Protein AF-A0A521VIB1-F1 (afdb_monomer_lite)

Secondary structure (DSSP, 8-state):
--PPPP---TT-------S--HHHHHHHHHHHTTS-TT--S---S----TT-STT-EEEEESSTHHHHHHHHTS-TTHHHHHHHHHHH-TTSEEEEEEEETTTTEEEEEEEE-TT-EEETTEEE--TTT--B-TTT---HHHHHHHHIIIIIS---TTS-EEES-SSSHHHHHHHTT-TTEEE-B---TTSPTT-B-TTSPBB-BTTB--SPTT-EEEEEEES-GGG-TTHHHHHHHHHHHEEEEEEEEEE--B-TT-SS-EE-EEE-TTS-EEESS---EE--SSSTTT-EE--EEB-THHHHHHHHHTEEEEEEEEEEETTTTEEEEEEEEEEEEE-----S-------HHHHHH-HHHHHHHHHTT---TTHHHHHHHHHHHHHHHHHHTT---TT-EEEEES-TT--HHHHHHHHH--EEEEEES-HHHHHHHHHHHHHTT----PEEEE--TTS-SBPTT-EEEEEEES-GGG-S-HHHHHHHHHHHEEEEEEEEEEEEEE--SS----S----GGG--HHHHHHHHTT-HHHHS-SSTTHHHHHTTT----TTS-HHHHHHHHHHHEEEEEEEEE-TTT--HHHHHHHT----HHHHHHHHHHHHHHHHHHHHTT--HHHHHTT--PPPHHHHHHHHHHHHHHHHT--SSSHHHHHHHHHHH-EEEEEEEEESS-TT-------SBSS-EEEETTEEEES-GGG-HHHHHT---S--SSS-S-GGGTTTTS-TTTEEEEE-TTS-EEEEESSSEEEEE-B-SS-EEEEEEEEE---SS--EEEEEEETTEEEEEEEE-SSEEEEEEEEEPTT--EEEEEEEETTS-B---TTSEEEEEEEEEEPTT---PPPBP-

Radius of gyration: 29.84 Å; chains: 1; bounding box: 62×89×74 Å

Foldseek 3Di:
DDDDDADADPVGDGDDDDDDDPVPLVVLLVVLLQQAQDDPDDQDDPLQDQDDDVQKGKDWFQFLVVVVVVVVPDPPVQVVVQVVVQVVCVVFWDWAWFAQPLVRGIATFIWGQVVWDDDPNGTGTQLCQGSQGPPLRDGQVLSVLVCCCCRRRPDGQNFLEEEAACVDSSNSSVSSNHVNYDYAYQLDPPDDQQDADPVRHHHHDLLDHPAAFQQGQEYEYEACLQLRQPSLSNLLSRLRNHHAFGKYKYYHQEDSVDQAKAFQWHADPVRDIDGPHPWDFDADPNCRPPGGTGGIHGYRCVQVSNVVSAFPGKIKMWMAGSNNSNDDHTDIMMMTTHHNPPPPDPDPQCDPVSLQLPLLQLQQVCLLFDDDPCQVVVLVVQLVLVVVVCVVLVPQLAQFEEEEEQCRLHPNQLVSCQPRVYQYEYEHLHQNSPVNSVVVCVVVVRPGFHAFANDDLLAGQFAFQQGLEYEYEQPLQQDPCSLSNLVSSLRNHHAQGKYWYFQQKAAALQAPQQEAAAAPVFGDPLCVLCVVLVNCLRWHPNDHHQRQSVLSSGGRPSPHHPVNVVVSLVVQAAWPDKDFACPSQQDPLNVVLLVDDDADPVNLVVQLVSNCVSQVVSQVVCDPLCVLVVGDTDDSVRSSVSSNVSRVLSRPADPDDPSNVSSSCHHRMGGIITMGTGHDDPPPPDDRPPRGPADWDADPSHIYGPALSPDPSNLSVDWQAAFQFDGPDPVSQCLFWPPVQWDWDADPVGTIWIKGQFQKGKTFWQAQAKFKKKWKKFADDDDQFKKKKWKDFVNHTFDIDIDSGGGIHMDMGIHGHRGGMIMIGIATPVGHGDGDIRSMITRDITTGGRHPDPDDRTDRD

pLDDT: mean 81.93, std 16.77, range [23.94, 98.44]

Structure (mmCIF, N/CA/C/O backbone):
data_AF-A0A521VIB1-F1
#
_entry.id   AF-A0A521VIB1-F1
#
loop_
_atom_site.group_PDB
_atom_site.id
_atom_site.type_symbol
_atom_site.label_atom_id
_atom_site.label_alt_id
_atom_site.label_comp_id
_atom_site.label_asym_id
_atom_site.label_entity_id
_atom_site.label_seq_id
_atom_site.pdbx_PDB_ins_code
_atom_site.Cartn_x
_atom_site.Cartn_y
_atom_site.Cartn_z
_atom_site.occupancy
_atom_site.B_iso_or_equiv
_atom_site.auth_seq_id
_atom_site.auth_comp_id
_atom_site.auth_asym_id
_atom_site.auth_atom_id
_atom_site.pdbx_PDB_model_num
ATOM 1 N N . MET A 1 1 ? 32.942 0.154 -39.927 1.00 40.50 1 MET A N 1
ATOM 2 C CA . MET A 1 1 ? 32.548 1.350 -40.698 1.00 40.50 1 MET A CA 1
ATOM 3 C C . MET A 1 1 ? 31.128 1.144 -41.181 1.00 40.50 1 MET A C 1
ATOM 5 O O . MET A 1 1 ? 30.926 0.397 -42.124 1.00 40.50 1 MET A O 1
ATOM 9 N N . THR A 1 2 ? 30.172 1.763 -40.500 1.00 27.11 2 THR A N 1
ATOM 10 C CA . THR A 1 2 ? 28.762 1.879 -40.895 1.00 27.11 2 THR A CA 1
ATOM 11 C C . THR A 1 2 ? 28.267 3.203 -40.299 1.00 27.11 2 THR A C 1
ATOM 13 O O . THR A 1 2 ? 28.617 3.526 -39.164 1.00 27.11 2 THR A O 1
ATOM 16 N N . ALA A 1 3 ? 27.611 4.014 -41.129 1.00 27.70 3 ALA A N 1
ATOM 17 C CA . ALA A 1 3 ? 27.395 5.458 -40.980 1.00 27.70 3 ALA A CA 1
ATOM 18 C C . ALA A 1 3 ? 26.387 5.854 -39.873 1.00 27.70 3 ALA A C 1
ATOM 20 O O . ALA A 1 3 ? 25.567 5.023 -39.488 1.00 27.70 3 ALA A O 1
ATOM 21 N N . PRO A 1 4 ? 26.417 7.108 -39.372 1.00 29.98 4 PRO A N 1
ATOM 22 C CA . PRO A 1 4 ? 25.392 7.630 -38.470 1.00 29.98 4 PRO A CA 1
ATOM 23 C C . PRO A 1 4 ? 24.146 8.089 -39.251 1.00 29.98 4 PRO A C 1
ATOM 25 O O . PRO A 1 4 ? 24.272 8.751 -40.279 1.00 29.98 4 PRO A O 1
ATOM 28 N N . GLU A 1 5 ? 22.951 7.755 -38.758 1.00 34.81 5 GLU A N 1
ATOM 29 C CA . GLU A 1 5 ? 21.678 8.280 -39.271 1.00 34.81 5 GLU A CA 1
ATOM 30 C C . GLU A 1 5 ? 21.417 9.702 -38.743 1.00 34.81 5 GLU A C 1
ATOM 32 O O . GLU A 1 5 ? 21.526 9.971 -37.544 1.00 34.81 5 GLU A O 1
ATOM 37 N N . THR A 1 6 ? 21.072 10.611 -39.656 1.00 34.47 6 THR A N 1
ATOM 38 C CA . THR A 1 6 ? 20.777 12.032 -39.420 1.00 34.47 6 THR A CA 1
ATOM 39 C C . THR A 1 6 ? 19.260 12.249 -39.365 1.00 34.47 6 THR A C 1
ATOM 41 O O . THR A 1 6 ? 18.540 11.726 -40.213 1.00 34.47 6 THR A O 1
ATOM 44 N N . LEU A 1 7 ? 18.759 13.055 -38.423 1.00 34.16 7 LEU A N 1
ATOM 45 C CA . LEU A 1 7 ? 17.371 13.544 -38.419 1.00 34.16 7 LEU A CA 1
ATOM 46 C C . LEU A 1 7 ? 17.370 15.078 -38.471 1.00 34.16 7 LEU A C 1
ATOM 48 O O . LEU A 1 7 ? 17.990 15.722 -37.625 1.00 34.16 7 LEU A O 1
ATOM 52 N N . CYS A 1 8 ? 16.669 15.643 -39.457 1.00 30.86 8 CYS A N 1
ATOM 53 C CA . CYS A 1 8 ? 16.421 17.080 -39.605 1.00 30.86 8 CYS A CA 1
ATOM 54 C C . CYS A 1 8 ? 15.046 17.458 -39.038 1.00 30.86 8 CYS A C 1
ATOM 56 O O . CYS A 1 8 ? 14.096 16.678 -39.130 1.00 30.86 8 CYS A O 1
ATOM 58 N N . ASP A 1 9 ? 14.936 18.670 -38.492 1.00 38.78 9 ASP A N 1
ATOM 59 C CA . ASP A 1 9 ? 13.655 19.282 -38.126 1.00 38.78 9 ASP A CA 1
ATOM 60 C C . ASP A 1 9 ? 12.959 19.926 -39.355 1.00 38.78 9 ASP A C 1
ATOM 62 O O . ASP A 1 9 ? 13.576 20.043 -40.421 1.00 38.78 9 ASP A O 1
ATOM 66 N N . PRO A 1 10 ? 11.687 20.365 -39.239 1.00 31.69 10 PRO A N 1
ATOM 67 C CA . PRO A 1 10 ? 10.907 20.911 -40.358 1.00 31.69 10 PRO A CA 1
ATOM 68 C C . PRO A 1 10 ? 11.427 22.227 -40.969 1.00 31.69 10 PRO A C 1
ATOM 70 O O . PRO A 1 10 ? 10.896 22.651 -41.991 1.00 31.69 10 PRO A O 1
ATOM 73 N N . ASN A 1 11 ? 12.432 22.872 -40.371 1.00 38.12 11 ASN A N 1
ATOM 74 C CA . ASN A 1 11 ? 13.031 24.129 -40.824 1.00 38.12 11 ASN A CA 1
ATOM 75 C C . ASN A 1 11 ? 14.515 23.985 -41.224 1.00 38.12 11 ASN A C 1
ATOM 77 O O . ASN A 1 11 ? 15.169 24.988 -41.508 1.00 38.12 11 ASN A O 1
ATOM 81 N N . GLY A 1 12 ? 15.058 22.763 -41.293 1.00 36.31 12 GLY A N 1
ATOM 82 C CA . GLY A 1 12 ? 16.345 22.494 -41.945 1.00 36.31 12 GLY A CA 1
ATOM 83 C C . GLY A 1 12 ? 17.598 22.930 -41.177 1.00 36.31 12 GLY A C 1
ATOM 84 O O . GLY A 1 12 ? 18.648 23.102 -41.795 1.00 36.31 12 GLY A O 1
ATOM 85 N N . MET A 1 13 ? 17.535 23.085 -39.851 1.00 31.33 13 MET A N 1
ATOM 86 C CA . MET A 1 13 ? 18.731 23.342 -39.036 1.00 31.33 13 MET A CA 1
ATOM 87 C C . MET A 1 13 ? 19.308 22.034 -38.469 1.00 31.33 13 MET A C 1
ATOM 89 O O . MET A 1 13 ? 18.623 21.295 -37.760 1.00 31.33 13 MET A O 1
ATOM 93 N N . GLU A 1 14 ? 20.578 21.739 -38.762 1.00 31.97 14 GLU A N 1
ATOM 94 C CA . GLU A 1 14 ? 21.290 20.589 -38.188 1.00 31.97 14 GLU A CA 1
ATOM 95 C C . GLU A 1 14 ? 21.670 20.849 -36.722 1.00 31.97 14 GLU A C 1
ATOM 97 O O . GLU A 1 14 ? 22.475 21.730 -36.418 1.00 31.97 14 GLU A O 1
ATOM 102 N N . VAL A 1 15 ? 21.141 20.037 -35.801 1.00 33.12 15 VAL A N 1
ATOM 103 C CA . VAL A 1 15 ? 21.482 20.091 -34.372 1.00 33.12 15 VAL A CA 1
ATOM 104 C C . VAL A 1 15 ? 22.229 18.818 -33.968 1.00 33.12 15 VAL A C 1
ATOM 106 O O . VAL A 1 15 ? 21.684 17.718 -34.016 1.00 33.12 15 VAL A O 1
ATOM 109 N N . ARG A 1 16 ? 23.480 18.959 -33.507 1.00 30.77 16 ARG A N 1
ATOM 110 C CA . ARG A 1 16 ? 24.225 17.880 -32.832 1.00 30.77 16 ARG A CA 1
ATOM 111 C C . ARG A 1 16 ? 23.925 17.900 -31.333 1.00 30.77 16 ARG A C 1
ATOM 113 O O . ARG A 1 16 ? 24.264 18.864 -30.653 1.00 30.77 16 ARG A O 1
ATOM 120 N N . ILE A 1 17 ? 23.349 16.817 -30.810 1.00 35.53 17 ILE A N 1
ATOM 121 C CA . ILE A 1 17 ? 23.058 16.642 -29.377 1.00 35.53 17 ILE A CA 1
ATOM 122 C C . ILE A 1 17 ? 24.025 15.597 -28.782 1.00 35.53 17 ILE A C 1
ATOM 124 O O . ILE A 1 17 ? 24.115 14.495 -29.328 1.00 35.53 17 ILE A O 1
ATOM 128 N N . PRO A 1 18 ? 24.729 15.872 -27.662 1.00 32.12 18 PRO A N 1
ATOM 129 C CA . PRO A 1 18 ? 25.487 14.853 -26.939 1.00 32.12 18 PRO A CA 1
ATOM 130 C C . PRO A 1 18 ? 24.530 13.859 -26.268 1.00 32.12 18 PRO A C 1
ATOM 132 O O . PRO A 1 18 ? 23.596 14.244 -25.566 1.00 32.12 18 PRO A O 1
ATOM 135 N N . GLY A 1 19 ? 24.754 12.566 -26.500 1.00 40.91 19 GLY A N 1
ATOM 136 C CA . GLY A 1 19 ? 23.867 11.498 -26.054 1.00 40.91 19 GLY A CA 1
ATOM 137 C C . GLY A 1 19 ? 23.754 11.374 -24.532 1.00 40.91 19 GLY A C 1
ATOM 138 O O . GLY A 1 19 ? 24.753 11.249 -23.833 1.00 40.91 19 GLY A O 1
ATOM 139 N N . THR A 1 20 ? 22.515 11.365 -24.036 1.00 41.84 20 THR A N 1
ATOM 140 C CA . THR A 1 20 ? 21.903 10.388 -23.104 1.00 41.84 20 THR A CA 1
ATOM 141 C C . THR A 1 20 ? 20.703 11.043 -22.407 1.00 41.84 20 THR A C 1
ATOM 143 O O . THR A 1 20 ? 20.850 12.046 -21.721 1.00 41.84 20 THR A O 1
ATOM 146 N N . GLY A 1 21 ? 19.494 10.476 -22.534 1.00 39.84 21 GLY A N 1
ATOM 147 C CA . GLY A 1 21 ? 18.391 10.901 -21.655 1.00 39.84 21 GLY A CA 1
ATOM 148 C C . GLY A 1 21 ? 16.959 10.527 -22.032 1.00 39.84 21 GLY A C 1
ATOM 149 O O . GLY A 1 21 ? 16.119 10.445 -21.141 1.00 39.84 21 GLY A O 1
ATOM 150 N N . PHE A 1 22 ? 16.652 10.226 -23.295 1.00 32.44 22 PHE A N 1
ATOM 151 C CA . PHE A 1 22 ? 15.249 10.059 -23.716 1.00 32.44 22 PHE A CA 1
ATOM 152 C C . PHE A 1 22 ? 14.575 8.746 -23.251 1.00 32.44 22 PHE A C 1
ATOM 154 O O . PHE A 1 22 ? 13.352 8.671 -23.162 1.00 32.44 22 PHE A O 1
ATOM 161 N N . HIS A 1 23 ? 15.342 7.730 -22.835 1.00 34.62 23 HIS A N 1
ATOM 162 C CA . HIS A 1 23 ? 14.794 6.461 -22.322 1.00 34.62 23 HIS A CA 1
ATOM 163 C C . HIS A 1 23 ? 14.518 6.430 -20.805 1.00 34.62 23 HIS A C 1
ATOM 165 O O . HIS A 1 23 ? 13.894 5.481 -20.322 1.00 34.62 23 HIS A O 1
ATOM 171 N N . ARG A 1 24 ? 14.937 7.450 -20.036 1.00 37.53 24 ARG A N 1
ATOM 172 C CA . ARG A 1 24 ? 14.708 7.504 -18.575 1.00 37.53 24 ARG A CA 1
ATOM 173 C C . ARG A 1 24 ? 13.334 8.058 -18.191 1.00 37.53 24 ARG A C 1
ATOM 175 O O . ARG A 1 24 ? 12.772 7.604 -17.199 1.00 37.53 24 ARG A O 1
ATOM 182 N N . VAL A 1 25 ? 12.755 8.951 -18.994 1.00 35.50 25 VAL A N 1
ATOM 183 C CA . VAL A 1 25 ? 11.470 9.605 -18.678 1.00 35.50 25 VAL A CA 1
ATOM 184 C C . VAL A 1 25 ? 10.286 8.632 -18.804 1.00 35.50 25 VAL A C 1
ATOM 186 O O . VAL A 1 25 ? 9.410 8.614 -17.945 1.00 35.50 25 VAL A O 1
ATOM 189 N N . ARG A 1 26 ? 10.313 7.705 -19.775 1.00 28.45 26 ARG A N 1
ATOM 190 C CA . ARG A 1 26 ? 9.267 6.672 -19.937 1.00 28.45 26 ARG A CA 1
ATOM 191 C C . ARG A 1 26 ? 9.269 5.580 -18.853 1.00 28.45 26 ARG A C 1
ATOM 193 O O . ARG A 1 26 ? 8.210 5.052 -18.539 1.00 28.45 26 ARG A O 1
ATOM 200 N N . ARG A 1 27 ? 10.419 5.250 -18.243 1.00 35.75 27 ARG A N 1
ATOM 201 C CA . ARG A 1 27 ? 10.487 4.258 -17.139 1.00 35.75 27 ARG A CA 1
ATOM 202 C C . ARG A 1 27 ? 10.136 4.844 -15.772 1.00 35.75 27 ARG A C 1
ATOM 204 O O . ARG A 1 27 ? 9.721 4.099 -14.892 1.00 35.75 27 ARG A O 1
ATOM 211 N N . LEU A 1 28 ? 10.293 6.156 -15.599 1.00 34.56 28 LEU A N 1
ATOM 212 C CA . LEU A 1 28 ? 9.845 6.866 -14.400 1.00 34.56 28 LEU A CA 1
ATOM 213 C C . LEU A 1 28 ? 8.324 7.083 -14.418 1.00 34.56 28 LEU A C 1
ATOM 215 O O . LEU A 1 28 ? 7.685 6.796 -13.411 1.00 34.56 28 LEU A O 1
ATOM 219 N N . ALA A 1 29 ? 7.742 7.418 -15.577 1.00 28.50 29 ALA A N 1
ATOM 220 C CA . ALA A 1 29 ? 6.288 7.498 -15.750 1.00 28.50 29 ALA A CA 1
ATOM 221 C C . ALA A 1 29 ? 5.583 6.140 -15.534 1.00 28.50 29 ALA A C 1
ATOM 223 O O . ALA A 1 29 ? 4.543 6.087 -14.890 1.00 28.50 29 ALA A O 1
ATOM 224 N N . ALA A 1 30 ? 6.183 5.021 -15.966 1.00 28.83 30 ALA A N 1
ATOM 225 C CA . ALA A 1 30 ? 5.633 3.678 -15.732 1.00 28.83 30 ALA A CA 1
ATOM 226 C C . ALA A 1 30 ? 5.711 3.213 -14.260 1.00 28.83 30 ALA A C 1
ATOM 228 O O . ALA A 1 30 ? 4.883 2.425 -13.820 1.00 28.83 30 ALA A O 1
ATOM 229 N N . ARG A 1 31 ? 6.676 3.714 -13.473 1.00 36.19 31 ARG A N 1
ATOM 230 C CA . ARG A 1 31 ? 6.811 3.383 -12.039 1.00 36.19 31 ARG A CA 1
ATOM 231 C C . ARG A 1 31 ? 5.950 4.254 -11.137 1.00 36.19 31 ARG A C 1
ATOM 233 O O . ARG A 1 31 ? 5.505 3.793 -10.088 1.00 36.19 31 ARG A O 1
ATOM 240 N N . ALA A 1 32 ? 5.694 5.489 -11.547 1.00 29.30 32 ALA A N 1
ATOM 241 C CA . ALA A 1 32 ? 4.710 6.321 -10.884 1.00 29.30 32 ALA A CA 1
ATOM 242 C C . ALA A 1 32 ? 3.283 5.835 -11.213 1.00 29.30 32 ALA A C 1
ATOM 244 O O . ALA A 1 32 ? 2.446 5.755 -10.323 1.00 29.30 32 ALA A O 1
ATOM 245 N N . ALA A 1 33 ? 3.064 5.299 -12.420 1.00 26.42 33 ALA A N 1
ATOM 246 C CA . ALA A 1 33 ? 1.819 4.651 -12.821 1.00 26.42 33 ALA A CA 1
ATOM 247 C C . ALA A 1 33 ? 1.382 3.408 -12.030 1.00 26.42 33 ALA A C 1
ATOM 249 O O . ALA A 1 33 ? 0.228 3.002 -12.133 1.00 26.42 33 ALA A O 1
ATOM 250 N N . ASP A 1 34 ? 2.267 2.770 -11.263 1.00 30.72 34 ASP A N 1
ATOM 251 C CA . ASP A 1 34 ? 1.944 1.563 -10.482 1.00 30.72 34 ASP A CA 1
ATOM 252 C C . ASP A 1 34 ? 1.662 1.857 -9.016 1.00 30.72 34 ASP A C 1
ATOM 254 O O . ASP A 1 34 ? 0.799 1.224 -8.415 1.00 30.72 34 ASP A O 1
ATOM 258 N N . LEU A 1 35 ? 2.329 2.856 -8.438 1.00 31.11 35 LEU A N 1
ATOM 259 C CA . LEU A 1 35 ? 2.041 3.350 -7.083 1.00 31.11 35 LEU A CA 1
ATOM 260 C C . LEU A 1 35 ? 0.692 4.115 -7.035 1.00 31.11 35 LEU A C 1
ATOM 262 O O . LEU A 1 35 ? 0.220 4.556 -5.986 1.00 31.11 35 LEU A O 1
ATOM 266 N N . ALA A 1 36 ? 0.069 4.196 -8.207 1.00 27.00 36 ALA A N 1
ATOM 267 C CA . ALA A 1 36 ? -1.222 4.727 -8.527 1.00 27.00 36 ALA A CA 1
ATOM 268 C C . ALA A 1 36 ? -2.367 3.965 -7.919 1.00 27.00 36 ALA A C 1
ATOM 270 O O . ALA A 1 36 ? -2.986 4.500 -6.998 1.00 27.00 36 ALA A O 1
ATOM 271 N N . ARG A 1 37 ? -2.473 2.686 -8.279 1.00 26.03 37 ARG A N 1
ATOM 272 C CA . ARG A 1 37 ? -3.666 1.825 -8.383 1.00 26.03 37 ARG A CA 1
ATOM 273 C C . ARG A 1 37 ? -4.687 1.709 -7.253 1.00 26.03 37 ARG A C 1
ATOM 275 O O . ARG A 1 37 ? -5.681 1.019 -7.419 1.00 26.03 37 ARG A O 1
ATOM 282 N N . GLY A 1 38 ? -4.538 2.448 -6.151 1.00 29.27 38 GLY A N 1
ATOM 283 C CA . GLY A 1 38 ? -5.258 2.163 -4.907 1.00 29.27 38 GLY A CA 1
ATOM 284 C C . GLY A 1 38 ? -6.185 3.204 -4.269 1.00 29.27 38 GLY A C 1
ATOM 285 O O . GLY A 1 38 ? -6.907 2.802 -3.367 1.00 29.27 38 GLY A O 1
ATOM 286 N N . TRP A 1 39 ? -6.208 4.496 -4.623 1.00 28.25 39 TRP A N 1
ATOM 287 C CA . TRP A 1 39 ? -6.888 5.500 -3.752 1.00 28.25 39 TRP A CA 1
ATOM 288 C C . TRP A 1 39 ? -8.168 6.217 -4.269 1.00 28.25 39 TRP A C 1
ATOM 290 O O . TRP A 1 39 ? -8.581 7.244 -3.737 1.00 28.25 39 TRP A O 1
ATOM 300 N N . HIS A 1 40 ? -8.902 5.591 -5.190 1.00 24.83 40 HIS A N 1
ATOM 301 C CA . HIS A 1 40 ? -10.233 6.031 -5.660 1.00 24.83 40 HIS A CA 1
ATOM 302 C C . HIS A 1 40 ? -11.420 5.787 -4.692 1.00 24.83 40 HIS A C 1
ATOM 304 O O . HIS A 1 40 ? -12.576 5.729 -5.112 1.00 24.83 40 HIS A O 1
ATOM 310 N N . SER A 1 41 ? -11.208 5.605 -3.386 1.00 23.94 41 SER A N 1
ATOM 311 C CA . SER A 1 41 ? -12.331 5.325 -2.478 1.00 23.94 41 SER A CA 1
ATOM 312 C C . SER A 1 41 ? -12.174 5.993 -1.120 1.00 23.94 41 SER A C 1
ATOM 314 O O . SER A 1 41 ? -11.196 5.730 -0.420 1.00 23.94 41 SER A O 1
ATOM 316 N N . ARG A 1 42 ? -13.221 6.727 -0.721 1.00 30.03 42 ARG A N 1
ATOM 317 C CA . ARG A 1 42 ? -13.437 7.387 0.580 1.00 30.03 42 ARG A CA 1
ATOM 318 C C . ARG A 1 42 ? -12.772 8.753 0.697 1.00 30.03 42 ARG A C 1
ATOM 320 O O . ARG A 1 42 ? -11.789 8.944 1.407 1.00 30.03 42 ARG A O 1
ATOM 327 N N . ILE A 1 43 ? -13.380 9.724 0.035 1.00 31.11 43 ILE A N 1
ATOM 328 C CA . ILE A 1 43 ? -13.193 11.121 0.383 1.00 31.11 43 ILE A CA 1
ATOM 329 C C . ILE A 1 43 ? -14.466 11.548 1.127 1.00 31.11 43 ILE A C 1
ATOM 331 O O . ILE A 1 43 ? -15.525 11.717 0.533 1.00 31.11 43 ILE A O 1
ATOM 335 N N . SER A 1 44 ? -14.374 11.607 2.455 1.00 28.25 44 SER A N 1
ATOM 336 C CA . SER A 1 44 ? -15.373 12.221 3.333 1.00 28.25 44 SER A CA 1
ATOM 337 C C . SER A 1 44 ? -14.672 12.829 4.546 1.00 28.25 44 SER A C 1
ATOM 339 O O . SER A 1 44 ? -14.001 12.104 5.280 1.00 28.25 44 SER A O 1
ATOM 341 N N . MET A 1 45 ? -14.854 14.139 4.728 1.00 32.50 45 MET A N 1
ATOM 342 C CA . MET A 1 45 ? -14.891 14.934 5.975 1.00 32.50 45 MET A CA 1
ATOM 343 C C . MET A 1 45 ? -13.759 14.860 7.025 1.00 32.50 45 MET A C 1
ATOM 345 O O . MET A 1 45 ? -13.740 15.712 7.901 1.00 32.50 45 MET A O 1
ATOM 349 N N . ALA A 1 46 ? -12.792 13.939 6.952 1.00 30.41 46 ALA A N 1
ATOM 350 C CA . ALA A 1 46 ? -11.719 13.791 7.954 1.00 30.41 46 ALA A CA 1
ATOM 351 C C . ALA A 1 46 ? -10.295 13.759 7.356 1.00 30.41 46 ALA A C 1
ATOM 353 O O . ALA A 1 46 ? -9.348 13.338 8.010 1.00 30.41 46 ALA A O 1
ATOM 354 N N . ARG A 1 47 ? -10.123 14.187 6.098 1.00 41.19 47 ARG A N 1
ATOM 355 C CA . ARG A 1 47 ? -8.834 14.168 5.374 1.00 41.19 47 ARG A CA 1
ATOM 356 C C . ARG A 1 47 ? -8.018 15.458 5.512 1.00 41.19 47 ARG A C 1
ATOM 358 O O . ARG A 1 47 ? -7.222 15.773 4.635 1.00 41.19 47 ARG A O 1
ATOM 365 N N . TRP A 1 48 ? -8.197 16.211 6.595 1.00 37.72 48 TRP A N 1
ATOM 366 C CA . TRP A 1 48 ? -7.285 17.311 6.882 1.00 37.72 48 TRP A CA 1
ATOM 367 C C . TRP A 1 48 ? -6.071 16.788 7.657 1.00 37.72 48 TRP A C 1
ATOM 369 O O . TRP A 1 48 ? -6.146 16.543 8.856 1.00 37.72 48 TRP A O 1
ATOM 379 N N . VAL A 1 49 ? -4.959 16.575 6.951 1.00 42.72 49 VAL A N 1
ATOM 380 C CA . VAL A 1 49 ? -3.691 16.126 7.542 1.00 42.72 49 VAL A CA 1
ATOM 381 C C . VAL A 1 49 ? -2.854 17.352 7.913 1.00 42.72 49 VAL A C 1
ATOM 383 O O . VAL A 1 49 ? -1.890 17.701 7.228 1.00 42.72 49 VAL A O 1
ATOM 386 N N . ALA A 1 50 ? -3.219 18.043 8.993 1.00 30.17 50 ALA A N 1
ATOM 387 C CA . ALA A 1 50 ? -2.248 18.907 9.658 1.00 30.17 50 ALA A CA 1
ATOM 388 C C . ALA A 1 50 ? -1.164 18.051 10.316 1.00 30.17 50 ALA A C 1
ATOM 390 O O . ALA A 1 50 ? -1.468 17.166 11.109 1.00 30.17 50 ALA A O 1
ATOM 391 N N . GLY A 1 51 ? 0.102 18.348 10.015 1.00 36.88 51 GLY A N 1
ATOM 392 C CA . GLY A 1 51 ? 1.244 17.893 10.817 1.00 36.88 51 GLY A CA 1
ATOM 393 C C . GLY A 1 51 ? 2.136 16.787 10.238 1.00 36.88 51 GLY A C 1
ATOM 394 O O . GLY A 1 51 ? 3.109 16.422 10.888 1.00 36.88 51 GLY A O 1
ATOM 395 N N . ALA A 1 52 ? 1.893 16.271 9.028 1.00 43.94 52 ALA A N 1
ATOM 396 C CA . ALA A 1 52 ? 2.601 15.073 8.536 1.00 43.94 52 ALA A CA 1
ATOM 397 C C . ALA A 1 52 ? 3.923 15.304 7.766 1.00 43.94 52 ALA A C 1
ATOM 399 O O . ALA A 1 52 ? 4.572 14.335 7.373 1.00 43.94 52 ALA A O 1
ATOM 400 N N . SER A 1 53 ? 4.371 16.545 7.546 1.00 44.69 53 SER A N 1
ATOM 401 C CA . SER A 1 53 ? 5.708 16.806 6.986 1.00 44.69 53 SER A CA 1
ATOM 402 C C . SER A 1 53 ? 6.536 17.587 8.005 1.00 44.69 53 SER A C 1
ATOM 404 O O . SER A 1 53 ? 6.192 18.737 8.278 1.00 44.69 53 SER A O 1
ATOM 406 N N . PRO A 1 54 ? 7.631 17.022 8.555 1.00 48.56 54 PRO A N 1
ATOM 407 C CA . PRO A 1 54 ? 8.512 17.742 9.468 1.00 48.56 54 PRO A CA 1
ATOM 408 C C . PRO A 1 54 ? 8.903 19.108 8.887 1.00 48.56 54 PRO A C 1
ATOM 410 O O . PRO A 1 54 ? 9.499 19.187 7.811 1.00 48.56 54 PRO A O 1
ATOM 413 N N . GLY A 1 55 ? 8.523 20.182 9.582 1.00 65.12 55 GLY A N 1
ATOM 414 C CA . GLY A 1 55 ? 8.795 21.563 9.178 1.00 65.12 55 GLY A CA 1
ATOM 415 C C . GLY A 1 55 ? 7.825 22.186 8.164 1.00 65.12 55 GLY A C 1
ATOM 416 O O . GLY A 1 55 ? 8.138 23.270 7.676 1.00 65.12 55 GLY A O 1
ATOM 417 N N . LEU A 1 56 ? 6.699 21.548 7.815 1.00 76.94 56 LEU A N 1
ATOM 418 C CA . LEU A 1 56 ? 5.601 22.164 7.056 1.00 76.94 56 LEU A CA 1
ATOM 419 C C . LEU A 1 56 ? 4.514 22.664 8.011 1.00 76.94 56 LEU A C 1
ATOM 421 O O . LEU A 1 56 ? 3.827 21.854 8.632 1.00 76.94 56 LEU A O 1
ATOM 425 N N . ASP A 1 57 ? 4.310 23.976 8.049 1.00 80.31 57 ASP A N 1
ATOM 426 C CA . ASP A 1 57 ? 3.152 24.565 8.711 1.00 80.31 57 ASP A CA 1
ATOM 427 C C . ASP A 1 57 ? 2.001 24.582 7.696 1.00 80.31 57 ASP A C 1
ATOM 429 O O . ASP A 1 57 ? 2.107 25.191 6.626 1.00 80.31 57 ASP A O 1
ATOM 433 N N . LEU A 1 58 ? 0.914 23.881 8.010 1.00 82.25 58 LEU A N 1
ATOM 434 C CA . LEU A 1 58 ? -0.260 23.733 7.154 1.00 82.25 58 LEU A CA 1
ATOM 435 C C . LEU A 1 58 ? -1.511 23.950 8.006 1.00 82.25 58 LEU A C 1
ATOM 437 O O . LEU A 1 58 ? -1.726 23.230 8.977 1.00 82.25 58 LEU A O 1
ATOM 441 N N . HIS A 1 59 ? -2.331 24.927 7.631 1.00 83.06 59 HIS A N 1
ATOM 442 C CA . HIS A 1 59 ? -3.513 25.375 8.363 1.00 83.06 59 HIS A CA 1
ATOM 443 C C . HIS A 1 59 ? -4.738 25.341 7.453 1.00 83.06 59 HIS A C 1
ATOM 445 O O . HIS A 1 59 ? -4.678 25.745 6.293 1.00 83.06 59 HIS A O 1
ATOM 451 N N . ARG A 1 60 ? -5.852 24.851 7.986 1.00 85.38 60 ARG A N 1
ATOM 452 C CA . ARG A 1 60 ? -7.170 24.939 7.371 1.00 85.38 60 ARG A CA 1
ATOM 453 C C . ARG A 1 60 ? -7.893 26.121 7.981 1.00 85.38 60 ARG A C 1
ATOM 455 O O . ARG A 1 60 ? -7.852 26.292 9.194 1.00 85.38 60 ARG A O 1
ATOM 462 N N . LEU A 1 61 ? -8.511 26.912 7.120 1.00 83.94 61 LEU A N 1
ATOM 463 C CA . LEU A 1 61 ? -9.294 28.084 7.466 1.00 83.94 61 LEU A CA 1
ATOM 464 C C . LEU A 1 61 ? -10.681 27.878 6.860 1.00 83.94 61 LEU A C 1
ATOM 466 O O . LEU A 1 61 ? -10.823 27.761 5.638 1.00 83.94 61 LEU A O 1
ATOM 470 N N . ASP A 1 62 ? -11.684 27.770 7.716 1.00 78.75 62 ASP A N 1
ATOM 471 C CA . ASP A 1 62 ? -13.069 27.514 7.327 1.00 78.75 62 ASP A CA 1
ATOM 472 C C . ASP A 1 62 ? -13.822 28.822 7.038 1.00 78.75 62 ASP A C 1
ATOM 474 O O . ASP A 1 62 ? -14.815 28.816 6.293 1.00 78.75 62 ASP A O 1
ATOM 478 N N . CYS A 1 63 ? -13.319 29.938 7.578 1.00 80.00 63 CYS A N 1
ATOM 479 C CA . CYS A 1 63 ? -13.803 31.295 7.346 1.00 80.00 63 CYS A CA 1
ATOM 480 C C . CYS A 1 63 ? -12.687 32.352 7.480 1.00 80.00 63 CYS A C 1
ATOM 482 O O . CYS A 1 63 ? -11.528 32.048 7.771 1.00 80.00 63 CYS A O 1
ATOM 484 N N . ARG A 1 64 ? -13.035 33.624 7.245 1.00 83.88 64 ARG A N 1
ATOM 485 C CA . ARG A 1 64 ? -12.094 34.753 7.325 1.00 83.88 64 ARG A CA 1
ATOM 486 C C . ARG A 1 64 ? -11.582 34.989 8.739 1.00 83.88 64 ARG A C 1
ATOM 488 O O . ARG A 1 64 ? -10.435 35.398 8.915 1.00 83.88 64 ARG A O 1
ATOM 495 N N . GLU A 1 65 ? -12.426 34.770 9.740 1.00 82.12 65 GLU A N 1
ATOM 496 C CA . GLU A 1 65 ? -12.115 35.025 11.146 1.00 82.12 65 GLU A CA 1
ATOM 497 C C . GLU A 1 65 ? -10.904 34.204 11.616 1.00 82.12 65 GLU A C 1
ATOM 499 O O . GLU A 1 65 ? -10.109 34.686 12.426 1.00 82.12 65 GLU A O 1
ATOM 504 N N . ASP A 1 66 ? -10.693 33.024 11.025 1.00 79.75 66 ASP A N 1
ATOM 505 C CA . ASP A 1 66 ? -9.537 32.163 11.289 1.00 79.75 66 ASP A CA 1
ATOM 506 C C . ASP A 1 66 ? -8.209 32.814 10.858 1.00 79.75 66 ASP A C 1
ATOM 508 O O . ASP A 1 66 ? -7.140 32.536 11.412 1.00 79.75 66 ASP A O 1
ATOM 512 N N . PHE A 1 67 ? -8.250 33.710 9.866 1.00 81.69 67 PHE A N 1
ATOM 513 C CA . PHE A 1 67 ? -7.054 34.247 9.227 1.00 81.69 67 PHE A CA 1
ATOM 514 C C . PHE A 1 67 ? -6.288 35.234 10.115 1.00 81.69 67 PHE A C 1
ATOM 516 O O . PHE A 1 67 ? -5.058 35.206 10.148 1.00 81.69 67 PHE A O 1
ATOM 523 N N . ALA A 1 68 ? -6.976 36.076 10.892 1.00 78.31 68 ALA A N 1
ATOM 524 C CA . ALA A 1 68 ? -6.304 37.018 11.792 1.00 78.31 68 ALA A CA 1
ATOM 525 C C . ALA A 1 68 ? -5.538 36.295 12.917 1.00 78.31 68 ALA A C 1
ATOM 527 O O . ALA A 1 68 ? -4.429 36.701 13.272 1.00 78.31 68 ALA A O 1
ATOM 528 N N . ALA A 1 69 ? -6.091 35.192 13.433 1.00 74.44 69 ALA A N 1
ATOM 529 C CA . ALA A 1 69 ? -5.413 34.341 14.409 1.00 74.44 69 ALA A CA 1
ATOM 530 C C . ALA A 1 69 ? -4.150 33.697 13.812 1.00 74.44 69 ALA A C 1
ATOM 532 O O . ALA A 1 69 ? -3.101 33.676 14.459 1.00 74.44 69 ALA A O 1
ATOM 533 N N . LEU A 1 70 ? -4.220 33.252 12.553 1.00 77.75 70 LEU A N 1
ATOM 534 C CA . LEU A 1 70 ? -3.073 32.716 11.819 1.00 77.75 70 LEU A CA 1
ATOM 535 C C . LEU A 1 70 ? -1.967 33.767 11.602 1.00 77.75 70 LEU A C 1
ATOM 537 O O . LEU A 1 70 ? -0.780 33.458 11.732 1.00 77.75 70 LEU A O 1
ATOM 541 N N . LEU A 1 71 ? -2.340 35.017 11.308 1.00 73.25 71 LEU A N 1
ATOM 542 C CA . LEU A 1 71 ? -1.392 36.131 11.185 1.00 73.25 71 LEU A CA 1
ATOM 543 C C . LEU A 1 71 ? -0.739 36.488 12.530 1.00 73.25 71 LEU A C 1
ATOM 545 O O . LEU A 1 71 ? 0.458 36.766 12.565 1.00 73.25 71 LEU A O 1
ATOM 549 N N . GLY A 1 72 ? -1.494 36.447 13.634 1.00 59.97 72 GLY A N 1
ATOM 550 C CA . GLY A 1 72 ? -0.987 36.725 14.984 1.00 59.97 72 GLY A CA 1
ATOM 551 C C . GLY A 1 72 ? -0.101 35.619 15.575 1.00 59.97 72 GLY A C 1
ATOM 552 O O . GLY A 1 72 ? 0.748 35.905 16.417 1.00 59.97 72 GLY A O 1
ATOM 553 N N . ALA A 1 73 ? -0.271 34.370 15.130 1.00 53.94 73 ALA A N 1
ATOM 554 C CA . ALA A 1 73 ? 0.498 33.208 15.585 1.00 53.94 73 ALA A CA 1
ATOM 555 C C . ALA A 1 73 ? 1.839 33.010 14.848 1.00 53.94 73 ALA A C 1
ATOM 557 O O . ALA A 1 73 ? 2.647 32.173 15.256 1.00 53.94 73 ALA A O 1
ATOM 558 N N . ALA A 1 74 ? 2.102 33.759 13.773 1.00 52.69 74 ALA A N 1
ATOM 559 C CA . ALA A 1 74 ? 3.355 33.661 13.033 1.00 52.69 74 ALA A CA 1
ATOM 560 C C . ALA A 1 74 ? 4.517 34.253 13.865 1.00 52.69 74 ALA A C 1
ATOM 562 O O . ALA A 1 74 ? 4.480 35.437 14.209 1.00 52.69 74 ALA A O 1
ATOM 563 N N . PRO A 1 75 ? 5.576 33.490 14.200 1.00 46.50 75 PRO A N 1
ATOM 564 C CA . PRO A 1 75 ? 6.711 34.042 14.930 1.00 46.50 75 PRO A CA 1
ATOM 565 C C . PRO A 1 75 ? 7.377 35.145 14.093 1.00 46.50 75 PRO A C 1
ATOM 567 O O . PRO A 1 75 ? 7.786 34.920 12.955 1.00 46.50 75 PRO A O 1
ATOM 570 N N . GLY A 1 76 ? 7.543 36.343 14.667 1.00 48.00 76 GLY A N 1
ATOM 571 C CA . GLY A 1 76 ? 8.109 37.526 13.990 1.00 48.00 76 GLY A CA 1
ATOM 572 C C . GLY A 1 76 ? 9.547 37.384 13.448 1.00 48.00 76 GLY A C 1
ATOM 573 O O . GLY A 1 76 ? 10.095 38.338 12.897 1.00 48.00 76 GLY A O 1
ATOM 574 N N . ASN A 1 77 ? 10.159 36.205 13.584 1.00 51.16 77 ASN A N 1
ATOM 575 C CA . ASN A 1 77 ? 11.522 35.876 13.170 1.00 51.16 77 ASN A CA 1
ATOM 576 C C . ASN A 1 77 ? 11.644 35.555 11.664 1.00 51.16 77 ASN A C 1
ATOM 578 O O . ASN A 1 77 ? 12.702 35.736 11.069 1.00 51.16 77 ASN A O 1
ATOM 582 N N . ASP A 1 78 ? 10.563 35.125 11.013 1.00 58.12 78 ASP A N 1
ATOM 583 C CA . ASP A 1 78 ? 10.624 34.634 9.624 1.00 58.12 78 ASP A CA 1
ATOM 584 C C . ASP A 1 78 ? 10.466 35.751 8.589 1.00 58.12 78 ASP A C 1
ATOM 586 O O . ASP A 1 78 ? 11.120 35.777 7.547 1.00 58.12 78 ASP A O 1
ATOM 590 N N . ASP A 1 79 ? 9.685 36.760 8.944 1.00 67.44 79 ASP A N 1
ATOM 591 C CA . ASP A 1 79 ? 9.622 38.026 8.230 1.00 67.44 79 ASP A CA 1
ATOM 592 C C . ASP A 1 79 ? 11.003 38.724 8.267 1.00 67.44 79 ASP A C 1
ATOM 594 O O . ASP A 1 79 ? 11.409 39.420 7.333 1.00 67.44 79 ASP A O 1
ATOM 598 N N . ALA A 1 80 ? 11.782 38.479 9.332 1.00 74.19 80 ALA A N 1
ATOM 599 C CA . ALA A 1 80 ? 13.175 38.901 9.439 1.00 74.19 80 ALA A CA 1
ATOM 600 C C . ALA A 1 80 ? 14.130 38.045 8.583 1.00 74.19 80 ALA A C 1
ATOM 602 O O . ALA A 1 80 ? 15.110 38.590 8.075 1.00 74.19 80 ALA A O 1
ATOM 603 N N . LEU A 1 81 ? 13.840 36.757 8.350 1.00 82.81 81 LEU A N 1
ATOM 604 C CA . LEU A 1 81 ? 14.597 35.915 7.414 1.00 82.81 81 LEU A CA 1
ATOM 605 C C . LEU A 1 81 ? 14.468 36.440 5.980 1.00 82.81 81 LEU A C 1
ATOM 607 O O . LEU A 1 81 ? 15.482 36.684 5.327 1.00 82.81 81 LEU A O 1
ATOM 611 N N . GLU A 1 82 ? 13.242 36.654 5.500 1.00 86.56 82 GLU A N 1
ATOM 612 C CA . GLU A 1 82 ? 12.983 37.161 4.145 1.00 86.56 82 GLU A CA 1
ATOM 613 C C . GLU A 1 82 ? 13.553 38.573 3.946 1.00 86.56 82 GLU A C 1
ATOM 615 O O . GLU A 1 82 ? 14.197 38.857 2.928 1.00 86.56 82 GLU A O 1
ATOM 620 N N . ARG A 1 83 ? 13.381 39.455 4.944 1.00 82.81 83 ARG A N 1
ATOM 621 C CA . ARG A 1 83 ? 14.022 40.779 4.953 1.00 82.81 83 ARG A CA 1
ATOM 622 C C . ARG A 1 83 ? 15.539 40.666 4.908 1.00 82.81 83 ARG A C 1
ATOM 624 O O . ARG A 1 83 ? 16.154 41.262 4.032 1.00 82.81 83 ARG A O 1
ATOM 631 N N . GLY A 1 84 ? 16.131 39.866 5.790 1.00 85.19 84 GLY A N 1
ATOM 632 C CA . GLY A 1 84 ? 17.577 39.704 5.875 1.00 85.19 84 GLY A CA 1
ATOM 633 C C . GLY A 1 84 ? 18.180 39.103 4.605 1.00 85.19 84 GLY A C 1
ATOM 634 O O . GLY A 1 84 ? 19.264 39.507 4.199 1.00 85.19 84 GLY A O 1
ATOM 635 N N . LEU A 1 85 ? 17.485 38.171 3.946 1.00 87.56 85 LEU A N 1
ATOM 636 C CA . LEU A 1 85 ? 17.901 37.645 2.643 1.00 87.56 85 LEU A CA 1
ATOM 637 C C . LEU A 1 85 ? 17.858 38.733 1.565 1.00 87.56 85 LEU A C 1
ATOM 639 O O . LEU A 1 85 ? 18.809 38.867 0.806 1.00 87.56 85 LEU A O 1
ATOM 643 N N . SER A 1 86 ? 16.800 39.543 1.534 1.00 86.69 86 SER A N 1
ATOM 644 C CA . SER A 1 86 ? 16.673 40.638 0.562 1.00 86.69 86 SER A CA 1
ATOM 645 C C . SER A 1 86 ? 17.727 41.736 0.774 1.00 86.69 86 SER A C 1
ATOM 647 O O . SER A 1 86 ? 18.236 42.301 -0.189 1.00 86.69 86 SER A O 1
ATOM 649 N N . GLU A 1 87 ? 18.064 42.044 2.029 1.00 85.31 87 GLU A N 1
ATOM 650 C CA . GLU A 1 87 ? 19.049 43.073 2.396 1.00 85.31 87 GLU A CA 1
ATOM 651 C C . GLU A 1 87 ? 20.494 42.631 2.141 1.00 85.31 87 GLU A C 1
ATOM 653 O O . GLU A 1 87 ? 21.321 43.451 1.751 1.00 85.31 87 GLU A O 1
ATOM 658 N N . ARG A 1 88 ? 20.805 41.340 2.326 1.00 88.19 88 ARG A N 1
ATOM 659 C CA . ARG A 1 88 ? 22.138 40.784 2.033 1.00 88.19 88 ARG A CA 1
ATOM 660 C C . ARG A 1 88 ? 22.421 40.625 0.542 1.00 88.19 88 ARG A C 1
ATOM 662 O O . ARG A 1 88 ? 23.587 40.483 0.187 1.00 88.19 88 ARG A O 1
ATOM 669 N N . HIS A 1 89 ? 21.381 40.641 -0.292 1.00 87.31 89 HIS A N 1
ATOM 670 C CA . HIS A 1 89 ? 21.476 40.368 -1.725 1.00 87.31 89 HIS A CA 1
ATOM 671 C C . HIS A 1 89 ? 20.904 41.503 -2.604 1.00 87.31 89 HIS A C 1
ATOM 673 O O . HIS A 1 89 ? 20.024 41.255 -3.439 1.00 87.31 89 HIS A O 1
ATOM 679 N N . PRO A 1 90 ? 21.374 42.762 -2.454 1.00 79.69 90 PRO A N 1
ATOM 680 C CA . PRO A 1 90 ? 20.891 43.891 -3.257 1.00 79.69 90 PRO A CA 1
ATOM 681 C C . PRO A 1 90 ? 21.172 43.747 -4.765 1.00 79.69 90 PRO A C 1
ATOM 683 O O . PRO A 1 90 ? 20.508 44.393 -5.573 1.00 79.69 90 PRO A O 1
ATOM 686 N N . GLU A 1 91 ? 22.120 42.891 -5.158 1.00 78.00 91 GLU A N 1
ATOM 687 C CA . GLU A 1 91 ? 22.453 42.529 -6.544 1.00 78.00 91 GLU A CA 1
ATOM 688 C C . GLU A 1 91 ? 21.322 41.800 -7.284 1.00 78.00 91 GLU A C 1
ATOM 690 O O . GLU A 1 91 ? 21.346 41.669 -8.509 1.00 78.00 91 GLU A O 1
ATOM 695 N N . GLY A 1 92 ? 20.312 41.325 -6.553 1.00 81.06 92 GLY A N 1
ATOM 696 C CA . GLY A 1 92 ? 19.068 40.845 -7.133 1.00 81.06 92 GLY A CA 1
ATOM 697 C C . GLY A 1 92 ? 19.072 39.388 -7.607 1.00 81.06 92 GLY A C 1
ATOM 698 O O . GLY A 1 92 ? 18.111 38.975 -8.263 1.00 81.06 92 GLY A O 1
ATOM 699 N N . ARG A 1 93 ? 20.124 38.606 -7.311 1.00 90.12 93 ARG A N 1
ATOM 700 C CA . ARG A 1 93 ? 20.222 37.163 -7.608 1.00 90.12 93 ARG A CA 1
ATOM 701 C C . ARG A 1 93 ? 21.018 36.428 -6.538 1.00 90.12 93 ARG A C 1
ATOM 703 O O . ARG A 1 93 ? 22.176 36.750 -6.311 1.00 90.12 93 ARG A O 1
ATOM 710 N N . PHE A 1 94 ? 20.438 35.386 -5.956 1.00 93.94 94 PHE A N 1
ATOM 711 C CA . PHE A 1 94 ? 21.103 34.566 -4.945 1.00 93.94 94 PHE A CA 1
ATOM 712 C C . PHE A 1 94 ? 20.523 33.151 -4.910 1.00 93.94 94 PHE A C 1
ATOM 714 O O . PHE A 1 94 ? 19.629 32.796 -5.686 1.00 93.94 94 PHE A O 1
ATOM 721 N N . ARG A 1 95 ? 21.067 32.314 -4.025 1.00 93.81 95 ARG A N 1
ATOM 722 C CA . ARG A 1 95 ? 20.580 30.955 -3.803 1.00 93.81 95 ARG A CA 1
ATOM 723 C C . ARG A 1 95 ? 20.092 30.780 -2.373 1.00 93.81 95 ARG A C 1
ATOM 725 O O . ARG A 1 95 ? 20.681 31.331 -1.449 1.00 93.81 95 ARG A O 1
ATOM 732 N N . PHE A 1 96 ? 19.028 30.005 -2.210 1.00 92.56 96 PHE A N 1
ATOM 733 C CA . PHE A 1 96 ? 18.467 29.654 -0.911 1.00 92.56 96 PHE A CA 1
ATOM 734 C C . PHE A 1 96 ? 18.477 28.136 -0.749 1.00 92.56 96 PHE A C 1
ATOM 736 O O . PHE A 1 96 ? 17.815 27.426 -1.505 1.00 92.56 96 PHE A O 1
ATOM 743 N N . ASP A 1 97 ? 19.231 27.629 0.219 1.00 90.50 97 ASP A N 1
ATOM 744 C CA . ASP A 1 97 ? 19.304 26.192 0.459 1.00 90.50 97 ASP A CA 1
ATOM 745 C C . ASP A 1 97 ? 18.068 25.706 1.214 1.00 90.50 97 ASP A C 1
ATOM 747 O O . ASP A 1 97 ? 17.728 26.204 2.284 1.00 90.50 97 ASP A O 1
ATOM 751 N N . GLY A 1 98 ? 17.418 24.680 0.675 1.00 84.94 98 GLY A N 1
ATOM 752 C CA . GLY A 1 98 ? 16.281 24.038 1.320 1.00 84.94 98 GLY A CA 1
ATOM 753 C C . GLY A 1 98 ? 16.000 22.664 0.731 1.00 84.94 98 GLY A C 1
ATOM 754 O O . GLY A 1 98 ? 16.782 22.126 -0.057 1.00 84.94 98 GLY A O 1
ATOM 755 N N . TYR A 1 99 ? 14.888 22.061 1.133 1.00 82.69 99 TYR A N 1
ATOM 756 C CA . TYR A 1 99 ? 14.489 20.746 0.647 1.00 82.69 99 TYR A CA 1
ATOM 757 C C . TYR A 1 99 ? 13.354 20.855 -0.375 1.00 82.69 99 TYR A C 1
ATOM 759 O O . TYR A 1 99 ? 12.262 21.331 -0.074 1.00 82.69 99 TYR A O 1
ATOM 767 N N . CYS A 1 100 ? 13.596 20.399 -1.605 1.00 82.94 100 CYS A N 1
ATOM 768 C CA . CYS A 1 100 ? 12.549 20.293 -2.610 1.00 82.94 100 CYS A CA 1
ATOM 769 C C . CYS A 1 100 ? 11.763 19.005 -2.377 1.00 82.94 100 CYS A C 1
ATOM 771 O O . CYS A 1 100 ? 12.230 17.920 -2.723 1.00 82.94 100 CYS A O 1
ATOM 773 N N . TRP A 1 101 ? 10.552 19.135 -1.834 1.00 84.38 101 TRP A N 1
ATOM 774 C CA . TRP A 1 101 ? 9.666 17.990 -1.632 1.00 84.38 101 TRP A CA 1
ATOM 775 C C . TRP A 1 101 ? 9.310 17.282 -2.948 1.00 84.38 101 TRP A C 1
ATOM 777 O O . TRP A 1 101 ? 9.239 16.062 -2.996 1.00 84.38 101 TRP A O 1
ATOM 787 N N . VAL A 1 102 ? 9.155 18.018 -4.048 1.00 82.38 102 VAL A N 1
ATOM 788 C CA . VAL A 1 102 ? 8.809 17.416 -5.345 1.00 82.38 102 VAL A CA 1
ATOM 789 C C . VAL A 1 102 ? 9.924 16.498 -5.870 1.00 82.38 102 VAL A C 1
ATOM 791 O O . VAL A 1 102 ? 9.643 15.391 -6.318 1.00 82.38 102 VAL A O 1
ATOM 794 N N . ASP A 1 103 ? 11.187 16.922 -5.757 1.00 79.50 103 ASP A N 1
ATOM 795 C CA . ASP A 1 103 ? 12.359 16.143 -6.193 1.00 79.50 103 ASP A CA 1
ATOM 796 C C . ASP A 1 103 ? 12.917 15.204 -5.111 1.00 79.50 103 ASP A C 1
ATOM 798 O O . ASP A 1 103 ? 13.876 14.474 -5.369 1.00 79.50 103 ASP A O 1
ATOM 802 N N . GLN A 1 104 ? 12.364 15.254 -3.894 1.00 76.44 104 GLN A N 1
ATOM 803 C CA . GLN A 1 104 ? 12.836 14.521 -2.715 1.00 76.44 104 GLN A CA 1
ATOM 804 C C . GLN A 1 104 ? 14.340 14.721 -2.433 1.00 76.44 104 GLN A C 1
ATOM 806 O O . GLN A 1 104 ? 15.059 13.791 -2.062 1.00 76.44 104 GLN A O 1
ATOM 811 N N . ALA A 1 105 ? 14.838 15.948 -2.608 1.00 74.81 105 ALA A N 1
ATOM 812 C CA . ALA A 1 105 ? 16.258 16.265 -2.473 1.00 74.81 105 ALA A CA 1
ATOM 813 C C . ALA A 1 105 ? 16.498 17.655 -1.873 1.00 74.81 105 ALA A C 1
ATOM 815 O O . ALA A 1 105 ? 15.744 18.595 -2.135 1.00 74.81 105 ALA A O 1
ATOM 816 N N . ARG A 1 106 ? 17.612 17.814 -1.141 1.00 85.19 106 ARG A N 1
ATOM 817 C CA . ARG A 1 106 ? 18.144 19.148 -0.833 1.00 85.19 106 ARG A CA 1
ATOM 818 C C . ARG A 1 106 ? 18.600 19.813 -2.126 1.00 85.19 106 ARG A C 1
ATOM 820 O O . ARG A 1 106 ? 19.266 19.189 -2.954 1.00 85.19 106 ARG A O 1
ATOM 827 N N . VAL A 1 107 ? 18.213 21.067 -2.303 1.00 87.56 107 VAL A N 1
ATOM 828 C CA . VAL A 1 107 ? 18.554 21.875 -3.469 1.00 87.56 107 VAL A CA 1
ATOM 829 C C . VAL A 1 107 ? 18.889 23.293 -3.035 1.00 87.56 107 VAL A C 1
ATOM 831 O O . VAL A 1 107 ? 18.426 23.773 -2.003 1.00 87.56 107 VAL A O 1
ATOM 834 N N . SER A 1 108 ? 19.670 23.966 -3.869 1.00 94.50 108 SER A N 1
ATOM 835 C CA . SER A 1 108 ? 19.938 25.392 -3.745 1.00 94.50 108 SER A CA 1
ATOM 836 C C . SER A 1 108 ? 18.969 26.123 -4.676 1.00 94.50 108 SER A C 1
ATOM 838 O O . SER A 1 108 ? 19.180 26.164 -5.891 1.00 94.50 108 SER A O 1
ATOM 840 N N . PHE A 1 109 ? 17.840 26.584 -4.137 1.00 96.19 109 PHE A N 1
ATOM 841 C CA . PHE A 1 109 ? 16.780 27.240 -4.902 1.00 96.19 109 PHE A CA 1
ATOM 842 C C . PHE A 1 109 ? 17.294 28.538 -5.515 1.00 96.19 109 PHE A C 1
ATOM 844 O O . PHE A 1 109 ? 17.896 29.361 -4.826 1.00 96.19 109 PHE A O 1
ATOM 851 N N . ALA A 1 110 ? 17.032 28.739 -6.804 1.00 95.75 110 ALA A N 1
ATOM 852 C CA . ALA A 1 110 ? 17.381 29.973 -7.484 1.00 95.75 110 ALA A CA 1
ATOM 853 C C . ALA A 1 110 ? 16.375 31.071 -7.121 1.00 95.75 110 ALA A C 1
ATOM 855 O O . ALA A 1 110 ? 15.160 30.896 -7.270 1.00 95.75 110 ALA A O 1
ATOM 856 N N . VAL A 1 111 ? 16.889 32.207 -6.653 1.00 94.25 111 VAL A N 1
ATOM 857 C CA . VAL A 1 111 ? 16.095 33.396 -6.353 1.00 94.25 111 VAL A CA 1
ATOM 858 C C . VAL A 1 111 ? 16.624 34.561 -7.172 1.00 94.25 111 VAL A C 1
ATOM 860 O O . VAL A 1 111 ? 17.827 34.815 -7.222 1.00 94.25 111 VAL A O 1
ATOM 863 N N . ASP A 1 112 ? 15.708 35.272 -7.817 1.00 91.88 112 ASP A N 1
ATOM 864 C CA . ASP A 1 112 ? 15.983 36.507 -8.534 1.00 91.88 112 ASP A CA 1
ATOM 865 C C . ASP A 1 112 ? 14.873 37.535 -8.261 1.00 91.88 112 ASP A C 1
ATOM 867 O O . ASP A 1 112 ? 13.861 37.235 -7.621 1.00 91.88 112 ASP A O 1
ATOM 871 N N . TYR A 1 113 ? 15.086 38.769 -8.714 1.00 90.69 113 TYR A N 1
ATOM 872 C CA . TYR A 1 113 ? 14.185 39.897 -8.468 1.00 90.69 113 TYR A CA 1
ATOM 873 C C . TYR A 1 113 ? 13.202 40.146 -9.622 1.00 90.69 113 TYR A C 1
ATOM 875 O O . TYR A 1 113 ? 12.643 41.242 -9.736 1.00 90.69 113 TYR A O 1
ATOM 883 N N . ALA A 1 114 ? 12.971 39.174 -10.504 1.00 83.88 114 ALA A N 1
ATOM 884 C CA . ALA A 1 114 ? 11.924 39.335 -11.500 1.00 83.88 114 ALA A CA 1
ATOM 885 C C . ALA A 1 114 ? 10.534 39.206 -10.838 1.00 83.88 114 ALA A C 1
ATOM 887 O O . ALA A 1 114 ? 10.317 38.413 -9.917 1.00 83.88 114 ALA A O 1
ATOM 888 N N . TYR A 1 115 ? 9.592 40.045 -11.276 1.00 82.06 115 TYR A N 1
ATOM 889 C CA . TYR A 1 115 ? 8.302 40.297 -10.606 1.00 82.06 115 TYR A CA 1
ATOM 890 C C . TYR A 1 115 ? 8.412 40.794 -9.151 1.00 82.06 115 TYR A C 1
ATOM 892 O O . TYR A 1 115 ? 7.444 40.675 -8.406 1.00 82.06 115 TYR A O 1
ATOM 900 N N . ALA A 1 116 ? 9.575 41.313 -8.734 1.00 84.38 116 ALA A N 1
ATOM 901 C CA . ALA A 1 116 ? 9.801 41.821 -7.382 1.00 84.38 116 ALA A CA 1
ATOM 902 C C . ALA A 1 116 ? 8.779 42.885 -6.964 1.00 84.38 116 ALA A C 1
ATOM 904 O O . ALA A 1 116 ? 8.376 43.728 -7.764 1.00 84.38 116 ALA A O 1
ATOM 905 N N . LEU A 1 117 ? 8.431 42.859 -5.681 1.00 79.69 117 LEU A N 1
ATOM 906 C CA . LEU A 1 117 ? 7.532 43.822 -5.059 1.00 79.69 117 LEU A CA 1
ATOM 907 C C . LEU A 1 117 ? 8.342 44.987 -4.490 1.00 79.69 117 LEU A C 1
ATOM 909 O O . LEU A 1 117 ? 9.420 44.786 -3.922 1.00 79.69 117 LEU A O 1
ATOM 913 N N . GLU A 1 118 ? 7.812 46.199 -4.619 1.00 79.06 118 GLU A N 1
ATOM 914 C CA . GLU A 1 118 ? 8.395 47.407 -4.042 1.00 79.06 118 GLU A CA 1
ATOM 915 C C . GLU A 1 118 ? 7.453 47.975 -2.982 1.00 79.06 118 GLU A C 1
ATOM 917 O O . GLU A 1 118 ? 6.282 48.238 -3.244 1.00 79.06 118 GLU A O 1
ATOM 922 N N . SER A 1 119 ? 7.958 48.127 -1.760 1.00 65.62 119 SER A N 1
ATOM 923 C CA . SER A 1 119 ? 7.213 48.731 -0.656 1.00 65.62 119 SER A CA 1
ATOM 924 C C . SER A 1 119 ? 8.167 49.543 0.213 1.00 65.62 119 SER A C 1
ATOM 926 O O . SER A 1 119 ? 9.242 49.062 0.583 1.00 65.62 119 SER A O 1
ATOM 928 N N . GLY A 1 120 ? 7.814 50.803 0.485 1.00 63.91 120 GLY A N 1
ATOM 929 C CA . GLY A 1 120 ? 8.637 51.719 1.284 1.00 63.91 120 GLY A CA 1
ATOM 930 C C . GLY A 1 120 ? 10.036 51.985 0.705 1.00 63.91 120 GLY A C 1
ATOM 931 O O . GLY A 1 120 ? 10.989 52.112 1.470 1.00 63.91 120 GLY A O 1
ATOM 932 N N . GLY A 1 121 ? 10.185 51.998 -0.627 1.00 68.88 121 GLY A N 1
ATOM 933 C CA . GLY A 1 121 ? 11.468 52.219 -1.316 1.00 68.88 121 GLY A CA 1
ATOM 934 C C . GLY A 1 121 ? 12.441 51.034 -1.268 1.00 68.88 121 GLY A C 1
ATOM 935 O O . GLY A 1 121 ? 13.616 51.186 -1.598 1.00 68.88 121 GLY A O 1
ATOM 936 N N . ARG A 1 122 ? 11.985 49.849 -0.836 1.00 72.25 122 ARG A N 1
ATOM 937 C CA . ARG A 1 122 ? 12.787 48.619 -0.804 1.00 72.25 122 ARG A CA 1
ATOM 938 C C . ARG A 1 122 ? 12.196 47.571 -1.736 1.00 72.25 122 ARG A C 1
ATOM 940 O O . ARG A 1 122 ? 11.021 47.220 -1.629 1.00 72.25 122 ARG A O 1
ATOM 947 N N . LYS A 1 123 ? 13.046 47.033 -2.610 1.00 80.75 123 LYS A N 1
ATOM 948 C CA . LYS A 1 123 ? 12.703 45.961 -3.546 1.00 80.75 123 LYS A CA 1
ATOM 949 C C . LYS A 1 123 ? 12.907 44.600 -2.880 1.00 80.75 123 LYS A C 1
ATOM 951 O O . LYS A 1 123 ? 13.967 44.354 -2.307 1.00 80.75 123 LYS A O 1
ATOM 956 N N . ARG A 1 124 ? 11.910 43.717 -2.952 1.00 85.00 124 ARG A N 1
ATOM 957 C CA . ARG A 1 124 ? 11.969 42.348 -2.412 1.00 85.00 124 ARG A CA 1
ATOM 958 C C . ARG A 1 124 ? 11.681 41.316 -3.503 1.00 85.00 124 ARG A C 1
ATOM 960 O O . ARG A 1 124 ? 10.835 41.589 -4.359 1.00 85.00 124 ARG A O 1
ATOM 967 N N . PRO A 1 125 ? 12.321 40.131 -3.478 1.00 88.94 125 PRO A N 1
ATOM 968 C CA . PRO A 1 125 ? 11.944 39.034 -4.359 1.00 88.94 125 PRO A CA 1
ATOM 969 C C . PRO A 1 125 ? 10.453 38.726 -4.237 1.00 88.94 125 PRO A C 1
ATOM 971 O O . PRO A 1 125 ? 9.891 38.744 -3.142 1.00 88.94 125 PRO A O 1
ATOM 974 N N . ASN A 1 126 ? 9.818 38.378 -5.352 1.00 89.50 126 ASN A N 1
ATOM 975 C CA . ASN A 1 126 ? 8.501 37.761 -5.295 1.00 89.50 126 ASN A CA 1
ATOM 976 C C . ASN A 1 126 ? 8.668 36.303 -4.868 1.00 89.50 126 ASN A C 1
ATOM 978 O O . ASN A 1 126 ? 8.834 35.412 -5.696 1.00 89.50 126 ASN A O 1
ATOM 982 N N . TRP A 1 127 ? 8.674 36.066 -3.561 1.00 89.12 127 TRP A N 1
ATOM 983 C CA . TRP A 1 127 ? 8.919 34.743 -2.993 1.00 89.12 127 TRP A CA 1
ATOM 984 C C . TRP A 1 127 ? 7.952 33.676 -3.508 1.00 89.12 127 TRP A C 1
ATOM 986 O O . TRP A 1 127 ? 8.369 32.530 -3.660 1.00 89.12 127 TRP A O 1
ATOM 996 N N . ARG A 1 128 ? 6.705 34.042 -3.834 1.00 87.00 128 ARG A N 1
ATOM 997 C CA . ARG A 1 128 ? 5.695 33.131 -4.399 1.00 87.00 128 ARG A CA 1
ATOM 998 C C . ARG A 1 128 ? 6.075 32.631 -5.796 1.00 87.00 128 ARG A C 1
ATOM 1000 O O . ARG A 1 128 ? 5.924 31.445 -6.080 1.00 87.00 128 ARG A O 1
ATOM 1007 N N . GLU A 1 129 ? 6.596 33.511 -6.650 1.00 88.50 129 GLU A N 1
ATOM 1008 C CA . GLU A 1 129 ? 6.944 33.185 -8.044 1.00 88.50 129 GLU A CA 1
ATOM 1009 C C . GLU A 1 129 ? 8.418 32.804 -8.250 1.00 88.50 129 GLU A C 1
ATOM 1011 O O . GLU A 1 129 ? 8.820 32.443 -9.359 1.00 88.50 129 GLU A O 1
ATOM 1016 N N . ARG A 1 130 ? 9.236 32.873 -7.193 1.00 92.62 130 ARG A N 1
ATOM 1017 C CA . ARG A 1 130 ? 10.675 32.559 -7.210 1.00 92.62 130 ARG A CA 1
ATOM 1018 C C . ARG A 1 130 ? 10.966 31.281 -6.428 1.00 92.62 130 ARG A C 1
ATOM 1020 O O . ARG A 1 130 ? 10.122 30.392 -6.384 1.00 92.62 130 ARG A O 1
ATOM 1027 N N . LEU A 1 131 ? 12.182 31.133 -5.894 1.00 94.12 131 LEU A N 1
ATOM 1028 C CA . LEU A 1 131 ? 12.676 29.886 -5.289 1.00 94.12 131 LEU A CA 1
ATOM 1029 C C . LEU A 1 131 ? 12.524 28.702 -6.253 1.00 94.12 131 LEU A C 1
ATOM 1031 O O . LEU A 1 131 ? 11.962 27.652 -5.920 1.00 94.12 131 LEU A O 1
ATOM 1035 N N . VAL A 1 132 ? 13.014 28.911 -7.475 1.00 96.00 132 VAL A N 1
ATOM 1036 C CA . VAL A 1 132 ? 12.945 27.925 -8.550 1.00 96.00 132 VAL A CA 1
ATOM 1037 C C . VAL A 1 132 ? 13.876 26.776 -8.209 1.00 96.00 132 VAL A C 1
ATOM 1039 O O . VAL A 1 132 ? 15.068 26.966 -7.950 1.00 96.00 132 VAL A O 1
ATOM 1042 N N . CYS A 1 133 ? 13.335 25.565 -8.191 1.00 94.94 133 CYS A N 1
ATOM 1043 C CA . CYS A 1 133 ? 14.152 24.387 -7.992 1.00 94.94 133 CYS A CA 1
ATOM 1044 C C . CYS A 1 133 ? 15.013 24.133 -9.238 1.00 94.94 133 CYS A C 1
ATOM 1046 O O . CYS A 1 133 ? 14.459 23.972 -10.326 1.00 94.94 133 CYS A O 1
ATOM 1048 N N . PRO A 1 134 ? 16.346 24.010 -9.111 1.00 93.00 134 PRO A N 1
ATOM 1049 C CA . PRO A 1 134 ? 17.211 23.742 -10.259 1.00 93.00 134 PRO A CA 1
ATOM 1050 C C . PRO A 1 134 ? 17.013 22.342 -10.867 1.00 93.00 134 PRO A C 1
ATOM 1052 O O . PRO A 1 134 ? 17.525 22.087 -11.952 1.00 93.00 134 PRO A O 1
ATOM 1055 N N . LYS A 1 135 ? 16.306 21.429 -10.179 1.00 87.50 135 LYS A N 1
ATOM 1056 C CA . LYS A 1 135 ? 16.021 20.069 -10.662 1.00 87.50 135 LYS A CA 1
ATOM 1057 C C . LYS A 1 135 ? 14.718 20.008 -11.461 1.00 87.50 135 LYS A C 1
ATOM 1059 O O . LYS A 1 135 ? 14.765 19.771 -12.663 1.00 87.50 135 LYS A O 1
ATOM 1064 N N . CYS A 1 136 ? 13.570 20.243 -10.820 1.00 86.31 136 CYS A N 1
ATOM 1065 C CA . CYS A 1 136 ? 12.271 20.179 -11.501 1.00 86.31 136 CYS A CA 1
ATOM 1066 C C . CYS A 1 136 ? 11.883 21.456 -12.265 1.00 86.31 136 CYS A C 1
ATOM 1068 O O . CYS A 1 136 ? 10.927 21.431 -13.038 1.00 86.31 136 CYS A O 1
ATOM 1070 N N . GLY A 1 137 ? 12.578 22.578 -12.048 1.00 92.38 137 GLY A N 1
ATOM 1071 C CA . GLY A 1 137 ? 12.251 23.869 -12.662 1.00 92.38 137 GLY A CA 1
ATOM 1072 C C . GLY A 1 137 ? 10.991 24.539 -12.104 1.00 92.38 137 GLY A C 1
ATOM 1073 O O . GLY A 1 137 ? 10.605 25.597 -12.590 1.00 92.38 137 GLY A O 1
ATOM 1074 N N . LEU A 1 138 ? 10.348 23.948 -11.093 1.00 94.69 138 LEU A N 1
ATOM 1075 C CA . LEU A 1 138 ? 9.148 24.497 -10.468 1.00 94.69 138 LEU A CA 1
ATOM 1076 C C . LEU A 1 138 ? 9.501 25.624 -9.500 1.00 94.69 138 LEU A C 1
ATOM 1078 O O . LEU A 1 138 ? 10.458 25.512 -8.721 1.00 94.69 138 LEU A O 1
ATOM 1082 N N . ASN A 1 139 ? 8.694 26.680 -9.517 1.00 93.62 139 ASN A N 1
ATOM 1083 C CA . ASN A 1 139 ? 8.788 27.766 -8.550 1.00 93.62 139 ASN A CA 1
ATOM 1084 C C . ASN A 1 139 ? 8.127 27.398 -7.209 1.00 93.62 139 ASN A C 1
ATOM 1086 O O . ASN A 1 139 ? 7.604 26.295 -7.023 1.00 93.62 139 ASN A O 1
ATOM 1090 N N . ASN A 1 140 ? 8.188 28.316 -6.251 1.00 93.50 140 ASN A N 1
ATOM 1091 C CA . ASN A 1 140 ? 7.689 28.115 -4.899 1.00 93.50 140 ASN A CA 1
ATOM 1092 C C . ASN A 1 140 ? 6.223 27.653 -4.861 1.00 93.50 140 ASN A C 1
ATOM 1094 O O . ASN A 1 140 ? 5.961 26.551 -4.370 1.00 93.50 140 ASN A O 1
ATOM 1098 N N . ARG A 1 141 ? 5.288 28.428 -5.438 1.00 91.94 141 ARG A N 1
ATOM 1099 C CA . ARG A 1 141 ? 3.855 28.078 -5.393 1.00 91.94 141 ARG A CA 1
ATOM 1100 C C . ARG A 1 141 ? 3.563 26.741 -6.059 1.00 91.94 141 ARG A C 1
ATOM 1102 O O . ARG A 1 141 ? 2.773 25.954 -5.556 1.00 91.94 141 ARG A O 1
ATOM 1109 N N . GLN A 1 142 ? 4.229 26.453 -7.173 1.00 94.00 142 GLN A N 1
ATOM 1110 C CA . GLN A 1 142 ? 4.008 25.221 -7.923 1.00 94.00 142 GLN A CA 1
ATOM 1111 C C . GLN A 1 142 ? 4.418 23.999 -7.096 1.00 94.00 142 GLN A C 1
ATOM 1113 O O . GLN A 1 142 ? 3.680 23.016 -7.008 1.00 94.00 142 GLN A O 1
ATOM 1118 N N . ARG A 1 143 ? 5.572 24.076 -6.419 1.00 94.25 143 ARG A N 1
ATOM 1119 C CA . ARG A 1 143 ? 6.019 23.023 -5.497 1.00 94.25 143 ARG A CA 1
ATOM 1120 C C . ARG A 1 143 ? 5.109 22.894 -4.282 1.00 94.25 143 ARG A C 1
ATOM 1122 O O . ARG A 1 143 ? 4.887 21.775 -3.825 1.00 94.25 143 ARG A O 1
ATOM 1129 N N . ALA A 1 144 ? 4.626 24.013 -3.750 1.00 91.88 144 ALA A N 1
ATOM 1130 C CA . ALA A 1 144 ? 3.671 24.050 -2.650 1.00 91.88 144 ALA A CA 1
ATOM 1131 C C . ALA A 1 144 ? 2.358 23.352 -3.031 1.00 91.88 144 ALA A C 1
ATOM 1133 O O . ALA A 1 144 ? 1.917 22.464 -2.310 1.00 91.88 144 ALA A O 1
ATOM 1134 N N . MET A 1 145 ? 1.779 23.665 -4.192 1.00 92.06 145 MET A N 1
ATOM 1135 C CA . MET A 1 145 ? 0.509 23.081 -4.633 1.00 92.06 145 MET A CA 1
ATOM 1136 C C . MET A 1 145 ? 0.606 21.588 -4.913 1.00 92.06 145 MET A C 1
ATOM 1138 O O . MET A 1 145 ? -0.278 20.834 -4.519 1.00 92.06 145 MET A O 1
ATOM 1142 N N . ILE A 1 146 ? 1.710 21.126 -5.504 1.00 91.00 146 ILE A N 1
ATOM 1143 C CA . ILE A 1 146 ? 1.955 19.686 -5.666 1.00 91.00 146 ILE A CA 1
ATOM 1144 C C . ILE A 1 146 ? 2.072 18.995 -4.297 1.00 91.00 146 ILE A C 1
ATOM 1146 O O . ILE A 1 146 ? 1.572 17.881 -4.127 1.00 91.00 146 ILE A O 1
ATOM 1150 N N . HIS A 1 147 ? 2.699 19.647 -3.314 1.00 88.12 147 HIS A N 1
ATOM 1151 C CA . HIS A 1 147 ? 2.814 19.120 -1.954 1.00 88.12 147 HIS A CA 1
ATOM 1152 C C . HIS A 1 147 ? 1.445 19.080 -1.251 1.00 88.12 147 HIS A C 1
ATOM 1154 O O . HIS A 1 147 ? 1.074 18.033 -0.727 1.00 88.12 147 HIS A O 1
ATOM 1160 N N . VAL A 1 148 ? 0.644 20.149 -1.316 1.00 85.94 148 VAL A N 1
ATOM 1161 C CA . VAL A 1 148 ? -0.731 20.171 -0.780 1.00 85.94 148 VAL A CA 1
ATOM 1162 C C . VAL A 1 148 ? -1.593 19.102 -1.440 1.00 85.94 148 VAL A C 1
ATOM 1164 O O . VAL A 1 148 ? -2.251 18.339 -0.742 1.00 85.94 148 VAL A O 1
ATOM 1167 N N . ALA A 1 149 ? -1.546 18.987 -2.766 1.00 84.94 149 ALA A N 1
ATOM 1168 C CA . ALA A 1 149 ? -2.284 17.971 -3.499 1.00 84.94 149 ALA A CA 1
ATOM 1169 C C . ALA A 1 149 ? -1.924 16.558 -3.005 1.00 84.94 149 ALA A C 1
ATOM 1171 O O . ALA A 1 149 ? -2.798 15.779 -2.641 1.00 84.94 149 ALA A O 1
ATOM 1172 N N . CYS A 1 150 ? -0.637 16.223 -2.922 1.00 77.94 150 CYS A N 1
ATOM 1173 C CA . CYS A 1 150 ? -0.223 14.861 -2.585 1.00 77.94 150 CYS A CA 1
ATOM 1174 C C . CYS A 1 150 ? -0.304 14.527 -1.087 1.00 77.94 150 CYS A C 1
ATOM 1176 O O . CYS A 1 150 ? -0.645 13.402 -0.738 1.00 77.94 150 CYS A O 1
ATOM 1178 N N . VAL A 1 151 ? 0.053 15.465 -0.207 1.00 68.31 151 VAL A N 1
ATOM 1179 C CA . VAL A 1 151 ? 0.160 15.232 1.247 1.00 68.31 151 VAL A CA 1
ATOM 1180 C C . VAL A 1 151 ? -1.033 15.812 1.987 1.00 68.31 151 VAL A C 1
ATOM 1182 O O . VAL A 1 151 ? -1.631 15.119 2.798 1.00 68.31 151 VAL A O 1
ATOM 1185 N N . GLY A 1 152 ? -1.410 17.055 1.683 1.00 66.81 152 GLY A N 1
ATOM 1186 C CA . GLY A 1 152 ? -2.519 17.732 2.358 1.00 66.81 152 GLY A CA 1
ATOM 1187 C C . GLY A 1 152 ? -3.887 17.134 2.024 1.00 66.81 152 GLY A C 1
ATOM 1188 O O . GLY A 1 152 ? -4.721 16.995 2.910 1.00 66.81 152 GLY A O 1
ATOM 1189 N N . LEU A 1 153 ? -4.113 16.756 0.762 1.00 69.50 153 LEU A N 1
ATOM 1190 C CA . LEU A 1 153 ? -5.390 16.192 0.293 1.00 69.50 153 LEU A CA 1
ATOM 1191 C C . LEU A 1 153 ? -5.362 14.677 0.109 1.00 69.50 153 LEU A C 1
ATOM 1193 O O . LEU A 1 153 ? -6.399 14.051 -0.134 1.00 69.50 153 LEU A O 1
ATOM 1197 N N . GLY A 1 154 ? -4.174 14.088 0.201 1.00 66.25 154 GLY A N 1
ATOM 1198 C CA . GLY A 1 154 ? -3.985 12.689 -0.100 1.00 66.25 154 GLY A CA 1
ATOM 1199 C C . GLY A 1 154 ? -4.376 12.360 -1.544 1.00 66.25 154 GLY A C 1
ATOM 1200 O O . GLY A 1 154 ? -5.158 11.432 -1.769 1.00 66.25 154 GLY A O 1
ATOM 1201 N N . LEU A 1 155 ? -3.840 13.097 -2.521 1.00 74.94 155 LEU A N 1
ATOM 1202 C CA . LEU A 1 155 ? -3.832 12.642 -3.907 1.00 74.94 155 LEU A CA 1
ATOM 1203 C C . LEU A 1 155 ? -2.701 11.667 -4.162 1.00 74.94 155 LEU A C 1
ATOM 1205 O O . LEU A 1 155 ? -1.607 11.727 -3.594 1.00 74.94 155 LEU A O 1
ATOM 1209 N N . HIS A 1 156 ? -2.961 10.808 -5.126 1.00 72.00 156 HIS A N 1
ATOM 1210 C CA . HIS A 1 156 ? -2.085 9.720 -5.447 1.00 72.00 156 HIS A CA 1
ATOM 1211 C C . HIS A 1 156 ? -2.197 9.299 -6.850 1.00 72.00 156 HIS A C 1
ATOM 1213 O O . HIS A 1 156 ? -3.103 9.632 -7.585 1.00 72.00 156 HIS A O 1
ATOM 1219 N N . LEU A 1 157 ? -1.280 8.436 -7.168 1.00 59.97 157 LEU A N 1
ATOM 1220 C CA . LEU A 1 157 ? -0.978 8.124 -8.512 1.00 59.97 157 LEU A CA 1
ATOM 1221 C C . LEU A 1 157 ? -2.244 7.542 -9.222 1.00 59.97 157 LEU A C 1
ATOM 1223 O O . LEU A 1 157 ? -2.363 7.737 -10.422 1.00 59.97 157 LEU A O 1
ATOM 1227 N N . GLU A 1 158 ? -3.228 6.924 -8.528 1.00 68.56 158 GLU A N 1
ATOM 1228 C CA . GLU A 1 158 ? -4.426 6.404 -9.208 1.00 68.56 158 GLU A CA 1
ATOM 1229 C C . GLU A 1 158 ? -5.364 7.494 -9.555 1.00 68.56 158 GLU A C 1
ATOM 1231 O O . GLU A 1 158 ? -6.040 7.313 -10.549 1.00 68.56 158 GLU A O 1
ATOM 1236 N N . THR A 1 159 ? -5.446 8.523 -8.714 1.00 76.12 159 THR A N 1
ATOM 1237 C CA . THR A 1 159 ? -6.387 9.622 -8.839 1.00 76.12 159 THR A CA 1
ATOM 1238 C C . THR A 1 159 ? -6.549 9.955 -10.318 1.00 76.12 159 THR A C 1
ATOM 1240 O O . THR A 1 159 ? -5.582 10.348 -10.978 1.00 76.12 159 THR A O 1
ATOM 1243 N N . LYS A 1 160 ? -7.766 9.768 -10.841 1.00 88.94 160 LYS A N 1
ATOM 1244 C CA . LYS A 1 160 ? -8.156 10.298 -12.145 1.00 88.94 160 LYS A CA 1
ATOM 1245 C C . LYS A 1 160 ? -8.153 11.800 -11.985 1.00 88.94 160 LYS A C 1
ATOM 1247 O O . LYS A 1 160 ? -9.033 12.375 -11.345 1.00 88.94 160 LYS A O 1
ATOM 1252 N N . LEU A 1 161 ? -7.085 12.395 -12.482 1.00 94.19 161 LEU A N 1
ATOM 1253 C CA . LEU A 1 161 ? -6.704 13.751 -12.169 1.00 94.19 161 LEU A CA 1
ATOM 1254 C C . LEU A 1 161 ? -6.950 14.610 -13.399 1.00 94.19 161 LEU A C 1
ATOM 1256 O O . LEU A 1 161 ? -6.360 14.369 -14.447 1.00 94.19 161 LEU A O 1
ATOM 1260 N N . TYR A 1 162 ? -7.784 15.628 -13.274 1.00 98.06 162 TYR A N 1
ATOM 1261 C CA . TYR A 1 162 ? -7.898 16.655 -14.296 1.00 98.06 162 TYR A CA 1
ATOM 1262 C C . TYR A 1 162 ? -7.134 17.903 -13.856 1.00 98.06 162 TYR A C 1
ATOM 1264 O O . TYR A 1 162 ? -7.345 18.394 -12.749 1.00 98.06 162 TYR A O 1
ATOM 1272 N N . LEU A 1 163 ? -6.228 18.396 -14.702 1.00 97.62 163 LEU A N 1
ATOM 1273 C CA . LEU A 1 163 ? -5.503 19.650 -14.497 1.00 97.62 163 LEU A CA 1
ATOM 1274 C C . LEU A 1 163 ? -5.833 20.613 -15.641 1.00 97.62 163 LEU A C 1
ATOM 1276 O O . LEU A 1 163 ? -5.660 20.276 -16.809 1.00 97.62 163 LEU A O 1
ATOM 1280 N N . THR A 1 164 ? -6.263 21.828 -15.317 1.00 95.94 164 THR A N 1
ATOM 1281 C CA . THR A 1 164 ? -6.698 22.831 -16.311 1.00 95.94 164 THR A CA 1
ATOM 1282 C C . THR A 1 164 ? -5.553 23.527 -17.058 1.00 95.94 164 THR A C 1
ATOM 1284 O O . THR A 1 164 ? -5.776 24.543 -17.705 1.00 95.94 164 THR A O 1
ATOM 1287 N N . GLU A 1 165 ? -4.332 23.011 -16.936 1.00 91.94 165 GLU A N 1
ATOM 1288 C CA . GLU A 1 165 ? -3.136 23.463 -17.645 1.00 91.94 165 GLU A CA 1
ATOM 1289 C C . GLU A 1 165 ? -2.345 22.224 -18.091 1.00 91.94 165 GLU A C 1
ATOM 1291 O O . GLU A 1 165 ? -1.924 21.419 -17.266 1.00 91.94 165 GLU A O 1
ATOM 1296 N N . GLN A 1 166 ? -2.146 22.025 -19.394 1.00 93.56 166 GLN A N 1
ATOM 1297 C CA . GLN A 1 166 ? -1.398 20.897 -19.964 1.00 93.56 166 GLN A CA 1
ATOM 1298 C C . GLN A 1 166 ? 0.044 21.274 -20.316 1.00 93.56 166 GLN A C 1
ATOM 1300 O O . GLN A 1 166 ? 0.943 20.429 -20.298 1.00 93.56 166 GLN A O 1
ATOM 1305 N N . VAL A 1 167 ? 0.301 22.537 -20.660 1.00 90.00 167 VAL A N 1
ATOM 1306 C CA . VAL A 1 167 ? 1.633 22.960 -21.127 1.00 90.00 167 VAL A CA 1
ATOM 1307 C C 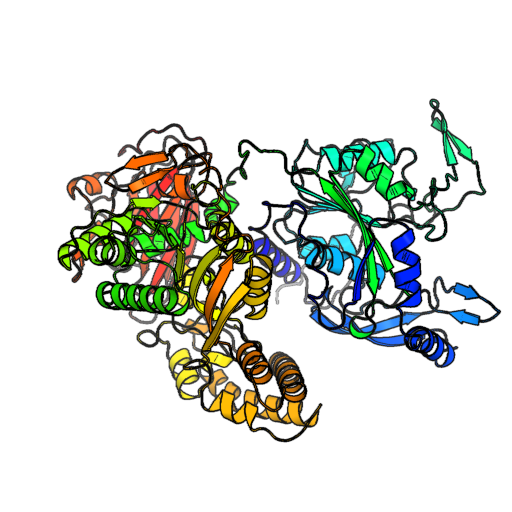. VAL A 1 167 ? 2.553 23.393 -19.980 1.00 90.00 167 VAL A C 1
ATOM 1309 O O . VAL A 1 167 ? 3.746 23.656 -20.189 1.00 90.00 167 VAL A O 1
ATOM 1312 N N . SER A 1 168 ? 2.039 23.423 -18.748 1.00 88.88 168 SER A N 1
ATOM 1313 C CA . SER A 1 168 ? 2.767 23.896 -17.573 1.00 88.88 168 SER A CA 1
ATOM 1314 C C . SER A 1 168 ? 3.853 22.916 -17.101 1.00 88.88 168 SER A C 1
ATOM 1316 O O . SER A 1 168 ? 3.846 21.710 -17.370 1.00 88.88 168 SER A O 1
ATOM 1318 N N . ALA A 1 169 ? 4.836 23.439 -16.361 1.00 88.31 169 ALA A N 1
ATOM 1319 C CA . ALA A 1 169 ? 5.818 22.600 -15.672 1.00 88.31 169 ALA A CA 1
ATOM 1320 C C . ALA A 1 169 ? 5.164 21.721 -14.593 1.00 88.31 169 ALA A C 1
ATOM 1322 O O . ALA A 1 169 ? 5.633 20.609 -14.343 1.00 88.31 169 ALA A O 1
ATOM 1323 N N . VAL A 1 170 ? 4.063 22.194 -14.001 1.00 91.31 170 VAL A N 1
ATOM 1324 C CA . VAL A 1 170 ? 3.269 21.447 -13.023 1.00 91.31 170 VAL A CA 1
ATOM 1325 C C . VAL A 1 170 ? 2.622 20.242 -13.687 1.00 91.31 170 VAL A C 1
ATOM 1327 O O . VAL A 1 170 ? 2.794 19.143 -13.170 1.00 91.31 170 VAL A O 1
ATOM 1330 N N . TYR A 1 171 ? 1.997 20.398 -14.862 1.00 93.44 171 TYR A N 1
ATOM 1331 C CA . TYR A 1 171 ? 1.480 19.265 -15.630 1.00 93.44 171 TYR A CA 1
ATOM 1332 C C . TYR A 1 171 ? 2.576 18.269 -15.949 1.00 93.44 171 TYR A C 1
ATOM 1334 O O . TYR A 1 171 ? 2.400 17.086 -15.710 1.00 93.44 171 TYR A O 1
ATOM 1342 N N . ARG A 1 172 ? 3.742 18.715 -16.430 1.00 89.69 172 ARG A N 1
ATOM 1343 C CA . ARG A 1 172 ? 4.851 17.790 -16.722 1.00 89.69 172 ARG A CA 1
ATOM 1344 C C . ARG A 1 172 ? 5.295 17.008 -15.486 1.00 89.69 172 ARG A C 1
ATOM 1346 O O . ARG A 1 172 ? 5.568 15.814 -15.583 1.00 89.69 172 ARG A O 1
ATOM 1353 N N . CYS A 1 173 ? 5.363 17.667 -14.332 1.00 87.44 173 CYS A N 1
ATOM 1354 C CA . CYS A 1 173 ? 5.738 17.031 -13.075 1.00 87.44 173 CYS A CA 1
ATOM 1355 C C . CYS A 1 173 ? 4.658 16.062 -12.573 1.00 87.44 173 CYS A C 1
ATOM 1357 O O . CYS A 1 173 ? 4.962 14.924 -12.211 1.00 87.44 173 CYS A O 1
ATOM 1359 N N . LEU A 1 174 ? 3.393 16.483 -12.598 1.00 86.56 174 LEU A N 1
ATOM 1360 C CA . LEU A 1 174 ? 2.262 15.662 -12.194 1.00 86.56 174 LEU A CA 1
ATOM 1361 C C . LEU A 1 174 ? 2.020 14.522 -13.181 1.00 86.56 174 LEU A C 1
ATOM 1363 O O . LEU A 1 174 ? 1.798 13.418 -12.733 1.00 86.56 174 LEU A O 1
ATOM 1367 N N . ALA A 1 175 ? 2.164 14.696 -14.489 1.00 87.12 175 ALA A N 1
ATOM 1368 C CA . ALA A 1 175 ? 2.040 13.626 -15.481 1.00 87.12 175 ALA A CA 1
ATOM 1369 C C . ALA A 1 175 ? 3.166 12.595 -15.404 1.00 87.12 175 ALA A C 1
ATOM 1371 O O . ALA A 1 175 ? 2.962 11.425 -15.719 1.00 87.12 175 ALA A O 1
ATOM 1372 N N . ALA A 1 176 ? 4.347 12.990 -14.920 1.00 78.69 176 ALA A N 1
ATOM 1373 C CA . ALA A 1 176 ? 5.385 12.030 -14.559 1.00 78.69 176 ALA A CA 1
ATOM 1374 C C . ALA A 1 176 ? 5.012 11.197 -13.318 1.00 78.69 176 ALA A C 1
ATOM 1376 O O . ALA A 1 176 ? 5.631 10.159 -13.087 1.00 78.69 176 ALA A O 1
ATOM 1377 N N . ARG A 1 177 ? 4.032 11.659 -12.529 1.00 75.19 177 ARG A N 1
ATOM 1378 C CA . ARG A 1 177 ? 3.553 11.055 -11.286 1.00 75.19 177 ARG A CA 1
ATOM 1379 C C . ARG A 1 177 ? 2.239 10.276 -11.540 1.00 75.19 177 ARG A C 1
ATOM 1381 O O . ARG A 1 177 ? 2.211 9.059 -11.445 1.00 75.19 177 ARG A O 1
ATOM 1388 N N . PHE A 1 178 ? 1.168 10.951 -11.922 1.00 79.56 178 PHE A N 1
ATOM 1389 C CA . PHE A 1 178 ? -0.196 10.460 -12.095 1.00 79.56 178 PHE A CA 1
ATOM 1390 C C . PHE A 1 178 ? -0.441 9.916 -13.522 1.00 79.56 178 PHE A C 1
ATOM 1392 O O . PHE A 1 178 ? -0.592 10.710 -14.448 1.00 79.56 178 PHE A O 1
ATOM 1399 N N . PRO A 1 179 ? -0.523 8.590 -13.740 1.00 76.31 179 PRO A N 1
ATOM 1400 C CA . PRO A 1 179 ? -0.810 7.978 -15.047 1.00 76.31 179 PRO A CA 1
ATOM 1401 C C . PRO A 1 179 ? -2.161 8.350 -15.643 1.00 76.31 179 PRO A C 1
ATOM 1403 O O . PRO A 1 179 ? -2.299 8.393 -16.861 1.00 76.31 179 PRO A O 1
ATOM 1406 N N . ARG A 1 180 ? -3.164 8.574 -14.788 1.00 86.75 180 ARG A N 1
ATOM 1407 C CA . ARG A 1 180 ? -4.542 8.889 -15.179 1.00 86.75 180 ARG A CA 1
ATOM 1408 C C . ARG A 1 180 ? -4.792 10.400 -15.164 1.00 86.75 180 ARG A C 1
ATOM 1410 O O . ARG A 1 180 ? -5.911 10.831 -14.894 1.00 86.75 180 ARG A O 1
ATOM 1417 N N . ILE A 1 181 ? -3.750 11.200 -15.417 1.00 94.19 181 ILE A N 1
ATOM 1418 C CA . ILE A 1 181 ? -3.888 12.647 -15.565 1.00 94.19 181 ILE A CA 1
ATOM 1419 C C . ILE A 1 181 ? -4.392 13.003 -16.965 1.00 94.19 181 ILE A C 1
ATOM 1421 O O . ILE A 1 181 ? -3.861 12.535 -17.974 1.00 94.19 181 ILE A O 1
ATOM 1425 N N . VAL A 1 182 ? -5.367 13.898 -17.035 1.00 96.19 182 VAL A N 1
ATOM 1426 C CA . VAL A 1 182 ? -5.729 14.610 -18.257 1.00 96.19 182 VAL A CA 1
ATOM 1427 C C . VAL A 1 182 ? -5.441 16.083 -18.025 1.00 96.19 182 VAL A C 1
ATOM 1429 O O . VAL A 1 182 ? -5.824 16.647 -17.005 1.00 96.19 182 VAL A O 1
ATOM 1432 N N . GLY A 1 183 ? -4.711 16.683 -18.958 1.00 96.38 183 GLY A N 1
ATOM 1433 C CA . GLY A 1 183 ? -4.483 18.120 -18.993 1.00 96.38 183 G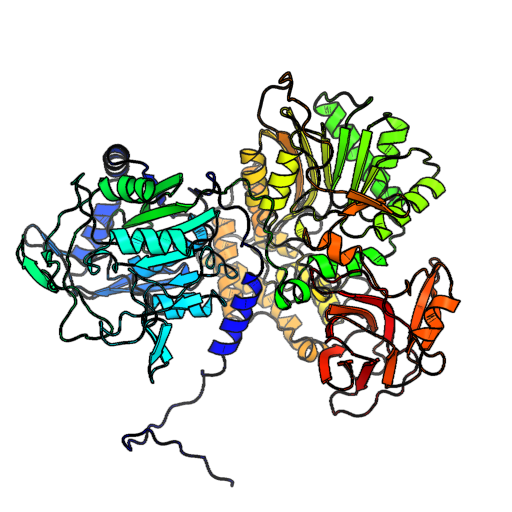LY A CA 1
ATOM 1434 C C . GLY A 1 183 ? -5.240 18.713 -20.164 1.00 96.38 183 GLY A C 1
ATOM 1435 O O . GLY A 1 183 ? -5.475 18.008 -21.148 1.00 96.38 183 GLY A O 1
ATOM 1436 N N . SER A 1 184 ? -5.584 19.988 -20.080 1.00 96.62 184 SER A N 1
ATOM 1437 C CA . SER A 1 184 ? -6.091 20.737 -21.228 1.00 96.62 184 SER A CA 1
ATOM 1438 C C . SER A 1 184 ? -5.644 22.190 -21.200 1.00 96.62 184 SER A C 1
ATOM 1440 O O . SER A 1 184 ? -5.120 22.668 -20.201 1.00 96.62 184 SER A O 1
ATOM 1442 N N . GLU A 1 185 ? -5.905 22.888 -22.300 1.00 93.94 185 GLU A N 1
ATOM 1443 C CA . GLU A 1 185 ? -5.806 24.338 -22.425 1.00 93.94 185 GLU A CA 1
ATOM 1444 C C . GLU A 1 185 ? -7.082 24.903 -23.058 1.00 93.94 185 GLU A C 1
ATOM 1446 O O . GLU A 1 185 ? -7.774 24.238 -23.841 1.00 93.94 185 GLU A O 1
ATOM 1451 N N . PHE A 1 186 ? -7.357 26.178 -22.807 1.00 92.31 186 PHE A N 1
ATOM 1452 C CA . PHE A 1 186 ? -8.334 26.910 -23.603 1.00 92.31 186 PHE A CA 1
ATOM 1453 C C . PHE A 1 186 ? -7.650 27.469 -24.861 1.00 92.31 186 PHE A C 1
ATOM 1455 O O . PHE A 1 186 ? -6.979 28.495 -24.822 1.00 92.31 186 PHE A O 1
ATOM 1462 N N . LEU A 1 187 ? -7.805 26.791 -26.003 1.00 89.31 187 LEU A N 1
ATOM 1463 C CA . LEU A 1 187 ? -7.179 27.161 -27.283 1.00 89.31 187 LEU A CA 1
ATOM 1464 C C . LEU A 1 187 ? -7.969 28.226 -28.068 1.00 89.31 187 LEU A C 1
ATOM 1466 O O . LEU A 1 187 ? -7.609 28.551 -29.200 1.00 89.31 187 LEU A O 1
ATOM 1470 N N . GLY A 1 188 ? -9.030 28.769 -27.470 1.00 85.62 188 GLY A N 1
ATOM 1471 C CA . GLY A 1 188 ? -9.909 29.772 -28.061 1.00 85.62 188 GLY A CA 1
ATOM 1472 C C . GLY A 1 188 ? -11.328 29.253 -28.327 1.00 85.62 188 GLY A C 1
ATOM 1473 O O . GLY A 1 188 ? -11.547 28.048 -28.414 1.00 85.62 188 GLY A O 1
ATOM 1474 N N . PRO A 1 189 ? -12.302 30.162 -28.509 1.00 81.19 189 PRO A N 1
ATOM 1475 C CA . PRO A 1 189 ? -13.729 29.825 -28.576 1.00 81.19 189 PRO A CA 1
ATOM 1476 C C . PRO A 1 189 ? -14.143 29.072 -29.850 1.00 81.19 189 PRO A C 1
ATOM 1478 O O . PRO A 1 189 ? -15.241 28.529 -29.922 1.00 81.19 189 PRO A O 1
ATOM 1481 N N . THR A 1 190 ? -13.293 29.067 -30.880 1.00 83.81 190 THR A N 1
ATOM 1482 C CA . THR A 1 190 ? -13.547 28.373 -32.151 1.00 83.81 190 THR A CA 1
ATOM 1483 C C . THR A 1 190 ? -13.008 26.945 -32.170 1.00 83.81 190 THR A C 1
ATOM 1485 O O . THR A 1 190 ? -13.336 26.183 -33.081 1.00 83.81 190 THR A O 1
ATOM 1488 N N . ALA A 1 191 ? -12.180 26.566 -31.192 1.00 87.44 191 ALA A N 1
ATOM 1489 C CA . ALA A 1 191 ? -11.703 25.200 -31.066 1.00 87.44 191 ALA A CA 1
ATOM 1490 C C . ALA A 1 191 ? -12.839 24.299 -30.552 1.00 87.44 191 ALA A C 1
ATOM 1492 O O . ALA A 1 191 ? -13.685 24.706 -29.762 1.00 87.44 191 ALA A O 1
ATOM 1493 N N . THR A 1 192 ? -12.898 23.056 -31.034 1.00 91.56 192 THR A N 1
ATOM 1494 C CA . THR A 1 192 ? -13.933 22.102 -30.604 1.00 91.56 192 THR A CA 1
ATOM 1495 C C . THR A 1 192 ? -13.548 21.511 -29.246 1.00 91.56 192 THR A C 1
ATOM 1497 O O . THR A 1 192 ? -12.465 20.923 -29.161 1.00 91.56 192 THR A O 1
ATOM 1500 N N . PRO A 1 193 ? -14.363 21.642 -28.180 1.00 89.94 193 PRO A N 1
ATOM 1501 C CA . PRO A 1 193 ? -14.045 21.046 -26.884 1.00 89.94 193 PRO A CA 1
ATOM 1502 C C . PRO A 1 193 ? -13.765 19.545 -27.005 1.00 89.94 193 PRO A C 1
ATOM 1504 O O . PRO A 1 193 ? -14.390 18.839 -27.797 1.00 89.94 193 PRO A O 1
ATOM 1507 N N . GLY A 1 194 ? -12.779 19.063 -26.259 1.00 89.75 194 GLY A N 1
ATOM 1508 C CA . GLY A 1 194 ? -12.291 17.690 -26.301 1.00 89.75 194 GLY A CA 1
ATOM 1509 C C . GLY A 1 194 ? -11.398 17.344 -27.498 1.00 89.75 194 GLY A C 1
ATOM 1510 O O . GLY A 1 194 ? -10.825 16.250 -27.514 1.00 89.75 194 GLY A O 1
ATOM 1511 N N . SER A 1 195 ? -11.236 18.244 -28.477 1.00 92.94 195 SER A N 1
ATOM 1512 C CA . SER A 1 195 ? -10.288 18.048 -29.581 1.00 92.94 195 SER A CA 1
ATOM 1513 C C . SER A 1 195 ? -8.839 18.162 -29.108 1.00 92.94 195 SER A C 1
ATOM 1515 O O . SER A 1 195 ? -8.547 18.769 -28.078 1.00 92.94 195 SER A O 1
ATOM 1517 N N . ILE A 1 196 ? -7.921 17.557 -29.859 1.00 93.12 196 ILE A N 1
ATOM 1518 C CA . ILE A 1 196 ? -6.481 17.622 -29.607 1.00 93.12 196 ILE A CA 1
ATOM 1519 C C . ILE A 1 196 ? -5.842 18.318 -30.803 1.00 93.12 196 ILE A C 1
ATOM 1521 O O . ILE A 1 196 ? -6.050 17.908 -31.946 1.00 93.12 196 ILE A O 1
ATOM 1525 N N . ASP A 1 197 ? -5.083 19.381 -30.548 1.00 89.00 197 ASP A N 1
ATOM 1526 C CA . ASP A 1 197 ? -4.389 20.104 -31.606 1.00 89.00 197 ASP A CA 1
ATOM 1527 C C . ASP A 1 197 ? -3.158 19.331 -32.123 1.00 89.00 197 ASP A C 1
ATOM 1529 O O . ASP A 1 197 ? -2.728 18.313 -31.577 1.00 89.00 197 ASP A O 1
ATOM 1533 N N . ARG A 1 198 ? -2.530 19.843 -33.185 1.00 86.00 198 ARG A N 1
ATOM 1534 C CA . ARG A 1 198 ? -1.321 19.246 -33.786 1.00 86.00 198 ARG A CA 1
ATOM 1535 C C . ARG A 1 198 ? -0.115 19.126 -32.838 1.00 86.00 198 ARG A C 1
ATOM 1537 O O . ARG A 1 198 ? 0.840 18.435 -33.174 1.00 86.00 198 ARG A O 1
ATOM 1544 N N . ARG A 1 199 ? -0.120 19.826 -31.698 1.00 85.25 199 ARG A N 1
ATOM 1545 C CA . ARG A 1 199 ? 0.931 19.777 -30.668 1.00 85.25 199 ARG A CA 1
ATOM 1546 C C . ARG A 1 199 ? 0.613 18.741 -29.584 1.00 85.25 199 ARG A C 1
ATOM 1548 O O . ARG A 1 199 ? 1.428 18.549 -28.687 1.00 85.25 199 ARG A O 1
ATOM 1555 N N . GLY A 1 200 ? -0.540 18.073 -29.663 1.00 88.56 200 GLY A N 1
ATOM 1556 C CA . GLY A 1 200 ? -1.007 17.138 -28.644 1.00 88.56 200 GLY A CA 1
ATOM 1557 C C . GLY A 1 200 ? -1.697 17.821 -27.461 1.00 88.56 200 GLY A C 1
ATOM 1558 O O . GLY A 1 200 ? -1.889 17.177 -26.429 1.00 88.56 200 GLY A O 1
ATOM 1559 N N . VAL A 1 201 ? -2.052 19.105 -27.583 1.00 91.50 201 VAL A N 1
ATOM 1560 C CA . VAL A 1 201 ? -2.737 19.856 -26.526 1.00 91.50 201 VAL A CA 1
ATOM 1561 C C . VAL A 1 201 ? -4.242 19.671 -26.672 1.00 91.50 201 VAL A C 1
ATOM 1563 O O . VAL A 1 201 ? -4.816 19.982 -27.717 1.00 91.50 201 VAL A O 1
ATOM 1566 N N . ARG A 1 202 ? -4.879 19.147 -25.627 1.00 94.88 202 ARG A N 1
ATOM 1567 C CA . ARG A 1 202 ? -6.326 18.994 -25.535 1.00 94.88 202 ARG A CA 1
ATOM 1568 C C . ARG A 1 202 ? -6.963 20.354 -25.297 1.00 94.88 202 ARG A C 1
ATOM 1570 O O . ARG A 1 202 ? -6.565 21.076 -24.387 1.00 94.88 202 ARG A O 1
ATOM 1577 N N . HIS A 1 203 ? -7.986 20.667 -26.074 1.00 95.75 203 HIS A N 1
ATOM 1578 C CA . HIS A 1 203 ? -8.816 21.829 -25.839 1.00 95.75 203 HIS A CA 1
ATOM 1579 C C . HIS A 1 203 ? -9.977 21.498 -24.897 1.00 95.75 203 HIS A C 1
ATOM 1581 O O . HIS A 1 203 ? -10.736 20.572 -25.172 1.00 95.75 203 HIS A O 1
ATOM 1587 N N . GLU A 1 204 ? -10.159 22.278 -23.836 1.00 96.69 204 GLU A N 1
ATOM 1588 C CA . GLU A 1 204 ? -11.392 22.288 -23.041 1.00 96.69 204 GLU A CA 1
ATOM 1589 C C . GLU A 1 204 ? -11.854 23.723 -22.794 1.00 96.69 204 GLU A C 1
ATOM 1591 O O . GLU A 1 204 ? -11.042 24.646 -22.718 1.00 96.69 204 GLU A O 1
ATOM 1596 N N . ASP A 1 205 ? -13.165 23.882 -22.635 1.00 94.19 205 ASP A N 1
ATOM 1597 C CA . ASP A 1 205 ? -13.783 25.060 -22.039 1.00 94.19 205 ASP A CA 1
ATOM 1598 C C . ASP A 1 205 ? -14.185 24.681 -20.615 1.00 94.19 205 ASP A C 1
ATOM 1600 O O . ASP A 1 205 ? -14.984 23.766 -20.418 1.00 94.19 205 ASP A O 1
ATOM 1604 N N . LEU A 1 206 ? -13.621 25.357 -19.612 1.00 95.00 206 LEU A N 1
ATOM 1605 C CA . LEU A 1 206 ? -13.871 25.005 -18.216 1.00 95.00 206 LEU A CA 1
ATOM 1606 C C . LEU A 1 206 ? -15.340 25.213 -17.815 1.00 95.00 206 LEU A C 1
ATOM 1608 O O . LEU A 1 206 ? -15.789 24.581 -16.869 1.00 95.00 206 LEU A O 1
ATOM 1612 N N . THR A 1 207 ? -16.093 26.039 -18.550 1.00 93.94 207 THR A N 1
ATOM 1613 C CA . THR A 1 207 ? -17.540 26.241 -18.354 1.00 93.94 207 THR A CA 1
ATOM 1614 C C . THR A 1 207 ? -18.400 25.157 -19.005 1.00 93.94 207 THR A C 1
ATOM 1616 O O . THR A 1 207 ? -19.606 25.100 -18.763 1.00 93.94 207 THR A O 1
ATOM 1619 N N . ARG A 1 208 ? -17.797 24.283 -19.825 1.00 93.75 208 ARG A N 1
ATOM 1620 C CA . ARG A 1 208 ? -18.468 23.170 -20.504 1.00 93.75 208 ARG A CA 1
ATOM 1621 C C . ARG A 1 208 ? -17.465 22.072 -20.862 1.00 93.75 208 ARG A C 1
ATOM 1623 O O . ARG A 1 208 ? -17.083 21.905 -22.026 1.00 93.75 208 ARG A O 1
ATOM 1630 N N . LEU A 1 209 ? -17.056 21.320 -19.850 1.00 95.19 209 LEU A N 1
ATOM 1631 C CA . LEU A 1 209 ? -16.095 20.236 -19.976 1.00 95.19 209 LEU A CA 1
ATOM 1632 C C . LEU A 1 209 ? -16.697 19.056 -20.736 1.00 95.19 209 LEU A C 1
ATOM 1634 O O . LEU A 1 209 ? -17.821 18.627 -20.479 1.00 95.19 209 LEU A O 1
ATOM 1638 N N . THR A 1 210 ? -15.911 18.439 -21.614 1.00 96.38 210 THR A N 1
ATOM 1639 C CA . THR A 1 210 ? -16.370 17.240 -22.343 1.00 96.38 210 THR A CA 1
ATOM 1640 C C . THR A 1 210 ? -16.303 15.941 -21.533 1.00 96.38 210 THR A C 1
ATOM 1642 O O . THR A 1 210 ? -16.674 14.876 -22.028 1.00 96.38 210 THR A O 1
ATOM 1645 N N . PHE A 1 211 ? -15.846 16.004 -20.281 1.00 90.38 211 PHE A N 1
ATOM 1646 C CA . PHE A 1 211 ? -15.817 14.856 -19.378 1.00 90.38 211 PHE A CA 1
ATOM 1647 C C . PHE A 1 211 ? -17.227 14.430 -18.951 1.00 90.38 211 PHE A C 1
ATOM 1649 O O . PHE A 1 211 ? -18.128 15.256 -18.786 1.00 90.38 211 PHE A O 1
ATOM 1656 N N . ALA A 1 212 ? -17.408 13.130 -18.718 1.00 87.44 212 ALA A N 1
ATOM 1657 C CA . ALA A 1 212 ? -18.648 12.587 -18.174 1.00 87.44 212 ALA A CA 1
ATOM 1658 C C . ALA A 1 212 ? -18.829 12.955 -16.690 1.00 87.44 212 ALA A C 1
ATOM 1660 O O . ALA A 1 212 ? -17.860 13.247 -15.981 1.00 87.44 212 ALA A O 1
ATOM 1661 N N . ASP A 1 213 ? -20.069 12.900 -16.210 1.00 84.44 213 ASP A N 1
ATOM 1662 C CA . ASP A 1 213 ? -20.397 13.105 -14.799 1.00 84.44 213 ASP A CA 1
ATOM 1663 C C . ASP A 1 213 ? -19.635 12.109 -13.919 1.00 84.44 213 ASP A C 1
ATOM 1665 O O . ASP A 1 213 ? -19.577 10.913 -14.209 1.00 84.44 213 ASP A O 1
ATOM 1669 N N . GLY A 1 214 ? -19.050 12.597 -12.827 1.00 84.31 214 GLY A N 1
ATOM 1670 C CA . GLY A 1 214 ? -18.367 11.747 -11.856 1.00 84.31 214 GLY A CA 1
ATOM 1671 C C . GLY A 1 214 ? -17.175 10.946 -12.393 1.00 84.31 214 GLY A C 1
ATOM 1672 O O . GLY A 1 214 ? -16.871 9.882 -11.853 1.00 84.31 214 GLY A O 1
ATOM 1673 N N . SER A 1 215 ? -16.534 11.414 -13.464 1.00 89.19 215 SER A N 1
ATOM 1674 C CA . SER A 1 215 ? -15.482 10.687 -14.179 1.00 89.19 215 SER A CA 1
ATOM 1675 C C . SER A 1 215 ? -14.059 10.926 -13.663 1.00 89.19 215 SER A C 1
ATOM 1677 O O . SER A 1 215 ? -13.174 10.135 -13.998 1.00 89.19 215 SER A O 1
ATOM 1679 N N . VAL A 1 216 ? -13.831 11.952 -12.833 1.00 89.31 216 VAL A N 1
ATOM 1680 C CA . VAL A 1 216 ? -12.516 12.279 -12.243 1.00 89.31 216 VAL A CA 1
ATOM 1681 C C . VAL A 1 216 ? -12.594 12.360 -10.717 1.00 89.31 216 VAL A C 1
ATOM 1683 O O . VAL A 1 216 ? -13.614 12.775 -10.180 1.00 89.31 216 VAL A O 1
ATOM 1686 N N . ASP A 1 217 ? -11.545 11.980 -9.983 1.00 87.50 217 ASP A N 1
ATOM 1687 C CA . ASP A 1 217 ? -11.559 12.071 -8.506 1.00 87.50 217 ASP A CA 1
ATOM 1688 C C . ASP A 1 217 ? -11.008 13.392 -7.991 1.00 87.50 217 ASP A C 1
ATOM 1690 O O . ASP A 1 217 ? -11.299 13.782 -6.860 1.00 87.50 217 ASP A O 1
ATOM 1694 N N . ALA A 1 218 ? -10.175 14.056 -8.792 1.00 95.88 218 ALA A N 1
ATOM 1695 C CA . ALA A 1 218 ? -9.624 15.347 -8.438 1.00 95.88 218 ALA A CA 1
ATOM 1696 C C . ALA A 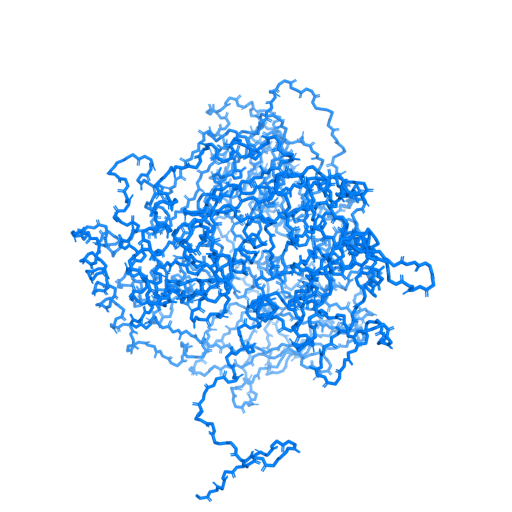1 218 ? -9.575 16.281 -9.639 1.00 95.88 218 ALA A C 1
ATOM 1698 O O . ALA A 1 218 ? -9.179 15.884 -10.737 1.00 95.88 218 ALA A O 1
ATOM 1699 N N . VAL A 1 219 ? -9.926 17.538 -9.391 1.00 98.12 219 VAL A N 1
ATOM 1700 C CA . VAL A 1 219 ? -9.723 18.641 -10.325 1.00 98.12 219 VAL A CA 1
ATOM 1701 C C . VAL A 1 219 ? -8.731 19.601 -9.688 1.00 98.12 219 VAL A C 1
ATOM 1703 O O . VAL A 1 219 ? -8.920 20.031 -8.550 1.00 98.12 219 VAL A O 1
ATOM 1706 N N . LEU A 1 220 ? -7.665 19.916 -10.414 1.00 97.75 220 LEU A N 1
ATOM 1707 C CA . LEU A 1 220 ? -6.681 20.920 -10.041 1.00 97.75 220 LEU A CA 1
ATOM 1708 C C . LEU A 1 220 ? -6.773 22.082 -11.020 1.00 97.75 220 LEU A C 1
ATOM 1710 O O . LEU A 1 220 ? -6.763 21.880 -12.234 1.00 97.75 220 LEU A O 1
ATOM 1714 N N . THR A 1 221 ? -6.847 23.298 -10.495 1.00 95.88 221 THR A N 1
ATOM 1715 C CA . THR A 1 221 ? -6.910 24.510 -11.314 1.00 95.88 221 THR A CA 1
ATOM 1716 C C . THR A 1 221 ? -6.120 25.627 -10.653 1.00 95.88 221 THR A C 1
ATOM 1718 O O . THR A 1 221 ? -6.502 26.126 -9.597 1.00 95.88 221 THR A O 1
ATOM 1721 N N . PHE A 1 222 ? -4.989 26.006 -11.246 1.00 94.31 222 PHE A N 1
ATOM 1722 C CA . PHE A 1 222 ? -4.039 26.924 -10.619 1.00 94.31 222 PHE A CA 1
ATOM 1723 C C . PHE A 1 222 ? -3.946 28.246 -11.372 1.00 94.31 222 PHE A C 1
ATOM 1725 O O . PHE A 1 222 ? -3.284 28.309 -12.401 1.00 94.31 222 PHE A O 1
ATOM 1732 N N . ASP A 1 223 ? -4.554 29.296 -10.817 1.00 91.12 223 ASP A N 1
ATOM 1733 C CA . ASP A 1 223 ? -4.546 30.655 -11.373 1.00 91.12 223 ASP A CA 1
ATOM 1734 C C . ASP A 1 223 ? -5.172 30.669 -12.797 1.00 91.12 223 ASP A C 1
ATOM 1736 O O . ASP A 1 223 ? -4.591 31.147 -13.770 1.00 91.12 223 ASP A O 1
ATOM 1740 N N . VAL A 1 224 ? -6.353 30.036 -12.919 1.00 92.75 224 VAL A N 1
ATOM 1741 C CA . VAL A 1 224 ? -7.157 29.943 -14.160 1.00 92.75 224 VAL A CA 1
ATOM 1742 C C . VAL A 1 224 ? -8.557 30.541 -14.000 1.00 92.75 224 VAL A C 1
ATOM 1744 O O . VAL A 1 224 ? -9.078 31.139 -14.938 1.00 92.75 224 VAL A O 1
ATOM 1747 N N . LEU A 1 225 ? -9.202 30.389 -12.837 1.00 94.25 225 LEU A N 1
ATOM 1748 C CA . LEU A 1 225 ? -10.607 30.785 -12.657 1.00 94.25 225 LEU A CA 1
ATOM 1749 C C . LEU A 1 225 ? -10.828 32.297 -12.778 1.00 94.25 225 LEU A C 1
ATOM 1751 O O . LEU A 1 225 ? -11.901 32.711 -13.205 1.00 94.25 225 LEU A O 1
ATOM 1755 N N . GLU A 1 226 ? -9.819 33.109 -12.465 1.00 92.88 226 GLU A N 1
ATOM 1756 C CA . GLU A 1 226 ? -9.827 34.561 -12.672 1.00 92.88 226 GLU A CA 1
ATOM 1757 C C . GLU A 1 226 ? -9.894 34.964 -14.150 1.00 92.88 226 GLU A C 1
ATOM 1759 O O . GLU A 1 226 ? -10.125 36.125 -14.475 1.00 92.88 226 GLU A O 1
ATOM 1764 N N . HIS A 1 227 ? -9.646 34.025 -15.060 1.00 93.44 227 HIS A N 1
ATOM 1765 C CA . HIS A 1 227 ? -9.685 34.236 -16.502 1.00 93.44 227 HIS A CA 1
ATOM 1766 C C . HIS A 1 227 ? -10.986 33.731 -17.126 1.00 93.44 227 HIS A C 1
ATOM 1768 O O . HIS A 1 227 ? -11.214 33.937 -18.318 1.00 93.44 227 HIS A O 1
ATOM 1774 N N . VAL A 1 228 ? -11.852 33.098 -16.327 1.00 93.06 228 VAL A N 1
ATOM 1775 C CA . VAL A 1 228 ? -13.140 32.568 -16.767 1.00 93.06 228 VAL A CA 1
ATOM 1776 C C . VAL A 1 228 ? -14.237 33.599 -16.469 1.00 93.06 228 VAL A C 1
ATOM 1778 O O . VAL A 1 228 ? -14.531 33.839 -15.293 1.00 93.06 228 VAL A O 1
ATOM 1781 N N . PRO A 1 229 ? -14.886 34.181 -17.498 1.00 89.19 229 PRO A N 1
ATOM 1782 C CA . PRO A 1 229 ? -15.929 35.194 -17.310 1.00 89.19 229 PRO A CA 1
ATOM 1783 C C . PRO A 1 229 ? -17.091 34.691 -16.447 1.00 89.19 229 PRO A C 1
ATOM 1785 O O . PRO A 1 229 ? -17.551 35.393 -15.550 1.00 89.19 229 PRO A O 1
ATOM 1788 N N . ASP A 1 230 ? -17.532 33.453 -16.695 1.00 90.25 230 ASP A N 1
ATOM 1789 C CA . ASP A 1 230 ? -18.514 32.747 -15.874 1.00 90.25 230 ASP A CA 1
ATOM 1790 C C . ASP A 1 230 ? -17.836 31.637 -15.064 1.00 90.25 230 ASP A C 1
ATOM 1792 O O . ASP A 1 230 ? -17.949 30.439 -15.341 1.00 90.25 230 ASP A O 1
ATOM 1796 N N . TYR A 1 231 ? -17.085 32.038 -14.038 1.00 94.12 231 TYR A N 1
ATOM 1797 C CA . TYR A 1 231 ? -16.442 31.068 -13.153 1.00 94.12 231 TYR A CA 1
ATOM 1798 C C . TYR A 1 231 ? -17.444 30.194 -12.391 1.00 94.12 231 TYR A C 1
ATOM 1800 O O . TYR A 1 231 ? -17.063 29.134 -11.904 1.00 94.12 231 TYR A O 1
ATOM 1808 N N . ARG A 1 232 ? -18.713 30.608 -12.261 1.00 92.31 232 ARG A N 1
ATOM 1809 C CA . ARG A 1 232 ? -19.737 29.811 -11.572 1.00 92.31 232 ARG A CA 1
ATOM 1810 C C . ARG A 1 232 ? -20.102 28.596 -12.408 1.00 92.31 232 ARG A C 1
ATOM 1812 O O . ARG A 1 232 ? -20.145 27.495 -11.865 1.00 92.31 232 ARG A O 1
ATOM 1819 N N . ALA A 1 233 ? -20.271 28.776 -13.719 1.00 90.12 233 ALA A N 1
ATOM 1820 C CA . ALA A 1 233 ? -20.400 27.660 -14.650 1.00 90.12 233 ALA A CA 1
ATOM 1821 C C . ALA A 1 233 ? -19.169 26.740 -14.596 1.00 90.12 233 ALA A C 1
ATOM 1823 O O . ALA A 1 233 ? -19.316 25.521 -14.557 1.00 90.12 233 ALA A O 1
ATOM 1824 N N . ALA A 1 234 ? -17.961 27.303 -14.485 1.00 95.94 234 ALA A N 1
ATOM 1825 C CA . ALA A 1 234 ? -16.748 26.503 -14.309 1.00 95.94 234 ALA A CA 1
ATOM 1826 C C . ALA A 1 234 ? -16.715 25.703 -12.997 1.00 95.94 234 ALA A C 1
ATOM 1828 O O . ALA A 1 234 ? -16.351 24.529 -13.001 1.00 95.94 234 ALA A O 1
ATOM 1829 N N . LEU A 1 235 ? -17.117 26.296 -11.868 1.00 95.56 235 LEU A N 1
ATOM 1830 C CA . LEU A 1 235 ? -17.235 25.570 -10.600 1.00 95.56 235 LEU A CA 1
ATOM 1831 C C . LEU A 1 235 ? -18.285 24.455 -10.692 1.00 95.56 235 LEU A C 1
ATOM 1833 O O . LEU A 1 235 ? -18.039 23.355 -10.195 1.00 95.56 235 LEU A O 1
ATOM 1837 N N . ALA A 1 236 ? -19.416 24.712 -11.355 1.00 90.62 236 ALA A N 1
ATOM 1838 C CA . ALA A 1 236 ? -20.461 23.718 -11.585 1.00 90.62 236 ALA A CA 1
ATOM 1839 C C . ALA A 1 236 ? -19.962 22.544 -12.440 1.00 90.62 236 ALA A C 1
ATOM 1841 O O . ALA A 1 236 ? -20.215 21.390 -12.093 1.00 90.62 236 ALA A O 1
ATOM 1842 N N . GLU A 1 237 ? -19.191 22.808 -13.495 1.00 96.75 237 GLU A N 1
ATOM 1843 C CA . GLU A 1 237 ? -18.569 21.758 -14.303 1.00 96.75 237 GLU A CA 1
ATOM 1844 C C . GLU A 1 237 ? -17.524 20.972 -13.516 1.00 96.75 237 GLU A C 1
ATOM 1846 O O . GLU A 1 237 ? -17.569 19.742 -13.522 1.00 96.75 237 GLU A O 1
ATOM 1851 N N . CYS A 1 238 ? -16.644 21.646 -12.768 1.00 97.12 238 CYS A N 1
ATOM 1852 C CA . CYS A 1 238 ? -15.711 20.994 -11.847 1.00 97.12 238 CYS A CA 1
ATOM 1853 C C . CYS A 1 238 ? -16.456 20.069 -10.871 1.00 97.12 238 CYS A C 1
ATOM 1855 O O . CYS A 1 238 ? -16.074 18.914 -10.689 1.00 97.12 238 CYS A O 1
ATOM 1857 N N . PHE A 1 239 ? -17.556 20.536 -10.278 1.00 93.75 239 PHE A N 1
ATOM 1858 C CA . PHE A 1 239 ? -18.392 19.723 -9.401 1.00 93.75 239 PHE A CA 1
ATOM 1859 C C . PHE A 1 239 ? -19.039 18.543 -10.136 1.00 93.75 239 PHE A C 1
ATOM 1861 O O . PHE A 1 239 ? -19.053 17.429 -9.607 1.00 93.75 239 PHE A O 1
ATOM 1868 N N . ARG A 1 240 ? -19.575 18.748 -11.345 1.00 94.44 240 ARG A N 1
ATOM 1869 C CA . ARG A 1 240 ? -20.238 17.713 -12.152 1.00 94.44 240 ARG A CA 1
ATOM 1870 C C . ARG A 1 240 ? -19.284 16.570 -12.483 1.00 94.44 240 ARG A C 1
ATOM 1872 O O . ARG A 1 240 ? -19.622 15.407 -12.247 1.00 94.44 240 ARG A O 1
ATOM 1879 N N . VAL A 1 241 ? -18.089 16.894 -12.975 1.00 94.88 241 VAL A N 1
ATOM 1880 C CA . VAL A 1 241 ? -17.102 15.895 -13.409 1.00 94.88 241 VAL A CA 1
ATOM 1881 C C . VAL A 1 241 ? -16.454 15.166 -12.233 1.00 94.88 241 VAL A C 1
ATOM 1883 O O . VAL A 1 241 ? -16.042 14.018 -12.393 1.00 94.88 241 VAL A O 1
ATOM 1886 N N . LEU A 1 242 ? -16.414 15.777 -11.042 1.00 93.06 242 LEU A N 1
ATOM 1887 C CA . LEU A 1 242 ? -15.926 15.117 -9.835 1.00 93.06 242 LEU A CA 1
ATOM 1888 C C . LEU A 1 242 ? -16.819 13.936 -9.439 1.00 93.06 242 LEU A C 1
ATOM 1890 O O . LEU A 1 242 ? -18.039 14.060 -9.286 1.00 93.06 242 LEU A O 1
ATOM 1894 N N . ALA A 1 243 ? -16.211 12.771 -9.231 1.00 85.94 243 ALA A N 1
ATOM 1895 C CA . ALA A 1 243 ? -16.854 11.606 -8.640 1.00 85.94 243 ALA A CA 1
ATOM 1896 C C . ALA A 1 243 ? -17.379 11.956 -7.236 1.00 85.94 243 ALA A C 1
ATOM 1898 O O . ALA A 1 243 ? -16.819 12.828 -6.580 1.00 85.94 243 ALA A O 1
ATOM 1899 N N . PRO A 1 244 ? -18.435 11.304 -6.716 1.00 76.38 244 PRO A N 1
ATOM 1900 C CA . PRO A 1 244 ? -18.784 11.435 -5.303 1.00 76.38 244 PRO A CA 1
ATOM 1901 C C . PRO A 1 244 ? -17.585 11.149 -4.394 1.00 76.38 244 PRO A C 1
ATOM 1903 O O . PRO A 1 244 ? -16.901 10.138 -4.580 1.00 76.38 244 PRO A O 1
ATOM 1906 N N . GLY A 1 245 ? -17.357 12.045 -3.438 1.00 70.50 245 GLY A N 1
ATOM 1907 C CA . GLY A 1 245 ? -16.129 12.160 -2.663 1.00 70.50 245 GLY A CA 1
ATOM 1908 C C . GLY A 1 245 ? -15.078 13.080 -3.299 1.00 70.50 245 GLY A C 1
ATOM 1909 O O . GLY A 1 245 ? -14.327 13.710 -2.584 1.00 70.50 245 GLY A O 1
ATOM 1910 N N . GLY A 1 246 ? -15.010 13.223 -4.615 1.00 85.19 246 GLY A N 1
ATOM 1911 C CA . GLY A 1 246 ? -13.950 13.951 -5.315 1.00 85.19 246 GLY A CA 1
ATOM 1912 C C . GLY A 1 246 ? -13.616 15.346 -4.761 1.00 85.19 246 GLY A C 1
ATOM 1913 O O . GLY A 1 246 ? -14.466 16.030 -4.180 1.00 85.19 246 GLY A O 1
ATOM 1914 N N . VAL A 1 247 ? -12.362 15.762 -4.953 1.00 93.06 247 VAL A N 1
ATOM 1915 C CA . VAL A 1 247 ? -11.821 17.021 -4.421 1.00 93.06 247 VAL A CA 1
ATOM 1916 C C . VAL A 1 247 ? -11.431 17.997 -5.530 1.00 93.06 247 VAL A C 1
ATOM 1918 O O . VAL A 1 247 ? -10.740 17.648 -6.484 1.00 93.06 247 VAL A O 1
ATOM 1921 N N . LEU A 1 248 ? -11.845 19.248 -5.381 1.00 97.06 248 LEU A N 1
ATOM 1922 C CA . LEU A 1 248 ? -11.329 20.376 -6.149 1.00 97.06 248 LEU A CA 1
ATOM 1923 C C . LEU A 1 248 ? -10.229 21.045 -5.323 1.00 97.06 248 LEU A C 1
ATOM 1925 O O . LEU A 1 248 ? -10.492 21.415 -4.183 1.00 97.06 248 LEU A O 1
ATOM 1929 N N . LEU A 1 249 ? -9.026 21.215 -5.875 1.00 96.81 249 LEU A N 1
ATOM 1930 C CA . LEU A 1 249 ? -7.992 22.094 -5.315 1.00 96.81 249 LEU A CA 1
ATOM 1931 C C . LEU A 1 249 ? -7.703 23.200 -6.317 1.00 96.81 249 LEU A C 1
ATOM 1933 O O . LEU A 1 249 ? -7.395 22.935 -7.479 1.00 96.81 249 LEU A O 1
ATOM 1937 N N . LEU A 1 250 ? -7.763 24.439 -5.851 1.00 95.81 250 LEU A N 1
ATOM 1938 C CA . LEU A 1 250 ? -7.565 25.594 -6.703 1.00 95.81 250 LEU A CA 1
ATOM 1939 C C . LEU A 1 250 ? -6.692 26.668 -6.064 1.00 95.81 250 LEU A C 1
ATOM 1941 O O . LEU A 1 250 ? -6.655 26.826 -4.843 1.00 95.81 250 LEU A O 1
ATOM 1945 N N . THR A 1 251 ? -6.028 27.440 -6.918 1.00 93.75 251 THR A N 1
ATOM 1946 C CA . THR A 1 251 ? -5.449 28.743 -6.574 1.00 93.75 251 THR A CA 1
ATOM 1947 C C . THR A 1 251 ? -6.001 29.798 -7.515 1.00 93.75 251 THR A C 1
ATOM 1949 O O . THR A 1 251 ? -6.329 29.502 -8.661 1.00 93.75 251 THR A O 1
ATOM 1952 N N . ALA A 1 252 ? -6.104 31.024 -7.022 1.00 90.94 252 ALA A N 1
ATOM 1953 C CA . ALA A 1 252 ? -6.455 32.201 -7.800 1.00 90.94 252 ALA A CA 1
ATOM 1954 C C . ALA A 1 252 ? -5.944 33.452 -7.058 1.00 90.94 252 ALA A C 1
ATOM 1956 O O . ALA A 1 252 ? -5.650 33.365 -5.857 1.00 90.94 252 ALA A O 1
ATOM 1957 N N . PRO A 1 253 ? -5.849 34.613 -7.726 1.00 88.31 253 PRO A N 1
ATOM 1958 C CA . PRO A 1 253 ? -5.689 35.902 -7.072 1.00 88.31 253 PRO A CA 1
ATOM 1959 C C . PRO A 1 253 ? -6.727 36.063 -5.961 1.00 88.31 253 PRO A C 1
ATOM 1961 O O . PRO A 1 253 ? -7.933 35.986 -6.209 1.00 88.31 253 PRO A O 1
ATOM 1964 N N . PHE A 1 254 ? -6.244 36.262 -4.736 1.00 91.19 254 PHE A N 1
ATOM 1965 C CA . PHE A 1 254 ? -7.064 36.241 -3.532 1.00 91.19 254 PHE A CA 1
ATOM 1966 C C . PHE A 1 254 ? -6.878 37.517 -2.710 1.00 91.19 254 PHE A C 1
ATOM 1968 O O . PHE A 1 254 ? -5.757 37.889 -2.356 1.00 91.19 254 PHE A O 1
ATOM 1975 N N . LEU A 1 255 ? -7.993 38.172 -2.397 1.00 90.31 255 LEU A N 1
ATOM 1976 C CA . LEU A 1 255 ? -8.085 39.372 -1.574 1.00 90.31 255 LEU A CA 1
ATOM 1977 C C . LEU A 1 255 ? -8.331 38.957 -0.122 1.00 90.31 255 LEU A C 1
ATOM 1979 O O . LEU A 1 255 ? -9.463 38.947 0.352 1.00 90.31 255 LEU A O 1
ATOM 1983 N N . ALA A 1 256 ? -7.265 38.587 0.589 1.00 84.50 256 ALA A N 1
ATOM 1984 C CA . ALA A 1 256 ? -7.374 38.063 1.954 1.00 84.50 256 ALA A CA 1
ATOM 1985 C C . ALA A 1 256 ? -7.992 39.059 2.962 1.00 84.50 256 ALA A C 1
ATOM 1987 O O . ALA A 1 256 ? -8.464 38.658 4.027 1.00 84.50 256 ALA A O 1
ATOM 1988 N N . ASP A 1 257 ? -8.006 40.349 2.628 1.00 84.62 257 ASP A N 1
ATOM 1989 C CA . ASP A 1 257 ? -8.622 41.436 3.385 1.00 84.62 257 ASP A CA 1
ATOM 1990 C C . ASP A 1 257 ? -10.095 41.707 3.016 1.00 84.62 257 ASP A C 1
ATOM 1992 O O . ASP A 1 257 ? -10.741 42.499 3.705 1.00 84.62 257 ASP A O 1
ATOM 1996 N N . SER A 1 258 ? -10.647 41.033 1.999 1.00 89.56 258 SER A N 1
ATOM 1997 C CA . SER A 1 258 ? -12.005 41.247 1.476 1.00 89.56 258 SER A CA 1
ATOM 1998 C C . SER A 1 258 ? -12.891 40.009 1.609 1.00 89.56 258 SER A C 1
ATOM 2000 O O . SER A 1 258 ? -12.539 38.923 1.153 1.00 89.56 258 SER A O 1
ATOM 2002 N N . ASP A 1 259 ? -14.099 40.186 2.149 1.00 88.06 259 ASP A N 1
ATOM 2003 C CA . ASP A 1 259 ? -15.127 39.137 2.126 1.00 88.06 259 ASP A CA 1
ATOM 2004 C C . ASP A 1 259 ? -15.640 38.878 0.709 1.00 88.06 259 ASP A C 1
ATOM 2006 O O . ASP A 1 259 ? -15.891 37.740 0.344 1.00 88.06 259 ASP A O 1
ATOM 2010 N N . ALA A 1 260 ? -15.782 39.923 -0.107 1.00 92.88 260 ALA A N 1
ATOM 2011 C CA . ALA A 1 260 ? -16.411 39.826 -1.419 1.00 92.88 260 ALA A CA 1
ATOM 2012 C C . ALA A 1 260 ? -15.394 39.642 -2.550 1.00 92.88 260 ALA A C 1
ATOM 2014 O O . ALA A 1 260 ? -14.336 40.286 -2.564 1.00 92.88 260 ALA A O 1
ATOM 2015 N N . THR A 1 261 ? -15.776 38.844 -3.548 1.00 93.81 261 THR A N 1
ATOM 2016 C CA . THR A 1 261 ? -15.078 38.736 -4.830 1.00 93.81 261 THR A CA 1
ATOM 2017 C C . THR A 1 261 ? -15.209 40.046 -5.607 1.00 93.81 261 THR A C 1
ATOM 2019 O O . THR A 1 261 ? -16.308 40.558 -5.835 1.00 93.81 261 THR A O 1
ATOM 2022 N N . ARG A 1 262 ? -14.075 40.592 -6.050 1.00 95.06 262 ARG A N 1
ATOM 2023 C CA . ARG A 1 262 ? -14.005 41.826 -6.835 1.00 95.06 262 ARG A CA 1
ATOM 2024 C C . ARG A 1 262 ? -14.075 41.501 -8.321 1.00 95.06 262 ARG A C 1
ATOM 2026 O O . ARG A 1 262 ? -13.140 40.935 -8.876 1.00 95.06 262 ARG A O 1
ATOM 2033 N N . VAL A 1 263 ? -15.159 41.908 -8.977 1.00 93.06 263 VAL A N 1
ATOM 2034 C CA . VAL A 1 263 ? -15.345 41.734 -10.426 1.00 93.06 263 VAL A CA 1
ATOM 2035 C C . VAL A 1 263 ? -14.746 42.924 -11.180 1.00 93.06 263 VAL A C 1
ATOM 2037 O O . VAL A 1 263 ? -15.106 44.075 -10.943 1.00 93.06 263 VAL A O 1
ATOM 2040 N N . ARG A 1 264 ? -13.820 42.644 -12.097 1.00 93.56 264 ARG A N 1
ATOM 2041 C CA . ARG A 1 264 ? -13.108 43.616 -12.940 1.00 93.56 264 ARG A CA 1
ATOM 2042 C C . ARG A 1 264 ? -13.763 43.794 -14.302 1.00 93.56 264 ARG A C 1
ATOM 2044 O O . ARG A 1 264 ? -13.782 44.910 -14.821 1.00 93.56 264 ARG A O 1
ATOM 2051 N N . ALA A 1 265 ? -14.308 42.724 -14.870 1.00 92.44 265 ALA A N 1
ATOM 2052 C CA . ALA A 1 265 ? -15.013 42.757 -16.144 1.00 92.44 265 ALA A CA 1
ATOM 2053 C C . ALA A 1 265 ? -16.107 41.683 -16.205 1.00 92.44 265 ALA A C 1
ATOM 2055 O O . ALA A 1 265 ? -16.048 40.693 -15.482 1.00 92.44 265 ALA A O 1
ATOM 2056 N N . THR A 1 266 ? -17.091 41.872 -17.081 1.00 89.50 266 THR A N 1
ATOM 2057 C CA . THR A 1 266 ? -18.148 40.895 -17.387 1.00 89.50 266 THR A CA 1
ATOM 2058 C C . THR A 1 266 ? -18.388 40.823 -18.890 1.00 89.50 266 THR A C 1
ATOM 2060 O O . THR A 1 266 ? -18.159 41.804 -19.599 1.00 89.50 266 THR A O 1
ATOM 2063 N N . LEU A 1 267 ? -18.888 39.684 -19.371 1.00 87.06 267 LEU A N 1
ATOM 2064 C CA . LEU A 1 267 ? -19.375 39.539 -20.744 1.00 87.06 267 LEU A CA 1
ATOM 2065 C C . LEU A 1 267 ? -20.901 39.687 -20.787 1.00 87.06 267 LEU A C 1
ATOM 2067 O O . LEU A 1 267 ? -21.607 39.057 -20.000 1.00 87.06 267 LEU A O 1
ATOM 2071 N N . GLY A 1 268 ? -21.400 40.519 -21.701 1.00 76.56 268 GLY A N 1
ATOM 2072 C CA . GLY A 1 268 ? -22.819 40.618 -22.035 1.00 76.56 268 GLY A CA 1
ATOM 2073 C C . GLY A 1 268 ? -23.313 39.403 -22.826 1.00 76.56 268 GLY A C 1
ATOM 2074 O O . GLY A 1 268 ? -22.525 38.623 -23.360 1.00 76.56 268 GLY A O 1
ATOM 2075 N N . ALA A 1 269 ? -24.636 39.248 -22.938 1.00 73.88 269 ALA A N 1
ATOM 2076 C CA . ALA A 1 269 ? -25.261 38.136 -23.669 1.00 73.88 269 ALA A CA 1
ATOM 2077 C C . ALA A 1 269 ? -24.926 38.115 -25.177 1.00 73.88 269 ALA A C 1
ATOM 2079 O O . ALA A 1 269 ? -25.047 37.081 -25.827 1.00 73.88 269 ALA A O 1
ATOM 2080 N N . ASP A 1 270 ? -24.492 39.248 -25.728 1.00 79.25 270 ASP A N 1
ATOM 2081 C CA . ASP A 1 270 ? -24.012 39.426 -27.101 1.00 79.25 270 ASP A CA 1
ATOM 2082 C C . ASP A 1 270 ? -22.491 39.217 -27.252 1.00 79.25 270 ASP A C 1
ATOM 2084 O O . ASP A 1 270 ? -21.944 39.405 -28.338 1.00 79.25 270 ASP A O 1
ATOM 2088 N N . GLY A 1 271 ? -21.798 38.840 -26.171 1.00 77.06 271 GLY A N 1
ATOM 2089 C CA . GLY A 1 271 ? -20.342 38.712 -26.119 1.00 77.06 271 GLY A CA 1
ATOM 2090 C C . GLY A 1 271 ? -19.596 40.037 -25.938 1.00 77.06 271 GLY A C 1
ATOM 2091 O O . GLY A 1 271 ? -18.366 40.042 -25.999 1.00 77.06 271 GLY A O 1
ATOM 2092 N N . SER A 1 272 ? -20.295 41.158 -25.712 1.00 85.19 272 SER A N 1
ATOM 2093 C CA . SER A 1 272 ? -19.646 42.447 -25.459 1.00 85.19 272 SER A CA 1
ATOM 2094 C C . SER A 1 272 ? -18.915 42.456 -24.112 1.00 85.19 272 SER A C 1
ATOM 2096 O O . SER A 1 272 ? -19.437 42.008 -23.092 1.00 85.19 272 SER A O 1
ATOM 2098 N N . LEU A 1 273 ? -17.679 42.963 -24.100 1.00 89.62 273 LEU A N 1
ATOM 2099 C CA . LEU A 1 273 ? -16.865 43.058 -22.889 1.00 89.62 273 LEU A CA 1
ATOM 2100 C C . LEU A 1 273 ? -17.125 44.385 -22.174 1.00 89.62 273 LEU A C 1
ATOM 2102 O O . LEU A 1 273 ? -16.842 45.454 -22.716 1.00 89.62 273 LEU A O 1
ATOM 2106 N N . GLN A 1 274 ? -17.610 44.314 -20.937 1.00 90.75 274 GLN A N 1
ATOM 2107 C CA . GLN A 1 274 ? -17.807 45.471 -20.069 1.00 90.75 274 GLN A CA 1
ATOM 2108 C C . GLN A 1 274 ? -16.767 45.472 -18.949 1.00 90.75 274 GLN A C 1
ATOM 2110 O O . GLN A 1 274 ? -16.697 44.537 -18.153 1.00 90.75 274 GLN A O 1
ATOM 2115 N N . HIS A 1 275 ? -15.981 46.544 -18.858 1.00 91.56 275 HIS A N 1
ATOM 2116 C CA . HIS A 1 275 ? -15.034 46.757 -17.765 1.00 91.56 275 HIS A CA 1
ATOM 2117 C C . HIS A 1 275 ? -15.692 47.537 -16.621 1.00 91.56 275 HIS A C 1
ATOM 2119 O O . HIS A 1 275 ? -16.225 48.623 -16.836 1.00 91.56 275 HIS A O 1
ATOM 2125 N N . HIS A 1 276 ? -15.603 47.001 -15.404 1.00 92.06 276 HIS A N 1
ATOM 2126 C CA . HIS A 1 276 ? -16.039 47.659 -14.162 1.00 92.06 276 HIS A CA 1
ATOM 2127 C C . HIS A 1 276 ? -14.867 48.317 -13.425 1.00 92.06 276 HIS A C 1
ATOM 2129 O O . HIS A 1 276 ? -15.048 49.271 -12.675 1.00 92.06 276 HIS A O 1
ATOM 2135 N N . LEU A 1 277 ? -13.652 47.817 -13.665 1.00 92.06 277 LEU A N 1
ATOM 2136 C CA . LEU A 1 277 ? -12.387 48.329 -13.140 1.00 92.06 277 LEU A CA 1
ATOM 2137 C C . LEU A 1 277 ? -11.333 48.354 -14.264 1.00 92.06 277 LEU A C 1
ATOM 2139 O O . LEU A 1 277 ? -11.517 47.673 -15.278 1.00 92.06 277 LEU A O 1
ATOM 2143 N N . PRO A 1 278 ? -10.211 49.089 -14.105 1.00 91.44 278 PRO A N 1
ATOM 2144 C CA . PRO A 1 278 ? -9.128 49.082 -15.088 1.00 91.44 278 PRO A CA 1
ATOM 2145 C C . PRO A 1 278 ? -8.692 47.650 -15.443 1.00 91.44 278 PRO A C 1
ATOM 2147 O O . PRO A 1 278 ? -8.553 46.832 -14.527 1.00 91.44 278 PRO A O 1
ATOM 2150 N N . PRO A 1 279 ? -8.492 47.313 -16.730 1.00 87.88 279 PRO A N 1
ATOM 2151 C CA . PRO A 1 279 ? -8.156 45.955 -17.137 1.00 87.88 279 PRO A CA 1
ATOM 2152 C C . PRO A 1 279 ? -6.793 45.528 -16.587 1.00 87.88 279 PRO A C 1
ATOM 2154 O O . PRO A 1 279 ? -5.852 46.318 -16.520 1.00 87.88 279 PRO A O 1
ATOM 2157 N N . GLN A 1 280 ? -6.692 44.256 -16.214 1.00 87.25 280 GLN A N 1
ATOM 2158 C CA . GLN A 1 280 ? -5.473 43.629 -15.716 1.00 87.25 280 GLN A CA 1
ATOM 2159 C C . GLN A 1 280 ? -5.249 42.347 -16.508 1.00 87.25 280 GLN A C 1
ATOM 2161 O O . GLN A 1 280 ? -6.168 41.541 -16.628 1.00 87.25 280 GLN A O 1
ATOM 2166 N N . PHE A 1 281 ? -4.044 42.162 -17.041 1.00 85.19 281 PHE A N 1
ATOM 2167 C CA . PHE A 1 281 ? -3.688 40.988 -17.834 1.00 85.19 281 PHE A CA 1
ATOM 2168 C C . PHE A 1 281 ? -2.613 40.178 -17.109 1.00 85.19 281 PHE A C 1
ATOM 2170 O O . PHE A 1 281 ? -1.615 40.743 -16.656 1.00 85.19 281 PHE A O 1
ATOM 2177 N N . HIS A 1 282 ? -2.820 38.869 -16.984 1.00 83.06 282 HIS A N 1
ATOM 2178 C CA . HIS A 1 282 ? -1.824 37.923 -16.477 1.00 83.06 282 HIS A CA 1
ATOM 2179 C C . HIS A 1 282 ? -1.114 37.223 -17.643 1.00 83.06 282 HIS A C 1
ATOM 2181 O O . HIS A 1 282 ? -1.493 37.388 -18.803 1.00 83.06 282 HIS A O 1
ATOM 2187 N N . GLY A 1 283 ? -0.046 36.477 -17.354 1.00 76.44 283 GLY A N 1
ATOM 2188 C CA . GLY A 1 283 ? 0.697 35.745 -18.382 1.00 76.44 283 GLY A CA 1
ATOM 2189 C C . GLY A 1 283 ? -0.132 34.614 -18.994 1.00 76.44 283 GLY A C 1
ATOM 2190 O O . GLY A 1 283 ? -0.830 33.911 -18.273 1.00 76.44 283 GLY A O 1
ATOM 2191 N N . ASP A 1 284 ? -0.016 34.421 -20.308 1.00 76.44 284 ASP A N 1
ATOM 2192 C CA . ASP A 1 284 ? -0.700 33.355 -21.047 1.00 76.44 284 ASP A CA 1
ATOM 2193 C C . ASP A 1 284 ? 0.349 32.386 -21.642 1.00 76.44 284 ASP A C 1
ATOM 2195 O O . ASP A 1 284 ? 1.122 32.783 -22.519 1.00 76.44 284 ASP A O 1
ATOM 2199 N N . PRO A 1 285 ? 0.419 31.119 -21.185 1.00 68.81 285 PRO A N 1
ATOM 2200 C CA . PRO A 1 285 ? 1.332 30.113 -21.735 1.00 68.81 285 PRO A CA 1
ATOM 2201 C C . PRO A 1 285 ? 1.064 29.750 -23.205 1.00 68.81 285 PRO A C 1
ATOM 2203 O O . PRO A 1 285 ? 1.959 29.244 -23.885 1.00 68.81 285 PRO A O 1
ATOM 2206 N N . VAL A 1 286 ? -0.157 29.983 -23.693 1.00 72.44 286 VAL A N 1
ATOM 2207 C CA . VAL A 1 286 ? -0.598 29.727 -25.070 1.00 72.44 286 VAL A CA 1
ATOM 2208 C C . VAL A 1 286 ? -0.338 30.947 -25.960 1.00 72.44 286 VAL A C 1
ATOM 2210 O O . VAL A 1 286 ? 0.049 30.775 -27.119 1.00 72.44 286 VAL A O 1
ATOM 2213 N N . GLN A 1 287 ? -0.494 32.165 -25.427 1.00 72.81 287 GLN A N 1
ATOM 2214 C CA . GLN A 1 287 ? -0.227 33.438 -26.121 1.00 72.81 287 GLN A CA 1
ATOM 2215 C C . GLN A 1 287 ? 0.656 34.398 -25.288 1.00 72.81 287 GLN A C 1
ATOM 2217 O O . GLN A 1 287 ? 0.171 35.428 -24.804 1.00 72.81 287 GLN A O 1
ATOM 2222 N N . PRO A 1 288 ? 1.974 34.131 -25.175 1.00 69.75 288 PRO A N 1
ATOM 2223 C CA . PRO A 1 288 ? 2.878 34.855 -24.269 1.00 69.75 288 PRO A CA 1
ATOM 2224 C C . PRO A 1 288 ? 2.918 36.376 -24.464 1.00 69.75 288 PRO A C 1
ATOM 2226 O O . PRO A 1 288 ? 3.139 37.111 -23.504 1.00 69.75 288 PRO A O 1
ATOM 2229 N N . ASP A 1 289 ? 2.673 36.847 -25.689 1.00 73.88 289 ASP A N 1
ATOM 2230 C CA . ASP A 1 289 ? 2.782 38.261 -26.069 1.00 73.88 289 ASP A CA 1
ATOM 2231 C C . ASP A 1 289 ? 1.497 39.077 -25.833 1.00 73.88 289 ASP A C 1
ATOM 2233 O O . ASP A 1 289 ? 1.513 40.299 -25.975 1.00 73.88 289 ASP A O 1
ATOM 2237 N N . ARG A 1 290 ? 0.367 38.426 -25.520 1.00 72.44 290 ARG A N 1
ATOM 2238 C CA . ARG A 1 290 ? -0.950 39.087 -25.390 1.00 72.44 290 ARG A CA 1
ATOM 2239 C C . ARG A 1 290 ? -1.485 39.105 -23.964 1.00 72.44 290 ARG A C 1
ATOM 2241 O O . ARG A 1 290 ? -2.202 40.038 -23.608 1.00 72.44 290 ARG A O 1
ATOM 2248 N N . GLY A 1 291 ? -1.109 38.111 -23.161 1.00 79.75 291 GLY A N 1
ATOM 2249 C CA . GLY A 1 291 ? -1.653 37.920 -21.821 1.00 79.75 291 GLY A CA 1
ATOM 2250 C C . GLY A 1 291 ? -3.151 37.598 -21.824 1.00 79.75 291 GLY A C 1
ATOM 2251 O O . GLY A 1 291 ? -3.821 37.623 -22.856 1.00 79.75 291 GLY A O 1
ATOM 2252 N N . VAL A 1 292 ? -3.683 37.294 -20.645 1.00 85.56 292 VAL A N 1
ATOM 2253 C CA . VAL A 1 292 ? -5.081 36.898 -20.449 1.00 85.56 292 VAL A CA 1
ATOM 2254 C C . VAL A 1 292 ? -5.755 37.816 -19.432 1.00 85.56 292 VAL A C 1
ATOM 2256 O O . VAL A 1 292 ? -5.193 38.128 -18.381 1.00 85.56 292 VAL A O 1
ATOM 2259 N N . LEU A 1 293 ? -6.947 38.314 -19.770 1.00 89.75 293 LEU A N 1
ATOM 2260 C CA . LEU A 1 293 ? -7.685 39.260 -18.933 1.00 89.75 293 LEU A CA 1
ATOM 2261 C C . LEU A 1 293 ? -8.114 38.596 -17.621 1.00 89.75 293 LEU A C 1
ATOM 2263 O O . LEU A 1 293 ? -8.701 37.517 -17.627 1.00 89.75 293 LEU A O 1
ATOM 2267 N N . CYS A 1 294 ? -7.856 39.264 -16.504 1.00 92.81 294 CYS A N 1
ATOM 2268 C CA . CYS A 1 294 ? -8.421 38.944 -15.200 1.00 92.81 294 CYS A CA 1
ATOM 2269 C C . CYS A 1 294 ? -9.837 39.543 -15.108 1.00 92.81 294 CYS A C 1
ATOM 2271 O O . CYS A 1 294 ? -10.001 40.766 -15.134 1.00 92.81 294 CYS A O 1
ATOM 2273 N N . TYR A 1 295 ? -10.863 38.699 -15.042 1.00 93.25 295 TYR A N 1
ATOM 2274 C CA . TYR A 1 295 ? -12.264 39.092 -14.881 1.00 93.25 295 TYR A CA 1
ATOM 2275 C C . TYR A 1 295 ? -12.626 39.310 -13.409 1.00 93.25 295 TYR A C 1
ATOM 2277 O O . TYR A 1 295 ? -13.497 40.132 -13.123 1.00 93.25 295 TYR A O 1
ATOM 2285 N N . GLN A 1 296 ? -11.949 38.640 -12.475 1.00 94.12 296 GLN A N 1
ATOM 2286 C CA . GLN A 1 296 ? -12.256 38.686 -11.050 1.00 94.12 296 GLN A CA 1
ATOM 2287 C C . GLN A 1 296 ? -11.059 38.336 -10.159 1.00 94.12 296 GLN A C 1
ATOM 2289 O O . GLN A 1 296 ? -10.220 37.513 -10.505 1.00 94.12 296 GLN A O 1
ATOM 2294 N N . GLU A 1 297 ? -11.032 38.925 -8.966 1.00 94.38 297 GLU A N 1
ATOM 2295 C CA . GLU A 1 297 ? -10.143 38.548 -7.862 1.00 94.38 297 GLU A CA 1
ATOM 2296 C C . GLU A 1 297 ? -11.006 38.078 -6.691 1.00 94.38 297 GLU A C 1
ATOM 2298 O O . GLU A 1 297 ? -11.946 38.771 -6.294 1.00 94.38 297 GLU A O 1
ATOM 2303 N N . PHE A 1 298 ? -10.720 36.900 -6.150 1.00 95.25 298 PHE A N 1
ATOM 2304 C CA . PHE A 1 298 ? -11.629 36.230 -5.224 1.00 95.25 298 PHE A CA 1
ATOM 2305 C C . PHE A 1 298 ? -11.492 36.752 -3.792 1.00 95.25 298 PHE A C 1
ATOM 2307 O O . PHE A 1 298 ? -10.383 37.018 -3.331 1.00 95.25 298 PHE A O 1
ATOM 2314 N N . GLY A 1 299 ? -12.622 36.885 -3.096 1.00 94.19 299 GLY A N 1
ATOM 2315 C CA . GLY A 1 299 ? -12.699 37.135 -1.654 1.00 94.19 299 GLY A CA 1
ATOM 2316 C C . GLY A 1 299 ? -13.079 35.865 -0.888 1.00 94.19 299 GLY A C 1
ATOM 2317 O O . GLY A 1 299 ? -13.138 34.772 -1.458 1.00 94.19 299 GLY A O 1
ATOM 2318 N N . TRP A 1 300 ? -13.327 35.989 0.417 1.00 92.88 300 TRP A N 1
ATOM 2319 C CA . TRP A 1 300 ? -13.728 34.854 1.267 1.00 92.88 300 TRP A CA 1
ATOM 2320 C C . TRP A 1 300 ? -15.085 34.235 0.889 1.00 92.88 300 TRP A C 1
ATOM 2322 O O . TRP A 1 300 ? -15.317 33.055 1.168 1.00 92.88 300 TRP A O 1
ATOM 2332 N N . ASP A 1 301 ? -15.941 34.976 0.182 1.00 92.81 301 ASP A N 1
ATOM 2333 C CA . ASP A 1 301 ? -17.201 34.505 -0.398 1.00 92.81 301 ASP A CA 1
ATOM 2334 C C . ASP A 1 301 ? -17.014 33.321 -1.357 1.00 92.81 301 ASP A C 1
ATOM 2336 O O . ASP A 1 301 ? -17.955 32.559 -1.574 1.00 92.81 301 ASP A O 1
ATOM 2340 N N . LEU A 1 302 ? -15.802 33.089 -1.873 1.00 94.38 302 LEU A N 1
ATOM 2341 C CA . LEU A 1 302 ? -15.467 31.901 -2.657 1.00 94.38 302 LEU A CA 1
ATOM 2342 C C . LEU A 1 302 ? -15.795 30.591 -1.921 1.00 94.38 302 LEU A C 1
ATOM 2344 O O . LEU A 1 302 ? -16.273 29.647 -2.551 1.00 94.38 302 LEU A O 1
ATOM 2348 N N . LEU A 1 303 ? -15.594 30.521 -0.599 1.00 90.44 303 LEU A N 1
ATOM 2349 C CA . LEU A 1 303 ? -15.940 29.329 0.187 1.00 90.44 303 LEU A CA 1
ATOM 2350 C C . LEU A 1 303 ? -17.448 29.068 0.183 1.00 90.44 303 LEU A C 1
ATOM 2352 O O . LEU A 1 303 ? -17.884 27.924 0.057 1.00 90.44 303 LEU A O 1
ATOM 2356 N N . GLU A 1 304 ? -18.248 30.129 0.282 1.00 84.81 304 GLU A N 1
ATOM 2357 C CA . GLU A 1 304 ? -19.701 30.043 0.161 1.00 84.81 304 GLU A CA 1
ATOM 2358 C C . GLU A 1 304 ? -20.107 29.660 -1.265 1.00 84.81 304 GLU A C 1
ATOM 2360 O O . GLU A 1 304 ? -20.917 28.755 -1.431 1.00 84.81 304 GLU A O 1
ATOM 2365 N N . ARG A 1 305 ? -19.475 30.232 -2.300 1.00 90.50 305 ARG A N 1
ATOM 2366 C CA . ARG A 1 305 ? -19.747 29.869 -3.706 1.00 90.50 305 ARG A CA 1
ATOM 2367 C C . ARG A 1 305 ? -19.467 28.399 -4.001 1.00 90.50 305 ARG A C 1
ATOM 2369 O O . ARG A 1 305 ? -20.228 27.760 -4.728 1.00 90.50 305 ARG A O 1
ATOM 2376 N N . LEU A 1 306 ? -18.407 27.839 -3.423 1.00 89.19 306 LEU A N 1
ATOM 2377 C CA . LEU A 1 306 ? -18.123 26.407 -3.504 1.00 89.19 306 LEU A CA 1
ATOM 2378 C C . LEU A 1 306 ? -19.248 25.595 -2.837 1.00 89.19 306 LEU A C 1
ATOM 2380 O O . LEU A 1 306 ? -19.767 24.656 -3.435 1.00 89.19 306 LEU A O 1
ATOM 2384 N N . ARG A 1 307 ? -19.711 25.989 -1.647 1.00 81.25 307 ARG A N 1
ATOM 2385 C CA . ARG A 1 307 ? -20.828 25.308 -0.966 1.00 81.25 307 ARG A CA 1
ATOM 2386 C C . ARG A 1 307 ? -22.147 25.418 -1.746 1.00 81.25 307 ARG A C 1
ATOM 2388 O O . ARG A 1 307 ? -22.823 24.411 -1.932 1.00 81.25 307 ARG A O 1
ATOM 2395 N N . GLU A 1 308 ? -22.470 26.592 -2.291 1.00 80.75 308 GLU A N 1
ATOM 2396 C CA . GLU A 1 308 ? -23.639 26.827 -3.159 1.00 80.75 308 GLU A CA 1
ATOM 2397 C C . GLU A 1 308 ? -23.620 25.967 -4.431 1.00 80.75 308 GLU A C 1
ATOM 2399 O O . GLU A 1 308 ? -24.671 25.558 -4.920 1.00 80.75 308 GLU A O 1
ATOM 2404 N N . THR A 1 309 ? -22.429 25.664 -4.956 1.00 83.56 309 THR A N 1
ATOM 2405 C CA . THR A 1 309 ? -22.255 24.787 -6.126 1.00 83.56 309 THR A CA 1
ATOM 2406 C C . THR A 1 309 ? -22.641 23.329 -5.818 1.00 83.56 309 THR A C 1
ATOM 2408 O O . THR A 1 309 ? -22.955 22.566 -6.729 1.00 83.56 309 THR A O 1
ATOM 2411 N N . GLY A 1 310 ? -22.649 22.932 -4.539 1.00 73.25 310 GLY A N 1
ATOM 2412 C CA . GLY A 1 310 ? -23.033 21.593 -4.078 1.00 73.25 310 GLY A CA 1
ATOM 2413 C C . GLY A 1 310 ? -21.930 20.831 -3.338 1.00 73.25 310 GLY A C 1
ATOM 2414 O O . GLY A 1 310 ? -22.139 19.678 -2.944 1.00 73.25 310 GLY A O 1
ATOM 2415 N N . PHE A 1 311 ? -20.753 21.433 -3.143 1.00 78.62 311 PHE A N 1
ATOM 2416 C CA . PHE A 1 311 ? -19.708 20.858 -2.296 1.00 78.62 311 PHE A CA 1
ATOM 2417 C C . PHE A 1 311 ? -20.178 20.841 -0.832 1.00 78.62 311 PHE A C 1
ATOM 2419 O O . PHE A 1 311 ? -20.707 21.829 -0.329 1.00 78.62 311 PHE A O 1
ATOM 2426 N N . ILE A 1 312 ? -19.989 19.716 -0.136 1.00 70.75 312 ILE A N 1
ATOM 2427 C CA . ILE A 1 312 ? -20.422 19.569 1.269 1.00 70.75 312 ILE A CA 1
ATOM 2428 C C . ILE A 1 312 ? -19.475 20.247 2.248 1.00 70.75 312 ILE A C 1
ATOM 2430 O O . ILE A 1 312 ? -19.830 20.492 3.396 1.00 70.75 312 ILE A O 1
ATOM 2434 N N . ASP A 1 313 ? -18.253 20.493 1.792 1.00 75.00 313 ASP A N 1
ATOM 2435 C CA . ASP A 1 313 ? -17.196 21.094 2.569 1.00 75.00 313 ASP A CA 1
ATOM 2436 C C . ASP A 1 313 ? -16.303 21.920 1.640 1.00 75.00 313 ASP A C 1
ATOM 2438 O O . ASP A 1 313 ? -16.078 21.545 0.485 1.00 75.00 313 ASP A O 1
ATOM 2442 N N . ALA A 1 314 ? -15.807 23.042 2.146 1.00 83.75 314 ALA A N 1
ATOM 2443 C CA . ALA A 1 314 ? -14.896 23.938 1.451 1.00 83.75 314 ALA A CA 1
ATOM 2444 C C . ALA A 1 314 ? -14.060 24.702 2.478 1.00 83.75 314 ALA A C 1
ATOM 2446 O O . ALA A 1 314 ? -14.607 25.176 3.476 1.00 83.75 314 ALA A O 1
ATOM 2447 N N . ALA A 1 315 ? -12.762 24.837 2.219 1.00 87.50 315 ALA A N 1
ATOM 2448 C CA . ALA A 1 315 ? -11.845 25.548 3.098 1.00 87.50 315 ALA A CA 1
ATOM 2449 C C . ALA A 1 315 ? -10.690 26.194 2.332 1.00 87.50 315 ALA A C 1
ATOM 2451 O O . ALA A 1 315 ? -10.269 25.712 1.275 1.00 87.50 315 ALA A O 1
ATOM 2452 N N . ALA A 1 316 ? -10.141 27.260 2.906 1.00 91.44 316 ALA A N 1
ATOM 2453 C CA . ALA A 1 316 ? -8.846 27.779 2.510 1.00 91.44 316 ALA A CA 1
ATOM 2454 C C . ALA A 1 316 ? -7.739 26.991 3.228 1.00 91.44 316 ALA A C 1
ATOM 2456 O O . ALA A 1 316 ? -7.856 26.613 4.393 1.00 91.44 316 ALA A O 1
ATOM 2457 N N . ILE A 1 317 ? -6.658 26.720 2.511 1.00 90.06 317 ILE A N 1
ATOM 2458 C CA . ILE A 1 317 ? -5.489 25.985 2.970 1.00 90.06 317 ILE A CA 1
ATOM 2459 C C . ILE A 1 317 ? -4.315 26.954 2.957 1.00 90.06 317 ILE A C 1
ATOM 2461 O O . ILE A 1 317 ? -3.833 27.340 1.891 1.00 90.06 317 ILE A O 1
ATOM 2465 N N . ALA A 1 318 ? -3.870 27.347 4.145 1.00 88.50 318 ALA A N 1
ATOM 2466 C CA . ALA A 1 318 ? -2.715 28.202 4.336 1.00 88.50 318 ALA A CA 1
ATOM 2467 C C . ALA A 1 318 ? -1.475 27.359 4.628 1.00 88.50 318 ALA A C 1
ATOM 2469 O O . ALA A 1 318 ? -1.492 26.524 5.530 1.00 88.50 318 ALA A O 1
ATOM 2470 N N . LEU A 1 319 ? -0.389 27.573 3.886 1.00 88.12 319 LEU A N 1
ATOM 2471 C CA . LEU A 1 319 ? 0.855 26.844 4.109 1.00 88.12 319 LEU A CA 1
ATOM 2472 C C . LEU A 1 319 ? 2.104 27.717 4.080 1.00 88.12 319 LEU A C 1
ATOM 2474 O O . LEU A 1 319 ? 2.157 28.739 3.392 1.00 88.12 319 LEU A O 1
ATOM 2478 N N . ARG A 1 320 ? 3.134 27.253 4.788 1.00 85.69 320 ARG A N 1
ATOM 2479 C CA . ARG A 1 320 ? 4.487 27.821 4.787 1.00 85.69 320 ARG A CA 1
ATOM 2480 C C . ARG A 1 320 ? 5.506 26.803 5.294 1.00 85.69 320 ARG A C 1
ATOM 2482 O O . ARG A 1 320 ? 5.168 25.845 5.981 1.00 85.69 320 ARG A O 1
ATOM 2489 N N . SER A 1 321 ? 6.771 27.003 4.946 1.00 87.44 321 SER A N 1
ATOM 2490 C CA . SER A 1 321 ? 7.877 26.182 5.444 1.00 87.44 321 SER A CA 1
ATOM 2491 C C . SER A 1 321 ? 9.222 26.763 5.011 1.00 87.44 321 SER A C 1
ATOM 2493 O O . SER A 1 321 ? 9.637 26.557 3.866 1.00 87.44 321 SER A O 1
ATOM 2495 N N . PRO A 1 322 ? 9.974 27.423 5.905 1.00 84.19 322 PRO A N 1
ATOM 2496 C CA . PRO A 1 322 ? 11.333 27.844 5.584 1.00 84.19 322 PRO A CA 1
ATOM 2497 C C . PRO A 1 322 ? 12.240 26.672 5.178 1.00 84.19 322 PRO A C 1
ATOM 2499 O O . PRO A 1 322 ? 12.988 26.776 4.208 1.00 84.19 322 PRO A O 1
ATOM 2502 N N . ALA A 1 323 ? 12.113 25.520 5.847 1.00 80.31 323 ALA A N 1
ATOM 2503 C CA . ALA A 1 323 ? 12.924 24.329 5.576 1.00 80.31 323 ALA A CA 1
ATOM 2504 C C . ALA A 1 323 ? 12.675 23.719 4.180 1.00 80.31 323 ALA A C 1
ATOM 2506 O O . ALA A 1 323 ? 13.609 23.232 3.535 1.00 80.31 323 ALA A O 1
ATOM 2507 N N . LEU A 1 324 ? 11.433 23.768 3.688 1.00 86.69 324 LEU A N 1
ATOM 2508 C CA . LEU A 1 324 ? 11.056 23.282 2.352 1.00 86.69 324 LEU A CA 1
ATOM 2509 C C . LEU A 1 324 ? 11.154 24.376 1.270 1.00 86.69 324 LEU A C 1
ATOM 2511 O O . LEU A 1 324 ? 10.817 24.151 0.100 1.00 86.69 324 LEU A O 1
ATOM 2515 N N . GLY A 1 325 ? 11.604 25.576 1.648 1.00 87.38 325 GLY A N 1
ATOM 2516 C CA . GLY A 1 325 ? 11.653 26.739 0.767 1.00 87.38 325 GLY A CA 1
ATOM 2517 C C . GLY A 1 325 ? 10.269 27.212 0.321 1.00 87.38 325 GLY A C 1
ATOM 2518 O O . GLY A 1 325 ? 10.137 27.646 -0.820 1.00 87.38 325 GLY A O 1
ATOM 2519 N N . TYR A 1 326 ? 9.250 27.086 1.175 1.00 91.31 326 TYR A N 1
ATOM 2520 C CA . TYR A 1 326 ? 7.938 27.717 1.027 1.00 91.31 326 TYR A CA 1
ATOM 2521 C C . TYR A 1 326 ? 7.910 29.042 1.795 1.00 91.31 326 TYR A C 1
ATOM 2523 O O . TYR A 1 326 ? 7.403 29.114 2.916 1.00 91.31 326 TYR A O 1
ATOM 2531 N N . LEU A 1 327 ? 8.521 30.066 1.190 1.00 88.06 327 LEU A N 1
ATOM 2532 C CA . LEU A 1 327 ? 8.586 31.441 1.710 1.00 88.06 327 LEU A CA 1
ATOM 2533 C C . LEU A 1 327 ? 7.514 32.333 1.058 1.00 88.06 327 LEU A C 1
ATOM 2535 O O . LEU A 1 327 ? 6.799 31.886 0.158 1.00 88.06 327 LEU A O 1
ATOM 2539 N N . GLY A 1 328 ? 7.440 33.598 1.465 1.00 82.56 328 GLY A N 1
ATOM 2540 C CA . GLY A 1 328 ? 6.489 34.586 0.959 1.00 82.56 328 GLY A CA 1
ATOM 2541 C C . GLY A 1 328 ? 5.243 34.727 1.818 1.00 82.56 328 GLY A C 1
ATOM 2542 O O . GLY A 1 328 ? 4.159 34.931 1.276 1.00 82.56 328 GLY A O 1
ATOM 2543 N N . GLY A 1 329 ? 5.389 34.582 3.136 1.00 82.31 329 GLY A N 1
ATOM 2544 C CA . GLY A 1 329 ? 4.261 34.537 4.067 1.00 82.31 329 GLY A CA 1
ATOM 2545 C C . GLY A 1 329 ? 3.410 33.268 3.925 1.00 82.31 329 GLY A C 1
ATOM 2546 O O . GLY A 1 329 ? 3.909 32.205 3.549 1.00 82.31 329 GLY A O 1
ATOM 2547 N N . TRP A 1 330 ? 2.124 33.377 4.266 1.00 85.50 330 TRP A N 1
ATOM 2548 C CA . TRP A 1 330 ? 1.154 32.291 4.122 1.00 85.50 330 TRP A CA 1
ATOM 2549 C C . TRP A 1 330 ? 0.701 32.173 2.669 1.00 85.50 330 TRP A C 1
ATOM 2551 O O . TRP A 1 330 ? 0.029 33.058 2.142 1.00 85.50 330 TRP A O 1
ATOM 2561 N N . GLN A 1 331 ? 1.051 31.066 2.019 1.00 87.25 331 GLN A N 1
ATOM 2562 C CA . GLN A 1 331 ? 0.513 30.741 0.701 1.00 87.25 331 GLN A CA 1
ATOM 2563 C C . GLN A 1 331 ? -0.895 30.178 0.873 1.00 87.25 331 GLN A C 1
ATOM 2565 O O . GLN A 1 331 ? -1.085 29.293 1.701 1.00 87.25 331 GLN A O 1
ATOM 2570 N N . ILE A 1 332 ? -1.859 30.674 0.098 1.00 89.31 332 ILE A N 1
ATOM 2571 C CA . ILE A 1 332 ? -3.264 30.262 0.188 1.00 89.31 332 ILE A CA 1
ATOM 2572 C C . ILE A 1 332 ? -3.658 29.458 -1.051 1.00 89.31 332 ILE A C 1
ATOM 2574 O O . ILE A 1 332 ? -3.393 29.865 -2.184 1.00 89.31 332 ILE A O 1
ATOM 2578 N N . ALA A 1 333 ? -4.319 28.333 -0.812 1.00 93.31 333 ALA A N 1
ATOM 2579 C CA . ALA A 1 333 ? -5.084 27.572 -1.791 1.00 93.31 333 ALA A CA 1
ATOM 2580 C C . ALA A 1 333 ? -6.498 27.331 -1.261 1.00 93.31 333 ALA A C 1
ATOM 2582 O O . ALA A 1 333 ? -6.756 27.544 -0.082 1.00 93.31 333 ALA A O 1
ATOM 2583 N N . PHE A 1 334 ? -7.406 26.850 -2.100 1.00 95.25 334 PHE A N 1
ATOM 2584 C CA . PHE A 1 334 ? -8.760 26.485 -1.689 1.00 95.25 334 PHE A CA 1
ATOM 2585 C C . PHE A 1 334 ? -9.036 25.045 -2.067 1.00 95.25 334 PHE A C 1
ATOM 2587 O O . PHE A 1 334 ? -8.710 24.618 -3.174 1.00 95.25 334 PHE A O 1
ATOM 2594 N N . ALA A 1 335 ? -9.643 24.305 -1.150 1.00 94.75 335 ALA A N 1
ATOM 2595 C CA . ALA A 1 335 ? -10.077 22.941 -1.379 1.00 94.75 335 ALA A CA 1
ATOM 2596 C C . ALA A 1 335 ? -11.584 22.823 -1.139 1.00 94.75 335 ALA A C 1
ATOM 2598 O O . ALA A 1 335 ? -12.108 23.428 -0.204 1.00 94.75 335 ALA A O 1
ATOM 2599 N N . ALA A 1 336 ? -12.274 22.045 -1.972 1.00 89.38 336 ALA A N 1
ATOM 2600 C CA . ALA A 1 336 ? -13.693 21.744 -1.812 1.00 89.38 336 ALA A CA 1
ATOM 2601 C C . ALA A 1 336 ? -13.983 20.266 -2.085 1.00 89.38 336 ALA A C 1
ATOM 2603 O O . ALA A 1 336 ? -13.415 19.673 -3.004 1.00 89.38 336 ALA A O 1
ATOM 2604 N N . TRP A 1 337 ? -14.878 19.673 -1.294 1.00 84.75 337 TRP A N 1
ATOM 2605 C CA . TRP A 1 337 ? -15.154 18.235 -1.291 1.00 84.75 337 TRP A CA 1
ATOM 2606 C C . TRP A 1 337 ? -16.600 17.929 -1.661 1.00 84.75 337 TRP A C 1
ATOM 2608 O O . TRP A 1 337 ? -17.548 18.474 -1.090 1.00 84.75 337 TRP A O 1
ATOM 2618 N N . LYS A 1 338 ? -16.778 17.061 -2.656 1.00 81.38 338 LYS A N 1
ATOM 2619 C CA . LYS A 1 338 ? -18.100 16.621 -3.100 1.00 81.38 338 LYS A CA 1
ATOM 2620 C C . LYS A 1 338 ? -18.653 15.577 -2.135 1.00 81.38 338 LYS A C 1
ATOM 2622 O O . LYS A 1 338 ? -17.908 14.714 -1.674 1.00 81.38 338 LYS A O 1
ATOM 2627 N N . SER A 1 339 ? -19.963 15.628 -1.867 1.00 61.53 339 SER A N 1
ATOM 2628 C CA . SER A 1 339 ? -20.622 14.680 -0.960 1.00 61.53 339 SER A CA 1
ATOM 2629 C C . SER A 1 339 ? -20.263 13.232 -1.303 1.00 61.53 339 SER A C 1
ATOM 2631 O O . SER A 1 339 ? -20.385 12.828 -2.469 1.00 61.53 339 SER A O 1
ATOM 2633 N N . PRO A 1 340 ? -19.887 12.411 -0.314 1.00 51.22 340 PRO A N 1
ATOM 2634 C CA . PRO A 1 340 ? -20.069 10.984 -0.414 1.00 51.22 340 PRO A CA 1
ATOM 2635 C C . PRO A 1 340 ? -21.575 10.768 -0.282 1.00 51.22 340 PRO A C 1
ATOM 2637 O O . PRO A 1 340 ? -22.099 10.689 0.824 1.00 51.22 340 PRO A O 1
ATOM 2640 N N . ALA A 1 341 ? -22.301 10.719 -1.402 1.00 41.28 341 ALA A N 1
ATOM 2641 C CA . ALA A 1 341 ? -23.658 10.184 -1.370 1.00 41.28 341 ALA A CA 1
ATOM 2642 C C . ALA A 1 341 ? -23.632 8.835 -0.625 1.00 41.28 341 ALA A C 1
ATOM 2644 O O . ALA A 1 341 ? -22.620 8.123 -0.713 1.00 41.28 341 ALA A O 1
ATOM 2645 N N . GLU A 1 342 ? -24.726 8.455 0.050 1.00 37.84 342 GLU A N 1
ATOM 2646 C CA . GLU A 1 342 ? -25.014 7.040 0.305 1.00 37.84 342 GLU A CA 1
ATOM 2647 C C . GLU A 1 342 ? -25.068 6.357 -1.061 1.00 37.84 342 GLU A C 1
ATOM 2649 O O . GLU A 1 342 ? -26.110 6.194 -1.694 1.00 37.84 342 GLU A O 1
ATOM 2654 N N . ARG A 1 343 ? -23.897 6.012 -1.581 1.00 31.97 343 ARG A N 1
ATOM 2655 C CA . ARG A 1 343 ? -23.796 5.113 -2.694 1.00 31.97 343 ARG A CA 1
ATOM 2656 C C . ARG A 1 343 ? -24.303 3.798 -2.124 1.00 31.97 343 ARG A C 1
ATOM 2658 O O . ARG A 1 343 ? -23.591 3.111 -1.396 1.00 31.97 343 ARG A O 1
ATOM 2665 N N . CYS A 1 344 ? -25.504 3.410 -2.547 1.00 31.62 344 CYS A N 1
ATOM 2666 C CA . CYS A 1 344 ? -25.622 2.097 -3.162 1.00 31.62 344 CYS A CA 1
ATOM 2667 C C . CYS A 1 344 ? -24.373 1.957 -4.036 1.00 31.62 344 CYS A C 1
ATOM 2669 O O . CYS A 1 344 ? -24.195 2.745 -4.967 1.00 31.62 344 CYS A O 1
ATOM 2671 N N . ALA A 1 345 ? -23.420 1.164 -3.555 1.00 28.78 345 ALA A N 1
ATOM 2672 C CA . ALA A 1 345 ? -22.038 1.204 -3.978 1.00 28.78 345 ALA A CA 1
ATOM 2673 C C . ALA A 1 345 ? -21.952 1.036 -5.498 1.00 28.78 345 ALA A C 1
ATOM 2675 O O . ALA A 1 345 ? -21.874 -0.078 -5.996 1.00 28.78 345 ALA A O 1
ATOM 2676 N N . THR A 1 346 ? -21.895 2.133 -6.257 1.00 31.14 346 THR A N 1
ATOM 2677 C CA . THR A 1 346 ? -21.192 2.101 -7.534 1.00 31.14 346 THR A CA 1
ATOM 2678 C C . THR A 1 346 ? -19.727 2.086 -7.162 1.00 31.14 346 THR A C 1
ATOM 2680 O O . THR A 1 346 ? -19.065 3.110 -6.980 1.00 31.14 346 THR A O 1
ATOM 2683 N N . GLN A 1 347 ? -19.294 0.863 -6.888 1.00 35.62 347 GLN A N 1
ATOM 2684 C CA . GLN A 1 347 ? -17.920 0.478 -6.683 1.00 35.62 347 GLN A CA 1
ATOM 2685 C C . GLN A 1 347 ? -17.073 0.902 -7.878 1.00 35.62 347 GLN A C 1
ATOM 2687 O O . GLN A 1 347 ? -17.627 1.146 -8.956 1.00 35.62 347 GLN A O 1
ATOM 2692 N N . PRO A 1 348 ? -15.740 1.001 -7.724 1.00 34.06 348 PRO A N 1
ATOM 2693 C CA . PRO A 1 348 ? -14.879 1.061 -8.892 1.00 34.06 348 PRO A CA 1
ATOM 2694 C C . PRO A 1 348 ? -15.319 -0.044 -9.852 1.00 34.06 348 PRO A C 1
ATOM 2696 O O . PRO A 1 348 ? -15.380 -1.210 -9.466 1.00 34.06 348 PRO A O 1
ATOM 2699 N N . SER A 1 349 ? -15.651 0.314 -11.094 1.00 37.44 349 SER A N 1
ATOM 2700 C CA . SER A 1 349 ? -15.644 -0.676 -12.161 1.00 37.44 349 SER A CA 1
ATOM 2701 C C . SER A 1 349 ? -14.265 -1.321 -12.089 1.00 37.44 349 SER A C 1
ATOM 2703 O O . SER A 1 349 ? -13.267 -0.617 -12.266 1.00 37.44 349 SER A O 1
ATOM 2705 N N . PHE A 1 350 ? -14.194 -2.600 -11.731 1.00 50.34 350 PHE A N 1
ATOM 2706 C CA . PHE A 1 350 ? -12.945 -3.346 -11.744 1.00 50.34 350 PHE A CA 1
ATOM 2707 C C . PHE A 1 350 ? -12.480 -3.406 -13.196 1.00 50.34 350 PHE A C 1
ATOM 2709 O O . PHE A 1 350 ? -12.889 -4.274 -13.963 1.00 50.34 350 PHE A O 1
ATOM 2716 N N . ASP A 1 351 ? -11.693 -2.413 -13.600 1.00 55.16 351 ASP A N 1
ATOM 2717 C CA . ASP A 1 351 ? -11.105 -2.395 -14.922 1.00 55.16 351 ASP A CA 1
ATOM 2718 C C . ASP A 1 351 ? -10.039 -3.500 -15.010 1.00 55.16 351 ASP A C 1
ATOM 2720 O O . ASP A 1 351 ? -9.483 -3.968 -14.007 1.00 55.16 351 ASP A O 1
ATOM 2724 N N . ARG A 1 352 ? -9.785 -3.957 -16.239 1.00 66.50 352 ARG A N 1
ATOM 2725 C CA . ARG A 1 352 ? -8.826 -5.025 -16.554 1.00 66.50 352 ARG A CA 1
ATOM 2726 C C . ARG A 1 352 ? -7.480 -4.841 -15.852 1.00 66.50 352 ARG A C 1
ATOM 2728 O O . ARG A 1 352 ? -6.870 -5.806 -15.401 1.00 66.50 352 ARG A O 1
ATOM 2735 N N . GLU A 1 353 ? -7.004 -3.606 -15.778 1.00 63.69 353 GLU A N 1
ATOM 2736 C CA . GLU A 1 353 ? -5.689 -3.279 -15.245 1.00 63.69 353 GLU A CA 1
ATOM 2737 C C . GLU A 1 353 ? -5.650 -3.352 -13.711 1.00 63.69 353 GLU A C 1
ATOM 2739 O O . GLU A 1 353 ? -4.675 -3.850 -13.143 1.00 63.69 353 GLU A O 1
ATOM 2744 N N . THR A 1 354 ? -6.729 -2.937 -13.047 1.00 62.06 354 THR A N 1
ATOM 2745 C CA . THR A 1 354 ? -6.879 -2.992 -11.588 1.00 62.06 354 THR A CA 1
ATOM 2746 C C . THR A 1 354 ? -6.888 -4.433 -11.088 1.00 62.06 354 THR A C 1
ATOM 2748 O O . THR A 1 354 ? -6.192 -4.748 -10.126 1.00 62.06 354 THR A O 1
ATOM 2751 N N . LEU A 1 355 ? -7.614 -5.335 -11.757 1.00 68.25 355 LEU A N 1
ATOM 2752 C CA . LEU A 1 355 ? -7.630 -6.756 -11.387 1.00 68.25 355 LEU A CA 1
ATOM 2753 C C . LEU A 1 355 ? -6.274 -7.423 -11.624 1.00 68.25 355 LEU A C 1
ATOM 2755 O O . LEU A 1 355 ? -5.780 -8.148 -10.759 1.00 68.25 355 LEU A O 1
ATOM 2759 N N . LEU A 1 356 ? -5.641 -7.146 -12.769 1.00 72.69 356 LEU A N 1
ATOM 2760 C CA . LEU A 1 356 ? -4.330 -7.708 -13.088 1.00 72.69 356 LEU A CA 1
ATOM 2761 C C . LEU A 1 356 ? -3.246 -7.248 -12.112 1.00 72.69 356 LEU A C 1
ATOM 2763 O O . LEU A 1 356 ? -2.371 -8.036 -11.789 1.00 72.69 356 LEU A O 1
ATOM 2767 N N . GLN A 1 357 ? -3.290 -6.017 -11.608 1.00 70.88 357 GLN A N 1
ATOM 2768 C CA . GLN A 1 357 ? -2.260 -5.506 -10.692 1.00 70.88 357 GLN A CA 1
ATOM 2769 C C . GLN A 1 357 ? -2.670 -5.545 -9.218 1.00 70.88 357 GLN A C 1
ATOM 2771 O O . GLN A 1 357 ? -1.938 -5.060 -8.356 1.00 70.88 357 GLN A O 1
ATOM 2776 N N . SER A 1 358 ? -3.828 -6.125 -8.909 1.00 73.94 358 SER A N 1
ATOM 2777 C CA . SER A 1 358 ? -4.341 -6.152 -7.549 1.00 73.94 358 SER A CA 1
ATOM 2778 C C . SER A 1 358 ? -3.474 -7.035 -6.630 1.00 73.94 358 SER A C 1
ATOM 2780 O O . SER A 1 358 ? -3.231 -8.208 -6.953 1.00 73.94 358 SER A O 1
ATOM 2782 N N . PRO A 1 359 ? -3.063 -6.516 -5.455 1.00 78.12 359 PRO A N 1
ATOM 2783 C CA . PRO A 1 359 ? -2.470 -7.322 -4.390 1.00 78.12 359 PRO A CA 1
ATOM 2784 C C . PRO A 1 359 ? -3.417 -8.411 -3.882 1.00 78.12 359 PRO A C 1
ATOM 2786 O O . PRO A 1 359 ? -2.972 -9.517 -3.612 1.00 78.12 359 PRO A O 1
ATOM 2789 N N . GLN A 1 360 ? -4.727 -8.145 -3.838 1.00 83.69 360 GLN A N 1
ATOM 2790 C CA . GLN A 1 360 ? -5.751 -9.100 -3.405 1.00 83.69 360 GLN A CA 1
ATOM 2791 C C . GLN A 1 360 ? -5.774 -10.386 -4.245 1.00 83.69 360 GLN A C 1
ATOM 2793 O O . GLN A 1 360 ? -5.968 -11.472 -3.705 1.00 83.69 360 GLN A O 1
ATOM 2798 N N . ALA A 1 361 ? -5.551 -10.288 -5.560 1.00 82.00 361 ALA A N 1
ATOM 2799 C CA . ALA A 1 361 ? -5.435 -11.471 -6.415 1.00 82.00 361 ALA A CA 1
ATOM 2800 C C . ALA A 1 361 ? -4.164 -12.286 -6.102 1.00 82.00 361 ALA A C 1
ATOM 2802 O O . ALA A 1 361 ? -4.185 -13.518 -6.140 1.00 82.00 361 ALA A O 1
ATOM 2803 N N . GLY A 1 362 ? -3.072 -11.593 -5.763 1.00 85.50 362 GLY A N 1
ATOM 2804 C CA . GLY A 1 362 ? -1.830 -12.195 -5.280 1.00 85.50 362 GLY A CA 1
ATOM 2805 C C . GLY A 1 362 ? -2.010 -12.924 -3.953 1.00 85.50 362 GLY A C 1
ATOM 2806 O O . GLY A 1 362 ? -1.649 -14.095 -3.846 1.00 85.50 362 GLY A O 1
ATOM 2807 N N . GLU A 1 363 ? -2.642 -12.246 -2.997 1.00 85.75 363 GLU A N 1
ATOM 2808 C CA . GLU A 1 363 ? -3.000 -12.752 -1.671 1.00 85.75 363 GLU A CA 1
ATOM 2809 C C . GLU A 1 363 ? -3.840 -14.026 -1.776 1.00 85.75 363 GLU A C 1
ATOM 2811 O O . GLU A 1 363 ? -3.506 -15.064 -1.208 1.00 85.75 363 GLU A O 1
ATOM 2816 N N . TYR A 1 364 ? -4.896 -13.984 -2.593 1.00 86.19 364 TYR A N 1
ATOM 2817 C CA . TYR A 1 364 ? -5.743 -15.140 -2.856 1.00 86.19 364 TYR A CA 1
ATOM 2818 C C . TYR A 1 364 ? -4.938 -16.325 -3.400 1.00 86.19 364 TYR A C 1
ATOM 2820 O O . TYR A 1 364 ? -5.046 -17.438 -2.883 1.00 86.19 364 TYR A O 1
ATOM 2828 N N . ALA A 1 365 ? -4.097 -16.099 -4.416 1.00 84.75 365 ALA A N 1
ATOM 2829 C CA . ALA A 1 365 ? -3.288 -17.160 -5.013 1.00 84.75 365 ALA A CA 1
ATOM 2830 C C . ALA A 1 365 ? -2.243 -17.728 -4.033 1.00 84.75 365 ALA A C 1
ATOM 2832 O O . ALA A 1 365 ? -1.934 -18.923 -4.078 1.00 84.75 365 ALA A O 1
ATOM 2833 N N . TRP A 1 366 ? -1.698 -16.891 -3.149 1.00 84.44 366 TRP A N 1
ATOM 2834 C CA . TRP A 1 366 ? -0.761 -17.290 -2.104 1.00 84.44 366 TRP A CA 1
ATOM 2835 C C . TRP A 1 366 ? -1.433 -18.132 -1.014 1.00 84.44 366 TRP A C 1
ATOM 2837 O O . TRP A 1 366 ? -0.960 -19.235 -0.704 1.00 84.44 366 TRP A O 1
ATOM 2847 N N . HIS A 1 367 ? -2.563 -17.664 -0.485 1.00 81.06 367 HIS A N 1
ATOM 2848 C CA . HIS A 1 367 ? -3.299 -18.307 0.604 1.00 81.06 367 HIS A CA 1
ATOM 2849 C C . HIS A 1 367 ? -4.047 -19.572 0.181 1.00 81.06 367 HIS A C 1
ATOM 2851 O O . HIS A 1 367 ? -4.156 -20.512 0.973 1.00 81.06 367 HIS A O 1
ATOM 2857 N N . ALA A 1 368 ? -4.482 -19.666 -1.079 1.00 71.81 368 ALA A N 1
ATOM 2858 C CA . ALA A 1 368 ? -5.202 -20.837 -1.573 1.00 71.81 368 ALA A CA 1
ATOM 2859 C C . ALA A 1 368 ? -4.451 -22.162 -1.332 1.00 71.81 368 ALA A C 1
ATOM 2861 O O . ALA A 1 368 ? -5.087 -23.202 -1.181 1.00 71.81 368 ALA A O 1
ATOM 2862 N N . ILE A 1 369 ? -3.112 -22.156 -1.260 1.00 64.88 369 ILE A N 1
ATOM 2863 C CA . ILE A 1 369 ? -2.323 -23.398 -1.293 1.00 64.88 369 ILE A CA 1
ATOM 2864 C C . ILE A 1 369 ? -1.210 -23.488 -0.256 1.00 64.88 369 ILE A C 1
ATOM 2866 O O . ILE A 1 369 ? -0.824 -24.601 0.092 1.00 64.88 369 ILE A O 1
ATOM 2870 N N . THR A 1 370 ? -0.673 -22.377 0.245 1.00 69.75 370 THR A N 1
ATOM 2871 C CA . THR A 1 370 ? 0.463 -22.453 1.175 1.00 69.75 370 THR A CA 1
ATOM 2872 C C . THR A 1 370 ? 0.093 -23.307 2.395 1.00 69.75 370 THR A C 1
ATOM 2874 O O . THR A 1 370 ? -1.007 -23.206 2.921 1.00 69.75 370 THR A O 1
ATOM 2877 N N . VAL A 1 371 ? 0.962 -24.232 2.800 1.00 67.25 371 VAL A N 1
ATOM 2878 C CA . VAL A 1 371 ? 0.775 -25.036 4.016 1.00 67.25 371 VAL A CA 1
ATOM 2879 C C . VAL A 1 371 ? 1.814 -24.571 5.019 1.00 67.25 371 VAL A C 1
ATOM 2881 O O . VAL A 1 371 ? 2.989 -24.443 4.680 1.00 67.25 371 VAL A O 1
ATOM 2884 N N . ASP A 1 372 ? 1.364 -24.273 6.232 1.00 75.62 372 ASP A N 1
ATOM 2885 C CA . ASP A 1 372 ? 2.228 -23.920 7.349 1.00 75.62 372 ASP A CA 1
ATOM 2886 C C . ASP A 1 372 ? 1.916 -24.865 8.509 1.00 75.62 372 ASP A C 1
ATOM 2888 O O . ASP A 1 372 ? 0.839 -24.825 9.102 1.00 75.62 372 ASP A O 1
ATOM 2892 N N . ASP A 1 373 ? 2.863 -25.735 8.840 1.00 81.62 373 ASP A N 1
ATOM 2893 C CA . ASP A 1 373 ? 2.687 -26.721 9.908 1.00 81.62 373 ASP A CA 1
ATOM 2894 C C . ASP A 1 373 ? 2.655 -26.064 11.305 1.00 81.62 373 ASP A C 1
ATOM 2896 O O . ASP A 1 373 ? 2.310 -26.701 12.300 1.00 81.62 373 ASP A O 1
ATOM 2900 N N . ARG A 1 374 ? 2.973 -24.764 11.403 1.00 86.62 374 ARG A N 1
ATOM 2901 C CA . ARG A 1 374 ? 2.921 -23.986 12.650 1.00 86.62 374 ARG A CA 1
ATOM 2902 C C . ARG A 1 374 ? 1.519 -23.469 12.971 1.00 86.62 374 ARG A C 1
ATOM 2904 O O . ARG A 1 374 ? 1.326 -22.991 14.090 1.00 86.62 374 ARG A O 1
ATOM 2911 N N . ILE A 1 375 ? 0.551 -23.578 12.048 1.00 89.25 375 ILE A N 1
ATOM 2912 C CA . ILE A 1 375 ? -0.823 -23.065 12.213 1.00 89.25 375 ILE A CA 1
ATOM 2913 C C . ILE A 1 375 ? -1.421 -23.410 13.589 1.00 89.25 375 ILE A C 1
ATOM 2915 O O . ILE A 1 375 ? -1.878 -22.477 14.250 1.00 89.25 375 ILE A O 1
ATOM 2919 N N . PRO A 1 376 ? -1.369 -24.665 14.094 1.00 91.56 376 PRO A N 1
ATOM 2920 C CA . PRO A 1 376 ? -1.981 -24.989 15.382 1.00 91.56 376 PRO A CA 1
ATOM 2921 C C . PRO A 1 376 ? -1.380 -24.241 16.573 1.00 91.56 376 PRO A C 1
ATOM 2923 O O . PRO A 1 376 ? -2.103 -23.756 17.449 1.00 91.56 376 PRO A O 1
ATOM 2926 N N . ARG A 1 377 ? -0.048 -24.124 16.594 1.00 94.88 377 ARG A N 1
ATOM 2927 C CA . ARG A 1 377 ? 0.668 -23.405 17.648 1.00 94.88 377 ARG A CA 1
ATOM 2928 C C . ARG A 1 377 ? 0.343 -21.915 17.583 1.00 94.88 377 ARG A C 1
ATOM 2930 O O . ARG A 1 377 ? -0.082 -21.348 18.583 1.00 94.88 377 ARG A O 1
ATOM 2937 N N . VAL A 1 378 ? 0.458 -21.317 16.397 1.00 94.06 378 VAL A N 1
ATOM 2938 C CA . VAL A 1 378 ? 0.240 -19.877 16.189 1.00 94.06 378 VAL A CA 1
ATOM 2939 C C . VAL A 1 378 ? -1.213 -19.479 16.474 1.00 94.06 378 VAL A C 1
ATOM 2941 O O . VAL A 1 378 ? -1.449 -18.472 17.128 1.00 94.06 378 VAL A O 1
ATOM 2944 N N . SER A 1 379 ? -2.203 -20.299 16.099 1.00 95.62 379 SER A N 1
ATOM 2945 C CA . SER A 1 379 ? -3.610 -20.050 16.461 1.00 95.62 379 SER A CA 1
ATOM 2946 C C . SER A 1 379 ? -3.850 -20.043 17.971 1.00 95.62 379 SER A C 1
ATOM 2948 O O . SER A 1 379 ? -4.697 -19.296 18.459 1.00 95.62 379 SER A O 1
ATOM 2950 N N . THR A 1 380 ? -3.097 -20.846 18.725 1.00 95.06 380 THR A N 1
ATOM 2951 C CA . THR A 1 380 ? -3.160 -20.828 20.192 1.00 95.06 380 THR A CA 1
ATOM 2952 C C . THR A 1 380 ? -2.456 -19.590 20.756 1.00 95.06 380 THR A C 1
ATOM 2954 O O . THR A 1 380 ? -3.004 -18.933 21.634 1.00 95.06 380 THR A O 1
ATOM 2957 N N . GLU A 1 381 ? -1.301 -19.206 20.207 1.00 95.94 381 GLU A N 1
ATOM 2958 C CA . GLU A 1 381 ? -0.568 -17.990 20.600 1.00 95.94 381 GLU A CA 1
ATOM 2959 C C . GLU A 1 381 ? -1.381 -16.707 20.342 1.00 95.94 381 GLU A C 1
ATOM 2961 O O . GLU A 1 381 ? -1.431 -15.825 21.205 1.00 95.94 381 GLU A O 1
ATOM 2966 N N . HIS A 1 382 ? -2.066 -16.618 19.195 1.00 96.81 382 HIS A N 1
ATOM 2967 C CA . HIS A 1 382 ? -3.010 -15.540 18.880 1.00 96.81 382 HIS A CA 1
ATOM 2968 C C . HIS A 1 382 ? -4.149 -15.490 19.903 1.00 96.81 382 HIS A C 1
ATOM 2970 O O . HIS A 1 382 ? -4.472 -14.426 20.432 1.00 96.81 382 HIS A O 1
ATOM 2976 N N . PHE A 1 383 ? -4.730 -16.647 20.237 1.00 97.06 383 PHE A N 1
ATOM 2977 C CA . PHE A 1 383 ? -5.794 -16.727 21.233 1.00 97.06 383 PHE A CA 1
ATOM 2978 C C . PHE A 1 383 ? -5.304 -16.249 22.603 1.00 97.06 383 PHE A C 1
ATOM 2980 O O . PHE A 1 383 ? -5.995 -15.472 23.256 1.00 97.06 383 PHE A O 1
ATOM 2987 N N . ASP A 1 384 ? -4.104 -16.651 23.019 1.00 96.94 384 ASP A N 1
ATOM 2988 C CA . ASP A 1 384 ? -3.524 -16.234 24.294 1.00 96.94 384 ASP A CA 1
ATOM 2989 C C . ASP A 1 384 ? -3.235 -14.723 24.324 1.00 96.94 384 ASP A C 1
ATOM 2991 O O . ASP A 1 384 ? -3.355 -14.091 25.375 1.00 96.94 384 ASP A O 1
ATOM 2995 N N . ALA A 1 385 ? -2.880 -14.110 23.188 1.00 95.12 385 ALA A N 1
ATOM 2996 C CA . ALA A 1 385 ? -2.752 -12.655 23.080 1.00 95.12 385 ALA A CA 1
ATOM 2997 C C . ALA A 1 385 ? -4.092 -11.943 23.307 1.00 95.12 385 ALA A C 1
ATOM 2999 O O . ALA A 1 385 ? -4.162 -11.009 24.112 1.00 95.12 385 ALA A O 1
ATOM 3000 N N . ILE A 1 386 ? -5.163 -12.441 22.683 1.00 96.75 386 ILE A N 1
ATOM 3001 C CA . ILE A 1 386 ? -6.524 -11.942 22.901 1.00 96.75 386 ILE A CA 1
ATOM 3002 C C . ILE A 1 386 ? -6.940 -12.163 24.367 1.00 96.75 386 ILE A C 1
ATOM 3004 O O . ILE A 1 386 ? -7.436 -11.238 25.007 1.00 96.75 386 ILE A O 1
ATOM 3008 N N . ASP A 1 387 ? -6.699 -13.350 24.938 1.00 96.56 387 ASP A N 1
ATOM 3009 C CA . ASP A 1 387 ? -7.056 -13.687 26.325 1.00 96.56 387 ASP A CA 1
ATOM 3010 C C . ASP A 1 387 ? -6.451 -12.698 27.326 1.00 96.56 387 ASP A C 1
ATOM 3012 O O . ASP A 1 387 ? -7.160 -12.178 28.199 1.00 96.56 387 ASP A O 1
ATOM 3016 N N . ARG A 1 388 ? -5.152 -12.412 27.160 1.00 95.62 388 ARG A N 1
ATOM 3017 C CA . ARG A 1 388 ? -4.410 -11.461 27.992 1.00 95.62 388 ARG A CA 1
ATOM 3018 C C . ARG A 1 388 ? -4.984 -10.056 27.872 1.00 95.62 388 ARG A C 1
ATOM 3020 O O . ARG A 1 388 ? -5.292 -9.454 28.897 1.00 95.62 388 ARG A O 1
ATOM 3027 N N . ALA A 1 389 ? -5.169 -9.552 26.652 1.00 94.62 389 ALA A N 1
ATOM 3028 C CA . ALA A 1 389 ? -5.686 -8.204 26.430 1.00 94.62 389 ALA A CA 1
ATOM 3029 C C . ALA A 1 389 ? -7.095 -8.026 27.025 1.00 94.62 389 ALA A C 1
ATOM 3031 O O . ALA A 1 389 ? -7.360 -7.043 27.715 1.00 94.62 389 ALA A O 1
ATOM 3032 N N . LEU A 1 390 ? -7.994 -8.998 26.837 1.00 94.19 390 LEU A N 1
ATOM 3033 C CA . LEU A 1 390 ? -9.344 -8.950 27.414 1.00 94.19 390 LEU A CA 1
ATOM 3034 C C . LEU A 1 390 ? -9.306 -8.977 28.949 1.00 94.19 390 LEU A C 1
ATOM 3036 O O . LEU A 1 390 ? -10.081 -8.262 29.586 1.00 94.19 390 LEU A O 1
ATOM 3040 N N . GLY A 1 391 ? -8.396 -9.764 29.534 1.00 92.56 391 GLY A N 1
ATOM 3041 C CA . GLY A 1 391 ? -8.175 -9.821 30.980 1.00 92.56 391 GLY A CA 1
ATOM 3042 C C . GLY A 1 391 ? -7.666 -8.502 31.564 1.00 92.56 391 GLY A C 1
ATOM 3043 O O . GLY A 1 391 ? -8.222 -8.024 32.550 1.00 92.56 391 GLY A O 1
ATOM 3044 N N . VAL A 1 392 ? -6.659 -7.890 30.933 1.00 94.00 392 VAL A N 1
ATOM 3045 C CA . VAL A 1 392 ? -6.075 -6.605 31.362 1.00 94.00 392 VAL A CA 1
ATOM 3046 C C . VAL A 1 392 ? -7.085 -5.462 31.230 1.00 94.00 392 VAL A C 1
ATOM 3048 O O . VAL A 1 392 ? -7.197 -4.628 32.125 1.00 94.00 392 VAL A O 1
ATOM 3051 N N . HIS A 1 393 ? -7.865 -5.438 30.145 1.00 92.12 393 HIS A N 1
ATOM 3052 C CA . HIS A 1 393 ? -8.739 -4.305 29.805 1.00 92.12 393 HIS A CA 1
ATOM 3053 C C . HIS A 1 393 ? -10.203 -4.476 30.227 1.00 92.12 393 HIS A C 1
ATOM 3055 O O . HIS A 1 393 ? -11.046 -3.638 29.875 1.00 92.12 393 HIS A O 1
ATOM 3061 N N . GLY A 1 394 ? -10.497 -5.534 30.991 1.00 84.38 394 GLY A N 1
ATOM 3062 C CA . GLY A 1 394 ? -11.780 -5.766 31.654 1.00 84.38 394 GLY A CA 1
ATOM 3063 C C . GLY A 1 394 ? -12.947 -6.050 30.707 1.00 84.38 394 GLY A C 1
ATOM 3064 O O . GLY A 1 394 ? -14.075 -5.652 30.998 1.00 84.38 394 GLY A O 1
ATOM 3065 N N . ILE A 1 395 ? -12.697 -6.696 29.564 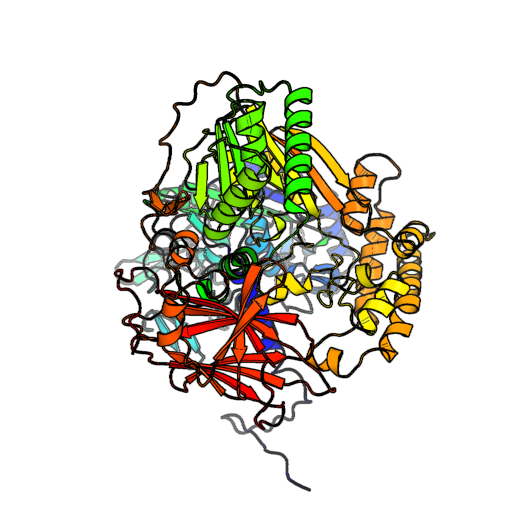1.00 84.19 395 ILE A N 1
ATOM 3066 C CA . ILE A 1 395 ? -13.757 -7.120 28.639 1.00 84.19 395 ILE A CA 1
ATOM 3067 C C . ILE A 1 395 ? -14.221 -8.534 29.024 1.00 84.19 395 ILE A C 1
ATOM 3069 O O . ILE A 1 395 ? -13.398 -9.453 29.064 1.00 84.19 395 ILE A O 1
ATOM 3073 N N . PRO A 1 396 ? -15.525 -8.752 29.291 1.00 87.38 396 PRO A N 1
ATOM 3074 C CA . PRO A 1 396 ? -16.047 -10.086 29.558 1.00 87.38 396 PRO A CA 1
ATOM 3075 C C . PRO A 1 396 ? -15.767 -11.032 28.389 1.00 87.38 396 PRO A C 1
ATOM 3077 O O . PRO A 1 396 ? -16.122 -10.744 27.250 1.00 87.38 396 PRO A O 1
ATOM 3080 N N . LYS A 1 397 ? -15.143 -12.176 28.685 1.00 91.00 397 LYS A N 1
ATOM 3081 C CA . LYS A 1 397 ? -14.783 -13.184 27.676 1.00 91.00 397 LYS A CA 1
ATOM 3082 C C . LYS A 1 397 ? -16.010 -13.963 27.190 1.00 91.00 397 LYS A C 1
ATOM 3084 O O . LYS A 1 397 ? -16.129 -14.278 26.011 1.00 91.00 397 LYS A O 1
ATOM 3089 N N . ARG A 1 398 ? -16.939 -14.276 28.101 1.00 91.94 398 ARG A N 1
ATOM 3090 C CA . ARG A 1 398 ? -18.093 -15.131 27.799 1.00 91.94 398 ARG A CA 1
ATOM 3091 C C . ARG A 1 398 ? -19.075 -14.438 26.855 1.00 91.94 398 ARG A C 1
ATOM 3093 O O . ARG A 1 398 ? -19.561 -13.362 27.185 1.00 91.94 398 ARG A O 1
ATOM 3100 N N . GLY A 1 399 ? -19.396 -15.074 25.727 1.00 88.25 399 GLY A N 1
ATOM 3101 C CA . GLY A 1 399 ? -20.351 -14.534 24.748 1.00 88.25 399 GLY A CA 1
ATOM 3102 C C . GLY A 1 399 ? -19.846 -13.322 23.959 1.00 88.25 399 GLY A C 1
ATOM 3103 O O . GLY A 1 399 ? -20.637 -12.664 23.292 1.00 88.25 399 GLY A O 1
ATOM 3104 N N . VAL A 1 400 ? -18.549 -13.004 24.036 1.00 93.69 400 VAL A N 1
ATOM 3105 C CA . VAL A 1 400 ? -17.965 -11.861 23.323 1.00 93.69 400 VAL A CA 1
ATOM 3106 C C . VAL A 1 400 ? -18.079 -12.044 21.808 1.00 93.69 400 VAL A C 1
ATOM 3108 O O . VAL A 1 400 ? -17.844 -13.141 21.296 1.00 93.69 400 VAL A O 1
ATOM 3111 N N . ARG A 1 401 ? -18.402 -10.978 21.073 1.00 95.62 401 ARG A N 1
ATOM 3112 C CA . ARG A 1 401 ? -18.371 -10.971 19.605 1.00 95.62 401 ARG A CA 1
ATOM 3113 C C . ARG A 1 401 ? -16.967 -10.627 19.136 1.00 95.62 401 ARG A C 1
ATOM 3115 O O . ARG A 1 401 ? -16.550 -9.468 19.206 1.00 95.62 401 ARG A O 1
ATOM 3122 N N . LEU A 1 402 ? -16.255 -11.649 18.672 1.00 97.81 402 LEU A N 1
ATOM 3123 C CA . LEU A 1 402 ? -14.877 -11.563 18.197 1.00 97.81 402 LEU A CA 1
ATOM 3124 C C . LEU A 1 402 ? -14.851 -11.582 16.668 1.00 97.81 402 LEU A C 1
ATOM 3126 O O . LEU A 1 402 ? -15.412 -12.487 16.053 1.00 97.81 402 LEU A O 1
ATOM 3130 N N . LEU A 1 403 ? -14.162 -10.621 16.065 1.00 98.31 403 LEU A N 1
ATOM 3131 C CA . LEU A 1 403 ? -13.812 -10.622 14.651 1.00 98.31 403 LEU A CA 1
ATOM 3132 C C . LEU A 1 403 ? -12.311 -10.871 14.492 1.00 98.31 403 LEU A C 1
ATOM 3134 O O . LEU A 1 403 ? -11.508 -10.108 15.014 1.00 98.31 403 LEU A O 1
ATOM 3138 N N . GLU A 1 404 ? -11.940 -11.899 13.740 1.00 98.19 404 GLU A N 1
ATOM 3139 C CA . GLU A 1 404 ? -10.578 -12.136 13.259 1.00 98.19 404 GLU A CA 1
ATOM 3140 C C . GLU A 1 404 ? -10.500 -11.727 11.780 1.00 98.19 404 GLU A C 1
ATOM 3142 O O . GLU A 1 404 ? -11.276 -12.209 10.946 1.00 98.19 404 GLU A O 1
ATOM 3147 N N . VAL A 1 405 ? -9.598 -10.797 11.465 1.00 97.56 405 VAL A N 1
ATOM 3148 C CA . VAL A 1 405 ? -9.371 -10.246 10.122 1.00 97.56 405 VAL A CA 1
ATOM 3149 C C . VAL A 1 405 ? -8.052 -10.778 9.580 1.00 97.56 405 VAL A C 1
ATOM 3151 O O . VAL A 1 405 ? -7.042 -10.677 10.266 1.00 97.56 405 VAL A O 1
ATOM 3154 N N . GLY A 1 406 ? -8.066 -11.344 8.369 1.00 94.25 406 GLY A N 1
ATOM 3155 C CA . GLY A 1 406 ? -6.893 -12.022 7.803 1.00 94.25 406 GLY A CA 1
ATOM 3156 C C . GLY A 1 406 ? -6.611 -13.360 8.483 1.00 94.25 406 GLY A C 1
ATOM 3157 O O . GLY A 1 406 ? -5.477 -13.676 8.818 1.00 94.25 406 GLY A O 1
ATOM 3158 N N . ALA A 1 407 ? -7.658 -14.143 8.748 1.00 94.69 407 ALA A N 1
ATOM 3159 C CA . ALA A 1 407 ? -7.543 -15.386 9.501 1.00 94.69 407 ALA A CA 1
ATOM 3160 C C . ALA A 1 407 ? -6.702 -16.444 8.776 1.00 94.69 407 ALA A C 1
ATOM 3162 O O . ALA A 1 407 ? -6.176 -17.351 9.422 1.00 94.69 407 ALA A O 1
ATOM 3163 N N . TYR A 1 408 ? -6.585 -16.371 7.446 1.00 92.56 408 TYR A N 1
ATOM 3164 C CA . TYR A 1 408 ? -5.920 -17.386 6.645 1.00 92.56 408 TYR A CA 1
ATOM 3165 C C . TYR A 1 408 ? -6.448 -18.792 7.007 1.00 92.56 408 TYR A C 1
ATOM 3167 O O . TYR A 1 408 ? -7.648 -19.052 6.901 1.00 92.56 408 TYR A O 1
ATOM 3175 N N . ARG A 1 409 ? -5.576 -19.709 7.433 1.00 91.94 409 ARG A N 1
ATOM 3176 C CA . ARG A 1 409 ? -5.914 -21.053 7.929 1.00 91.94 409 ARG A CA 1
ATOM 3177 C C . ARG A 1 409 ? -5.884 -21.131 9.455 1.00 91.94 409 ARG A C 1
ATOM 3179 O O . ARG A 1 409 ? -6.060 -22.214 10.012 1.00 91.94 409 ARG A O 1
ATOM 3186 N N . HIS A 1 410 ? -5.628 -20.017 10.137 1.00 94.25 410 HIS A N 1
ATOM 3187 C CA . HIS A 1 410 ? -5.677 -19.977 11.586 1.00 94.25 410 HIS A CA 1
ATOM 3188 C C . HIS A 1 410 ? -7.100 -20.224 12.072 1.00 94.25 410 HIS A C 1
ATOM 3190 O O . HIS A 1 410 ? -8.092 -19.850 11.450 1.00 94.25 410 HIS A O 1
ATOM 3196 N N . PHE A 1 411 ? -7.186 -20.882 13.218 1.00 95.38 411 PHE A N 1
ATOM 3197 C CA . PHE A 1 411 ? -8.442 -21.224 13.860 1.00 95.38 411 PHE A CA 1
ATOM 3198 C C . PHE A 1 411 ? -8.574 -20.558 15.233 1.00 95.38 411 PHE A C 1
ATOM 3200 O O . PHE A 1 411 ? -9.244 -21.082 16.122 1.00 95.38 411 PHE A O 1
ATOM 3207 N N . THR A 1 412 ? -7.973 -19.379 15.415 1.00 96.69 412 THR A N 1
ATOM 3208 C CA . THR A 1 412 ? -8.021 -18.606 16.667 1.00 96.69 412 THR A CA 1
ATOM 3209 C C . THR A 1 412 ? -9.462 -18.413 17.147 1.00 96.69 412 THR A C 1
ATOM 3211 O O . THR A 1 412 ? -9.788 -18.689 18.305 1.00 96.69 412 THR A O 1
ATOM 3214 N N . GLY A 1 413 ? -10.370 -18.042 16.237 1.00 96.56 413 GLY A N 1
ATOM 3215 C CA . GLY A 1 413 ? -11.794 -17.928 16.552 1.00 96.56 413 GLY A CA 1
ATOM 3216 C C . GLY A 1 413 ? -12.487 -19.245 16.947 1.00 96.56 413 GLY A C 1
ATOM 3217 O O . GLY A 1 413 ? -13.449 -19.198 17.712 1.00 96.56 413 GLY A O 1
ATOM 3218 N N . TYR A 1 414 ? -12.002 -20.423 16.522 1.00 97.88 414 TYR A N 1
ATOM 3219 C CA . TYR A 1 414 ? -12.510 -21.718 17.017 1.00 97.88 414 TYR A CA 1
ATOM 3220 C C . TYR A 1 414 ? -12.128 -21.935 18.481 1.00 97.88 414 TYR A C 1
ATOM 3222 O O . TYR A 1 414 ? -12.963 -22.364 19.280 1.00 97.88 414 TYR A O 1
ATOM 3230 N N . VAL A 1 415 ? -10.887 -21.592 18.846 1.00 97.62 415 VAL A N 1
ATOM 3231 C CA . VAL A 1 415 ? -10.410 -21.670 20.232 1.00 97.62 415 VAL A CA 1
ATOM 3232 C C . VAL A 1 415 ? -11.252 -20.759 21.128 1.00 97.62 415 VAL A C 1
ATOM 3234 O O . VAL A 1 415 ? -11.747 -21.208 22.163 1.00 97.62 415 VAL A O 1
ATOM 3237 N N . ALA A 1 416 ? -11.497 -19.515 20.700 1.00 97.00 416 ALA A N 1
ATOM 3238 C CA . ALA A 1 416 ? -12.338 -18.565 21.429 1.00 97.00 416 ALA A CA 1
ATOM 3239 C C . ALA A 1 416 ? -13.800 -19.016 21.539 1.00 97.00 416 ALA A C 1
ATOM 3241 O O . ALA A 1 416 ? -14.385 -18.970 22.624 1.00 97.00 416 ALA A O 1
ATOM 3242 N N . ALA A 1 417 ? -14.387 -19.511 20.447 1.00 97.06 417 ALA A N 1
ATOM 3243 C CA . ALA A 1 417 ? -15.751 -20.025 20.457 1.00 97.06 417 ALA A CA 1
ATOM 3244 C C . ALA A 1 417 ? -15.902 -21.219 21.416 1.00 97.06 417 ALA A C 1
ATOM 3246 O O . ALA A 1 417 ? -16.874 -21.285 22.164 1.00 97.06 417 ALA A O 1
ATOM 3247 N N . GLN A 1 418 ? -14.925 -22.129 21.468 1.00 96.19 418 GLN A N 1
ATOM 3248 C CA . GLN A 1 418 ? -14.978 -23.292 22.356 1.00 96.19 418 GLN A CA 1
ATOM 3249 C C . GLN A 1 418 ? -14.701 -22.945 23.822 1.00 96.19 418 GLN A C 1
ATOM 3251 O O . GLN A 1 418 ? -15.426 -23.399 24.705 1.00 96.19 418 GLN A O 1
ATOM 3256 N N . ARG A 1 419 ? -13.663 -22.146 24.103 1.00 95.50 419 ARG A N 1
ATOM 3257 C CA . ARG A 1 419 ? -13.231 -21.849 25.480 1.00 95.50 419 ARG A CA 1
ATOM 3258 C C . ARG A 1 419 ? -14.081 -20.783 26.160 1.00 95.50 419 ARG A C 1
ATOM 3260 O O . ARG A 1 419 ? -14.278 -20.849 27.370 1.00 95.50 419 ARG A O 1
ATOM 3267 N N . TRP A 1 420 ? -14.576 -19.802 25.408 1.00 95.56 420 TRP A N 1
ATOM 3268 C CA . TRP A 1 420 ? -15.337 -18.681 25.964 1.00 95.56 420 TRP A CA 1
ATOM 3269 C C . TRP A 1 420 ? -16.807 -18.678 25.559 1.00 95.56 420 TRP A C 1
ATOM 3271 O O . TRP A 1 420 ? -17.543 -17.790 25.982 1.00 95.56 420 TRP A O 1
ATOM 3281 N N . SER A 1 421 ? -17.268 -19.625 24.736 1.00 95.38 421 SER A N 1
ATOM 3282 C CA . SER A 1 421 ? -18.584 -19.495 24.090 1.00 95.38 421 SER A CA 1
ATOM 3283 C C . SER A 1 421 ? -18.708 -18.155 23.344 1.00 95.38 421 SER A C 1
ATOM 3285 O O . SER A 1 421 ? -19.756 -17.517 23.386 1.00 95.38 421 SER A O 1
ATOM 3287 N N . ALA A 1 422 ? -17.608 -17.684 22.742 1.00 95.94 422 ALA A N 1
ATOM 3288 C CA . ALA A 1 422 ? -17.570 -16.440 21.981 1.00 95.94 422 ALA A CA 1
ATOM 3289 C C . ALA A 1 422 ? -18.352 -16.571 20.665 1.00 95.94 422 ALA A C 1
ATOM 3291 O O . ALA A 1 422 ? -18.301 -17.604 19.993 1.00 95.94 422 ALA A O 1
ATOM 3292 N N . GLU A 1 423 ? -19.005 -15.492 20.247 1.00 95.81 423 GLU A N 1
ATOM 3293 C CA . GLU A 1 423 ? -19.567 -15.348 18.906 1.00 95.81 423 GLU A CA 1
ATOM 3294 C C . GLU A 1 423 ? -18.457 -14.921 17.934 1.00 95.81 423 GLU A C 1
ATOM 3296 O O . GLU A 1 423 ? -18.340 -13.755 17.551 1.00 95.81 423 GLU A O 1
ATOM 3301 N N . ALA A 1 424 ? -17.594 -15.869 17.569 1.00 97.69 424 ALA A N 1
ATOM 3302 C CA . ALA A 1 424 ? -16.445 -15.595 16.714 1.00 97.69 424 ALA A CA 1
ATOM 3303 C C . ALA A 1 424 ? -16.803 -15.589 15.217 1.00 97.69 424 ALA A C 1
ATOM 3305 O O . ALA A 1 424 ? -17.563 -16.430 14.723 1.00 97.69 424 ALA A O 1
ATOM 3306 N N . THR A 1 425 ? -16.215 -14.645 14.485 1.00 98.31 425 THR A N 1
ATOM 3307 C CA . THR A 1 425 ? -16.235 -14.550 13.024 1.00 98.31 425 THR A CA 1
ATOM 3308 C C . THR A 1 425 ? -14.800 -14.456 12.513 1.00 98.31 425 THR A C 1
ATOM 3310 O O . THR A 1 425 ? -14.067 -13.575 12.942 1.00 98.31 425 THR A O 1
ATOM 3313 N N . LEU A 1 426 ? -14.404 -15.353 11.612 1.00 98.31 426 LEU A N 1
ATOM 3314 C CA . LEU A 1 426 ? -13.097 -15.367 10.959 1.00 98.31 426 LEU A CA 1
ATOM 3315 C C . LEU A 1 426 ? -13.265 -14.926 9.509 1.00 98.31 426 LEU A C 1
ATOM 3317 O O . LEU A 1 426 ? -14.170 -15.404 8.813 1.00 98.31 426 LEU A O 1
ATOM 3321 N N . THR A 1 427 ? -12.396 -14.025 9.064 1.00 96.75 427 THR A N 1
ATOM 3322 C CA . THR A 1 427 ? -12.449 -13.459 7.717 1.00 96.75 427 THR A CA 1
ATOM 3323 C C . THR A 1 427 ? -11.114 -13.536 7.009 1.00 96.75 427 THR A C 1
ATOM 3325 O O . THR A 1 427 ? -10.079 -13.275 7.608 1.00 96.75 427 THR A O 1
ATOM 3328 N N . ASP A 1 428 ? -11.150 -13.894 5.734 1.00 94.25 428 ASP A N 1
ATOM 3329 C CA . ASP A 1 428 ? -10.001 -13.928 4.831 1.00 94.25 428 ASP A CA 1
ATOM 3330 C C . ASP A 1 428 ? -10.505 -13.698 3.406 1.00 94.25 428 ASP A C 1
ATOM 3332 O O . ASP A 1 428 ? -11.682 -13.927 3.130 1.00 94.25 428 ASP A O 1
ATOM 3336 N N . ILE A 1 429 ? -9.648 -13.275 2.483 1.00 89.38 429 ILE A N 1
ATOM 3337 C CA . ILE A 1 429 ? -10.063 -13.109 1.089 1.00 89.38 429 ILE A CA 1
ATOM 3338 C C . ILE A 1 429 ? -10.246 -14.451 0.366 1.00 89.38 429 ILE A C 1
ATOM 3340 O O . ILE A 1 429 ? -11.026 -14.547 -0.580 1.00 89.38 429 ILE A O 1
ATOM 3344 N N . ALA A 1 430 ? -9.558 -15.502 0.817 1.00 87.00 430 ALA A N 1
ATOM 3345 C CA . ALA A 1 430 ? -9.618 -16.833 0.235 1.00 87.00 430 ALA A CA 1
ATOM 3346 C C . ALA A 1 430 ? -10.543 -17.755 1.048 1.00 87.00 430 ALA A C 1
ATOM 3348 O O . ALA A 1 430 ? -10.172 -18.265 2.108 1.00 87.00 430 ALA A O 1
ATOM 3349 N N . SER A 1 431 ? -11.732 -18.059 0.511 1.00 87.06 431 SER A N 1
ATOM 3350 C CA . SER A 1 431 ? -12.692 -18.975 1.151 1.00 87.06 431 SER A CA 1
ATOM 3351 C C . SER A 1 431 ? -12.099 -20.362 1.432 1.00 87.06 431 SER A C 1
ATOM 3353 O O . SER A 1 431 ? -12.342 -20.938 2.493 1.00 87.06 431 SER A O 1
ATOM 3355 N N . ARG A 1 432 ? -11.235 -20.863 0.542 1.00 81.75 432 ARG A N 1
ATOM 3356 C CA . ARG A 1 432 ? -10.526 -22.143 0.718 1.00 81.75 432 ARG A CA 1
ATOM 3357 C C . ARG A 1 432 ? -9.589 -22.161 1.924 1.00 81.75 432 ARG A C 1
ATOM 3359 O O . ARG A 1 432 ? -9.474 -23.188 2.588 1.00 81.75 432 ARG A O 1
ATOM 3366 N N . SER A 1 433 ? -8.954 -21.039 2.254 1.00 87.19 433 SER A N 1
ATOM 3367 C CA . SER A 1 433 ? -8.107 -20.938 3.449 1.00 87.19 433 SER A CA 1
ATOM 3368 C C . SER A 1 433 ? -8.934 -21.099 4.717 1.00 87.19 433 SER A C 1
ATOM 3370 O O . SER A 1 433 ? -8.568 -21.878 5.594 1.00 87.19 433 SER A O 1
ATOM 3372 N N . LEU A 1 434 ? -10.109 -20.465 4.765 1.00 91.94 434 LEU A N 1
ATOM 3373 C CA . LEU A 1 434 ? -11.040 -20.604 5.886 1.00 91.94 434 LEU A CA 1
ATOM 3374 C C . LEU A 1 434 ? -11.551 -22.048 6.029 1.00 91.94 434 LEU A C 1
ATOM 3376 O O . LEU A 1 434 ? -11.677 -22.556 7.145 1.00 91.94 434 LEU A O 1
ATOM 3380 N N . GLN A 1 435 ? -11.819 -22.732 4.912 1.00 89.12 435 GLN A N 1
ATOM 3381 C CA . GLN A 1 435 ? -12.209 -24.148 4.909 1.00 89.12 435 GLN A CA 1
ATOM 3382 C C . GLN A 1 435 ? -11.080 -25.049 5.428 1.00 89.12 435 GLN A C 1
ATOM 3384 O O . GLN A 1 435 ? -11.321 -25.887 6.296 1.00 89.12 435 GLN A O 1
ATOM 3389 N N . ALA A 1 436 ? -9.843 -24.835 4.976 1.00 85.75 436 ALA A N 1
ATOM 3390 C CA . ALA A 1 436 ? -8.683 -25.565 5.481 1.00 85.75 436 ALA A CA 1
ATOM 3391 C C . ALA A 1 436 ? -8.426 -25.277 6.974 1.00 85.75 436 ALA A C 1
ATOM 3393 O O . ALA A 1 436 ? -8.075 -26.184 7.727 1.00 85.75 436 ALA A O 1
ATOM 3394 N N . GLY A 1 437 ? -8.659 -24.043 7.434 1.00 91.69 437 GLY A N 1
ATOM 3395 C CA . GLY A 1 437 ? -8.592 -23.691 8.854 1.00 91.69 437 GLY A CA 1
ATOM 3396 C C . GLY A 1 437 ? -9.634 -24.425 9.701 1.00 91.69 437 GLY A C 1
ATOM 3397 O O . GLY A 1 437 ? -9.316 -24.900 10.789 1.00 91.69 437 GLY A O 1
ATOM 3398 N N . ARG A 1 438 ? -10.855 -24.615 9.181 1.00 93.75 438 ARG A N 1
ATOM 3399 C CA . ARG A 1 438 ? -11.888 -25.460 9.809 1.00 93.75 438 ARG A CA 1
ATOM 3400 C C . ARG A 1 438 ? -11.435 -26.912 9.951 1.00 93.75 438 ARG A C 1
ATOM 3402 O O . ARG A 1 438 ? -11.604 -27.500 11.015 1.00 93.75 438 ARG A O 1
ATOM 3409 N N . GLU A 1 439 ? -10.871 -27.492 8.894 1.00 90.19 439 GLU A N 1
ATOM 3410 C CA . GLU A 1 439 ? -10.338 -28.861 8.923 1.00 90.19 439 GLU A CA 1
ATOM 3411 C C . GLU A 1 439 ? -9.225 -29.001 9.966 1.00 90.19 439 GLU A C 1
ATOM 3413 O O . GLU A 1 439 ? -9.256 -29.923 10.781 1.00 90.19 439 GLU A O 1
ATOM 3418 N N . ALA A 1 440 ? -8.286 -28.050 9.986 1.00 89.94 440 ALA A N 1
ATOM 3419 C CA . ALA A 1 440 ? -7.204 -28.011 10.963 1.00 89.94 440 ALA A CA 1
ATOM 3420 C C . ALA A 1 440 ? -7.735 -27.881 12.400 1.00 89.94 440 ALA A C 1
ATOM 3422 O O . ALA A 1 440 ? -7.262 -28.584 13.292 1.00 89.94 440 ALA A O 1
ATOM 3423 N N . ALA A 1 441 ? -8.754 -27.046 12.622 1.00 94.50 441 ALA A N 1
ATOM 3424 C CA . ALA A 1 441 ? -9.407 -26.897 13.920 1.00 94.50 441 ALA A CA 1
ATOM 3425 C C . ALA A 1 441 ? -10.037 -28.214 14.392 1.00 94.50 441 ALA A C 1
ATOM 3427 O O . ALA A 1 441 ? -9.819 -28.634 15.529 1.00 94.50 441 ALA A O 1
ATOM 3428 N N . HIS A 1 442 ? -10.779 -28.892 13.511 1.00 93.88 442 HIS A N 1
ATOM 3429 C CA . HIS A 1 442 ? -11.412 -30.174 13.817 1.00 93.88 442 HIS A CA 1
ATOM 3430 C C . HIS A 1 442 ? -10.369 -31.260 14.112 1.00 93.88 442 HIS A C 1
ATOM 3432 O O . HIS A 1 442 ? -10.514 -31.994 15.089 1.00 93.88 442 HIS A O 1
ATOM 3438 N N . ALA A 1 443 ? -9.298 -31.332 13.316 1.00 91.19 443 ALA A N 1
ATOM 3439 C CA . ALA A 1 443 ? -8.185 -32.253 13.546 1.00 91.19 443 ALA A CA 1
ATOM 3440 C C . ALA A 1 443 ? -7.474 -31.981 14.885 1.00 91.19 443 ALA A C 1
ATOM 3442 O O . ALA A 1 443 ? -7.023 -32.913 15.545 1.00 91.19 443 ALA A O 1
ATOM 3443 N N . ALA A 1 444 ? -7.432 -30.717 15.316 1.00 92.00 444 ALA A N 1
ATOM 3444 C CA . ALA A 1 444 ? -6.914 -30.298 16.616 1.00 92.00 444 ALA A CA 1
ATOM 3445 C C . ALA A 1 444 ? -7.925 -30.447 17.778 1.00 92.00 444 ALA A C 1
ATOM 3447 O O . ALA A 1 444 ? -7.621 -30.054 18.903 1.00 92.00 444 ALA A O 1
ATOM 3448 N N . GLY A 1 445 ? -9.115 -31.016 17.542 1.00 94.75 445 GLY A N 1
ATOM 3449 C CA . GLY A 1 445 ? -10.117 -31.286 18.580 1.00 94.75 445 GLY A CA 1
ATOM 3450 C C . GLY A 1 445 ? -11.038 -30.109 18.926 1.00 94.75 445 GLY A C 1
ATOM 3451 O O . GLY A 1 445 ? -11.728 -30.149 19.949 1.00 94.75 445 GLY A O 1
ATOM 3452 N N . PHE A 1 446 ? -11.080 -29.064 18.092 1.00 95.50 446 PHE A N 1
ATOM 3453 C CA . PHE A 1 446 ? -12.014 -27.953 18.257 1.00 95.50 446 PHE A CA 1
ATOM 3454 C C . PHE A 1 446 ? -13.298 -28.192 17.454 1.00 95.50 446 PHE A C 1
ATOM 3456 O O . PHE A 1 446 ? -13.272 -28.223 16.229 1.00 95.50 446 PHE A O 1
ATOM 3463 N N . ALA A 1 447 ? -14.432 -28.345 18.142 1.00 92.38 447 ALA A N 1
ATOM 3464 C CA . ALA A 1 447 ? -15.737 -28.658 17.542 1.00 92.38 447 ALA A CA 1
ATOM 3465 C C . ALA A 1 447 ? -16.679 -27.443 17.435 1.00 92.38 447 ALA A C 1
ATOM 3467 O O . ALA A 1 447 ? -17.792 -27.554 16.911 1.00 92.38 447 ALA A O 1
ATOM 3468 N N . ALA A 1 448 ? -16.264 -26.287 17.964 1.00 92.50 448 ALA A N 1
ATOM 3469 C CA . ALA A 1 448 ? -17.031 -25.052 17.857 1.00 92.50 448 ALA A CA 1
ATOM 3470 C C . ALA A 1 448 ? -17.201 -24.620 16.391 1.00 92.50 448 ALA A C 1
ATOM 3472 O O . ALA A 1 448 ? -16.383 -24.936 15.534 1.00 92.50 448 ALA A O 1
ATOM 3473 N N . LYS A 1 449 ? -18.277 -23.880 16.102 1.00 92.81 449 LYS A N 1
ATOM 3474 C CA . LYS A 1 449 ? -18.634 -23.459 14.739 1.00 92.81 449 LYS A CA 1
ATOM 3475 C C . LYS A 1 449 ? -18.675 -21.934 14.640 1.00 92.81 449 LYS A C 1
ATOM 3477 O O . LYS A 1 449 ? -19.767 -21.361 14.637 1.00 92.81 449 LYS A O 1
ATOM 3482 N N . PRO A 1 450 ? -17.514 -21.259 14.610 1.00 96.44 450 PRO A N 1
ATOM 3483 C CA . PRO A 1 450 ? -17.482 -19.836 14.332 1.00 96.44 450 PRO A CA 1
ATOM 3484 C C . PRO A 1 450 ? -17.955 -19.568 12.901 1.00 96.44 450 PRO A C 1
ATOM 3486 O O . PRO A 1 450 ? -18.059 -20.462 12.057 1.00 96.44 450 PRO A O 1
ATOM 3489 N N . ARG A 1 451 ? -18.253 -18.306 12.614 1.00 96.56 451 ARG A N 1
ATOM 3490 C CA . ARG A 1 451 ? -18.662 -17.885 11.278 1.00 96.56 451 ARG A CA 1
ATOM 3491 C C . ARG A 1 451 ? -17.437 -17.668 10.403 1.00 96.56 451 ARG A C 1
ATOM 3493 O O . ARG A 1 451 ? -16.554 -16.914 10.781 1.00 96.56 451 ARG A O 1
ATOM 3500 N N . LEU A 1 452 ? -17.422 -18.264 9.219 1.00 97.75 452 LEU A N 1
ATOM 3501 C CA . LEU A 1 452 ? -16.386 -18.034 8.212 1.00 97.75 452 LEU A CA 1
ATOM 3502 C C . LEU A 1 452 ? -16.941 -17.101 7.138 1.00 97.75 452 LEU A C 1
ATOM 3504 O O . LEU A 1 452 ? -18.047 -17.349 6.651 1.00 97.75 452 LEU A O 1
ATOM 3508 N N . VAL A 1 453 ? -16.220 -16.036 6.790 1.00 95.12 453 VAL A N 1
ATOM 3509 C CA . VAL A 1 453 ? -16.662 -15.063 5.778 1.00 95.12 453 VAL A CA 1
ATOM 3510 C C . VAL A 1 453 ? -15.511 -14.704 4.843 1.00 95.12 453 VAL A C 1
ATOM 3512 O O . VAL A 1 453 ? -14.500 -14.171 5.292 1.00 95.12 453 VAL A O 1
ATOM 3515 N N . ALA A 1 454 ? -15.682 -14.958 3.547 1.00 92.19 454 ALA A N 1
ATOM 3516 C CA . ALA A 1 454 ? -14.770 -14.474 2.524 1.00 92.19 454 ALA A CA 1
ATOM 3517 C C . ALA A 1 454 ? -14.961 -12.960 2.349 1.00 92.19 454 ALA A C 1
ATOM 3519 O O . ALA A 1 454 ? -16.068 -12.510 2.039 1.00 92.19 454 ALA A O 1
ATOM 3520 N N . ALA A 1 455 ? -13.921 -12.166 2.596 1.00 89.94 455 ALA A N 1
ATOM 3521 C CA . ALA A 1 455 ? -14.025 -10.710 2.590 1.00 89.94 455 ALA A CA 1
ATOM 3522 C C . ALA A 1 455 ? -12.702 -10.020 2.240 1.00 89.94 455 ALA A C 1
ATOM 3524 O O . ALA A 1 455 ? -11.633 -10.438 2.676 1.00 89.94 455 ALA A O 1
ATOM 3525 N N . ASP A 1 456 ? -12.803 -8.903 1.517 1.00 87.56 456 ASP A N 1
ATOM 3526 C CA . ASP A 1 456 ? -11.727 -7.918 1.437 1.00 87.56 456 ASP A CA 1
ATOM 3527 C C . ASP A 1 456 ? -11.748 -7.072 2.721 1.00 87.56 456 ASP A C 1
ATOM 3529 O O . ASP A 1 456 ? -12.744 -6.418 3.035 1.00 87.56 456 ASP A O 1
ATOM 3533 N N . PHE A 1 457 ? -10.654 -7.071 3.478 1.00 91.56 457 PHE A N 1
ATOM 3534 C CA . PHE A 1 457 ? -10.555 -6.327 4.734 1.00 91.56 457 PHE A CA 1
ATOM 3535 C C . PHE A 1 457 ? -10.538 -4.796 4.549 1.00 91.56 457 PHE A C 1
ATOM 3537 O O . PHE A 1 457 ? -10.706 -4.060 5.519 1.00 91.56 457 PHE A O 1
ATOM 3544 N N . HIS A 1 458 ? -10.398 -4.295 3.316 1.00 87.25 458 HIS A N 1
ATOM 3545 C CA . HIS A 1 458 ? -10.615 -2.879 2.989 1.00 87.25 458 HIS A CA 1
ATOM 3546 C C . HIS A 1 458 ? -12.087 -2.464 3.041 1.00 87.25 458 HIS A C 1
ATOM 3548 O O . HIS A 1 458 ? -12.397 -1.266 3.070 1.00 87.25 458 HIS A O 1
ATOM 3554 N N . ASP A 1 459 ? -12.992 -3.433 2.951 1.00 84.38 459 ASP A N 1
ATOM 3555 C CA . ASP A 1 459 ? -14.429 -3.223 2.886 1.00 84.38 459 ASP A CA 1
ATOM 3556 C C . ASP A 1 459 ? -15.136 -4.435 3.483 1.00 84.38 459 ASP A C 1
ATOM 3558 O O . ASP A 1 459 ? -15.556 -5.352 2.780 1.00 84.38 459 ASP A O 1
ATOM 3562 N N . LEU A 1 460 ? -15.219 -4.486 4.809 1.00 90.44 460 LEU A N 1
ATOM 3563 C CA . LEU A 1 460 ? -15.770 -5.638 5.500 1.00 90.44 460 LEU A CA 1
ATOM 3564 C C . LEU A 1 460 ? -17.296 -5.684 5.301 1.00 90.44 460 LEU A C 1
ATOM 3566 O O . LEU A 1 460 ? -17.976 -4.672 5.478 1.00 90.44 460 LEU A O 1
ATOM 3570 N N . PRO A 1 461 ? -17.892 -6.859 5.013 1.00 90.00 461 PRO A N 1
ATOM 3571 C CA . PRO A 1 461 ? -19.320 -6.995 4.696 1.00 90.00 461 PRO A CA 1
ATOM 3572 C C . PRO A 1 461 ? -20.263 -6.711 5.880 1.00 90.00 461 PRO A C 1
ATOM 3574 O O . PRO A 1 461 ? -21.476 -6.848 5.738 1.00 90.00 461 PRO A O 1
ATOM 3577 N N . PHE A 1 462 ? -19.734 -6.368 7.052 1.00 90.19 462 PHE A N 1
ATOM 3578 C CA . PHE A 1 462 ? -20.461 -6.260 8.315 1.00 90.19 462 PHE A CA 1
ATOM 3579 C C . PHE A 1 462 ? -21.068 -4.876 8.533 1.00 90.19 462 PHE A C 1
ATOM 3581 O O . PHE A 1 462 ? -20.537 -3.866 8.065 1.00 90.19 462 PHE A O 1
ATOM 3588 N N . GLY A 1 463 ? -22.157 -4.824 9.298 1.00 83.69 463 GLY A N 1
ATOM 3589 C CA . GLY A 1 463 ? -22.725 -3.569 9.794 1.00 83.69 463 GLY A CA 1
ATOM 3590 C C . GLY A 1 463 ? -21.764 -2.816 10.722 1.00 83.69 463 GLY A C 1
ATOM 3591 O O . GLY A 1 463 ? -20.727 -3.341 11.129 1.00 83.69 463 GLY A O 1
ATOM 3592 N N . ASP A 1 464 ? -22.098 -1.572 11.055 1.00 86.44 464 ASP A N 1
ATOM 3593 C CA . ASP A 1 464 ? -21.336 -0.814 12.056 1.00 86.44 464 ASP A CA 1
ATOM 3594 C C . ASP A 1 464 ? -21.551 -1.392 13.451 1.00 86.44 464 ASP A C 1
ATOM 3596 O O . ASP A 1 464 ? -22.633 -1.896 13.764 1.00 86.44 464 ASP A O 1
ATOM 3600 N N . CYS A 1 465 ? -20.539 -1.251 14.308 1.00 89.25 465 CYS A N 1
ATOM 3601 C CA . CYS A 1 465 ? -20.670 -1.493 15.745 1.00 89.25 465 CYS A CA 1
ATOM 3602 C C . CYS A 1 465 ? -21.153 -2.908 16.126 1.00 89.25 465 CYS A C 1
ATOM 3604 O O . CYS A 1 465 ? -21.899 -3.082 17.091 1.00 89.25 465 CYS A O 1
ATOM 3606 N N . GLN A 1 466 ? -20.732 -3.930 15.379 1.00 87.94 466 GLN A N 1
ATOM 3607 C CA . GLN A 1 466 ? -21.170 -5.318 15.558 1.00 87.94 466 GLN A CA 1
ATOM 3608 C C . GLN A 1 466 ? -20.275 -6.158 16.462 1.00 87.94 466 GLN A C 1
ATOM 3610 O O . GLN A 1 466 ? -20.761 -7.134 17.032 1.00 87.94 466 GLN A O 1
ATOM 3615 N N . TYR A 1 467 ? -19.002 -5.795 16.606 1.00 94.06 467 TYR A N 1
ATOM 3616 C CA . TYR A 1 467 ? -18.027 -6.598 17.339 1.00 94.06 467 TYR A CA 1
ATOM 3617 C C . TYR A 1 467 ? -17.536 -5.890 18.592 1.00 94.06 467 TYR A C 1
ATOM 3619 O O . TYR A 1 467 ? -17.394 -4.667 18.634 1.00 94.06 467 TYR A O 1
ATOM 3627 N N . ASP A 1 468 ? -17.274 -6.682 19.625 1.00 94.19 468 ASP A N 1
ATOM 3628 C CA . ASP A 1 468 ? -16.699 -6.203 20.877 1.00 94.19 468 ASP A CA 1
ATOM 3629 C C . ASP A 1 468 ? -15.167 -6.200 20.797 1.00 94.19 468 ASP A C 1
ATOM 3631 O O . ASP A 1 468 ? -14.520 -5.376 21.445 1.00 94.19 468 ASP A O 1
ATOM 3635 N N . VAL A 1 469 ? -14.606 -7.110 19.992 1.00 97.38 469 VAL A N 1
ATOM 3636 C CA . VAL A 1 469 ? -13.170 -7.289 19.773 1.00 97.38 469 VAL A CA 1
ATOM 3637 C C . VAL A 1 469 ? -12.913 -7.538 18.288 1.00 97.38 469 VAL A C 1
ATOM 3639 O O . VAL A 1 469 ? -13.579 -8.377 17.684 1.00 97.38 469 VAL A O 1
ATOM 3642 N N . ALA A 1 470 ? -11.938 -6.840 17.715 1.00 98.19 470 ALA A N 1
ATOM 3643 C CA . ALA A 1 470 ? -11.406 -7.075 16.382 1.00 98.19 470 ALA A CA 1
ATOM 3644 C C . ALA A 1 470 ? -9.906 -7.360 16.506 1.00 98.19 470 ALA A C 1
ATOM 3646 O O . ALA A 1 470 ? -9.180 -6.615 17.161 1.00 98.19 470 ALA A O 1
ATOM 3647 N N . PHE A 1 471 ? -9.459 -8.451 15.905 1.00 98.44 471 PHE A N 1
ATOM 3648 C CA . PHE A 1 471 ? -8.095 -8.951 15.978 1.00 98.44 471 PHE A CA 1
ATOM 3649 C C . PHE A 1 471 ? -7.530 -9.112 14.572 1.00 98.44 471 PHE A C 1
ATOM 3651 O O . PHE A 1 471 ? -8.218 -9.608 13.678 1.00 98.44 471 PHE A O 1
ATOM 3658 N N . VAL A 1 472 ? -6.280 -8.701 14.396 1.00 97.44 472 VAL A N 1
ATOM 3659 C CA . VAL A 1 472 ? -5.514 -8.864 13.163 1.00 97.44 472 VAL A CA 1
ATOM 3660 C C . VAL A 1 472 ? -4.062 -9.156 13.513 1.00 97.44 472 VAL A C 1
ATOM 3662 O O . VAL A 1 472 ? -3.505 -8.557 14.437 1.00 97.44 472 VAL A O 1
ATOM 3665 N N . ALA A 1 473 ? -3.460 -10.094 12.790 1.00 95.00 473 ALA A N 1
ATOM 3666 C CA . ALA A 1 473 ? -2.071 -10.470 12.985 1.00 95.00 473 ALA A CA 1
ATOM 3667 C C . ALA A 1 473 ? -1.373 -10.620 11.642 1.00 95.00 473 ALA A C 1
ATOM 3669 O O . ALA A 1 473 ? -1.868 -11.344 10.780 1.00 95.00 473 ALA A O 1
ATOM 3670 N N . SER A 1 474 ? -0.233 -9.947 11.480 1.00 90.06 474 SER A N 1
ATOM 3671 C CA . SER A 1 474 ? 0.609 -10.038 10.283 1.00 90.06 474 SER A CA 1
ATOM 3672 C C . SER A 1 474 ? -0.194 -10.016 8.971 1.00 90.06 474 SER A C 1
ATOM 3674 O O . SER A 1 474 ? -0.011 -10.875 8.118 1.00 90.06 474 SER A O 1
ATOM 3676 N N . THR A 1 475 ? -1.108 -9.054 8.834 1.00 90.50 475 THR A N 1
ATOM 3677 C CA . THR A 1 475 ? -2.016 -8.944 7.678 1.00 90.50 475 THR A CA 1
ATOM 3678 C C . THR A 1 475 ? -2.037 -7.530 7.104 1.00 90.50 475 THR A C 1
ATOM 3680 O O . THR A 1 475 ? -2.091 -7.356 5.887 1.00 90.50 475 THR A O 1
ATOM 3683 N N . ILE A 1 476 ? -2.014 -6.487 7.945 1.00 90.38 476 ILE A N 1
ATOM 3684 C CA . ILE A 1 476 ? -2.205 -5.100 7.480 1.00 90.38 476 ILE A CA 1
ATOM 3685 C C . ILE A 1 476 ? -1.091 -4.690 6.515 1.00 90.38 476 ILE A C 1
ATOM 3687 O O . ILE A 1 476 ? -1.326 -3.950 5.557 1.00 90.38 476 ILE A O 1
ATOM 3691 N N . HIS A 1 477 ? 0.119 -5.195 6.722 1.00 85.44 477 HIS A N 1
ATOM 3692 C CA . HIS A 1 477 ? 1.227 -4.914 5.826 1.00 85.44 477 HIS A CA 1
ATOM 3693 C C . HIS A 1 477 ? 1.046 -5.449 4.400 1.00 85.44 477 HIS A C 1
ATOM 3695 O O . HIS A 1 477 ? 1.770 -4.959 3.548 1.00 85.44 477 HIS A O 1
ATOM 3701 N N . HIS A 1 478 ? 0.073 -6.323 4.099 1.00 84.62 478 HIS A N 1
ATOM 3702 C CA . HIS A 1 478 ? -0.220 -6.805 2.735 1.00 84.62 478 HIS A CA 1
ATOM 3703 C C . HIS A 1 478 ? -0.991 -5.792 1.868 1.00 84.62 478 HIS A C 1
ATOM 3705 O O . HIS A 1 478 ? -1.352 -6.074 0.720 1.00 84.62 478 HIS A O 1
ATOM 3711 N N . THR A 1 479 ? -1.269 -4.589 2.385 1.00 79.06 479 THR A N 1
ATOM 3712 C CA . THR A 1 479 ? -1.982 -3.545 1.645 1.00 79.06 479 THR A CA 1
ATOM 3713 C C . THR A 1 479 ? -1.228 -2.233 1.523 1.00 79.06 479 THR A C 1
ATOM 3715 O O . THR A 1 479 ? -0.603 -1.762 2.462 1.00 79.06 479 THR A O 1
ATOM 3718 N N . ARG A 1 480 ? -1.422 -1.550 0.388 1.00 73.81 480 ARG A N 1
ATOM 3719 C CA . ARG A 1 480 ? -1.033 -0.148 0.152 1.00 73.81 480 ARG A CA 1
ATOM 3720 C C . ARG A 1 480 ? -1.929 0.884 0.847 1.00 73.81 480 ARG A C 1
ATOM 3722 O O . ARG A 1 480 ? -1.688 2.079 0.705 1.00 73.81 480 ARG A O 1
ATOM 3729 N N . SER A 1 481 ? -2.989 0.465 1.530 1.00 75.12 481 SER A N 1
ATOM 3730 C CA . SER A 1 481 ? -3.970 1.355 2.161 1.00 75.12 481 SER A CA 1
ATOM 3731 C C . SER A 1 481 ? -4.298 0.926 3.597 1.00 75.12 481 SER A C 1
ATOM 3733 O O . SER A 1 481 ? -5.478 0.743 3.909 1.00 75.12 481 SER A O 1
ATOM 3735 N N . PRO A 1 482 ? -3.288 0.788 4.479 1.00 80.38 482 PRO A N 1
ATOM 3736 C CA . PRO A 1 482 ? -3.475 0.354 5.870 1.00 80.38 482 PRO A CA 1
ATOM 3737 C C . PRO A 1 482 ? -4.496 1.208 6.635 1.00 80.38 482 PRO A C 1
ATOM 3739 O O . PRO A 1 482 ? -5.321 0.663 7.361 1.00 80.38 482 PRO A O 1
ATOM 3742 N N . GLU A 1 483 ? -4.554 2.517 6.375 1.00 82.00 483 GLU A N 1
ATOM 3743 C CA . GLU A 1 483 ? -5.524 3.437 6.992 1.00 82.00 483 GLU A CA 1
ATOM 3744 C C . GLU A 1 483 ? -6.964 2.993 6.771 1.00 82.00 483 GLU A C 1
ATOM 3746 O O . GLU A 1 483 ? -7.816 3.053 7.656 1.00 82.00 483 GLU A O 1
ATOM 3751 N N . ARG A 1 484 ? -7.258 2.551 5.542 1.00 82.12 484 ARG A N 1
ATOM 3752 C CA . ARG A 1 484 ? -8.601 2.116 5.170 1.00 82.12 484 ARG A CA 1
ATOM 3753 C C . ARG A 1 484 ? -8.987 0.882 5.973 1.00 82.12 484 ARG A C 1
ATOM 3755 O O . ARG A 1 484 ? -10.125 0.810 6.418 1.00 82.12 484 ARG A O 1
ATOM 3762 N N . VAL A 1 485 ? -8.044 -0.033 6.177 1.00 88.44 485 VAL A N 1
ATOM 3763 C CA . VAL A 1 485 ? -8.222 -1.263 6.956 1.00 88.44 485 VAL A CA 1
ATOM 3764 C C . VAL A 1 485 ? -8.459 -0.943 8.421 1.00 88.44 485 VAL A C 1
ATOM 3766 O O . VAL A 1 485 ? -9.456 -1.379 8.983 1.00 88.44 485 VAL A O 1
ATOM 3769 N N . LEU A 1 486 ? -7.594 -0.125 9.026 1.00 90.00 486 LEU A N 1
ATOM 3770 C CA . LEU A 1 486 ? -7.710 0.270 10.429 1.00 90.00 486 LEU A CA 1
ATOM 3771 C C . LEU A 1 486 ? -9.056 0.948 10.698 1.00 90.00 486 LEU A C 1
ATOM 3773 O O . LEU A 1 486 ? -9.777 0.561 11.619 1.00 90.00 486 LEU A O 1
ATOM 3777 N N . ARG A 1 487 ? -9.459 1.892 9.840 1.00 87.25 487 ARG A N 1
ATOM 3778 C CA . ARG A 1 487 ? -10.774 2.546 9.927 1.00 87.25 487 ARG A CA 1
ATOM 3779 C C . ARG A 1 487 ? -11.925 1.568 9.743 1.00 87.25 487 ARG A C 1
ATOM 3781 O O . ARG A 1 487 ? -12.931 1.687 10.433 1.00 87.25 487 ARG A O 1
ATOM 3788 N N . GLU A 1 488 ? -11.796 0.605 8.837 1.00 92.38 488 GLU A N 1
ATOM 3789 C CA . GLU A 1 488 ? -12.806 -0.430 8.618 1.00 92.38 488 GLU A CA 1
ATOM 3790 C C . GLU A 1 488 ? -12.962 -1.344 9.842 1.00 92.38 488 GLU A C 1
ATOM 3792 O O . GLU A 1 488 ? -14.081 -1.661 10.249 1.00 92.38 488 GLU A O 1
ATOM 3797 N N . MET A 1 489 ? -11.856 -1.696 10.496 1.00 96.94 489 MET A N 1
ATOM 3798 C CA . MET A 1 489 ? -11.859 -2.451 11.747 1.00 96.94 489 MET A CA 1
ATOM 3799 C C . MET A 1 489 ? -12.469 -1.642 12.900 1.00 96.94 489 MET A C 1
ATOM 3801 O O . MET A 1 489 ? -13.307 -2.155 13.643 1.00 96.94 489 MET A O 1
ATOM 3805 N N . PHE A 1 490 ? -12.144 -0.351 13.020 1.00 94.62 490 PHE A N 1
ATOM 3806 C CA . PHE A 1 490 ? -12.825 0.530 13.973 1.00 94.62 490 PHE A CA 1
ATOM 3807 C C . PHE A 1 490 ? -14.310 0.682 13.659 1.00 94.62 490 PHE A C 1
ATOM 3809 O O . PHE A 1 490 ? -15.131 0.722 14.573 1.00 94.62 490 PHE A O 1
ATOM 3816 N N . ARG A 1 491 ? -14.700 0.752 12.388 1.00 92.62 491 ARG A N 1
ATOM 3817 C CA . ARG A 1 491 ? -16.098 0.890 11.977 1.00 92.62 491 ARG A CA 1
ATOM 3818 C C . ARG A 1 491 ? -16.952 -0.264 12.512 1.00 92.62 491 ARG A C 1
ATOM 3820 O O . ARG A 1 491 ? -17.998 -0.024 13.120 1.00 92.62 491 ARG A O 1
ATOM 3827 N N . VAL A 1 492 ? -16.486 -1.500 12.339 1.00 93.88 492 VAL A N 1
ATOM 3828 C CA . VAL A 1 492 ? -17.213 -2.704 12.775 1.00 93.88 492 VAL A CA 1
ATOM 3829 C C . VAL A 1 492 ? -17.169 -2.925 14.291 1.00 93.88 492 VAL A C 1
ATOM 3831 O O . VAL A 1 492 ? -18.013 -3.648 14.820 1.00 93.88 492 VAL A O 1
ATOM 3834 N N . LEU A 1 493 ? -16.243 -2.286 15.010 1.00 93.81 493 LEU A N 1
ATOM 3835 C CA . LEU A 1 493 ? -16.202 -2.298 16.472 1.00 93.81 493 LEU A CA 1
ATOM 3836 C C . LEU A 1 493 ? -17.298 -1.425 17.085 1.00 93.81 493 LEU A C 1
ATOM 3838 O O . LEU A 1 493 ? -17.566 -0.314 16.624 1.00 93.81 493 LEU A O 1
ATOM 3842 N N . ARG A 1 494 ? -17.931 -1.887 18.164 1.00 90.94 494 ARG A N 1
ATOM 3843 C CA . ARG A 1 494 ? -18.808 -1.031 18.980 1.00 90.94 494 ARG A CA 1
ATOM 3844 C C . ARG A 1 494 ? -17.994 0.042 19.722 1.00 90.94 494 ARG A C 1
ATOM 3846 O O . ARG A 1 494 ? -16.808 -0.183 19.979 1.00 90.94 494 ARG A O 1
ATOM 3853 N N . PRO A 1 495 ? -18.603 1.172 20.126 1.00 89.31 495 PRO A N 1
ATOM 3854 C CA . PRO A 1 495 ? -17.966 2.105 21.055 1.00 89.31 495 PRO A CA 1
ATOM 3855 C C . PRO A 1 495 ? -17.426 1.375 22.296 1.00 89.31 495 PRO A C 1
ATOM 3857 O O . PRO A 1 495 ? -18.106 0.520 22.866 1.00 89.31 495 PRO A O 1
ATOM 3860 N N . GLY A 1 496 ? -16.181 1.658 22.681 1.00 90.38 496 GLY A N 1
ATOM 3861 C CA . GLY A 1 496 ? -15.498 0.986 23.789 1.00 90.38 496 GLY A CA 1
ATOM 3862 C C . GLY A 1 496 ? -14.974 -0.432 23.507 1.00 90.38 496 GLY A C 1
ATOM 3863 O O . GLY A 1 496 ? -14.352 -1.010 24.405 1.00 90.38 496 GLY A O 1
ATOM 3864 N N . GLY A 1 497 ? -15.204 -0.984 22.308 1.00 94.00 497 GLY A N 1
ATOM 3865 C CA . GLY A 1 497 ? -14.626 -2.252 21.845 1.00 94.00 497 GLY A CA 1
ATOM 3866 C C . GLY A 1 497 ? -13.119 -2.158 21.580 1.00 94.00 497 GLY A C 1
ATOM 3867 O O . GLY A 1 497 ? -12.577 -1.055 21.482 1.00 94.00 497 GLY A O 1
ATOM 3868 N N . LEU A 1 498 ? -12.446 -3.308 21.488 1.00 97.25 498 LEU A N 1
ATOM 3869 C CA . LEU A 1 498 ? -10.985 -3.387 21.370 1.00 97.25 498 LEU A CA 1
ATOM 3870 C C . LEU A 1 498 ? -10.529 -3.809 19.971 1.00 97.25 498 LEU A C 1
ATOM 3872 O O . LEU A 1 498 ? -10.998 -4.813 19.442 1.00 97.25 498 LEU A O 1
ATOM 3876 N N . LEU A 1 499 ? -9.568 -3.075 19.419 1.00 98.25 499 LEU A N 1
ATOM 3877 C CA . LEU A 1 499 ? -8.787 -3.433 18.243 1.00 98.25 499 LEU A CA 1
ATOM 3878 C C . LEU A 1 499 ? -7.405 -3.922 18.693 1.00 98.25 499 LEU A C 1
ATOM 3880 O O . LEU A 1 499 ? -6.706 -3.201 19.403 1.00 98.25 499 LEU A O 1
ATOM 3884 N N . LEU A 1 500 ? -7.028 -5.139 18.307 1.00 98.19 500 LEU A N 1
ATOM 3885 C CA . LEU A 1 500 ? -5.755 -5.771 18.652 1.00 98.19 500 LEU A CA 1
ATOM 3886 C C . LEU A 1 500 ? -4.957 -6.024 17.372 1.00 98.19 500 LEU A C 1
ATOM 3888 O O . LEU A 1 500 ? -5.440 -6.721 16.480 1.00 98.19 500 LEU A O 1
ATOM 3892 N N . LEU A 1 501 ? -3.745 -5.477 17.317 1.00 97.38 501 LEU A N 1
ATOM 3893 C CA . LEU A 1 501 ? -2.762 -5.710 16.263 1.00 97.38 501 LEU A CA 1
ATOM 3894 C C . LEU A 1 501 ? -1.615 -6.533 16.840 1.00 97.38 501 LEU A C 1
ATOM 3896 O O . LEU A 1 501 ? -1.025 -6.150 17.854 1.00 97.38 501 LEU A O 1
ATOM 3900 N N . GLU A 1 502 ? -1.261 -7.617 16.164 1.00 95.06 502 GLU A N 1
ATOM 3901 C CA . GLU A 1 502 ? -0.104 -8.440 16.503 1.00 95.06 502 GLU A CA 1
ATOM 3902 C C . GLU A 1 502 ? 0.865 -8.542 15.321 1.00 95.06 502 GLU A C 1
ATOM 3904 O O . GLU A 1 502 ? 0.481 -8.872 14.201 1.00 95.06 502 GLU A O 1
ATOM 3909 N N . ASN A 1 503 ? 2.150 -8.317 15.601 1.00 90.44 503 ASN A N 1
ATOM 3910 C CA . ASN A 1 503 ? 3.248 -8.575 14.670 1.00 90.44 503 ASN A CA 1
ATOM 3911 C C . ASN A 1 503 ? 3.084 -7.865 13.308 1.00 90.44 503 ASN A C 1
ATOM 3913 O O . ASN A 1 503 ? 3.276 -8.477 12.255 1.00 90.44 503 ASN A O 1
ATOM 3917 N N . GLU A 1 504 ? 2.708 -6.581 13.331 1.00 90.75 504 GLU A N 1
ATOM 3918 C CA . GLU A 1 504 ? 2.648 -5.757 12.118 1.00 90.75 504 GLU A CA 1
ATOM 3919 C C . GLU A 1 504 ? 3.999 -5.071 11.870 1.00 90.75 504 GLU A C 1
ATOM 3921 O O . GLU A 1 504 ? 4.456 -4.303 12.718 1.00 90.75 504 GLU A O 1
ATOM 3926 N N . PRO A 1 505 ? 4.682 -5.334 10.747 1.00 88.00 505 PRO A N 1
ATOM 3927 C CA . PRO A 1 505 ? 5.977 -4.741 10.467 1.00 88.00 505 PRO A CA 1
ATOM 3928 C C . PRO A 1 505 ? 5.867 -3.232 10.211 1.00 88.00 505 PRO A C 1
ATOM 3930 O O . PRO A 1 505 ? 4.980 -2.750 9.509 1.00 88.00 505 PRO A O 1
ATOM 3933 N N . CYS A 1 506 ? 6.822 -2.489 10.762 1.00 86.38 506 CYS A N 1
ATOM 3934 C CA . CYS A 1 506 ? 6.961 -1.047 10.619 1.00 86.38 506 CYS A CA 1
ATOM 3935 C C . CYS A 1 506 ? 8.184 -0.689 9.776 1.00 86.38 506 CYS A C 1
ATOM 3937 O O . CYS A 1 506 ? 9.215 -1.367 9.793 1.00 86.38 506 CYS A O 1
ATOM 3939 N N . SER A 1 507 ? 8.089 0.452 9.102 1.00 84.62 507 SER A N 1
ATOM 3940 C CA . SER A 1 507 ? 9.122 0.953 8.216 1.00 84.62 507 SER A CA 1
ATOM 3941 C C . SER A 1 507 ? 10.408 1.314 8.921 1.00 84.62 507 SER A C 1
ATOM 3943 O O . SER A 1 507 ? 10.376 1.814 10.046 1.00 84.62 507 SER A O 1
ATOM 3945 N N . ARG A 1 508 ? 11.519 1.197 8.194 1.00 83.06 508 ARG A N 1
ATOM 3946 C CA . ARG A 1 508 ? 12.839 1.607 8.668 1.00 83.06 508 ARG A CA 1
ATOM 3947 C C . ARG A 1 508 ? 13.513 2.597 7.729 1.00 83.06 508 ARG A C 1
ATOM 3949 O O . ARG A 1 508 ? 13.576 2.396 6.521 1.00 83.06 508 ARG A O 1
ATOM 3956 N N . LEU A 1 509 ? 14.068 3.664 8.292 1.00 85.69 509 LEU A N 1
ATOM 3957 C CA . LEU A 1 509 ? 14.787 4.698 7.550 1.00 85.69 509 LEU A CA 1
ATOM 3958 C C . LEU A 1 509 ? 16.151 4.202 7.035 1.00 85.69 509 LEU A C 1
ATOM 3960 O O . LEU A 1 509 ? 16.544 4.547 5.919 1.00 85.69 509 LEU A O 1
ATOM 3964 N N . ALA A 1 510 ? 16.866 3.415 7.848 1.00 87.62 510 ALA A N 1
ATOM 3965 C CA . ALA A 1 510 ? 18.203 2.876 7.595 1.00 87.62 510 ALA A CA 1
ATOM 3966 C C . ALA A 1 510 ? 18.144 1.604 6.733 1.00 87.62 510 ALA A C 1
ATOM 3968 O O . ALA A 1 510 ? 18.561 0.521 7.152 1.00 87.62 510 ALA A O 1
ATOM 3969 N N . CYS A 1 511 ? 17.561 1.730 5.542 1.00 86.19 511 CYS A N 1
ATOM 3970 C CA . CYS A 1 511 ? 17.496 0.667 4.550 1.00 86.19 511 CYS A CA 1
ATOM 3971 C C . CYS A 1 511 ? 17.483 1.245 3.128 1.00 86.19 511 CYS A C 1
ATOM 3973 O O . CYS A 1 511 ? 16.920 2.310 2.862 1.00 86.19 511 CYS A O 1
ATOM 3975 N N . PHE A 1 512 ? 18.124 0.543 2.197 1.00 84.56 512 PHE A N 1
ATOM 3976 C CA . PHE A 1 512 ? 18.176 0.898 0.783 1.00 84.56 512 PHE A CA 1
ATOM 3977 C C . PHE A 1 512 ? 17.061 0.263 -0.058 1.00 84.56 512 PHE A C 1
ATOM 3979 O O . PHE A 1 512 ? 16.902 0.675 -1.210 1.00 84.56 512 PHE A O 1
ATOM 3986 N N . HIS A 1 513 ? 16.350 -0.740 0.473 1.00 83.62 513 HIS A N 1
ATOM 3987 C CA . HIS A 1 513 ? 15.294 -1.508 -0.204 1.00 83.62 513 HIS A CA 1
ATOM 3988 C C . HIS A 1 513 ? 15.644 -1.864 -1.663 1.00 83.62 513 HIS A C 1
ATOM 3990 O O . HIS A 1 513 ? 14.866 -1.616 -2.588 1.00 83.62 513 HIS A O 1
ATOM 3996 N N . ARG A 1 514 ? 16.859 -2.379 -1.914 1.00 85.75 514 ARG A N 1
ATOM 3997 C CA . ARG A 1 514 ? 17.342 -2.605 -3.292 1.00 85.75 514 ARG A CA 1
ATOM 3998 C C . ARG A 1 514 ? 16.685 -3.776 -3.993 1.00 85.75 514 ARG A C 1
ATOM 4000 O O . ARG A 1 514 ? 16.605 -3.774 -5.220 1.00 85.75 514 ARG A O 1
ATOM 4007 N N . PHE A 1 515 ? 16.292 -4.774 -3.224 1.00 86.19 515 PHE A N 1
ATOM 4008 C CA . PHE A 1 515 ? 15.633 -5.980 -3.688 1.00 86.19 515 PHE A CA 1
ATOM 4009 C C . PHE A 1 515 ? 15.036 -6.699 -2.486 1.00 86.19 515 PHE A C 1
ATOM 4011 O O . PHE A 1 515 ? 15.563 -6.587 -1.380 1.00 86.19 515 PHE A O 1
ATOM 4018 N N . ALA A 1 516 ? 13.984 -7.473 -2.718 1.00 85.38 516 ALA A N 1
ATOM 4019 C CA . ALA A 1 516 ? 13.471 -8.393 -1.726 1.00 85.38 516 ALA A CA 1
ATOM 4020 C C . ALA A 1 516 ? 14.371 -9.631 -1.593 1.00 85.38 516 ALA A C 1
ATOM 4022 O O . ALA A 1 516 ? 14.922 -10.149 -2.583 1.00 85.38 516 ALA A O 1
ATOM 4023 N N . SER A 1 517 ? 14.528 -10.078 -0.351 1.00 87.06 517 SER A N 1
ATOM 4024 C CA . SER A 1 517 ? 15.328 -11.236 0.029 1.00 87.06 517 SER A CA 1
ATOM 4025 C C . SER A 1 517 ? 14.457 -12.492 0.108 1.00 87.06 517 SER A C 1
ATOM 4027 O O . SER A 1 517 ? 13.271 -12.443 0.445 1.00 87.06 517 SER A O 1
ATOM 4029 N N . ASN A 1 518 ? 15.036 -13.641 -0.245 1.00 85.88 518 ASN A N 1
ATOM 4030 C CA . ASN A 1 518 ? 14.384 -14.936 -0.035 1.00 85.88 518 ASN A CA 1
ATOM 4031 C C . ASN A 1 518 ? 14.201 -15.252 1.454 1.00 85.88 518 ASN A C 1
ATOM 4033 O O . ASN A 1 518 ? 14.622 -14.503 2.328 1.00 85.88 518 ASN A O 1
ATOM 4037 N N . ARG A 1 519 ? 13.590 -16.397 1.759 1.00 84.81 519 ARG A N 1
ATOM 4038 C CA . ARG A 1 519 ? 13.694 -16.968 3.104 1.00 84.81 519 ARG A CA 1
ATOM 4039 C C . ARG A 1 519 ? 15.110 -17.512 3.349 1.00 84.81 519 ARG A C 1
ATOM 4041 O O . ARG A 1 519 ? 15.750 -17.918 2.371 1.00 84.81 519 ARG A O 1
ATOM 4048 N N . PRO A 1 520 ? 15.595 -17.562 4.604 1.00 87.06 520 PRO A N 1
ATOM 4049 C CA . PRO A 1 520 ? 16.964 -17.977 4.919 1.00 87.06 520 PRO A CA 1
ATOM 4050 C C . PRO A 1 520 ? 17.379 -19.318 4.301 1.00 87.06 520 PRO A C 1
ATOM 4052 O O . PRO A 1 520 ? 18.477 -19.450 3.762 1.00 87.06 520 PRO A O 1
ATOM 4055 N N . GLU A 1 521 ? 16.472 -20.294 4.282 1.00 86.19 521 GLU A N 1
ATOM 4056 C CA . GLU A 1 521 ? 16.679 -21.619 3.693 1.00 86.19 521 GLU A CA 1
ATOM 4057 C C . GLU A 1 521 ? 16.862 -21.611 2.162 1.00 86.19 521 GLU A C 1
ATOM 4059 O O . GLU A 1 521 ? 17.317 -22.597 1.585 1.00 86.19 521 GLU A O 1
ATOM 4064 N N . ARG A 1 522 ? 16.523 -20.502 1.491 1.00 85.25 522 ARG A N 1
ATOM 4065 C CA . ARG A 1 522 ? 16.615 -20.303 0.033 1.00 85.25 522 ARG A CA 1
ATOM 4066 C C . ARG A 1 522 ? 17.488 -19.116 -0.360 1.00 85.25 522 ARG A C 1
ATOM 4068 O O . ARG A 1 522 ? 17.432 -18.676 -1.508 1.00 85.25 522 ARG A O 1
ATOM 4075 N N . PHE A 1 523 ? 18.287 -18.586 0.562 1.00 88.31 523 PHE A N 1
ATOM 4076 C CA . PHE A 1 523 ? 19.180 -17.484 0.236 1.00 88.31 523 PHE A CA 1
ATOM 4077 C C . PHE A 1 523 ? 20.097 -17.824 -0.948 1.00 88.31 523 PHE A C 1
ATOM 4079 O O . PHE A 1 523 ? 20.635 -18.928 -1.061 1.00 88.31 523 PHE A O 1
ATOM 4086 N N . THR A 1 524 ? 20.311 -16.859 -1.837 1.00 85.75 524 THR A N 1
ATOM 4087 C CA . THR A 1 524 ? 21.368 -16.927 -2.849 1.00 85.75 524 THR A CA 1
ATOM 4088 C C . THR A 1 524 ? 22.746 -16.789 -2.194 1.00 85.75 524 THR A C 1
ATOM 4090 O O . THR A 1 524 ? 22.867 -16.456 -1.014 1.00 85.75 524 THR A O 1
ATOM 4093 N N . ALA A 1 525 ? 23.820 -17.020 -2.957 1.00 86.31 525 ALA A N 1
ATOM 4094 C CA . ALA A 1 525 ? 25.178 -16.781 -2.463 1.00 86.31 525 ALA A CA 1
ATOM 4095 C C . ALA A 1 525 ? 25.385 -15.321 -2.013 1.00 86.31 525 ALA A C 1
ATOM 4097 O O . ALA A 1 525 ? 26.024 -15.084 -0.991 1.00 86.31 525 ALA A O 1
ATOM 4098 N N . LEU A 1 526 ? 24.801 -14.358 -2.736 1.00 88.25 526 LEU A N 1
ATOM 4099 C CA . LEU A 1 526 ? 24.823 -12.946 -2.358 1.00 88.25 526 LEU A CA 1
ATOM 4100 C C . LEU A 1 526 ? 24.015 -12.683 -1.081 1.00 88.25 526 LEU A C 1
ATOM 4102 O O . LEU A 1 526 ? 24.497 -11.976 -0.206 1.00 88.25 526 LEU A O 1
ATOM 4106 N N . GLU A 1 527 ? 22.808 -13.239 -0.956 1.00 89.81 527 GLU A N 1
ATOM 4107 C CA . GLU A 1 527 ? 21.963 -13.038 0.232 1.00 89.81 527 GLU A CA 1
ATOM 4108 C C . GLU A 1 527 ? 22.605 -13.627 1.493 1.00 89.81 527 GLU A C 1
ATOM 4110 O O . GLU A 1 527 ? 22.646 -12.944 2.511 1.00 89.81 527 GLU A O 1
ATOM 4115 N N . ARG A 1 528 ? 23.188 -14.835 1.411 1.00 90.44 528 ARG A N 1
ATOM 4116 C CA . ARG A 1 528 ? 23.968 -15.423 2.516 1.00 90.44 528 ARG A CA 1
ATOM 4117 C C . ARG A 1 528 ? 25.141 -14.539 2.908 1.00 90.44 528 ARG A C 1
ATOM 4119 O O . ARG A 1 528 ? 25.304 -14.245 4.083 1.00 90.44 528 ARG A O 1
ATOM 4126 N N . PHE A 1 529 ? 25.909 -14.073 1.925 1.00 89.75 529 PHE A N 1
ATOM 4127 C CA . PHE A 1 529 ? 27.032 -13.179 2.182 1.00 89.75 529 PHE A CA 1
ATOM 4128 C C . PHE A 1 529 ? 26.577 -11.885 2.870 1.00 89.75 529 PHE A C 1
ATOM 4130 O O . PHE A 1 529 ? 27.157 -11.475 3.868 1.00 89.75 529 PHE A O 1
ATOM 4137 N N . LEU A 1 530 ? 25.516 -11.248 2.369 1.00 89.88 530 LEU A N 1
ATOM 4138 C CA . LEU A 1 530 ? 24.965 -10.039 2.978 1.00 89.88 530 LEU A CA 1
ATOM 4139 C C . LEU A 1 530 ? 24.448 -10.294 4.397 1.00 89.88 530 LEU A C 1
ATOM 4141 O O . LEU A 1 530 ? 24.603 -9.419 5.243 1.00 89.88 530 LEU A O 1
ATOM 4145 N N . GLU A 1 531 ? 23.856 -11.456 4.673 1.00 89.50 531 GLU A N 1
ATOM 4146 C CA . GLU A 1 531 ? 23.416 -11.823 6.023 1.00 89.50 531 GLU A CA 1
ATOM 4147 C C . GLU A 1 531 ? 24.603 -12.062 6.965 1.00 89.50 531 GLU A C 1
ATOM 4149 O O . GLU A 1 531 ? 24.620 -11.513 8.063 1.00 89.50 531 GLU A O 1
ATOM 4154 N N . GLU A 1 532 ? 25.632 -12.793 6.525 1.00 87.75 532 GLU A N 1
ATOM 4155 C CA . GLU A 1 532 ? 26.865 -13.045 7.290 1.00 87.75 532 GLU A CA 1
ATOM 4156 C C . GLU A 1 532 ? 27.607 -11.750 7.649 1.00 87.75 532 GLU A C 1
ATOM 4158 O O . GLU A 1 532 ? 28.203 -11.652 8.719 1.00 87.75 532 GLU A O 1
ATOM 4163 N N . GLN A 1 533 ? 27.556 -10.740 6.775 1.00 84.00 533 GLN A N 1
ATOM 4164 C CA . GLN A 1 533 ? 28.118 -9.410 7.040 1.00 84.00 533 GLN A CA 1
ATOM 4165 C C . GLN A 1 533 ? 27.179 -8.500 7.858 1.00 84.00 533 GLN A C 1
ATOM 4167 O O . GLN A 1 533 ? 27.528 -7.354 8.132 1.00 84.00 533 GLN A O 1
ATOM 4172 N N . GLY A 1 534 ? 25.975 -8.961 8.215 1.00 85.00 534 GLY A N 1
ATOM 4173 C CA . GLY A 1 534 ? 24.968 -8.156 8.914 1.00 85.00 534 GLY A CA 1
ATOM 4174 C C . GLY A 1 534 ? 24.341 -7.044 8.062 1.00 85.00 534 GLY A C 1
ATOM 4175 O O . GLY A 1 534 ? 23.717 -6.133 8.595 1.00 85.00 534 GLY A O 1
ATOM 4176 N N . LEU A 1 535 ? 24.489 -7.095 6.736 1.00 86.56 535 LEU A N 1
ATOM 4177 C CA . LEU A 1 535 ? 24.098 -6.028 5.809 1.00 86.56 535 LEU A CA 1
ATOM 4178 C C . LEU A 1 535 ? 22.787 -6.259 5.085 1.00 86.56 535 LEU A C 1
ATOM 4180 O O . LEU A 1 535 ? 22.255 -5.308 4.506 1.00 86.56 535 LEU A O 1
ATOM 4184 N N . LEU A 1 536 ? 22.266 -7.486 5.084 1.00 87.88 536 LEU A N 1
ATOM 4185 C CA . LEU A 1 536 ? 21.053 -7.818 4.340 1.00 87.88 536 LEU A CA 1
ATOM 4186 C C . LEU A 1 536 ? 19.903 -6.867 4.704 1.00 87.88 536 LEU A C 1
ATOM 4188 O O . LEU A 1 536 ? 19.280 -6.305 3.809 1.00 87.88 536 LEU A O 1
ATOM 4192 N N . ARG A 1 537 ? 19.731 -6.576 6.001 1.00 84.06 537 ARG A N 1
ATOM 4193 C CA . ARG A 1 537 ? 18.703 -5.666 6.546 1.00 84.06 537 ARG A CA 1
ATOM 4194 C C . ARG A 1 537 ? 18.860 -4.204 6.115 1.00 84.06 537 ARG A C 1
ATOM 4196 O O . ARG A 1 537 ? 17.882 -3.462 6.051 1.00 84.06 537 ARG A O 1
ATOM 4203 N N . THR A 1 538 ? 20.089 -3.785 5.825 1.00 86.81 538 THR A N 1
ATOM 4204 C CA . THR A 1 538 ? 20.402 -2.420 5.386 1.00 86.81 538 THR A CA 1
ATOM 4205 C C . THR A 1 538 ? 20.321 -2.293 3.862 1.00 86.81 538 THR A C 1
ATOM 4207 O O . THR A 1 538 ? 19.914 -1.255 3.351 1.00 86.81 538 THR A O 1
ATOM 4210 N N . VAL A 1 539 ? 20.702 -3.325 3.108 1.00 88.50 539 VAL A N 1
ATOM 4211 C CA . VAL A 1 539 ? 20.808 -3.282 1.639 1.00 88.50 539 VAL A CA 1
ATOM 4212 C C . VAL A 1 539 ? 19.520 -3.725 0.939 1.00 88.50 539 VAL A C 1
ATOM 4214 O O . VAL A 1 539 ? 19.064 -3.061 0.003 1.00 88.50 539 VAL A O 1
ATOM 4217 N N . ALA A 1 540 ? 18.964 -4.855 1.360 1.00 86.75 540 ALA A N 1
ATOM 4218 C CA . ALA A 1 540 ? 17.761 -5.474 0.815 1.00 86.75 540 ALA A CA 1
ATOM 4219 C C . ALA A 1 540 ? 16.538 -5.110 1.671 1.00 86.75 540 ALA A C 1
ATOM 4221 O O . ALA A 1 540 ? 16.678 -4.410 2.671 1.00 86.75 540 ALA A O 1
ATOM 4222 N N . SER A 1 541 ? 15.347 -5.580 1.294 1.00 79.12 541 SER A N 1
ATOM 4223 C CA . SER A 1 541 ? 14.195 -5.510 2.195 1.00 79.12 541 SER A CA 1
ATOM 4224 C C . SER A 1 541 ? 14.518 -6.265 3.504 1.00 79.12 541 SER A C 1
ATOM 4226 O O . SER A 1 541 ? 15.006 -7.399 3.438 1.00 79.12 541 SER A O 1
ATOM 4228 N N . PRO A 1 542 ? 14.290 -5.651 4.680 1.00 68.81 542 PRO A N 1
ATOM 4229 C CA . PRO A 1 542 ? 14.661 -6.151 5.997 1.00 68.81 542 PRO A CA 1
ATOM 4230 C C . PRO A 1 542 ? 13.984 -7.446 6.413 1.00 68.81 542 PRO A C 1
ATOM 4232 O O . PRO A 1 542 ? 14.519 -8.104 7.300 1.00 68.81 542 PRO A O 1
ATOM 4235 N N . PHE A 1 543 ? 12.846 -7.802 5.818 1.00 76.69 543 PHE A N 1
ATOM 4236 C CA . PHE A 1 543 ? 12.126 -9.022 6.154 1.00 76.69 543 PHE A CA 1
ATOM 4237 C C . PHE A 1 543 ? 12.600 -10.179 5.261 1.00 76.69 543 PHE A C 1
ATOM 4239 O O . PHE A 1 543 ? 12.392 -10.159 4.038 1.00 76.69 543 PHE A O 1
ATOM 4246 N N . PRO A 1 544 ? 13.280 -11.193 5.839 1.00 76.56 544 PRO A N 1
ATOM 4247 C CA . PRO A 1 544 ? 13.632 -12.400 5.108 1.00 76.56 544 PRO A CA 1
ATOM 4248 C C . PRO A 1 544 ? 12.354 -13.127 4.701 1.00 76.56 544 PRO A C 1
ATOM 4250 O O . PRO A 1 544 ? 11.561 -13.527 5.550 1.00 76.56 544 PRO A O 1
ATOM 4253 N N . GLY A 1 545 ? 12.161 -13.319 3.400 1.00 78.62 545 GLY A N 1
ATOM 4254 C CA . GLY A 1 545 ? 10.934 -13.893 2.848 1.00 78.62 545 GLY A CA 1
ATOM 4255 C C . GLY A 1 545 ? 10.111 -12.918 2.017 1.00 78.62 545 GLY A C 1
ATOM 4256 O O . GLY A 1 545 ? 9.329 -13.393 1.196 1.00 78.62 545 GLY A O 1
ATOM 4257 N N . SER A 1 546 ? 10.394 -11.616 2.120 1.00 82.25 546 SER A N 1
ATOM 4258 C CA . SER A 1 546 ? 9.815 -10.527 1.319 1.00 82.25 546 SER A CA 1
ATOM 4259 C C . SER A 1 546 ? 9.642 -10.843 -0.160 1.00 82.25 546 SER A C 1
ATOM 4261 O O . SER A 1 546 ? 8.652 -10.497 -0.806 1.00 82.25 546 SER A O 1
ATOM 4263 N N . ARG A 1 547 ? 10.613 -11.562 -0.727 1.00 85.31 547 ARG A N 1
ATOM 4264 C CA . ARG A 1 547 ? 10.602 -11.910 -2.143 1.00 85.31 547 ARG A CA 1
ATOM 4265 C C . ARG A 1 547 ? 9.432 -12.811 -2.501 1.00 85.31 547 ARG A C 1
ATOM 4267 O O . ARG A 1 547 ? 8.853 -12.643 -3.569 1.00 85.31 547 ARG A O 1
ATOM 4274 N N . ALA A 1 548 ? 9.118 -13.775 -1.641 1.00 83.62 548 ALA A N 1
ATOM 4275 C CA . ALA A 1 548 ? 8.040 -14.712 -1.893 1.00 83.62 548 ALA A CA 1
ATOM 4276 C C . ALA A 1 548 ? 6.681 -14.014 -1.919 1.00 83.62 548 ALA A C 1
ATOM 4278 O O . ALA A 1 548 ? 5.794 -14.532 -2.572 1.00 83.62 548 ALA A O 1
ATOM 4279 N N . GLU A 1 549 ? 6.526 -12.856 -1.282 1.00 81.44 549 GLU A N 1
ATOM 4280 C CA . GLU A 1 549 ? 5.297 -12.065 -1.324 1.00 81.44 549 GLU A CA 1
ATOM 4281 C C . GLU A 1 549 ? 5.277 -11.123 -2.538 1.00 81.44 549 GLU A C 1
ATOM 4283 O O . GLU A 1 549 ? 4.323 -11.120 -3.325 1.00 81.44 549 GLU A O 1
ATOM 4288 N N . GLU A 1 550 ? 6.381 -10.404 -2.777 1.00 80.62 550 GLU A N 1
ATOM 4289 C CA . GLU A 1 550 ? 6.512 -9.461 -3.898 1.00 80.62 550 GLU A CA 1
ATOM 4290 C C . GLU A 1 550 ? 6.280 -10.139 -5.261 1.00 80.62 550 GLU A C 1
ATOM 4292 O O . GLU A 1 550 ? 5.646 -9.562 -6.147 1.00 80.62 550 GLU A O 1
ATOM 4297 N N . VAL A 1 551 ? 6.716 -11.395 -5.440 1.00 84.12 551 VAL A N 1
ATOM 4298 C CA . VAL A 1 551 ? 6.498 -12.142 -6.699 1.00 84.12 551 VAL A CA 1
ATOM 4299 C C . VAL A 1 551 ? 5.031 -12.502 -6.970 1.00 84.12 551 VAL A C 1
ATOM 4301 O O . VAL A 1 551 ? 4.707 -12.894 -8.090 1.00 84.12 551 VAL A O 1
ATOM 4304 N N . PHE A 1 552 ? 4.135 -12.348 -5.993 1.00 84.38 552 PHE A N 1
ATOM 4305 C CA . PHE A 1 552 ? 2.682 -12.459 -6.181 1.00 84.38 552 PHE A CA 1
ATOM 4306 C C . PHE A 1 552 ? 2.020 -11.080 -6.314 1.00 84.38 552 PHE A C 1
ATOM 4308 O O . PHE A 1 552 ? 0.805 -10.979 -6.475 1.00 84.38 552 PHE A O 1
ATOM 4315 N N . GLY A 1 553 ? 2.798 -9.997 -6.296 1.00 77.44 553 GLY A N 1
ATOM 4316 C CA . GLY A 1 553 ? 2.292 -8.626 -6.277 1.00 77.44 553 GLY A CA 1
ATOM 4317 C C . GLY A 1 553 ? 1.636 -8.239 -4.954 1.00 77.44 553 GLY A C 1
ATOM 4318 O O . GLY A 1 553 ? 0.967 -7.206 -4.901 1.00 77.44 553 GLY A O 1
ATOM 4319 N N . MET A 1 554 ? 1.834 -9.044 -3.903 1.00 78.81 554 MET A N 1
ATOM 4320 C CA . MET A 1 554 ? 1.620 -8.578 -2.541 1.00 78.81 554 MET A CA 1
ATOM 4321 C C . MET A 1 554 ? 2.648 -7.488 -2.260 1.00 78.81 554 MET A C 1
ATOM 4323 O O . MET A 1 554 ? 3.770 -7.497 -2.777 1.00 78.81 554 MET A O 1
ATOM 4327 N N . VAL A 1 555 ? 2.236 -6.499 -1.485 1.00 68.31 555 VAL A N 1
ATOM 4328 C CA . VAL A 1 555 ? 3.153 -5.477 -1.009 1.00 68.31 555 VAL A CA 1
ATOM 4329 C C . VAL A 1 555 ? 3.467 -5.864 0.407 1.00 68.31 555 VAL A C 1
ATOM 4331 O O . VAL A 1 555 ? 2.558 -5.842 1.213 1.00 68.31 555 VAL A O 1
ATOM 4334 N N . GLU A 1 556 ? 4.708 -6.209 0.706 1.00 70.50 556 GLU A N 1
ATOM 4335 C CA . GLU A 1 556 ? 5.136 -6.325 2.090 1.00 70.50 556 GLU A CA 1
ATOM 4336 C C . GLU A 1 556 ? 5.534 -4.923 2.538 1.00 70.50 556 GLU A C 1
ATOM 4338 O O . GLU A 1 556 ? 6.549 -4.369 2.110 1.00 70.50 556 GLU A O 1
ATOM 4343 N N . ASN A 1 557 ? 4.664 -4.270 3.299 1.00 58.94 557 ASN A N 1
ATOM 4344 C CA . ASN A 1 557 ? 4.880 -2.888 3.684 1.00 58.94 557 ASN A CA 1
ATOM 4345 C C . ASN A 1 557 ? 5.774 -2.748 4.924 1.00 58.94 557 ASN A C 1
ATOM 4347 O O . ASN A 1 557 ? 5.440 -2.083 5.904 1.00 58.94 557 ASN A O 1
ATOM 4351 N N . ASP A 1 558 ? 7.029 -3.151 4.757 1.00 63.88 558 ASP A N 1
ATOM 4352 C CA . ASP A 1 558 ? 8.189 -2.629 5.497 1.00 63.88 558 ASP A CA 1
ATOM 4353 C C . ASP A 1 558 ? 8.439 -1.120 5.255 1.00 63.88 558 ASP A C 1
ATOM 4355 O O . ASP A 1 558 ? 9.524 -0.588 5.494 1.00 63.88 558 ASP A O 1
ATOM 4359 N N . ARG A 1 559 ? 7.426 -0.427 4.730 1.00 70.00 559 ARG A N 1
ATOM 4360 C CA . ARG A 1 559 ? 7.364 0.988 4.379 1.00 70.00 559 ARG A CA 1
ATOM 4361 C C . ARG A 1 559 ? 6.230 1.714 5.092 1.00 70.00 559 ARG A C 1
ATOM 4363 O O . ARG A 1 559 ? 6.149 2.928 4.941 1.00 70.00 559 ARG A O 1
ATOM 4370 N N . ILE A 1 560 ? 5.392 1.023 5.874 1.00 78.38 560 ILE A N 1
ATOM 4371 C CA . ILE A 1 560 ? 4.385 1.680 6.717 1.00 78.38 560 ILE A CA 1
ATOM 4372 C C . ILE A 1 560 ? 5.059 2.239 7.971 1.00 78.38 560 ILE A C 1
ATOM 4374 O O . ILE A 1 560 ? 5.570 1.462 8.778 1.00 78.38 560 ILE A O 1
ATOM 4378 N N . PRO A 1 561 ? 5.072 3.563 8.185 1.00 81.75 561 PRO A N 1
ATOM 4379 C CA . PRO A 1 561 ? 5.644 4.134 9.396 1.00 81.75 561 PRO A CA 1
ATOM 4380 C C . PRO A 1 561 ? 4.890 3.667 10.638 1.00 81.75 561 PRO A C 1
ATOM 4382 O O . PRO A 1 561 ? 3.665 3.639 10.644 1.00 81.75 561 PRO A O 1
ATOM 4385 N N . ALA A 1 562 ? 5.600 3.400 11.736 1.00 84.00 562 ALA A N 1
ATOM 4386 C CA . ALA A 1 562 ? 4.950 3.170 13.030 1.00 84.00 562 ALA A CA 1
ATOM 4387 C C . ALA A 1 562 ? 4.012 4.337 13.405 1.00 84.00 562 ALA A C 1
ATOM 4389 O O . ALA A 1 562 ? 2.947 4.123 13.975 1.00 84.00 562 ALA A O 1
ATOM 4390 N N . GLN A 1 563 ? 4.379 5.562 13.011 1.00 80.69 563 GLN A N 1
ATOM 4391 C CA . GLN A 1 563 ? 3.565 6.758 13.216 1.00 80.69 563 GLN A CA 1
ATOM 4392 C C . GLN A 1 563 ? 2.182 6.660 12.562 1.00 80.69 563 GLN A C 1
ATOM 4394 O O . GLN A 1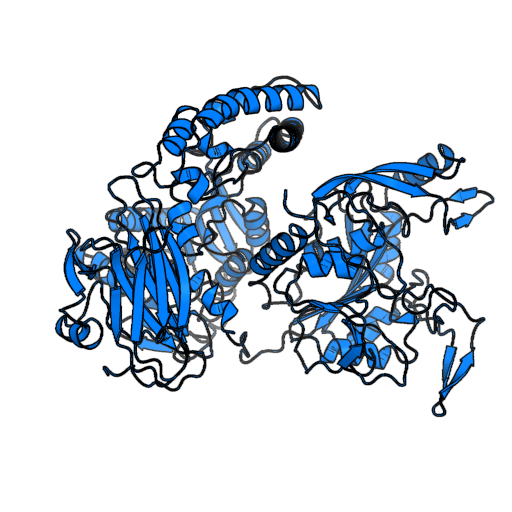 563 ? 1.207 7.083 13.162 1.00 80.69 563 GLN A O 1
ATOM 4399 N N . LEU A 1 564 ? 2.079 6.044 11.384 1.00 82.56 564 LEU A N 1
ATOM 4400 C CA . LEU A 1 564 ? 0.810 5.877 10.682 1.00 82.56 564 LEU A CA 1
ATOM 4401 C C . LEU A 1 564 ? -0.177 5.043 11.509 1.00 82.56 564 LEU A C 1
ATOM 4403 O O . LEU A 1 564 ? -1.311 5.457 11.738 1.00 82.56 564 LEU A O 1
ATOM 4407 N N . PHE A 1 565 ? 0.279 3.902 12.036 1.00 86.25 565 PHE A N 1
ATOM 4408 C CA . PHE A 1 565 ? -0.537 3.096 12.942 1.00 86.25 565 PHE A CA 1
ATOM 4409 C C . PHE A 1 565 ? -0.925 3.893 14.185 1.00 86.25 565 PHE A C 1
ATOM 4411 O O . PHE A 1 565 ? -2.074 3.849 14.609 1.00 86.25 565 PHE A O 1
ATOM 4418 N N . HIS A 1 566 ? 0.021 4.629 14.767 1.00 85.50 566 HIS A N 1
ATOM 4419 C CA . HIS A 1 566 ? -0.251 5.450 15.939 1.00 85.50 566 HIS A CA 1
ATOM 4420 C C . HIS A 1 566 ? -1.348 6.490 15.660 1.00 85.50 566 HIS A C 1
ATOM 4422 O O . HIS A 1 566 ? -2.283 6.618 16.450 1.00 85.50 566 HIS A O 1
ATOM 4428 N N . ASP A 1 567 ? -1.264 7.203 14.539 1.00 81.31 567 ASP A N 1
ATOM 4429 C CA . ASP A 1 567 ? -2.197 8.266 14.167 1.00 81.31 567 ASP A CA 1
ATOM 4430 C C . ASP A 1 567 ? -3.604 7.713 13.918 1.00 81.31 567 ASP A C 1
ATOM 4432 O O . ASP A 1 567 ? -4.568 8.217 14.492 1.00 81.31 567 ASP A O 1
ATOM 4436 N N . GLU A 1 568 ? -3.742 6.629 13.151 1.00 86.19 568 GLU A N 1
ATOM 4437 C CA . GLU A 1 568 ? -5.054 6.021 12.893 1.00 86.19 568 GLU A CA 1
ATOM 4438 C C . GLU A 1 568 ? -5.666 5.367 14.134 1.00 86.19 568 GLU A C 1
ATOM 4440 O O . GLU A 1 568 ? -6.876 5.465 14.354 1.00 86.19 568 GLU A O 1
ATOM 4445 N N . LEU A 1 569 ? -4.854 4.713 14.971 1.00 90.62 569 LEU A N 1
ATOM 4446 C CA . LEU A 1 569 ? -5.339 4.150 16.230 1.00 90.62 569 LEU A CA 1
ATOM 4447 C C . LEU A 1 569 ? -5.792 5.253 17.194 1.00 90.62 569 LEU A C 1
ATOM 4449 O O . LEU A 1 569 ? -6.833 5.093 17.830 1.00 90.62 569 LEU A O 1
ATOM 4453 N N . SER A 1 570 ? -5.064 6.372 17.250 1.00 87.38 570 SER A N 1
ATOM 4454 C CA . SER A 1 570 ? -5.416 7.545 18.064 1.00 87.38 570 SER A CA 1
ATOM 4455 C C . SER A 1 570 ? -6.656 8.270 17.531 1.00 87.38 570 SER A C 1
ATOM 4457 O O . SER A 1 570 ? -7.483 8.750 18.301 1.00 87.38 570 SER A O 1
ATOM 4459 N N . ALA A 1 571 ? -6.817 8.338 16.208 1.00 80.25 571 ALA A N 1
ATOM 4460 C CA . ALA A 1 571 ? -7.996 8.923 15.577 1.00 80.25 571 ALA A CA 1
ATOM 4461 C C . ALA A 1 571 ? -9.248 8.052 15.786 1.00 80.25 571 ALA A C 1
ATOM 4463 O O . ALA A 1 571 ? -10.349 8.572 15.971 1.00 80.25 571 ALA A O 1
ATOM 4464 N N . GLY A 1 572 ? -9.091 6.724 15.773 1.00 76.31 572 GLY A N 1
ATOM 4465 C CA . GLY A 1 572 ? -10.172 5.767 16.028 1.00 76.31 572 GLY A CA 1
ATOM 4466 C C . GLY A 1 572 ? -10.533 5.604 17.510 1.00 76.31 572 GLY A C 1
ATOM 4467 O O . GLY A 1 572 ? -11.660 5.203 17.836 1.00 76.31 572 GLY A O 1
ATOM 4468 N N . GLY A 1 573 ? -9.609 5.930 18.419 1.00 89.62 573 GLY A N 1
ATOM 4469 C CA . GLY A 1 573 ? -9.855 5.954 19.854 1.00 89.62 573 GLY A CA 1
ATOM 4470 C C . GLY A 1 573 ? -8.598 6.002 20.725 1.00 89.62 573 GLY A C 1
ATOM 4471 O O . GLY A 1 573 ? -7.619 6.661 20.410 1.00 89.62 573 GLY A O 1
ATOM 4472 N N . GLU A 1 574 ? -8.647 5.352 21.883 1.00 95.12 574 GLU A N 1
ATOM 4473 C CA . GLU A 1 574 ? -7.586 5.402 22.892 1.00 95.12 574 GLU A CA 1
ATOM 4474 C C . GLU A 1 574 ? -6.609 4.233 22.716 1.00 95.12 574 GLU A C 1
ATOM 4476 O O . GLU A 1 574 ? -7.010 3.071 22.789 1.00 95.12 574 GLU A O 1
ATOM 4481 N N . ILE A 1 575 ? -5.318 4.515 22.535 1.00 96.00 575 ILE A N 1
ATOM 4482 C CA . ILE A 1 575 ? -4.270 3.486 22.538 1.00 96.00 575 ILE A CA 1
ATOM 4483 C C . ILE A 1 575 ? -4.012 3.049 23.985 1.00 96.00 575 ILE A C 1
ATOM 4485 O O . ILE A 1 575 ? -3.506 3.819 24.796 1.00 96.00 575 ILE A O 1
ATOM 4489 N N . LEU A 1 576 ? -4.345 1.799 24.302 1.00 96.25 576 LEU A N 1
ATOM 4490 C CA . LEU A 1 576 ? -4.171 1.206 25.631 1.00 96.25 576 LEU A CA 1
ATOM 4491 C C . LEU A 1 576 ? -2.813 0.519 25.791 1.00 96.25 576 LEU A C 1
ATOM 4493 O O . LEU A 1 576 ? -2.225 0.529 26.869 1.00 96.25 576 LEU A O 1
ATOM 4497 N N . GLU A 1 577 ? -2.324 -0.107 24.722 1.00 95.38 577 GLU A N 1
ATOM 4498 C CA . GLU A 1 577 ? -1.004 -0.728 24.679 1.00 95.38 577 GLU A CA 1
ATOM 4499 C C . GLU A 1 577 ? -0.312 -0.371 23.369 1.00 95.38 577 GLU A C 1
ATOM 4501 O O . GLU A 1 577 ? -0.915 -0.431 22.298 1.00 95.38 577 GLU A O 1
ATOM 4506 N N . TRP A 1 578 ? 0.973 -0.044 23.467 1.00 93.81 578 TRP A N 1
ATOM 4507 C CA . TRP A 1 578 ? 1.838 0.255 22.336 1.00 93.81 578 TRP A CA 1
ATOM 4508 C C . TRP A 1 578 ? 3.207 -0.374 22.577 1.00 93.81 578 TRP A C 1
ATOM 4510 O O . TRP A 1 578 ? 3.909 0.006 23.516 1.00 93.81 578 TRP A O 1
ATOM 4520 N N . ARG A 1 579 ? 3.585 -1.365 21.766 1.00 92.94 579 ARG A N 1
ATOM 4521 C CA . ARG A 1 579 ? 4.884 -2.043 21.866 1.00 92.94 579 ARG A CA 1
ATOM 4522 C C . ARG A 1 579 ? 5.520 -2.170 20.491 1.00 92.94 579 ARG A C 1
ATOM 4524 O O . ARG A 1 579 ? 4.944 -2.759 19.583 1.00 92.94 579 ARG A O 1
ATOM 4531 N N . LEU A 1 580 ? 6.737 -1.650 20.373 1.00 91.62 580 LEU A N 1
ATOM 4532 C CA . LEU A 1 580 ? 7.564 -1.735 19.174 1.00 91.62 580 LEU A CA 1
ATOM 4533 C C . LEU A 1 580 ? 8.696 -2.719 19.444 1.00 91.62 580 LEU A C 1
ATOM 4535 O O . LEU A 1 580 ? 9.631 -2.411 20.179 1.00 91.62 580 LEU A O 1
ATOM 4539 N N . GLN A 1 581 ? 8.593 -3.918 18.885 1.00 89.12 581 GLN A N 1
ATOM 4540 C CA . GLN A 1 581 ? 9.603 -4.954 19.053 1.00 89.12 581 GLN A CA 1
ATOM 4541 C C . GLN A 1 581 ? 10.655 -4.824 17.961 1.00 89.12 581 GLN A C 1
ATOM 4543 O O . GLN A 1 581 ? 10.355 -4.965 16.782 1.00 89.12 581 GLN A O 1
ATOM 4548 N N . THR A 1 582 ? 11.894 -4.552 18.343 1.00 85.75 582 THR A N 1
ATOM 4549 C CA . THR A 1 582 ? 13.011 -4.387 17.400 1.00 85.75 582 THR A CA 1
ATOM 4550 C C . THR A 1 582 ? 13.873 -5.646 17.276 1.00 85.75 582 THR A C 1
ATOM 4552 O O . THR A 1 582 ? 14.819 -5.684 16.482 1.00 85.75 582 THR A O 1
ATOM 4555 N N . ASP A 1 583 ? 13.542 -6.689 18.043 1.00 77.88 583 ASP A N 1
ATOM 4556 C CA . ASP A 1 583 ? 14.240 -7.971 18.048 1.00 77.88 583 ASP A CA 1
ATOM 4557 C C . ASP A 1 583 ? 14.247 -8.593 16.643 1.00 77.88 583 ASP A C 1
ATOM 4559 O O . ASP A 1 583 ? 13.233 -8.639 15.951 1.00 77.88 583 ASP A O 1
ATOM 4563 N N . GLY A 1 584 ? 15.420 -9.045 16.192 1.00 74.19 584 GLY A N 1
ATOM 4564 C CA . GLY A 1 584 ? 15.618 -9.600 14.846 1.00 74.19 584 GLY A CA 1
ATOM 4565 C C . GLY A 1 584 ? 15.830 -8.565 13.728 1.00 74.19 584 GLY A C 1
ATOM 4566 O O . GLY A 1 584 ? 16.351 -8.929 12.669 1.00 74.19 584 GLY A O 1
ATOM 4567 N N . LEU A 1 585 ? 15.521 -7.282 13.964 1.00 76.62 585 LEU A N 1
ATOM 4568 C CA . LEU A 1 585 ? 15.718 -6.183 13.002 1.00 76.62 585 LEU A CA 1
ATOM 4569 C C . LEU A 1 585 ? 16.978 -5.344 13.269 1.00 76.62 585 LEU A C 1
ATOM 4571 O O . LEU A 1 585 ? 17.471 -4.679 12.352 1.00 76.62 585 LEU A O 1
ATOM 4575 N N . ILE A 1 586 ? 17.508 -5.395 14.495 1.00 84.94 586 ILE A N 1
ATOM 4576 C CA . ILE A 1 586 ? 18.739 -4.713 14.919 1.00 84.94 586 ILE A CA 1
ATOM 4577 C C . ILE A 1 586 ? 19.832 -5.757 15.186 1.00 84.94 586 ILE A C 1
ATOM 4579 O O . ILE A 1 586 ? 19.791 -6.464 16.196 1.00 84.94 586 ILE A O 1
ATOM 4583 N N . GLY A 1 587 ? 20.814 -5.847 14.286 1.00 84.44 587 GLY A N 1
ATOM 4584 C CA . GLY A 1 587 ? 22.006 -6.681 14.441 1.00 84.44 587 GLY A CA 1
ATOM 4585 C C . GLY A 1 587 ? 23.203 -5.914 15.010 1.00 84.44 587 GLY A C 1
ATOM 4586 O O . GLY A 1 587 ? 23.091 -4.764 15.437 1.00 84.44 587 GLY A O 1
ATOM 4587 N N . GLU A 1 588 ? 24.381 -6.544 14.999 1.00 86.88 588 GLU A N 1
ATOM 4588 C CA . GLU A 1 588 ? 25.633 -5.904 15.440 1.00 86.88 588 GLU A CA 1
ATOM 4589 C C . GLU A 1 588 ? 26.002 -4.681 14.587 1.00 86.88 588 GLU A C 1
ATOM 4591 O O . GLU A 1 588 ? 26.530 -3.705 15.114 1.00 86.88 588 GLU A O 1
ATOM 4596 N N . PHE A 1 589 ? 25.650 -4.689 13.297 1.00 88.00 589 PHE A N 1
ATOM 4597 C CA . PHE A 1 589 ? 25.859 -3.554 12.396 1.00 88.00 589 PHE A CA 1
ATOM 4598 C C . PHE A 1 589 ? 24.975 -2.345 12.754 1.00 88.00 589 PHE A C 1
ATOM 4600 O O . PHE A 1 589 ? 25.436 -1.210 12.812 1.00 88.00 589 PHE A O 1
ATOM 4607 N N . GLU A 1 590 ? 23.690 -2.543 13.053 1.00 88.75 590 GLU A N 1
ATOM 4608 C CA . GLU A 1 590 ? 22.842 -1.436 13.511 1.00 88.75 590 GLU A CA 1
ATOM 4609 C C . GLU A 1 590 ? 23.271 -0.912 14.894 1.00 88.75 590 GLU A C 1
ATOM 4611 O O . GLU A 1 590 ? 23.230 0.297 15.146 1.00 88.75 590 GLU A O 1
ATOM 4616 N N . LYS A 1 591 ? 23.740 -1.799 15.784 1.00 89.88 591 LYS A N 1
ATOM 4617 C CA . LYS A 1 591 ? 24.294 -1.407 17.091 1.00 89.88 591 LYS A CA 1
ATOM 4618 C C . LYS A 1 591 ? 25.580 -0.594 16.954 1.00 89.88 591 LYS A C 1
ATOM 4620 O O . LYS A 1 591 ? 25.745 0.378 17.691 1.00 89.88 591 LYS A O 1
ATOM 4625 N N . SER A 1 592 ? 26.470 -0.939 16.020 1.00 90.94 592 SER A N 1
ATOM 4626 C CA . SER A 1 592 ? 27.685 -0.154 15.776 1.00 90.94 592 SER A CA 1
ATOM 4627 C C . SER A 1 592 ? 27.351 1.240 15.245 1.00 90.94 592 SER A C 1
ATOM 4629 O O . SER A 1 592 ? 27.953 2.208 15.707 1.00 90.94 592 SER A O 1
ATOM 4631 N N . LEU A 1 593 ? 26.343 1.378 14.372 1.00 90.00 593 LEU A N 1
ATOM 4632 C CA . LEU A 1 593 ? 25.848 2.684 13.916 1.00 90.00 593 LEU A CA 1
ATOM 4633 C C . LEU A 1 593 ? 25.326 3.547 15.076 1.00 90.00 593 LEU A C 1
ATOM 4635 O O . LEU A 1 593 ? 25.628 4.738 15.132 1.00 90.00 593 LEU A O 1
ATOM 4639 N N . LEU A 1 594 ? 24.585 2.956 16.021 1.00 90.38 594 LEU A N 1
ATOM 4640 C CA . LEU A 1 594 ? 24.097 3.644 17.228 1.00 90.38 594 LEU A CA 1
ATOM 4641 C C . LEU A 1 594 ? 25.221 4.100 18.171 1.00 90.38 594 LEU A C 1
ATOM 4643 O O . LEU A 1 594 ? 25.017 5.030 18.953 1.00 90.38 594 LEU A O 1
ATOM 4647 N N . ALA A 1 595 ? 26.378 3.438 18.126 1.00 91.19 595 ALA A N 1
ATOM 4648 C CA . ALA A 1 595 ? 27.529 3.722 18.978 1.00 91.19 595 ALA A CA 1
ATOM 4649 C C . ALA A 1 595 ? 28.511 4.741 18.369 1.00 91.19 595 ALA A C 1
ATOM 4651 O O . ALA A 1 595 ? 29.468 5.133 19.041 1.00 91.19 595 ALA A O 1
ATOM 4652 N N . LEU A 1 596 ? 28.303 5.172 17.118 1.00 90.25 596 LEU A N 1
ATOM 4653 C CA . LEU A 1 596 ? 29.206 6.107 16.449 1.00 90.25 596 LEU A CA 1
ATOM 4654 C C . LEU A 1 596 ? 29.236 7.471 17.167 1.00 90.25 596 LEU A C 1
ATOM 4656 O O . LEU A 1 596 ? 28.184 8.071 17.401 1.00 90.25 596 LEU A O 1
ATOM 4660 N N . PRO A 1 597 ? 30.431 7.997 17.498 1.00 83.44 597 PRO A N 1
ATOM 4661 C CA . PRO A 1 597 ? 30.560 9.289 18.155 1.00 83.44 597 PRO A CA 1
ATOM 4662 C C . PRO A 1 597 ? 30.425 10.453 17.162 1.00 83.44 597 PRO A C 1
ATOM 4664 O O . PRO A 1 597 ? 30.683 10.321 15.964 1.00 83.44 597 PRO A O 1
ATOM 4667 N N . GLY A 1 598 ? 30.107 11.634 17.693 1.00 82.44 598 GLY A N 1
ATOM 4668 C CA . GLY A 1 598 ? 30.093 12.895 16.948 1.00 82.44 598 GLY A CA 1
ATOM 4669 C C . GLY A 1 598 ? 28.693 13.437 16.664 1.00 82.44 598 GLY A C 1
ATOM 4670 O O . GLY A 1 598 ? 27.690 12.949 17.179 1.00 82.44 598 GLY A O 1
ATOM 4671 N N . SER A 1 599 ? 28.633 14.497 15.861 1.00 82.19 599 SER A N 1
ATOM 4672 C CA . SER A 1 599 ? 27.396 15.159 15.442 1.00 82.19 599 SER A CA 1
ATOM 4673 C C . SER A 1 599 ? 27.559 15.777 14.049 1.00 82.19 599 SER A C 1
ATOM 4675 O O . SER A 1 599 ? 28.679 15.925 13.549 1.00 82.19 599 SER A O 1
ATOM 4677 N N . GLY A 1 600 ? 26.436 16.107 13.403 1.00 82.06 600 GLY A N 1
ATOM 4678 C CA . GLY A 1 600 ? 26.418 16.789 12.106 1.00 82.06 600 GLY A CA 1
ATOM 4679 C C . GLY A 1 600 ? 27.197 16.043 11.017 1.00 82.06 600 GLY A C 1
ATOM 4680 O O . GLY A 1 600 ? 27.073 14.827 10.863 1.00 82.06 600 GLY A O 1
ATOM 4681 N N . GLU A 1 601 ? 28.020 16.774 10.267 1.00 86.06 601 GLU A N 1
ATOM 4682 C CA . GLU A 1 601 ? 28.795 16.236 9.141 1.00 86.06 601 GLU A CA 1
ATOM 4683 C C . GLU A 1 601 ? 29.804 15.158 9.549 1.00 86.06 601 GLU A C 1
ATOM 4685 O O . GLU A 1 601 ? 30.048 14.223 8.787 1.00 86.06 601 GLU A O 1
ATOM 4690 N N . THR A 1 602 ? 30.378 15.252 10.751 1.00 90.12 602 THR A N 1
ATOM 4691 C CA . THR A 1 602 ? 31.342 14.257 11.239 1.00 90.12 602 THR A CA 1
ATOM 4692 C C . THR A 1 602 ? 30.670 12.905 11.441 1.00 90.12 602 THR A C 1
ATOM 4694 O O . THR A 1 602 ? 31.212 11.890 11.013 1.00 90.12 602 THR A O 1
ATOM 4697 N N . LEU A 1 603 ? 29.460 12.887 12.011 1.00 91.88 603 LEU A N 1
ATOM 4698 C CA . LEU A 1 603 ? 28.690 11.653 12.163 1.00 91.88 603 LEU A CA 1
ATOM 4699 C C . LEU A 1 603 ? 28.261 11.091 10.800 1.00 91.88 603 LEU A C 1
ATOM 4701 O O . LEU A 1 603 ? 28.382 9.891 10.572 1.00 91.88 603 LEU A O 1
ATOM 4705 N N . ALA A 1 604 ? 27.822 11.949 9.871 1.00 91.38 604 ALA A N 1
ATOM 4706 C CA . ALA A 1 604 ? 27.469 11.531 8.512 1.00 91.38 604 ALA A CA 1
ATOM 4707 C C . ALA A 1 604 ? 28.660 10.900 7.774 1.00 91.38 604 ALA A C 1
ATOM 4709 O O . ALA A 1 604 ? 28.501 9.877 7.107 1.00 91.38 604 ALA A O 1
ATOM 4710 N N . ARG A 1 605 ? 29.866 11.459 7.940 1.00 94.38 605 ARG A N 1
ATOM 4711 C CA . ARG A 1 605 ? 31.107 10.887 7.403 1.00 94.38 605 ARG A CA 1
ATOM 4712 C C . ARG A 1 605 ? 31.395 9.509 8.000 1.00 94.38 605 ARG A C 1
ATOM 4714 O O . ARG A 1 605 ? 31.576 8.569 7.233 1.00 94.38 605 ARG A O 1
ATOM 4721 N N . SER A 1 606 ? 31.349 9.369 9.326 1.00 94.75 606 SER A N 1
ATOM 4722 C CA . SER A 1 606 ? 31.579 8.085 10.005 1.00 94.75 606 SER A CA 1
ATOM 4723 C C . SER A 1 606 ? 30.573 7.014 9.575 1.00 94.75 606 SER A C 1
ATOM 4725 O O . SER A 1 606 ? 30.956 5.890 9.266 1.00 94.75 606 SER A O 1
ATOM 4727 N N . VAL A 1 607 ? 29.283 7.361 9.491 1.00 94.31 607 VAL A N 1
ATOM 4728 C CA . VAL A 1 607 ? 28.231 6.445 9.015 1.00 94.31 607 VAL A CA 1
ATOM 4729 C C . VAL A 1 607 ? 28.483 6.040 7.561 1.00 94.31 607 VAL A C 1
ATOM 4731 O O . VAL A 1 607 ? 28.352 4.867 7.215 1.00 94.31 607 VAL A O 1
ATOM 4734 N N . ARG A 1 608 ? 28.867 6.991 6.701 1.00 95.44 608 ARG A N 1
ATOM 4735 C CA . ARG A 1 608 ? 29.187 6.724 5.294 1.00 95.44 608 ARG A CA 1
ATOM 4736 C C . ARG A 1 608 ? 30.362 5.761 5.164 1.00 95.44 608 ARG A C 1
ATOM 4738 O O . ARG A 1 608 ? 30.266 4.812 4.393 1.00 95.44 608 ARG A O 1
ATOM 4745 N N . GLU A 1 609 ? 31.449 6.001 5.889 1.00 94.19 609 GLU A N 1
ATOM 4746 C CA . GLU A 1 609 ? 32.622 5.119 5.907 1.00 94.19 609 GLU A CA 1
ATOM 4747 C C . GLU A 1 609 ? 32.242 3.717 6.388 1.00 94.19 609 GLU A C 1
ATOM 4749 O O . GLU A 1 609 ? 32.619 2.734 5.753 1.00 94.19 609 GLU A O 1
ATOM 4754 N N . HIS A 1 610 ? 31.411 3.625 7.430 1.00 92.25 610 HIS A N 1
ATOM 4755 C CA . HIS A 1 610 ? 30.916 2.355 7.955 1.00 92.25 610 HIS A CA 1
ATOM 4756 C C . HIS A 1 610 ? 30.076 1.580 6.926 1.00 92.25 610 HIS A C 1
ATOM 4758 O O . HIS A 1 610 ? 30.312 0.396 6.691 1.00 92.25 610 HIS A O 1
ATOM 4764 N N . LEU A 1 611 ? 29.136 2.253 6.251 1.00 92.00 611 LEU A N 1
ATOM 4765 C CA . LEU A 1 611 ? 28.317 1.659 5.190 1.00 92.00 611 LEU A CA 1
ATOM 4766 C C . LEU A 1 611 ? 29.157 1.232 3.981 1.00 92.00 611 LEU A C 1
ATOM 4768 O O . LEU A 1 611 ? 28.929 0.159 3.429 1.00 92.00 611 LEU A O 1
ATOM 4772 N N . LEU A 1 612 ? 30.119 2.055 3.553 1.00 92.50 612 LEU A N 1
ATOM 4773 C CA . LEU A 1 612 ? 30.995 1.731 2.424 1.00 92.50 612 LEU A CA 1
ATOM 4774 C C . LEU A 1 612 ? 31.883 0.528 2.732 1.00 92.50 612 LEU A C 1
ATOM 4776 O O . LEU A 1 612 ? 31.939 -0.391 1.918 1.00 92.50 612 LEU A O 1
ATOM 4780 N N . ALA A 1 613 ? 32.521 0.508 3.906 1.00 89.31 613 ALA A N 1
ATOM 4781 C CA . ALA A 1 613 ? 33.361 -0.605 4.342 1.00 89.31 613 ALA A CA 1
ATOM 4782 C C . ALA A 1 613 ? 32.592 -1.931 4.341 1.00 89.31 613 ALA A C 1
ATOM 4784 O O . ALA A 1 613 ? 33.145 -2.971 3.991 1.00 89.31 613 ALA A O 1
ATOM 4785 N N . ALA A 1 614 ? 31.303 -1.879 4.673 1.00 86.31 614 ALA A N 1
ATOM 4786 C CA . ALA A 1 614 ? 30.449 -3.048 4.696 1.00 86.31 614 ALA A CA 1
ATOM 4787 C C . ALA A 1 614 ? 29.948 -3.445 3.285 1.00 86.31 614 ALA A C 1
ATOM 4789 O O . ALA A 1 614 ? 29.964 -4.618 2.920 1.00 86.31 614 ALA A O 1
ATOM 4790 N N . ILE A 1 615 ? 29.546 -2.486 2.441 1.00 90.38 615 ILE A N 1
ATOM 4791 C CA . ILE A 1 615 ? 28.984 -2.763 1.103 1.00 90.38 615 ILE A CA 1
ATOM 4792 C C . ILE A 1 615 ? 30.049 -3.201 0.090 1.00 90.38 615 ILE A C 1
ATOM 4794 O O . ILE A 1 615 ? 29.756 -4.014 -0.790 1.00 90.38 615 ILE A O 1
ATOM 4798 N N . GLU A 1 616 ? 31.266 -2.663 0.167 1.00 88.94 616 GLU A N 1
ATOM 4799 C CA . GLU A 1 616 ? 32.283 -2.859 -0.871 1.00 88.94 616 GLU A CA 1
ATOM 4800 C C . GLU A 1 616 ? 32.651 -4.341 -1.106 1.00 88.94 616 GLU A C 1
ATOM 4802 O O . GLU A 1 616 ? 32.633 -4.773 -2.264 1.00 88.94 616 GLU A O 1
ATOM 4807 N N . PRO A 1 617 ? 32.843 -5.179 -0.063 1.00 87.81 617 PRO A N 1
ATOM 4808 C CA . PRO A 1 617 ? 33.040 -6.621 -0.226 1.00 87.81 617 PRO A CA 1
ATOM 4809 C C . PRO A 1 617 ? 31.928 -7.339 -1.013 1.00 87.81 617 PRO A C 1
ATOM 4811 O O . PRO A 1 617 ? 32.199 -8.317 -1.714 1.00 87.81 617 PRO A O 1
ATOM 4814 N N . ALA A 1 618 ? 30.681 -6.854 -0.942 1.00 86.94 618 ALA A N 1
ATOM 4815 C CA . ALA A 1 618 ? 29.545 -7.466 -1.629 1.00 86.94 618 ALA A CA 1
ATOM 4816 C C . ALA A 1 618 ? 29.540 -7.194 -3.144 1.00 86.94 618 ALA A C 1
ATOM 4818 O O . ALA A 1 618 ? 28.946 -7.965 -3.900 1.00 86.94 618 ALA A O 1
ATOM 4819 N N . ARG A 1 619 ? 30.213 -6.135 -3.627 1.00 87.69 619 ARG A N 1
ATOM 4820 C CA . ARG A 1 619 ? 30.226 -5.781 -5.063 1.00 87.69 619 ARG A CA 1
ATOM 4821 C C . ARG A 1 619 ? 30.794 -6.886 -5.937 1.00 87.69 619 ARG A C 1
ATOM 4823 O O . ARG A 1 619 ? 30.236 -7.177 -6.993 1.00 87.69 619 ARG A O 1
ATOM 4830 N N . ASN A 1 620 ? 31.843 -7.545 -5.459 1.00 85.19 620 ASN A N 1
ATOM 4831 C CA . ASN A 1 620 ? 32.518 -8.623 -6.180 1.00 85.19 620 ASN A CA 1
ATOM 4832 C C . ASN A 1 620 ? 31.727 -9.944 -6.168 1.00 85.19 620 ASN A C 1
ATOM 4834 O O . ASN A 1 620 ? 32.144 -10.912 -6.798 1.00 85.19 620 ASN A O 1
ATOM 4838 N N . ARG A 1 621 ? 30.595 -10.000 -5.452 1.00 85.75 621 ARG A N 1
ATOM 4839 C CA . ARG A 1 621 ? 29.740 -11.188 -5.313 1.00 85.75 621 ARG A CA 1
ATOM 4840 C C . ARG A 1 621 ? 28.479 -11.143 -6.180 1.00 85.75 621 ARG A C 1
ATOM 4842 O O . ARG A 1 621 ? 27.741 -12.121 -6.189 1.00 85.75 621 ARG A O 1
ATOM 4849 N N . LEU A 1 622 ? 28.235 -10.047 -6.908 1.00 85.81 622 LEU A N 1
ATOM 4850 C CA . LEU A 1 622 ? 27.116 -9.942 -7.851 1.00 85.81 622 LEU A CA 1
ATOM 4851 C C . LEU A 1 622 ? 27.328 -10.890 -9.040 1.00 85.81 622 LEU A C 1
ATOM 4853 O O . LEU A 1 622 ? 28.160 -10.631 -9.917 1.00 85.81 622 LEU A O 1
ATOM 4857 N N . GLY A 1 623 ? 26.557 -11.976 -9.065 1.00 82.25 623 GLY A N 1
ATOM 4858 C CA . GLY A 1 623 ? 26.622 -13.005 -10.100 1.00 82.25 623 GLY A CA 1
ATOM 4859 C C . GLY A 1 623 ? 25.714 -12.732 -11.300 1.00 82.25 623 GLY A C 1
ATOM 4860 O O . GLY A 1 623 ? 24.999 -11.730 -11.372 1.00 82.25 623 GLY A O 1
ATOM 4861 N N . GLU A 1 624 ? 25.711 -13.659 -12.256 1.00 80.12 624 GLU A N 1
ATOM 4862 C CA . GLU A 1 624 ? 24.815 -13.617 -13.418 1.00 80.12 624 GLU A CA 1
ATOM 4863 C C . GLU A 1 624 ? 23.333 -13.678 -13.012 1.00 80.12 624 GLU A C 1
ATOM 4865 O O . GLU A 1 624 ? 22.531 -12.878 -13.494 1.00 80.12 624 GLU A O 1
ATOM 4870 N N . THR A 1 625 ? 22.984 -14.531 -12.042 1.00 82.25 625 THR A N 1
ATOM 4871 C CA . THR A 1 625 ? 21.636 -14.607 -11.457 1.00 82.25 625 THR A CA 1
ATOM 4872 C C . THR A 1 625 ? 21.158 -13.253 -10.933 1.00 82.25 625 THR A C 1
ATOM 4874 O O . THR A 1 625 ? 20.027 -12.853 -11.200 1.00 82.25 625 THR A O 1
ATOM 4877 N N . ASP A 1 626 ? 22.013 -12.499 -10.237 1.00 84.62 626 ASP A N 1
ATOM 4878 C CA . ASP A 1 626 ? 21.646 -11.184 -9.704 1.00 84.62 626 ASP A CA 1
ATOM 4879 C C . ASP A 1 626 ? 21.372 -10.176 -10.829 1.00 84.62 626 ASP A C 1
ATOM 4881 O O . ASP A 1 626 ? 20.418 -9.402 -10.745 1.00 84.62 626 ASP A O 1
ATOM 4885 N N . ARG A 1 627 ? 22.148 -10.224 -11.921 1.00 82.69 627 ARG A N 1
ATOM 4886 C CA . ARG A 1 627 ? 21.935 -9.369 -13.103 1.00 82.69 627 ARG A CA 1
ATOM 4887 C C . ARG A 1 627 ? 20.612 -9.675 -13.801 1.00 82.69 627 ARG A C 1
ATOM 4889 O O . ARG A 1 627 ? 19.899 -8.741 -14.172 1.00 82.69 627 ARG A O 1
ATOM 4896 N N . LEU A 1 628 ? 20.273 -10.957 -13.942 1.00 82.31 628 LEU A N 1
ATOM 4897 C CA . LEU A 1 628 ? 19.008 -11.420 -14.526 1.00 82.31 628 LEU A CA 1
ATOM 4898 C C . LEU A 1 628 ? 17.801 -11.022 -13.676 1.00 82.31 628 LEU A C 1
ATOM 4900 O O . LEU A 1 628 ? 16.748 -10.688 -14.207 1.00 82.31 628 LEU A O 1
ATOM 4904 N N . LEU A 1 629 ? 17.974 -11.003 -12.355 1.00 79.44 629 LEU A N 1
ATOM 4905 C CA . LEU A 1 629 ? 16.982 -10.500 -11.406 1.00 79.44 629 LEU A CA 1
ATOM 4906 C C . LEU A 1 629 ? 17.009 -8.972 -11.256 1.00 79.44 629 LEU A C 1
ATOM 4908 O O . LEU A 1 629 ? 16.294 -8.433 -10.413 1.00 79.44 629 LEU A O 1
ATOM 4912 N N . HIS A 1 630 ? 17.839 -8.274 -12.038 1.00 82.56 630 HIS A N 1
ATOM 4913 C CA . HIS A 1 630 ? 18.040 -6.826 -11.981 1.00 82.56 630 HIS A CA 1
ATOM 4914 C C . HIS A 1 630 ? 18.404 -6.295 -10.582 1.00 82.56 630 HIS A C 1
ATOM 4916 O O . HIS A 1 630 ? 18.123 -5.139 -10.249 1.00 82.56 630 HIS A O 1
ATOM 4922 N N . ARG A 1 631 ? 19.061 -7.122 -9.762 1.00 85.31 631 ARG A N 1
ATOM 4923 C CA . ARG A 1 631 ? 19.573 -6.740 -8.446 1.00 85.31 631 ARG A CA 1
ATOM 4924 C C . ARG A 1 631 ? 20.800 -5.854 -8.605 1.00 85.31 631 ARG A C 1
ATOM 4926 O O . ARG A 1 631 ? 21.672 -6.100 -9.438 1.00 85.31 631 ARG A O 1
ATOM 4933 N N . ARG A 1 632 ? 20.886 -4.820 -7.770 1.00 87.62 632 ARG A N 1
ATOM 4934 C CA . ARG A 1 632 ? 22.069 -3.961 -7.681 1.00 87.62 632 ARG A CA 1
ATOM 4935 C C . ARG A 1 632 ? 22.321 -3.517 -6.253 1.00 87.62 632 ARG A C 1
ATOM 4937 O O . ARG A 1 632 ? 21.384 -3.250 -5.505 1.00 87.62 632 ARG A O 1
ATOM 4944 N N . LEU A 1 633 ? 23.593 -3.365 -5.917 1.00 89.94 633 LEU A N 1
ATOM 4945 C CA . LEU A 1 633 ? 24.007 -2.740 -4.668 1.00 89.94 633 LEU A CA 1
ATOM 4946 C C . LEU A 1 633 ? 23.950 -1.202 -4.777 1.00 89.94 633 LEU A C 1
ATOM 4948 O O . LEU A 1 633 ? 24.007 -0.662 -5.890 1.00 89.94 633 LEU A O 1
ATOM 4952 N N . PRO A 1 634 ? 23.842 -0.483 -3.645 1.00 89.75 634 PRO A N 1
ATOM 4953 C CA . PRO A 1 634 ? 23.892 0.977 -3.619 1.00 89.75 634 PRO A CA 1
ATOM 4954 C C . PRO A 1 634 ? 25.218 1.517 -4.177 1.00 89.75 634 PRO A C 1
ATOM 4956 O O . PRO A 1 634 ? 26.278 0.918 -3.978 1.00 89.75 634 PRO A O 1
ATOM 4959 N N . ASN A 1 635 ? 25.186 2.650 -4.876 1.00 88.19 635 ASN A N 1
ATOM 4960 C CA . ASN A 1 635 ? 26.394 3.377 -5.280 1.00 88.19 635 ASN A CA 1
ATOM 4961 C C . ASN A 1 635 ? 26.862 4.353 -4.173 1.00 88.19 635 ASN A C 1
ATOM 4963 O O . ASN A 1 635 ? 26.181 4.532 -3.166 1.00 88.19 635 ASN A O 1
ATOM 4967 N N . ALA A 1 636 ? 28.026 4.985 -4.345 1.00 88.12 636 ALA A N 1
ATOM 4968 C CA . ALA A 1 636 ? 28.601 5.868 -3.324 1.00 88.12 636 ALA A CA 1
ATOM 4969 C C . ALA A 1 636 ? 27.741 7.110 -3.005 1.00 88.12 636 ALA A C 1
ATOM 4971 O O . ALA A 1 636 ? 27.728 7.554 -1.859 1.00 88.12 636 ALA A O 1
ATOM 4972 N N . GLU A 1 637 ? 27.023 7.654 -3.992 1.00 88.25 637 GLU A N 1
ATOM 4973 C CA . GLU A 1 637 ? 26.101 8.785 -3.809 1.00 88.25 637 GLU A CA 1
ATOM 4974 C C . GLU A 1 637 ? 24.901 8.364 -2.954 1.00 88.25 637 GLU A C 1
ATOM 4976 O O . GLU A 1 637 ? 24.591 9.003 -1.953 1.00 88.25 637 GLU A O 1
ATOM 4981 N N . GLU A 1 638 ? 24.290 7.227 -3.290 1.00 87.62 638 GLU A N 1
ATOM 4982 C CA . GLU A 1 638 ? 23.175 6.648 -2.547 1.00 87.62 638 GLU A CA 1
ATOM 4983 C C . GLU A 1 638 ? 23.576 6.338 -1.099 1.00 87.62 638 GLU A C 1
ATOM 4985 O O . GLU A 1 638 ? 22.807 6.610 -0.176 1.00 87.62 638 GLU A O 1
ATOM 4990 N N . VAL A 1 639 ? 24.790 5.811 -0.890 1.00 91.50 639 VAL A N 1
ATOM 4991 C CA . VAL A 1 639 ? 25.347 5.595 0.452 1.00 91.50 639 VAL A CA 1
ATOM 4992 C C . VAL A 1 639 ? 25.519 6.910 1.205 1.00 91.50 639 VAL A C 1
ATOM 4994 O O . VAL A 1 639 ? 25.153 6.975 2.376 1.00 91.50 639 VAL A O 1
ATOM 4997 N N . GLY A 1 640 ? 26.005 7.964 0.544 1.00 89.31 640 GLY A N 1
ATOM 4998 C CA . GLY A 1 640 ? 26.089 9.304 1.128 1.00 89.31 640 GLY A CA 1
ATOM 4999 C C . GLY A 1 640 ? 24.726 9.826 1.588 1.00 89.31 640 GLY A C 1
ATOM 5000 O O . GLY A 1 640 ? 24.581 10.223 2.740 1.00 89.31 640 GLY A O 1
ATOM 5001 N N . THR A 1 641 ? 23.700 9.729 0.737 1.00 88.25 641 THR A N 1
ATOM 5002 C CA . THR A 1 641 ? 22.335 10.161 1.081 1.00 88.25 641 THR A CA 1
ATOM 5003 C C . THR A 1 641 ? 21.756 9.386 2.266 1.00 88.25 641 THR A C 1
ATOM 5005 O O . THR A 1 641 ? 21.124 9.977 3.144 1.00 88.25 641 THR A O 1
ATOM 5008 N N . LEU A 1 642 ? 21.951 8.062 2.322 1.00 85.69 642 LEU A N 1
ATOM 5009 C CA . LEU A 1 642 ? 21.485 7.281 3.469 1.00 85.69 642 LEU A CA 1
ATOM 5010 C C . LEU A 1 642 ? 22.259 7.644 4.741 1.00 85.69 642 LEU A C 1
ATOM 5012 O O . LEU A 1 642 ? 21.650 7.771 5.801 1.00 85.69 642 LEU A O 1
ATOM 5016 N N . ALA A 1 643 ? 23.571 7.856 4.637 1.00 91.75 643 ALA A N 1
ATOM 5017 C CA . ALA A 1 643 ? 24.404 8.230 5.771 1.00 91.75 643 ALA A CA 1
ATOM 5018 C C . ALA A 1 643 ? 23.989 9.572 6.385 1.00 91.75 643 ALA A C 1
ATOM 5020 O O . ALA A 1 643 ? 23.881 9.674 7.604 1.00 91.75 643 ALA A O 1
ATOM 5021 N N . GLU A 1 644 ? 23.682 10.574 5.557 1.00 89.81 644 GLU A N 1
ATOM 5022 C CA . GLU A 1 644 ? 23.152 11.865 6.013 1.00 89.81 644 GLU A CA 1
ATOM 5023 C C . GLU A 1 644 ? 21.811 11.707 6.742 1.00 89.81 644 GLU A C 1
ATOM 5025 O O . GLU A 1 644 ? 21.614 12.285 7.812 1.00 89.81 644 GLU A O 1
ATOM 5030 N N . ARG A 1 645 ? 20.904 10.879 6.205 1.00 88.50 645 ARG A N 1
ATOM 5031 C CA . ARG A 1 645 ? 19.608 10.581 6.838 1.00 88.50 645 ARG A CA 1
ATOM 5032 C C . ARG A 1 645 ? 19.780 9.893 8.191 1.00 88.50 645 ARG A C 1
ATOM 5034 O O . ARG A 1 645 ? 19.163 10.316 9.165 1.00 88.50 645 ARG A O 1
ATOM 5041 N N . ILE A 1 646 ? 20.627 8.865 8.260 1.00 90.56 646 ILE A N 1
ATOM 5042 C CA . ILE A 1 646 ? 20.925 8.144 9.504 1.00 90.56 646 ILE A CA 1
ATOM 5043 C C . ILE A 1 646 ? 21.560 9.094 10.521 1.00 90.56 646 ILE A C 1
ATOM 5045 O O . ILE A 1 646 ? 21.096 9.162 11.653 1.00 90.56 646 ILE A O 1
ATOM 5049 N N . ALA A 1 647 ? 22.567 9.876 10.128 1.00 90.44 647 ALA A N 1
ATOM 5050 C CA . ALA A 1 647 ? 23.225 10.824 11.023 1.00 90.44 647 ALA A CA 1
ATOM 5051 C C . ALA A 1 647 ? 22.261 11.897 11.546 1.00 90.44 647 ALA A C 1
ATOM 5053 O O . ALA A 1 647 ? 22.300 12.227 12.728 1.00 90.44 647 ALA A O 1
ATOM 5054 N N . SER A 1 648 ? 21.359 12.405 10.701 1.00 88.12 648 SER A N 1
ATOM 5055 C CA . SER A 1 648 ? 20.319 13.351 11.118 1.00 88.12 648 SER A CA 1
ATOM 5056 C C . SER A 1 648 ? 19.334 12.727 12.115 1.00 88.12 648 SER A C 1
ATOM 5058 O O . SER A 1 648 ? 18.987 13.369 13.112 1.00 88.12 648 SER A O 1
ATOM 5060 N N . ALA A 1 649 ? 18.923 11.475 11.894 1.00 87.56 649 ALA A N 1
ATOM 5061 C CA . ALA A 1 649 ? 18.054 10.742 12.814 1.00 87.56 649 ALA A CA 1
ATOM 5062 C C . ALA A 1 649 ? 18.751 10.443 14.154 1.00 87.56 649 ALA A C 1
ATOM 5064 O O . ALA A 1 649 ? 18.164 10.633 15.214 1.00 87.56 649 ALA A O 1
ATOM 5065 N N . LEU A 1 650 ? 20.025 10.044 14.125 1.00 90.06 650 LEU A N 1
ATOM 5066 C CA . LEU A 1 650 ? 20.833 9.815 15.326 1.00 90.06 650 LEU A CA 1
ATOM 5067 C C . LEU A 1 650 ? 21.066 11.112 16.115 1.00 90.06 650 LEU A C 1
ATOM 5069 O O . LEU A 1 650 ? 20.960 11.112 17.339 1.00 90.06 650 LEU A O 1
ATOM 5073 N N . ALA A 1 651 ? 21.333 12.229 15.433 1.00 85.81 651 ALA A N 1
ATOM 5074 C CA . ALA A 1 651 ? 21.571 13.523 16.074 1.00 85.81 651 ALA A CA 1
ATOM 5075 C C . ALA A 1 651 ? 20.323 14.092 16.773 1.00 85.81 651 ALA A C 1
ATOM 5077 O O . ALA A 1 651 ? 20.449 14.797 17.772 1.00 85.81 651 ALA A O 1
ATOM 5078 N N . SER A 1 652 ? 19.130 13.781 16.260 1.00 85.12 652 SER A N 1
ATOM 5079 C CA . SER A 1 652 ? 17.842 14.171 16.853 1.00 85.12 652 SER A CA 1
ATOM 5080 C C . SER A 1 652 ? 17.283 13.132 17.834 1.00 85.12 652 SER A C 1
ATOM 5082 O O . SER A 1 652 ? 16.214 13.339 18.410 1.00 85.12 652 SER A O 1
ATOM 5084 N N . MET A 1 653 ? 17.998 12.024 18.061 1.00 88.81 653 MET A N 1
ATOM 5085 C CA . MET A 1 653 ? 17.506 10.908 18.861 1.00 88.81 653 MET A CA 1
ATOM 5086 C C . MET A 1 653 ? 17.398 11.278 20.352 1.00 88.81 653 MET A C 1
ATOM 5088 O O . MET A 1 653 ? 18.389 11.694 20.966 1.00 88.81 653 MET A O 1
ATOM 5092 N N . PRO A 1 654 ? 16.230 11.070 20.989 1.00 89.44 654 PRO A N 1
ATOM 5093 C CA . PRO A 1 654 ? 16.069 11.293 22.422 1.00 89.44 654 PRO A CA 1
ATOM 5094 C C . PRO A 1 654 ? 17.022 10.430 23.260 1.00 89.44 654 PRO A C 1
ATOM 5096 O O . PRO A 1 654 ? 17.349 9.298 22.906 1.00 89.44 654 PRO A O 1
ATOM 5099 N N . ARG A 1 655 ? 17.457 10.935 24.423 1.00 84.25 655 ARG A N 1
ATOM 5100 C CA . ARG A 1 655 ? 18.457 10.236 25.253 1.00 84.25 655 ARG A CA 1
ATOM 5101 C C . ARG A 1 655 ? 17.932 8.965 25.920 1.00 84.25 655 ARG A C 1
ATOM 5103 O O . ARG A 1 655 ? 18.700 8.012 26.023 1.00 84.25 655 ARG A O 1
ATOM 5110 N N . ARG A 1 656 ? 16.684 8.926 26.392 1.00 86.25 656 ARG A N 1
ATOM 5111 C CA . ARG A 1 656 ? 16.051 7.773 27.071 1.00 86.25 656 ARG A CA 1
ATOM 5112 C C . ARG A 1 656 ? 14.524 7.842 26.923 1.00 86.25 656 ARG A C 1
ATOM 5114 O O . ARG A 1 656 ? 14.005 8.888 26.541 1.00 86.25 656 ARG A O 1
ATOM 5121 N N . GLY A 1 657 ? 13.833 6.759 27.278 1.00 84.69 657 GLY A N 1
ATOM 5122 C CA . GLY A 1 657 ? 12.368 6.680 27.325 1.00 84.69 657 GLY A CA 1
ATOM 5123 C C . GLY A 1 657 ? 11.716 6.271 26.000 1.00 84.69 657 GLY A C 1
ATOM 5124 O O . GLY A 1 657 ? 12.403 6.021 25.011 1.00 84.69 657 GLY A O 1
ATOM 5125 N N . SER A 1 658 ? 10.382 6.248 25.981 1.00 78.12 658 SER A N 1
ATOM 5126 C CA . SER A 1 658 ? 9.557 5.786 24.851 1.00 78.12 658 SER A CA 1
ATOM 5127 C C . SER A 1 658 ? 9.807 6.553 23.546 1.00 78.12 658 SER A C 1
ATOM 5129 O O . SER A 1 658 ? 9.802 5.969 22.466 1.00 78.12 658 SER A O 1
ATOM 5131 N N . ALA A 1 659 ? 10.118 7.850 23.625 1.00 81.94 659 ALA A N 1
ATOM 5132 C CA . ALA A 1 659 ? 10.477 8.649 22.452 1.00 81.94 659 ALA A CA 1
ATOM 5133 C C . ALA A 1 659 ? 11.778 8.161 21.781 1.00 81.94 659 ALA A C 1
ATOM 5135 O O . ALA A 1 659 ? 11.914 8.229 20.559 1.00 81.94 659 ALA A O 1
ATOM 5136 N N . ARG A 1 660 ? 12.734 7.631 22.562 1.00 86.56 660 ARG A N 1
ATOM 5137 C CA . ARG A 1 660 ? 13.950 7.010 22.016 1.00 86.56 660 ARG A CA 1
ATOM 5138 C C . ARG A 1 660 ? 13.626 5.686 21.330 1.00 86.56 660 ARG A C 1
ATOM 5140 O O . ARG A 1 660 ? 14.159 5.427 20.259 1.00 86.56 660 ARG A O 1
ATOM 5147 N N . GLU A 1 661 ? 12.762 4.869 21.925 1.00 84.62 661 GLU A N 1
ATOM 5148 C CA . GLU A 1 661 ? 12.326 3.592 21.341 1.00 84.62 661 GLU A CA 1
ATOM 5149 C C . GLU A 1 661 ? 11.615 3.807 20.000 1.00 84.62 661 GLU A C 1
ATOM 5151 O O . GLU A 1 661 ? 11.949 3.143 19.022 1.00 84.62 661 GLU A O 1
ATOM 5156 N N . MET A 1 662 ? 10.728 4.806 19.916 1.00 83.62 662 MET A N 1
ATOM 5157 C CA . MET A 1 662 ? 10.076 5.211 18.665 1.00 83.62 662 MET A CA 1
ATOM 5158 C C . MET A 1 662 ? 11.091 5.667 17.608 1.00 83.62 662 MET A C 1
ATOM 5160 O O . MET A 1 662 ? 11.004 5.260 16.453 1.00 83.62 662 MET A O 1
ATOM 5164 N N . ALA A 1 663 ? 12.087 6.473 17.992 1.00 86.94 663 ALA A N 1
ATOM 5165 C CA . ALA A 1 663 ? 13.136 6.917 17.074 1.00 86.94 663 ALA A CA 1
ATOM 5166 C C . ALA A 1 663 ? 14.007 5.748 16.570 1.00 86.94 663 ALA A C 1
ATOM 5168 O O . ALA A 1 663 ? 14.367 5.709 15.395 1.00 86.94 663 ALA A O 1
ATOM 5169 N N . ILE A 1 664 ? 14.319 4.775 17.434 1.00 89.00 664 ILE A N 1
ATOM 5170 C CA . ILE A 1 664 ? 15.047 3.552 17.063 1.00 89.00 664 ILE A CA 1
ATOM 5171 C C . ILE A 1 664 ? 14.207 2.699 16.106 1.00 89.00 664 ILE A C 1
ATOM 5173 O O . ILE A 1 664 ? 14.723 2.265 15.079 1.00 89.00 664 ILE A O 1
ATOM 5177 N N . ALA A 1 665 ? 12.923 2.499 16.402 1.00 87.81 665 ALA A N 1
ATOM 5178 C CA . ALA A 1 665 ? 12.003 1.766 15.539 1.00 87.81 665 ALA A CA 1
ATOM 5179 C C . ALA A 1 665 ? 11.815 2.457 14.180 1.00 87.81 665 ALA A C 1
ATOM 5181 O O . ALA A 1 665 ? 11.821 1.793 13.154 1.00 87.81 665 ALA A O 1
ATOM 5182 N N . ALA A 1 666 ? 11.726 3.787 14.131 1.00 87.06 666 ALA A N 1
ATOM 5183 C CA . ALA A 1 666 ? 11.676 4.522 12.867 1.00 87.06 666 ALA A CA 1
ATOM 5184 C C . ALA A 1 666 ? 12.979 4.377 12.063 1.00 87.06 666 ALA A C 1
ATOM 5186 O O . ALA A 1 666 ? 12.964 4.356 10.831 1.00 87.06 666 ALA A O 1
ATOM 5187 N N . LEU A 1 667 ? 14.123 4.269 12.746 1.00 89.50 667 LEU A N 1
ATOM 5188 C CA . LEU A 1 667 ? 15.421 4.126 12.100 1.00 89.50 667 LEU A CA 1
ATOM 5189 C C . LEU A 1 667 ? 15.655 2.703 11.573 1.00 89.50 667 LEU A C 1
ATOM 5191 O O . LEU A 1 667 ? 16.068 2.558 10.425 1.00 89.50 667 LEU A O 1
ATOM 5195 N N . PHE A 1 668 ? 15.369 1.670 12.368 1.00 88.69 668 PHE A N 1
ATOM 5196 C CA . PHE A 1 668 ? 15.733 0.274 12.074 1.00 88.69 668 PHE A CA 1
ATOM 5197 C C . PHE A 1 668 ? 14.549 -0.683 11.884 1.00 88.69 668 PHE A C 1
ATOM 5199 O O . PHE A 1 668 ? 14.745 -1.830 11.485 1.00 88.69 668 PHE A O 1
ATOM 5206 N N . GLY A 1 669 ? 13.325 -0.205 12.072 1.00 88.69 669 GLY A N 1
ATOM 5207 C CA . GLY A 1 669 ? 12.098 -0.986 11.957 1.00 88.69 669 GLY A CA 1
ATOM 5208 C C . GLY A 1 669 ? 11.695 -1.601 13.289 1.00 88.69 669 GLY A C 1
ATOM 5209 O O . GLY A 1 669 ? 12.471 -1.639 14.246 1.00 88.69 669 GLY A O 1
ATOM 5210 N N . ALA A 1 670 ? 10.460 -2.085 13.343 1.00 89.69 670 ALA A N 1
ATOM 5211 C CA . ALA A 1 670 ? 9.921 -2.836 14.470 1.00 89.69 670 ALA A CA 1
ATOM 5212 C C . ALA A 1 670 ? 8.774 -3.738 14.002 1.00 89.69 670 ALA A C 1
ATOM 5214 O O . ALA A 1 670 ? 8.157 -3.456 12.980 1.00 89.69 670 ALA A O 1
ATOM 5215 N N . ALA A 1 671 ? 8.450 -4.769 14.771 1.00 89.88 671 ALA A N 1
ATOM 5216 C CA . ALA A 1 671 ? 7.138 -5.395 14.756 1.00 89.88 671 ALA A CA 1
ATOM 5217 C C . ALA A 1 671 ? 6.252 -4.699 15.801 1.00 89.88 671 ALA A C 1
ATOM 5219 O O . ALA A 1 671 ? 6.575 -4.659 16.993 1.00 89.88 671 ALA A O 1
ATOM 5220 N N . LEU A 1 672 ? 5.154 -4.104 15.349 1.00 92.69 672 LEU A N 1
ATOM 5221 C CA . LEU A 1 672 ? 4.167 -3.438 16.178 1.00 92.69 672 LEU A CA 1
ATOM 5222 C C . LEU A 1 672 ? 3.224 -4.459 16.809 1.00 92.69 672 LEU A C 1
ATOM 5224 O O . LEU A 1 672 ? 2.650 -5.321 16.140 1.00 92.69 672 LEU A O 1
ATOM 5228 N N . LYS A 1 673 ? 3.015 -4.281 18.110 1.00 95.38 673 LYS A N 1
ATOM 5229 C CA . LYS A 1 673 ? 1.878 -4.817 18.847 1.00 95.38 673 LYS A CA 1
ATOM 5230 C C . LYS A 1 673 ? 1.132 -3.658 19.478 1.00 95.38 673 LYS A C 1
ATOM 5232 O O . LYS A 1 673 ? 1.739 -2.845 20.181 1.00 95.38 673 LYS A O 1
ATOM 5237 N N . ALA A 1 674 ? -0.167 -3.578 19.232 1.00 96.62 674 ALA A N 1
ATOM 5238 C CA . ALA A 1 674 ? -0.984 -2.494 19.752 1.00 96.62 674 ALA A CA 1
ATOM 5239 C C . ALA A 1 674 ? -2.360 -2.986 20.187 1.00 96.62 674 ALA A C 1
ATOM 5241 O O . ALA A 1 674 ? -2.953 -3.864 19.560 1.00 96.62 674 ALA A O 1
ATOM 5242 N N . VAL A 1 675 ? -2.878 -2.373 21.247 1.00 97.81 675 VAL A N 1
ATOM 5243 C CA . VAL A 1 675 ? -4.272 -2.514 21.665 1.00 97.81 675 VAL A CA 1
ATOM 5244 C C . VAL A 1 675 ? -4.871 -1.122 21.707 1.00 97.81 675 VAL A C 1
ATOM 5246 O O . VAL A 1 675 ? -4.386 -0.268 22.445 1.00 97.81 675 VAL A O 1
ATOM 5249 N N . ALA A 1 676 ? -5.928 -0.896 20.937 1.00 97.50 676 ALA A N 1
ATOM 5250 C CA . ALA A 1 676 ? -6.667 0.358 20.932 1.00 97.50 676 ALA A CA 1
ATOM 5251 C C . ALA A 1 676 ? -8.132 0.123 21.293 1.00 97.50 676 ALA A C 1
ATOM 5253 O O . ALA A 1 676 ? -8.726 -0.899 20.952 1.00 97.50 676 ALA A O 1
ATOM 5254 N N . ARG A 1 677 ? -8.736 1.084 21.980 1.00 96.25 677 ARG A N 1
ATOM 5255 C CA . ARG A 1 677 ? -10.144 1.090 22.356 1.00 96.25 677 ARG A CA 1
ATOM 5256 C C . ARG A 1 677 ? -10.877 2.116 21.519 1.00 96.25 677 ARG A C 1
ATOM 5258 O O . ARG A 1 677 ? -10.538 3.290 21.573 1.00 96.25 677 ARG A O 1
ATOM 5265 N N . LYS A 1 678 ? -11.924 1.705 20.806 1.00 94.38 678 LYS A N 1
ATOM 5266 C CA . LYS A 1 678 ? -12.739 2.633 20.012 1.00 94.38 678 LYS A CA 1
ATOM 5267 C C . LYS A 1 678 ? -13.346 3.732 20.890 1.00 94.38 678 LYS A C 1
ATOM 5269 O O . LYS A 1 678 ? -13.919 3.428 21.941 1.00 94.38 678 LYS A O 1
ATOM 5274 N N . ALA A 1 679 ? -13.289 4.978 20.419 1.00 86.81 679 ALA A N 1
ATOM 5275 C CA . ALA A 1 679 ? -13.907 6.122 21.084 1.00 86.81 679 ALA A CA 1
ATOM 5276 C C . ALA A 1 679 ? -15.430 5.952 21.283 1.00 86.81 679 ALA A C 1
ATOM 5278 O O . ALA A 1 679 ? -16.129 5.329 20.478 1.00 86.81 679 ALA A O 1
ATOM 5279 N N . GLY A 1 680 ? -15.948 6.555 22.355 1.00 77.69 680 GLY A N 1
ATOM 5280 C CA . GLY A 1 680 ? -17.378 6.637 22.667 1.00 77.69 680 GLY A CA 1
ATOM 5281 C C . GLY A 1 680 ? -17.811 5.861 23.924 1.00 77.69 680 GLY A C 1
ATOM 5282 O O . GLY A 1 680 ? -17.021 5.115 24.508 1.00 77.69 680 GLY A O 1
ATOM 5283 N N . PRO A 1 681 ? -19.066 6.046 24.382 1.00 63.53 681 PRO A N 1
ATOM 5284 C CA . PRO A 1 681 ? -19.529 5.530 25.670 1.00 63.53 681 PRO A CA 1
ATOM 5285 C C . PRO A 1 681 ? -19.644 4.002 25.656 1.00 63.53 681 PRO A C 1
ATOM 5287 O O . PRO A 1 681 ? -20.302 3.444 24.778 1.00 63.53 681 PRO A O 1
ATOM 5290 N N . ARG A 1 682 ? -19.092 3.320 26.672 1.00 58.94 682 ARG A N 1
ATOM 5291 C CA . ARG A 1 682 ? -19.202 1.850 26.832 1.00 58.94 682 ARG A CA 1
ATOM 5292 C C . ARG A 1 682 ? -20.653 1.354 26.887 1.00 58.94 682 ARG A C 1
ATOM 5294 O O . ARG A 1 682 ? -20.933 0.228 26.486 1.00 58.94 682 ARG A O 1
ATOM 5301 N N . GLU A 1 683 ? -21.552 2.192 27.397 1.00 55.84 683 GLU A N 1
ATOM 5302 C CA . GLU A 1 683 ? -22.972 1.892 27.618 1.00 55.84 683 GLU A CA 1
ATOM 5303 C C . GLU A 1 683 ? -23.875 2.362 26.472 1.00 55.84 683 GLU A C 1
ATOM 5305 O O . GLU A 1 683 ? -25.095 2.198 26.545 1.00 55.84 683 GLU A O 1
ATOM 5310 N N . ALA A 1 684 ? -23.308 2.942 25.406 1.00 54.75 684 ALA A N 1
ATOM 5311 C CA . ALA A 1 684 ? -24.093 3.375 24.261 1.00 54.75 684 ALA A CA 1
ATOM 5312 C C . ALA A 1 684 ? -24.816 2.164 23.653 1.00 54.75 684 ALA A C 1
ATOM 5314 O O . ALA A 1 684 ? -24.207 1.312 22.998 1.00 54.75 684 ALA A O 1
ATOM 5315 N N . ARG A 1 685 ? -26.138 2.093 23.869 1.00 48.38 685 ARG A N 1
ATOM 5316 C CA . ARG A 1 685 ? -27.042 1.191 23.150 1.00 48.38 685 ARG A CA 1
ATOM 5317 C C . ARG A 1 685 ? -27.035 1.603 21.684 1.00 48.38 685 ARG A C 1
ATOM 5319 O O . ARG A 1 685 ? -27.854 2.398 21.242 1.00 48.38 685 ARG A O 1
ATOM 5326 N N . THR A 1 686 ? -26.075 1.085 20.936 1.00 54.16 686 THR A N 1
ATOM 5327 C CA . THR A 1 686 ? -26.090 1.185 19.483 1.00 54.16 686 THR A CA 1
ATOM 5328 C C . THR A 1 686 ? -27.143 0.212 18.971 1.00 54.16 686 THR A C 1
ATOM 5330 O O . THR A 1 686 ? -27.162 -0.962 19.349 1.00 54.16 686 THR A O 1
ATOM 5333 N N . SER A 1 687 ? -28.067 0.700 18.142 1.00 54.28 687 SER A N 1
ATOM 5334 C CA . SER A 1 687 ? -28.913 -0.181 17.345 1.00 54.28 687 SER A CA 1
ATOM 5335 C C . SER A 1 687 ? -27.986 -1.057 16.506 1.00 54.28 687 SER A C 1
ATOM 5337 O O . SER A 1 687 ? -27.200 -0.531 15.715 1.00 54.28 687 SER A O 1
ATOM 5339 N N . ILE A 1 688 ? -28.033 -2.374 16.709 1.00 58.53 688 ILE A N 1
ATOM 5340 C CA . ILE A 1 688 ? -27.241 -3.313 15.916 1.00 58.53 688 ILE A CA 1
ATOM 5341 C C . ILE A 1 688 ? -27.734 -3.179 14.474 1.00 58.53 688 ILE A C 1
ATOM 5343 O O . ILE A 1 688 ? -28.865 -3.554 14.168 1.00 58.53 688 ILE A O 1
ATOM 5347 N N . GLY A 1 689 ? -26.904 -2.592 13.609 1.00 59.94 689 GLY A N 1
ATOM 5348 C CA . GLY A 1 689 ? -27.189 -2.507 12.179 1.00 59.94 689 GLY A CA 1
ATOM 5349 C C . GLY A 1 689 ? -27.339 -3.903 11.559 1.00 59.94 689 GLY A C 1
ATOM 5350 O O . GLY A 1 689 ? -26.996 -4.905 12.199 1.00 59.94 689 GLY A O 1
ATOM 5351 N N . PRO A 1 690 ? -27.817 -4.006 10.307 1.00 71.94 690 PRO A N 1
ATOM 5352 C CA . PRO A 1 690 ? -27.997 -5.296 9.651 1.00 71.94 690 PRO A CA 1
ATOM 5353 C C . PRO A 1 690 ? -26.695 -6.106 9.679 1.00 71.94 690 PRO A C 1
ATOM 5355 O O . PRO A 1 690 ? -25.603 -5.570 9.483 1.00 71.94 690 PRO A O 1
ATOM 5358 N N . ARG A 1 691 ? -26.806 -7.413 9.955 1.00 81.31 691 ARG A N 1
ATOM 5359 C CA . ARG A 1 691 ? -25.663 -8.337 10.113 1.00 81.31 691 ARG A CA 1
ATOM 5360 C C . ARG A 1 691 ? -24.668 -8.252 8.955 1.00 81.31 691 ARG A C 1
ATOM 5362 O O . ARG A 1 691 ? -23.465 -8.277 9.183 1.00 81.31 691 ARG A O 1
ATOM 5369 N N . PHE A 1 692 ? -25.184 -8.125 7.740 1.00 85.94 692 PHE A N 1
ATOM 5370 C CA . PHE A 1 692 ? -24.400 -7.813 6.558 1.00 85.94 692 PHE A CA 1
ATOM 5371 C C . PHE A 1 692 ? -24.966 -6.563 5.886 1.00 85.94 692 PHE A C 1
ATOM 5373 O O . PHE A 1 692 ? -26.178 -6.359 5.879 1.00 85.94 692 PHE A O 1
ATOM 5380 N N . ARG A 1 693 ? -24.089 -5.738 5.314 1.00 86.00 693 ARG A N 1
ATOM 5381 C CA . ARG A 1 693 ? -24.458 -4.537 4.541 1.00 86.00 693 ARG A CA 1
ATOM 5382 C C . ARG A 1 693 ? -24.793 -4.824 3.081 1.00 86.00 693 ARG A C 1
ATOM 5384 O O . ARG A 1 693 ? -25.254 -3.941 2.371 1.00 86.00 693 ARG A O 1
ATOM 5391 N N . ARG A 1 694 ? -24.531 -6.051 2.645 1.00 81.94 694 ARG A N 1
ATOM 5392 C CA . ARG A 1 694 ? -24.668 -6.525 1.270 1.00 81.94 694 ARG A CA 1
ATOM 5393 C C . ARG A 1 694 ? -25.184 -7.956 1.252 1.00 81.94 694 ARG A C 1
ATOM 5395 O O . ARG A 1 694 ? -25.166 -8.643 2.276 1.00 81.94 694 ARG A O 1
ATOM 5402 N N . ALA A 1 695 ? -25.652 -8.386 0.085 1.00 83.75 695 ALA A N 1
ATOM 5403 C CA . ALA A 1 695 ? -26.142 -9.738 -0.119 1.00 83.75 695 ALA A CA 1
ATOM 5404 C C . ALA A 1 695 ? -24.994 -10.751 0.004 1.00 83.75 695 ALA A C 1
ATOM 5406 O O . ALA A 1 695 ? -23.992 -10.670 -0.706 1.00 83.75 695 ALA A O 1
ATOM 5407 N N . MET A 1 696 ? -25.170 -11.723 0.897 1.00 87.31 696 MET A N 1
ATOM 5408 C CA . MET A 1 696 ? -24.224 -12.813 1.113 1.00 87.31 696 MET A CA 1
ATOM 5409 C C . MET A 1 696 ? -24.900 -14.144 0.791 1.00 87.31 696 MET A C 1
ATOM 5411 O O . MET A 1 696 ? -26.071 -14.348 1.116 1.00 87.31 696 MET A O 1
ATOM 5415 N N . ARG A 1 697 ? -24.148 -15.068 0.203 1.00 87.94 697 ARG A N 1
ATOM 5416 C CA . ARG A 1 697 ? -24.529 -16.466 -0.018 1.00 87.94 697 ARG A CA 1
ATOM 5417 C C . ARG A 1 697 ? -23.665 -17.377 0.850 1.00 87.94 697 ARG A C 1
ATOM 5419 O O . ARG A 1 697 ? -22.570 -16.997 1.249 1.00 87.94 697 ARG A O 1
ATOM 5426 N N . TYR A 1 698 ? -24.150 -18.577 1.144 1.00 90.12 698 TYR A N 1
ATOM 5427 C CA . TYR A 1 698 ? -23.418 -19.559 1.942 1.00 90.12 698 TYR A CA 1
ATOM 5428 C C . TYR A 1 698 ? -23.003 -20.737 1.060 1.00 90.12 698 TYR A C 1
ATOM 5430 O O . TYR A 1 698 ? -23.869 -21.414 0.510 1.00 90.12 698 TYR A O 1
ATOM 5438 N N . VAL A 1 699 ? -21.696 -20.955 0.915 1.00 85.25 699 VAL A N 1
ATOM 5439 C CA . VAL A 1 699 ? -21.097 -21.957 0.019 1.00 85.25 699 VAL A CA 1
ATOM 5440 C C . VAL A 1 699 ? -20.035 -22.732 0.799 1.00 85.25 699 VAL A C 1
ATOM 5442 O O . VAL A 1 699 ? -19.153 -22.136 1.414 1.00 85.25 699 VAL A O 1
ATOM 5445 N N . ASP A 1 700 ? -20.169 -24.059 0.865 1.00 85.06 700 ASP A N 1
ATOM 5446 C CA . ASP A 1 700 ? -19.226 -24.988 1.524 1.00 85.06 700 ASP A CA 1
ATOM 5447 C C . ASP A 1 700 ? -18.809 -24.599 2.951 1.00 85.06 700 ASP A C 1
ATOM 5449 O O . ASP A 1 700 ? -17.711 -24.858 3.464 1.00 85.06 700 ASP A O 1
ATOM 5453 N N . GLY A 1 701 ? -19.757 -23.983 3.646 1.00 89.81 701 GLY A N 1
ATOM 5454 C CA . GLY A 1 701 ? -19.621 -23.558 5.022 1.00 89.81 701 GLY A CA 1
ATOM 5455 C C . GLY A 1 701 ? -18.976 -22.182 5.230 1.00 89.81 701 GLY A C 1
ATOM 5456 O O . GLY A 1 701 ? -18.676 -21.835 6.375 1.00 89.81 701 GLY A O 1
ATOM 5457 N N . VAL A 1 702 ? -18.783 -21.406 4.160 1.00 92.94 702 VAL A N 1
ATOM 5458 C CA . VAL A 1 702 ? -18.251 -20.036 4.162 1.00 92.94 702 VAL A CA 1
ATOM 5459 C C . VAL A 1 702 ? -19.300 -19.075 3.601 1.00 92.94 702 VAL A C 1
ATOM 5461 O O . VAL A 1 702 ? -20.007 -19.386 2.646 1.00 92.94 702 VAL A O 1
ATOM 5464 N N . TRP A 1 703 ? -19.435 -17.900 4.214 1.00 92.88 703 TRP A N 1
ATOM 5465 C CA . TRP A 1 703 ? -20.233 -16.811 3.656 1.00 92.88 703 TRP A CA 1
ATOM 5466 C C . TRP A 1 703 ? -19.415 -16.054 2.619 1.00 92.88 703 TRP A C 1
ATOM 5468 O O . TRP A 1 703 ? -18.349 -15.539 2.938 1.00 92.88 703 TRP A O 1
ATOM 5478 N N . GLU A 1 704 ? -19.934 -15.945 1.408 1.00 88.75 704 GLU A N 1
ATOM 5479 C CA . GLU A 1 704 ? -19.319 -15.217 0.304 1.00 88.75 704 GLU A CA 1
ATOM 5480 C C . GLU A 1 704 ? -20.282 -14.144 -0.193 1.00 88.75 704 GLU A C 1
ATOM 5482 O O . GLU A 1 704 ? -21.498 -14.245 -0.019 1.00 88.75 704 GLU A O 1
ATOM 5487 N N . GLU A 1 705 ? -19.752 -13.103 -0.812 1.00 85.00 705 GLU A N 1
ATOM 5488 C CA . GLU A 1 705 ? -20.572 -12.082 -1.448 1.00 85.00 705 GLU A CA 1
ATOM 5489 C C . GLU A 1 705 ? -21.341 -12.673 -2.638 1.00 85.00 705 GLU A C 1
ATOM 5491 O O . GLU A 1 705 ? -20.795 -13.427 -3.443 1.00 85.00 705 GLU A O 1
ATOM 5496 N N . ALA A 1 706 ? -22.643 -12.387 -2.715 1.00 77.94 706 ALA A N 1
ATOM 5497 C CA . ALA A 1 706 ? -23.513 -13.006 -3.713 1.00 77.94 706 ALA A CA 1
ATOM 5498 C C . ALA A 1 706 ? -23.330 -12.419 -5.121 1.00 77.94 706 ALA A C 1
ATOM 5500 O O . ALA A 1 706 ? -23.659 -13.087 -6.101 1.00 77.94 706 ALA A O 1
ATOM 5501 N N . ASP A 1 707 ? -22.819 -11.191 -5.222 1.00 70.75 707 ASP A N 1
ATOM 5502 C CA . ASP A 1 707 ? -22.737 -10.439 -6.468 1.00 70.75 707 ASP A CA 1
ATOM 5503 C C . ASP A 1 707 ? -21.297 -9.992 -6.768 1.00 70.75 707 ASP A C 1
ATOM 5505 O O . ASP A 1 707 ? -20.714 -9.176 -6.054 1.00 70.75 707 ASP A O 1
ATOM 5509 N N . ALA A 1 708 ? -20.744 -10.505 -7.872 1.00 60.66 708 ALA A N 1
ATOM 5510 C CA . ALA A 1 708 ? -19.400 -10.194 -8.360 1.00 60.66 708 ALA A CA 1
ATOM 5511 C C . ALA A 1 708 ? -19.215 -8.730 -8.804 1.00 60.66 708 ALA A C 1
ATOM 5513 O O . ALA A 1 708 ? -18.083 -8.291 -8.995 1.00 60.66 708 ALA A O 1
ATOM 5514 N N . GLN A 1 709 ? -20.298 -7.959 -8.955 1.00 58.31 709 GLN A N 1
ATOM 5515 C CA . GLN A 1 709 ? -20.227 -6.514 -9.194 1.00 58.31 709 GLN A CA 1
ATOM 5516 C C . GLN A 1 709 ? -19.756 -5.736 -7.958 1.00 58.31 709 GLN A C 1
ATOM 5518 O O . GLN A 1 709 ? -19.319 -4.595 -8.095 1.00 58.31 709 GLN A O 1
ATOM 5523 N N . HIS A 1 710 ? -19.839 -6.353 -6.772 1.00 56.28 710 HIS A N 1
ATOM 5524 C CA . HIS A 1 710 ? -19.662 -5.696 -5.483 1.00 56.28 710 HIS A CA 1
ATOM 5525 C C . HIS A 1 710 ? -18.318 -6.017 -4.776 1.00 56.28 710 HIS A C 1
ATOM 5527 O O . HIS A 1 710 ? -18.146 -5.734 -3.586 1.00 56.28 710 HIS A O 1
ATOM 5533 N N . GLY A 1 711 ? -17.295 -6.498 -5.490 1.00 65.62 711 GLY A N 1
ATOM 5534 C CA . GLY A 1 711 ? -15.939 -6.489 -4.933 1.00 65.62 711 GLY A CA 1
ATOM 5535 C C . GLY A 1 711 ? -14.983 -7.496 -5.551 1.00 65.62 711 GLY A C 1
ATOM 5536 O O . GLY A 1 711 ? -15.385 -8.500 -6.134 1.00 65.62 711 GLY A O 1
ATOM 5537 N N . ILE A 1 712 ? -13.683 -7.279 -5.343 1.00 73.75 712 ILE A N 1
ATOM 5538 C CA . ILE A 1 712 ? -12.654 -8.218 -5.799 1.00 73.75 712 ILE A CA 1
ATOM 5539 C C . ILE A 1 712 ? -12.748 -9.560 -5.074 1.00 73.75 712 ILE A C 1
ATOM 5541 O O . ILE A 1 712 ? -12.480 -10.597 -5.668 1.00 73.75 712 ILE A O 1
ATOM 5545 N N . ALA A 1 713 ? -13.186 -9.558 -3.811 1.00 76.69 713 ALA A N 1
ATOM 5546 C CA . ALA A 1 713 ? -13.408 -10.779 -3.043 1.00 76.69 713 ALA A CA 1
ATOM 5547 C C . ALA A 1 713 ? -14.497 -11.660 -3.680 1.00 76.69 713 ALA A C 1
ATOM 5549 O O . ALA A 1 713 ? -14.302 -12.867 -3.811 1.00 76.69 713 ALA A O 1
ATOM 5550 N N . ALA A 1 714 ? -15.600 -11.062 -4.144 1.00 75.75 714 ALA A N 1
ATOM 5551 C CA . ALA A 1 714 ? -16.653 -11.776 -4.863 1.00 75.75 714 ALA A CA 1
ATOM 5552 C C . ALA A 1 714 ? -16.134 -12.396 -6.170 1.00 75.75 714 ALA A C 1
ATOM 5554 O O . ALA A 1 714 ? -16.466 -13.535 -6.496 1.00 75.75 714 ALA A O 1
ATOM 5555 N N . LEU A 1 715 ? -15.269 -11.670 -6.888 1.00 75.69 715 LEU A N 1
ATOM 5556 C CA . LEU A 1 715 ? -14.633 -12.166 -8.104 1.00 75.69 715 LEU A CA 1
ATOM 5557 C C . LEU A 1 715 ? -13.711 -13.363 -7.835 1.00 75.69 715 LEU A C 1
ATOM 5559 O O . LEU A 1 715 ? -13.797 -14.382 -8.518 1.00 75.69 715 LEU A O 1
ATOM 5563 N N . LEU A 1 716 ? -12.849 -13.253 -6.823 1.00 77.38 716 LEU A N 1
ATOM 5564 C CA . LEU A 1 716 ? -11.903 -14.299 -6.422 1.00 77.38 716 LEU A CA 1
ATOM 5565 C C . LEU A 1 716 ? -12.614 -15.549 -5.869 1.00 77.38 716 LEU A C 1
ATOM 5567 O O . LEU A 1 716 ? -12.113 -16.663 -6.014 1.00 77.38 716 LEU A O 1
ATOM 5571 N N . GLY A 1 717 ? -13.805 -15.376 -5.288 1.00 69.88 717 GLY A N 1
ATOM 5572 C CA . GLY A 1 717 ? -14.702 -16.449 -4.849 1.00 69.88 717 GLY A CA 1
ATOM 5573 C C . GLY A 1 717 ? -15.509 -17.125 -5.968 1.00 69.88 717 GLY A C 1
ATOM 5574 O O . GLY A 1 717 ? -16.287 -18.034 -5.688 1.00 69.88 717 GLY A O 1
ATOM 5575 N N . ALA A 1 718 ? -15.335 -16.732 -7.238 1.00 70.12 718 ALA A N 1
ATOM 5576 C CA . ALA A 1 718 ? -16.006 -17.342 -8.394 1.00 70.12 718 ALA A CA 1
ATOM 5577 C C . ALA A 1 718 ? -15.051 -18.080 -9.370 1.00 70.12 718 ALA A C 1
ATOM 5579 O O . ALA A 1 718 ? -15.163 -17.883 -10.587 1.00 70.12 718 ALA A O 1
ATOM 5580 N N . PRO A 1 719 ? -14.120 -18.937 -8.890 1.00 74.81 719 PRO A N 1
ATOM 5581 C CA . PRO A 1 719 ? -13.226 -19.695 -9.759 1.00 74.81 719 PRO A CA 1
ATOM 5582 C C . PRO A 1 719 ? -14.007 -20.595 -10.721 1.00 74.81 719 PRO A C 1
ATOM 5584 O O . PRO A 1 719 ? -14.951 -21.281 -10.325 1.00 74.81 719 PRO A O 1
ATOM 5587 N N . ARG A 1 720 ? -13.603 -20.617 -11.995 1.00 81.38 720 ARG A N 1
ATOM 5588 C CA . ARG A 1 720 ? -14.236 -21.458 -13.026 1.00 81.38 720 ARG A CA 1
ATOM 5589 C C . ARG A 1 720 ? -13.472 -22.733 -13.359 1.00 81.38 720 ARG A C 1
ATOM 5591 O O . ARG A 1 720 ? -13.991 -23.540 -14.124 1.00 81.38 720 ARG A O 1
ATOM 5598 N N . LEU A 1 721 ? -12.273 -22.913 -12.804 1.00 85.62 721 LEU A N 1
ATOM 5599 C CA . LEU A 1 721 ? -11.479 -24.124 -12.995 1.00 85.62 721 LEU A CA 1
ATOM 5600 C C . LEU A 1 721 ? -11.467 -24.984 -11.728 1.00 85.62 721 LEU A C 1
ATOM 5602 O O . LEU A 1 721 ? -11.466 -24.444 -10.615 1.00 85.62 721 LEU A O 1
ATOM 5606 N N . PRO A 1 722 ? -11.412 -26.321 -11.870 1.00 84.69 722 PRO A N 1
ATOM 5607 C CA . PRO A 1 722 ? -11.249 -27.210 -10.728 1.00 84.69 722 PRO A CA 1
ATOM 5608 C C . PRO A 1 722 ? -9.987 -26.875 -9.923 1.00 84.69 722 PRO A C 1
ATOM 5610 O O . PRO A 1 722 ? -8.995 -26.374 -10.456 1.00 84.69 722 PRO A O 1
ATOM 5613 N N . ASP A 1 723 ? -10.016 -27.160 -8.622 1.00 81.81 723 ASP A N 1
ATOM 5614 C CA . ASP A 1 723 ? -8.832 -27.022 -7.778 1.00 81.81 723 ASP A CA 1
ATOM 5615 C C . ASP A 1 723 ? -7.761 -28.043 -8.182 1.00 81.81 723 ASP A C 1
ATOM 5617 O O . ASP A 1 723 ? -7.996 -29.248 -8.140 1.00 81.81 723 ASP A O 1
ATOM 5621 N N . VAL A 1 724 ? -6.573 -27.568 -8.553 1.00 86.44 724 VAL A N 1
ATOM 5622 C CA . VAL A 1 724 ? -5.425 -28.429 -8.858 1.00 86.44 724 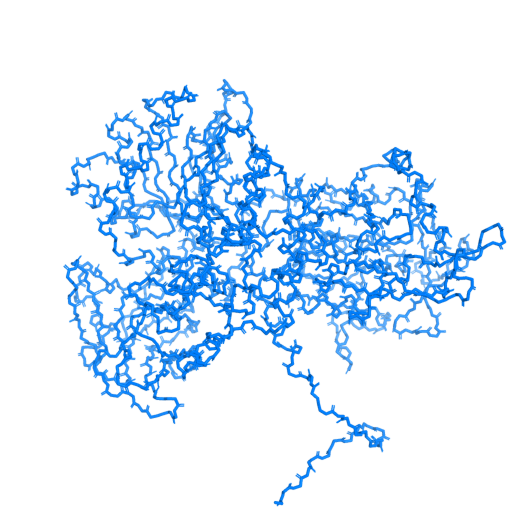VAL A CA 1
ATOM 5623 C C . VAL A 1 724 ? -4.827 -29.029 -7.580 1.00 86.44 724 VAL A C 1
ATOM 5625 O O . VAL A 1 724 ? -4.400 -30.185 -7.587 1.00 86.44 724 VAL A O 1
ATOM 5628 N N . TYR A 1 725 ? -4.821 -28.275 -6.480 1.00 80.38 725 TYR A N 1
ATOM 5629 C CA . TYR A 1 725 ? -4.146 -28.652 -5.242 1.00 80.38 725 TYR A CA 1
ATOM 5630 C C . TYR A 1 725 ? -4.903 -29.701 -4.444 1.00 80.38 725 TYR A C 1
ATOM 5632 O O . TYR A 1 725 ? -4.316 -30.656 -3.936 1.00 80.38 725 TYR A O 1
ATOM 5640 N N . ARG A 1 726 ? -6.218 -29.523 -4.338 1.00 74.75 726 ARG A N 1
ATOM 5641 C CA . ARG A 1 726 ? -7.128 -30.442 -3.648 1.00 74.75 726 ARG A CA 1
ATOM 5642 C C . ARG A 1 726 ? -8.428 -30.586 -4.444 1.00 74.75 726 ARG A C 1
ATOM 5644 O O . ARG A 1 726 ? -9.458 -30.069 -4.020 1.00 74.75 726 ARG A O 1
ATOM 5651 N N . PRO A 1 727 ? -8.405 -31.254 -5.610 1.00 65.88 727 PRO A N 1
ATOM 5652 C CA . PRO A 1 727 ? -9.624 -31.484 -6.375 1.00 65.88 727 PRO A CA 1
ATOM 5653 C C . PRO A 1 727 ? -10.595 -32.348 -5.565 1.00 65.88 727 PRO A C 1
ATOM 5655 O O . PRO A 1 727 ? -10.207 -33.414 -5.087 1.00 65.88 727 PRO A O 1
ATOM 5658 N N . GLU A 1 728 ? -11.866 -31.944 -5.490 1.00 64.94 728 GLU A N 1
ATOM 5659 C CA . GLU A 1 728 ? -12.948 -32.794 -4.963 1.00 64.94 728 GLU A CA 1
ATOM 5660 C C . GLU A 1 728 ? -13.011 -34.133 -5.711 1.00 64.94 728 GLU A C 1
ATOM 5662 O O . GLU A 1 728 ? -13.211 -35.193 -5.121 1.00 64.94 728 GLU A O 1
ATOM 5667 N N . ASN A 1 729 ? -12.785 -34.081 -7.029 1.00 74.81 729 ASN A N 1
ATOM 5668 C CA . ASN A 1 729 ? -12.700 -35.235 -7.906 1.00 74.81 729 ASN A CA 1
ATOM 5669 C C . ASN A 1 729 ? -11.546 -35.068 -8.900 1.00 74.81 729 ASN A C 1
ATOM 5671 O O . ASN A 1 729 ? -11.545 -34.171 -9.739 1.00 74.81 729 ASN A O 1
ATOM 5675 N N . THR A 1 730 ? -10.578 -35.980 -8.852 1.00 76.12 730 THR A N 1
ATOM 5676 C CA . THR A 1 730 ? -9.401 -35.957 -9.739 1.00 76.12 730 THR A CA 1
ATOM 5677 C C . THR A 1 730 ? -9.743 -36.093 -11.225 1.00 76.12 730 THR A C 1
ATOM 5679 O O . THR A 1 730 ? -9.030 -35.536 -12.058 1.00 76.12 730 THR A O 1
ATOM 5682 N N . ALA A 1 731 ? -10.859 -36.747 -11.568 1.00 82.81 731 ALA A N 1
ATOM 5683 C CA . ALA A 1 731 ? -11.334 -36.844 -12.947 1.00 82.81 731 ALA A CA 1
ATOM 5684 C C . ALA A 1 731 ? -11.780 -35.485 -13.515 1.00 82.81 731 ALA A C 1
ATOM 5686 O O . ALA A 1 731 ? -11.766 -35.304 -14.729 1.00 82.81 731 ALA A O 1
ATOM 5687 N N . ALA A 1 732 ? -12.116 -34.512 -12.656 1.00 83.69 732 ALA A N 1
ATOM 5688 C CA . ALA A 1 732 ? -12.514 -33.173 -13.084 1.00 83.69 732 ALA A CA 1
ATOM 5689 C C . ALA A 1 732 ? -11.358 -32.373 -13.706 1.00 83.69 732 ALA A C 1
ATOM 5691 O O . ALA A 1 732 ? -11.618 -31.420 -14.429 1.00 83.69 732 ALA A O 1
ATOM 5692 N N . LEU A 1 733 ? -10.097 -32.750 -13.454 1.00 88.44 733 LEU A N 1
ATOM 5693 C CA . LEU A 1 733 ? -8.928 -32.062 -14.016 1.00 88.44 733 LEU A CA 1
ATOM 5694 C C . LEU A 1 733 ? -8.646 -32.458 -15.471 1.00 88.44 733 LEU A C 1
ATOM 5696 O O . LEU A 1 733 ? -8.219 -31.612 -16.251 1.00 88.44 733 LEU A O 1
ATOM 5700 N N . ALA A 1 734 ? -8.888 -33.718 -15.844 1.00 87.50 734 ALA A N 1
ATOM 5701 C CA . ALA A 1 734 ? -8.494 -34.266 -17.146 1.00 87.50 734 ALA A CA 1
ATOM 5702 C C . ALA A 1 734 ? -9.011 -33.476 -18.372 1.00 87.50 734 ALA A C 1
ATOM 5704 O O . ALA A 1 734 ? -8.249 -33.336 -19.327 1.00 87.50 734 ALA A O 1
ATOM 5705 N N . PRO A 1 735 ? -10.240 -32.916 -18.370 1.00 89.25 735 PRO A N 1
ATOM 5706 C CA . PRO A 1 735 ? -10.728 -32.125 -19.501 1.00 89.25 735 PRO A CA 1
ATOM 5707 C C . PRO A 1 735 ? -10.002 -30.783 -19.693 1.00 89.25 735 PRO A C 1
ATOM 5709 O O . PRO A 1 735 ? -9.935 -30.281 -20.810 1.00 89.25 735 PRO A O 1
ATOM 5712 N N . PHE A 1 736 ? -9.453 -30.205 -18.620 1.00 92.19 736 PHE A N 1
ATOM 5713 C CA . PHE A 1 736 ? -8.745 -28.919 -18.659 1.00 92.19 736 PHE A CA 1
ATOM 5714 C C . PHE A 1 736 ? -7.231 -29.099 -18.803 1.00 92.19 736 PHE A C 1
ATOM 5716 O O . PHE A 1 736 ? -6.560 -28.244 -19.370 1.00 92.19 736 PHE A O 1
ATOM 5723 N N . PHE A 1 737 ? -6.689 -30.208 -18.297 1.00 94.00 737 PHE A N 1
ATOM 5724 C CA . PHE A 1 737 ? -5.260 -30.511 -18.275 1.00 94.00 737 PHE A CA 1
ATOM 5725 C C . PHE A 1 737 ? -5.012 -31.857 -18.973 1.00 94.00 737 PHE A C 1
ATOM 5727 O O . PHE A 1 737 ? -5.111 -32.904 -18.324 1.00 94.00 737 PHE A O 1
ATOM 5734 N N . PRO A 1 738 ? -4.680 -31.860 -20.279 1.00 93.06 738 PRO A N 1
ATOM 5735 C CA . PRO A 1 738 ? -4.446 -33.088 -21.031 1.00 93.06 738 PRO A CA 1
ATOM 5736 C C . PRO A 1 738 ? -3.364 -33.951 -20.381 1.00 93.06 738 PRO A C 1
ATOM 5738 O O . PRO A 1 738 ? -2.251 -33.488 -20.135 1.00 93.06 738 PRO A O 1
ATOM 5741 N N . THR A 1 739 ? -3.652 -35.233 -20.149 1.00 92.44 739 THR A N 1
ATOM 5742 C CA . THR A 1 739 ? -2.709 -36.163 -19.498 1.00 92.44 739 THR A CA 1
ATOM 5743 C C . THR A 1 739 ? -1.469 -36.469 -20.343 1.00 92.44 739 THR A C 1
ATOM 5745 O O . THR A 1 739 ? -0.499 -37.021 -19.833 1.00 92.44 739 THR A O 1
ATOM 5748 N N . SER A 1 740 ? -1.494 -36.129 -21.635 1.00 92.81 740 SER A N 1
ATOM 5749 C CA . SER A 1 740 ? -0.327 -36.161 -22.524 1.00 92.81 740 SER A CA 1
ATOM 5750 C C . SER A 1 740 ? 0.655 -35.015 -22.268 1.00 92.81 740 SER A C 1
ATOM 5752 O O . SER A 1 740 ? 1.827 -35.146 -22.600 1.00 92.81 740 SER A O 1
ATOM 5754 N N . GLU A 1 741 ? 0.194 -33.904 -21.685 1.00 94.38 741 GLU A N 1
ATOM 5755 C CA . GLU A 1 741 ? 0.998 -32.702 -21.416 1.00 94.38 741 GLU A CA 1
ATOM 5756 C C . GLU A 1 741 ? 1.258 -32.498 -19.913 1.00 94.38 741 GLU A C 1
ATOM 5758 O O . GLU A 1 741 ? 2.254 -31.877 -19.535 1.00 94.38 741 GLU A O 1
ATOM 5763 N N . TRP A 1 742 ? 0.396 -33.051 -19.052 1.00 95.00 742 TRP A N 1
ATOM 5764 C CA . TRP A 1 742 ? 0.458 -32.902 -17.601 1.00 95.00 742 TRP A CA 1
ATOM 5765 C C . TRP A 1 742 ? 0.476 -34.237 -16.871 1.00 95.00 742 TRP A C 1
ATOM 5767 O O . TRP A 1 742 ? -0.326 -35.133 -17.137 1.00 95.00 742 TRP A O 1
ATOM 5777 N N . ARG A 1 743 ? 1.327 -34.325 -15.849 1.00 93.44 743 ARG A N 1
ATOM 5778 C CA . ARG A 1 743 ? 1.325 -35.426 -14.885 1.00 93.44 743 ARG A CA 1
ATOM 5779 C C . ARG A 1 743 ? 1.018 -34.909 -13.494 1.00 93.44 743 ARG A C 1
ATOM 5781 O O . ARG A 1 743 ? 1.700 -34.027 -12.985 1.00 93.44 743 ARG A O 1
ATOM 5788 N N . ARG A 1 744 ? 0.024 -35.511 -12.851 1.00 90.62 744 ARG A N 1
ATOM 5789 C CA . ARG A 1 744 ? -0.302 -35.225 -11.455 1.00 90.62 744 ARG A CA 1
ATOM 5790 C C . ARG A 1 744 ? 0.749 -35.810 -10.514 1.00 90.62 744 ARG A C 1
ATOM 5792 O O . ARG A 1 744 ? 1.151 -36.960 -10.670 1.00 90.62 744 ARG A O 1
ATOM 5799 N N . GLU A 1 745 ? 1.140 -35.031 -9.516 1.00 88.44 745 GLU A N 1
ATOM 5800 C CA . GLU A 1 745 ? 2.060 -35.416 -8.448 1.00 88.44 745 GLU A CA 1
ATOM 5801 C C . GLU A 1 745 ? 1.407 -35.138 -7.089 1.00 88.44 745 GLU A C 1
ATOM 5803 O O . GLU A 1 745 ? 0.794 -34.088 -6.898 1.00 88.44 745 GLU A O 1
ATOM 5808 N N . LEU A 1 746 ? 1.507 -36.088 -6.156 1.00 85.31 746 LEU A N 1
ATOM 5809 C CA . LEU A 1 746 ? 1.056 -35.906 -4.776 1.00 85.31 746 LEU A CA 1
ATOM 5810 C C . LEU A 1 746 ? 2.194 -35.324 -3.939 1.00 85.31 746 LEU A C 1
ATOM 5812 O O . LEU A 1 746 ? 3.332 -35.781 -4.018 1.00 85.31 746 LEU A O 1
ATOM 5816 N N . GLU A 1 747 ? 1.873 -34.332 -3.120 1.00 78.56 747 GLU A N 1
ATOM 5817 C CA . GLU A 1 747 ? 2.818 -33.692 -2.214 1.00 78.56 747 GLU A CA 1
ATOM 5818 C C . GLU A 1 747 ? 2.795 -34.354 -0.831 1.00 78.56 747 GLU A C 1
ATOM 5820 O O . GLU A 1 747 ? 1.774 -34.881 -0.388 1.00 78.56 747 GLU A O 1
ATOM 5825 N N . GLN A 1 748 ? 3.919 -34.279 -0.110 1.00 69.81 748 GLN A N 1
ATOM 5826 C CA . GLN A 1 748 ? 4.080 -34.899 1.214 1.00 69.81 748 GLN A CA 1
ATOM 5827 C C . GLN A 1 748 ? 3.046 -34.413 2.245 1.00 69.81 748 GLN A C 1
ATOM 5829 O O . GLN A 1 748 ? 2.643 -35.176 3.116 1.00 69.81 748 GLN A O 1
ATOM 5834 N N . HIS A 1 749 ? 2.566 -33.173 2.113 1.00 66.75 749 HIS A N 1
ATOM 5835 C CA . HIS A 1 749 ? 1.571 -32.561 3.004 1.00 66.75 749 HIS A CA 1
ATOM 5836 C C . HIS A 1 749 ? 0.111 -32.825 2.570 1.00 66.75 749 HIS A C 1
ATOM 5838 O O . HIS A 1 749 ? -0.807 -32.115 2.982 1.00 66.75 749 HIS A O 1
ATOM 5844 N N . GLY A 1 750 ? -0.119 -33.816 1.698 1.00 68.19 750 GLY A N 1
ATOM 5845 C CA . GLY A 1 750 ? -1.455 -34.235 1.254 1.00 68.19 750 GLY A CA 1
ATOM 5846 C C . GLY A 1 750 ? -2.085 -33.368 0.157 1.00 68.19 750 GLY A C 1
ATOM 5847 O O . GLY A 1 750 ? -3.258 -33.549 -0.162 1.00 68.19 750 GLY A O 1
ATOM 5848 N N . GLY A 1 751 ? -1.334 -32.423 -0.415 1.00 76.81 751 GLY A N 1
ATOM 5849 C CA . GLY A 1 751 ? -1.727 -31.672 -1.609 1.00 76.81 751 GLY A CA 1
ATOM 5850 C C . GLY A 1 751 ? -1.394 -32.402 -2.911 1.00 76.81 751 GLY A C 1
ATOM 5851 O O . GLY A 1 751 ? -0.797 -33.479 -2.908 1.00 76.81 751 GLY A O 1
ATOM 5852 N N . ALA A 1 752 ? -1.752 -31.800 -4.038 1.00 84.75 752 ALA A N 1
ATOM 5853 C CA . ALA A 1 752 ? -1.379 -32.259 -5.366 1.00 84.75 752 ALA A CA 1
ATOM 5854 C C . ALA A 1 752 ? -0.888 -31.099 -6.236 1.00 84.75 752 ALA A C 1
ATOM 5856 O O . ALA A 1 752 ? -1.166 -29.932 -5.986 1.00 84.75 752 ALA A O 1
ATOM 5857 N N . SER A 1 753 ? -0.155 -31.422 -7.287 1.00 90.31 753 SER A N 1
ATOM 5858 C CA . SER A 1 753 ? 0.260 -30.457 -8.297 1.00 90.31 753 SER A CA 1
ATOM 5859 C C . SER A 1 753 ? 0.305 -31.110 -9.672 1.00 90.31 753 SER A C 1
ATOM 5861 O O . SER A 1 753 ? 0.248 -32.337 -9.795 1.00 90.31 753 SER A O 1
ATOM 5863 N N . LEU A 1 754 ? 0.377 -30.291 -10.718 1.00 93.44 754 LEU A N 1
ATOM 5864 C CA . LEU A 1 754 ? 0.526 -30.752 -12.095 1.00 93.44 754 LEU A CA 1
ATOM 5865 C C . LEU A 1 754 ? 1.920 -30.386 -12.607 1.00 93.44 754 LEU A C 1
ATOM 5867 O O . LEU A 1 754 ? 2.304 -29.219 -12.633 1.00 93.44 754 LEU A O 1
ATOM 5871 N N . LEU A 1 755 ? 2.676 -31.397 -13.016 1.00 94.00 755 LEU A N 1
ATOM 5872 C CA . LEU A 1 755 ? 3.976 -31.264 -13.660 1.00 94.00 755 LEU A CA 1
ATOM 5873 C C . LEU A 1 755 ? 3.786 -31.179 -15.168 1.00 94.00 755 LEU A C 1
ATOM 5875 O O . LEU A 1 755 ? 3.087 -32.019 -15.739 1.00 94.00 755 LEU A O 1
ATOM 5879 N N . ASN A 1 756 ? 4.454 -30.229 -15.815 1.00 94.19 756 ASN A N 1
ATOM 5880 C CA . ASN A 1 756 ? 4.550 -30.232 -17.270 1.00 94.19 756 ASN A CA 1
ATOM 5881 C C . ASN A 1 756 ? 5.389 -31.434 -17.741 1.00 94.19 756 ASN A C 1
ATOM 5883 O O . ASN A 1 756 ? 6.393 -31.784 -17.113 1.00 94.19 756 ASN A O 1
ATOM 5887 N N . LEU A 1 757 ? 5.002 -32.058 -18.849 1.00 94.62 757 LEU A N 1
ATOM 5888 C CA . LEU A 1 757 ? 5.750 -33.162 -19.460 1.00 94.62 757 LEU A CA 1
ATOM 5889 C C . LEU A 1 757 ? 6.699 -32.699 -20.572 1.00 94.62 757 LEU A C 1
ATOM 5891 O O . LEU A 1 757 ? 7.693 -33.374 -20.828 1.00 94.62 757 LEU A O 1
ATOM 5895 N N . ASP A 1 758 ? 6.436 -31.537 -21.170 1.00 92.88 758 ASP A N 1
ATOM 5896 C CA . ASP A 1 758 ? 7.211 -30.984 -22.283 1.00 92.88 758 ASP A CA 1
ATOM 5897 C C . ASP A 1 758 ? 7.406 -29.458 -22.148 1.00 92.88 758 ASP A C 1
ATOM 5899 O O . ASP A 1 758 ? 6.906 -28.830 -21.209 1.00 92.88 758 ASP A O 1
ATOM 5903 N N . ALA A 1 759 ? 8.152 -28.857 -23.077 1.00 92.81 759 ALA A N 1
ATOM 5904 C CA . ALA A 1 759 ? 8.412 -27.423 -23.173 1.00 92.81 759 ALA A CA 1
ATOM 5905 C C . ALA A 1 759 ? 7.146 -26.598 -23.438 1.00 92.81 759 ALA A C 1
ATOM 5907 O O . ALA A 1 759 ? 7.124 -25.402 -23.153 1.00 92.81 759 ALA A O 1
ATOM 5908 N N . ASP A 1 760 ? 6.109 -27.216 -23.994 1.00 94.75 760 ASP A N 1
ATOM 5909 C CA . ASP A 1 760 ? 4.800 -26.621 -24.202 1.00 94.75 760 ASP A CA 1
ATOM 5910 C C . ASP A 1 760 ? 3.762 -27.492 -23.501 1.00 94.75 760 ASP A C 1
ATOM 5912 O O . ASP A 1 760 ? 3.640 -28.682 -23.779 1.00 94.75 760 ASP A O 1
ATOM 5916 N N . ALA A 1 761 ? 3.027 -26.887 -22.575 1.00 95.38 761 ALA A N 1
ATOM 5917 C CA . ALA A 1 761 ? 1.915 -27.521 -21.883 1.00 95.38 761 ALA A CA 1
ATOM 5918 C C . ALA A 1 761 ? 0.725 -26.568 -21.873 1.00 95.38 761 ALA A C 1
ATOM 5920 O O . ALA A 1 761 ? 0.886 -25.354 -22.025 1.00 95.38 761 ALA A O 1
ATOM 5921 N N . SER A 1 762 ? -0.495 -27.075 -21.780 1.00 94.75 762 SER A N 1
ATOM 5922 C CA . SER A 1 762 ? -1.674 -26.248 -22.006 1.00 94.75 762 SER A CA 1
ATOM 5923 C C . SER A 1 762 ? -2.846 -26.567 -21.130 1.00 94.75 762 SER A C 1
ATOM 5925 O O . SER A 1 762 ? -3.046 -27.694 -20.690 1.00 94.75 762 SER A O 1
ATOM 5927 N N . VAL A 1 763 ? -3.608 -25.511 -20.894 1.00 94.56 763 VAL A N 1
ATOM 5928 C CA . VAL A 1 763 ? -4.858 -25.541 -20.166 1.00 94.56 763 VAL A CA 1
ATOM 5929 C C . VAL A 1 763 ? -5.956 -25.274 -21.179 1.00 94.56 763 VAL A C 1
ATOM 5931 O O . VAL A 1 763 ? -5.975 -24.216 -21.811 1.00 94.56 763 VAL A O 1
ATOM 5934 N N . HIS A 1 764 ? -6.817 -26.259 -21.391 1.00 93.06 764 HIS A N 1
ATOM 5935 C CA . HIS A 1 764 ? -7.977 -26.126 -22.262 1.00 93.06 764 HIS A CA 1
ATOM 5936 C C . HIS A 1 764 ? -9.058 -25.368 -21.504 1.00 93.06 764 HIS A C 1
ATOM 5938 O O . HIS A 1 764 ? -9.385 -25.721 -20.373 1.00 93.06 764 HIS A O 1
ATOM 5944 N N . LEU A 1 765 ? -9.573 -24.307 -22.108 1.00 86.81 765 LEU A N 1
ATOM 5945 C CA . LEU A 1 765 ? -10.602 -23.445 -21.539 1.00 86.81 765 LEU A CA 1
ATOM 5946 C C . LEU A 1 765 ? -11.661 -23.251 -22.619 1.00 86.81 765 LEU A C 1
ATOM 5948 O O . LEU A 1 765 ? -11.290 -22.995 -23.743 1.00 86.81 765 LEU A O 1
ATOM 5952 N N . ASP A 1 766 ? -12.952 -23.327 -22.326 1.00 81.38 766 ASP A N 1
ATOM 5953 C CA . ASP A 1 766 ? -13.977 -22.754 -23.210 1.00 81.38 766 ASP A CA 1
ATOM 5954 C C . ASP A 1 766 ? -14.583 -21.555 -22.485 1.00 81.38 766 ASP A C 1
ATOM 5956 O O . ASP A 1 766 ? -15.474 -21.710 -21.639 1.00 81.38 766 ASP A O 1
ATOM 5960 N N . THR A 1 767 ? -14.003 -20.368 -22.701 1.00 81.06 767 THR A N 1
ATOM 5961 C CA . THR A 1 767 ? -14.413 -19.146 -21.998 1.00 81.06 767 THR A CA 1
ATOM 5962 C C . THR A 1 767 ? -15.516 -18.427 -22.782 1.00 81.06 767 THR A C 1
ATOM 5964 O O . THR A 1 767 ? -15.231 -17.761 -23.771 1.00 81.06 767 THR A O 1
ATOM 5967 N N . PRO A 1 768 ? -16.798 -18.475 -22.370 1.00 76.06 768 PRO A N 1
ATOM 5968 C CA . PRO A 1 768 ? -17.849 -17.714 -23.059 1.00 76.06 768 PRO A CA 1
ATOM 5969 C C . PRO A 1 768 ? -17.693 -16.194 -22.877 1.00 76.06 768 PRO A C 1
ATOM 5971 O O . PRO A 1 768 ? -18.284 -15.410 -23.615 1.00 76.06 768 PRO A O 1
ATOM 5974 N N . GLU A 1 769 ? -16.913 -15.778 -21.881 1.00 81.56 769 GLU A N 1
ATOM 5975 C CA . GLU A 1 769 ? -16.738 -14.400 -21.436 1.00 81.56 769 GLU A CA 1
ATOM 5976 C C . GLU A 1 769 ? -15.242 -14.123 -21.245 1.00 81.56 769 GLU A C 1
ATOM 5978 O O . GLU A 1 769 ? -14.454 -15.047 -21.037 1.00 81.56 769 GLU A O 1
ATOM 5983 N N . GLU A 1 770 ? -14.836 -12.858 -21.318 1.00 86.31 770 GLU A N 1
ATOM 5984 C CA . GLU A 1 770 ? -13.460 -12.470 -21.005 1.00 86.31 770 GLU A CA 1
ATOM 5985 C C . GLU A 1 770 ? -13.200 -12.475 -19.491 1.00 86.31 770 GLU A C 1
ATOM 5987 O O . GLU A 1 770 ? -14.129 -12.420 -18.679 1.00 86.31 770 GLU A O 1
ATOM 5992 N N . GLY A 1 771 ? -11.931 -12.541 -19.091 1.00 86.06 771 GLY A N 1
ATOM 5993 C CA . GLY A 1 771 ? -11.562 -12.556 -17.679 1.00 86.06 771 GLY A CA 1
ATOM 5994 C C . GLY A 1 771 ? -10.063 -12.637 -17.424 1.00 86.06 771 GLY A C 1
ATOM 5995 O O . GLY A 1 771 ? -9.246 -12.488 -18.328 1.00 86.06 771 GLY A O 1
ATOM 5996 N N . VAL A 1 772 ? -9.688 -12.880 -16.173 1.00 87.50 772 VAL A N 1
ATOM 5997 C CA . VAL A 1 772 ? -8.299 -13.045 -15.735 1.00 87.50 772 VAL A CA 1
ATOM 5998 C C . VAL A 1 772 ? -7.995 -14.523 -15.532 1.00 87.50 772 VAL A C 1
ATOM 6000 O O . VAL A 1 772 ? -8.675 -15.215 -14.779 1.00 87.50 772 VAL A O 1
ATOM 6003 N N . PHE A 1 773 ? -6.924 -14.999 -16.154 1.00 91.00 773 PHE A N 1
ATOM 6004 C CA . PHE A 1 773 ? -6.332 -16.295 -15.854 1.00 91.00 773 PHE A CA 1
ATOM 6005 C C . PHE A 1 773 ? -5.193 -16.118 -14.854 1.00 91.00 773 PHE A C 1
ATOM 6007 O O . PHE A 1 773 ? -4.260 -15.367 -15.126 1.00 91.00 773 PHE A O 1
ATOM 6014 N N . LEU A 1 774 ? -5.266 -16.800 -13.712 1.00 91.19 774 LEU A N 1
ATOM 6015 C CA . LEU A 1 774 ? -4.240 -16.841 -12.672 1.00 91.19 774 LEU A CA 1
ATOM 6016 C C . LEU A 1 774 ? -3.526 -18.193 -12.702 1.00 91.19 774 LEU A C 1
ATOM 6018 O O . LEU A 1 774 ? -4.168 -19.237 -12.588 1.00 91.19 774 LEU A O 1
ATOM 6022 N N . LEU A 1 775 ? -2.198 -18.168 -12.782 1.00 92.38 775 LEU A N 1
ATOM 6023 C CA . LEU A 1 775 ? -1.341 -19.348 -12.763 1.00 92.38 775 LEU A CA 1
ATOM 6024 C C . LEU A 1 775 ? -0.272 -19.207 -11.680 1.00 92.38 775 LEU A C 1
ATOM 6026 O O . LEU A 1 775 ? 0.667 -18.424 -11.825 1.00 92.38 775 LEU A O 1
ATOM 6030 N N . ARG A 1 776 ? -0.368 -20.013 -10.622 1.00 92.38 776 ARG A N 1
ATOM 6031 C CA . ARG A 1 776 ? 0.712 -20.185 -9.645 1.00 92.38 776 ARG A CA 1
ATOM 6032 C C . ARG A 1 776 ? 1.469 -21.461 -9.952 1.00 92.38 776 ARG A C 1
ATOM 6034 O O . ARG A 1 776 ? 0.891 -22.552 -9.930 1.00 92.38 776 ARG A O 1
ATOM 6041 N N . PHE A 1 777 ? 2.775 -21.336 -10.125 1.00 92.06 777 PHE A N 1
ATOM 6042 C CA . PHE A 1 777 ? 3.658 -22.473 -10.335 1.00 92.06 777 PHE A CA 1
ATOM 6043 C C . PHE A 1 777 ? 4.948 -22.332 -9.535 1.00 92.06 777 PHE A C 1
ATOM 6045 O O . PHE A 1 777 ? 5.394 -21.228 -9.238 1.00 92.06 777 PHE A O 1
ATOM 6052 N N . PHE A 1 778 ? 5.552 -23.459 -9.187 1.00 90.88 778 PHE A N 1
ATOM 6053 C CA . PHE A 1 778 ? 6.937 -23.535 -8.751 1.00 90.88 778 PHE A CA 1
ATOM 6054 C C . PHE A 1 778 ? 7.808 -23.838 -9.967 1.00 90.88 778 PHE A C 1
ATOM 6056 O O . PHE A 1 778 ? 7.565 -24.826 -10.657 1.00 90.88 778 PHE A O 1
ATOM 6063 N N . ALA A 1 779 ? 8.792 -22.988 -10.246 1.00 90.75 779 ALA A N 1
ATOM 6064 C CA . ALA A 1 779 ? 9.791 -23.244 -11.275 1.00 90.75 779 ALA A CA 1
ATOM 6065 C C . ALA A 1 779 ? 11.010 -23.925 -10.656 1.00 90.75 779 ALA A C 1
ATOM 6067 O O . ALA A 1 779 ? 11.520 -23.473 -9.634 1.00 90.75 779 ALA A O 1
ATOM 6068 N N . ALA A 1 780 ? 11.497 -24.980 -11.303 1.00 89.44 780 ALA A N 1
ATOM 6069 C CA . ALA A 1 780 ? 12.748 -25.637 -10.966 1.00 89.44 780 ALA A CA 1
ATOM 6070 C C . ALA A 1 780 ? 13.822 -25.240 -11.986 1.00 89.44 780 ALA A C 1
ATOM 6072 O O . ALA A 1 780 ? 13.783 -25.640 -13.150 1.00 89.44 780 ALA A O 1
ATOM 6073 N N . VAL A 1 781 ? 14.801 -24.459 -11.536 1.00 84.94 781 VAL A N 1
ATOM 6074 C CA . VAL A 1 781 ? 16.007 -24.126 -12.297 1.00 84.94 781 VAL A CA 1
ATOM 6075 C C . VAL A 1 781 ? 17.122 -25.050 -11.799 1.00 84.94 781 VAL A C 1
ATOM 6077 O O . VAL A 1 781 ? 17.519 -24.970 -10.638 1.00 84.94 781 VAL A O 1
ATOM 6080 N N . ALA A 1 782 ? 17.612 -25.953 -12.647 1.00 65.38 782 ALA A N 1
ATOM 6081 C CA . ALA A 1 782 ? 18.788 -26.781 -12.360 1.00 65.38 782 ALA A CA 1
ATOM 6082 C C . ALA A 1 782 ? 19.735 -26.765 -13.566 1.00 65.38 782 ALA A C 1
ATOM 6084 O O . ALA A 1 782 ? 19.240 -26.773 -14.690 1.00 65.38 782 ALA A O 1
ATOM 6085 N N . GLU A 1 783 ? 21.049 -26.803 -13.312 1.00 55.62 783 GLU A N 1
ATOM 6086 C CA . GLU A 1 783 ? 22.140 -26.765 -14.313 1.00 55.62 783 GLU A CA 1
ATOM 6087 C C . GLU A 1 783 ? 22.330 -25.396 -15.004 1.00 55.62 783 GLU A C 1
ATOM 6089 O O . GLU A 1 783 ? 22.342 -25.287 -16.225 1.00 55.62 783 GLU A O 1
ATOM 6094 N N . ASP A 1 784 ? 22.483 -24.342 -14.195 1.00 54.12 784 ASP A N 1
ATOM 6095 C CA . ASP A 1 784 ? 23.072 -23.032 -14.542 1.00 54.12 784 ASP A CA 1
ATOM 6096 C C . ASP A 1 784 ? 22.474 -22.205 -15.692 1.00 54.12 784 ASP A C 1
ATOM 6098 O O . ASP A 1 784 ? 23.015 -21.141 -15.995 1.00 54.12 784 ASP A O 1
ATOM 6102 N N . LEU A 1 785 ? 21.340 -22.586 -16.292 1.00 77.12 785 LEU A N 1
ATOM 6103 C CA . LEU A 1 785 ? 20.732 -21.778 -17.353 1.00 77.12 785 LEU A CA 1
ATOM 6104 C C . LEU A 1 785 ? 19.317 -21.284 -17.009 1.00 77.12 785 LEU A C 1
ATOM 6106 O O . LEU A 1 785 ? 18.387 -22.084 -16.874 1.00 77.12 785 LEU A O 1
ATOM 6110 N N . PRO A 1 786 ? 19.118 -19.957 -16.889 1.00 89.75 786 PRO A N 1
ATOM 6111 C CA . PRO A 1 786 ? 17.790 -19.370 -16.751 1.00 89.75 786 PRO A CA 1
ATOM 6112 C C . PRO A 1 786 ? 16.929 -19.651 -17.989 1.00 89.75 786 PRO A C 1
ATOM 6114 O O . PRO A 1 786 ? 17.416 -19.732 -19.121 1.00 89.75 786 PRO A O 1
ATOM 6117 N N . PHE A 1 787 ? 15.617 -19.711 -17.791 1.00 92.31 787 PHE A N 1
ATOM 6118 C CA . PHE A 1 787 ? 14.648 -19.867 -18.874 1.00 92.31 787 PHE A CA 1
ATOM 6119 C C . PHE A 1 787 ? 13.478 -18.900 -18.711 1.00 92.31 787 PHE A C 1
ATOM 6121 O O . PHE A 1 787 ? 13.202 -18.403 -17.625 1.00 92.31 787 PHE A O 1
ATOM 6128 N N . ALA A 1 788 ? 12.786 -18.595 -19.799 1.00 93.19 788 ALA A N 1
ATOM 6129 C CA . ALA A 1 788 ? 11.558 -17.829 -19.811 1.00 93.19 788 ALA A CA 1
ATOM 6130 C C . ALA A 1 788 ? 10.336 -18.753 -19.799 1.00 93.19 788 ALA A C 1
ATOM 6132 O O . ALA A 1 788 ? 10.256 -19.703 -20.579 1.00 93.19 788 ALA A O 1
ATOM 6133 N N . VAL A 1 789 ? 9.365 -18.416 -18.957 1.00 95.06 789 VAL A N 1
ATOM 6134 C CA . VAL A 1 789 ? 8.008 -18.968 -18.968 1.00 95.06 789 VAL A CA 1
ATOM 6135 C C . VAL A 1 789 ? 7.115 -17.935 -19.637 1.00 95.06 789 VAL A C 1
ATOM 6137 O O . VAL A 1 789 ? 7.087 -16.780 -19.208 1.00 95.06 789 VAL A O 1
ATOM 6140 N N . SER A 1 790 ? 6.421 -18.322 -20.704 1.00 95.62 790 SER A N 1
ATOM 6141 C CA . SER A 1 790 ? 5.480 -17.454 -21.422 1.00 95.62 790 SER A CA 1
ATOM 6142 C C . SER A 1 790 ? 4.076 -18.038 -21.361 1.00 95.62 790 SER A C 1
ATOM 6144 O O . SER A 1 790 ? 3.896 -19.230 -21.591 1.00 95.62 790 SER A O 1
ATOM 6146 N N . LEU A 1 791 ? 3.095 -17.190 -21.076 1.00 95.19 791 LEU A N 1
ATOM 6147 C CA . LEU A 1 791 ? 1.676 -17.514 -21.083 1.00 95.19 791 LEU A CA 1
ATOM 6148 C C . LEU A 1 791 ? 1.058 -16.940 -22.358 1.00 95.19 791 LEU A C 1
ATOM 6150 O O . LEU A 1 791 ? 1.233 -15.750 -22.629 1.00 95.19 791 LEU A O 1
ATOM 6154 N N . LEU A 1 792 ? 0.354 -17.760 -23.136 1.00 94.31 792 LEU A N 1
ATOM 6155 C CA . LEU A 1 792 ? -0.290 -17.349 -24.384 1.00 94.31 792 LEU A CA 1
ATOM 6156 C C . LEU A 1 792 ? -1.751 -17.812 -24.417 1.00 94.31 792 LEU A C 1
ATOM 6158 O O . LEU A 1 792 ? -2.004 -18.980 -24.146 1.00 94.31 792 LEU A O 1
ATOM 6162 N N . ALA A 1 793 ? -2.695 -16.940 -24.773 1.00 92.94 793 ALA A N 1
ATOM 6163 C CA . ALA A 1 793 ? -4.091 -17.303 -25.051 1.00 92.94 793 ALA A CA 1
ATOM 6164 C C . ALA A 1 793 ? -4.283 -17.446 -26.561 1.00 92.94 793 ALA A C 1
ATOM 6166 O O . ALA A 1 793 ? -4.135 -16.453 -27.267 1.00 92.94 793 ALA A O 1
ATOM 6167 N N . ASP A 1 794 ? -4.568 -18.656 -27.050 1.00 88.25 794 ASP A N 1
ATOM 6168 C CA . ASP A 1 794 ? -4.660 -18.967 -28.488 1.00 88.25 794 ASP A CA 1
ATOM 6169 C C . ASP A 1 794 ? -3.521 -18.314 -29.304 1.00 88.25 794 ASP A C 1
ATOM 6171 O O . ASP A 1 794 ? -3.735 -17.631 -30.300 1.00 88.25 794 ASP A O 1
ATOM 6175 N N . ASP A 1 795 ? -2.288 -18.476 -28.807 1.00 83.56 795 ASP A N 1
ATOM 6176 C CA . ASP A 1 795 ? -1.035 -17.916 -29.343 1.00 83.56 795 ASP A CA 1
ATOM 6177 C C . ASP A 1 795 ? -0.835 -16.393 -29.224 1.00 83.56 795 ASP A C 1
ATOM 6179 O O . ASP A 1 795 ? 0.244 -15.886 -29.547 1.00 83.56 795 ASP A O 1
ATOM 6183 N N . HIS A 1 796 ? -1.782 -15.658 -28.641 1.00 86.56 796 HIS A N 1
ATOM 6184 C CA . HIS A 1 796 ? -1.569 -14.270 -28.237 1.00 86.56 796 HIS A CA 1
ATOM 6185 C C . HIS A 1 796 ? -0.790 -14.192 -26.914 1.00 86.56 796 HIS A C 1
ATOM 6187 O O . HIS A 1 796 ? -1.245 -14.736 -25.905 1.00 86.56 796 HIS A O 1
ATOM 6193 N N . PRO A 1 797 ? 0.369 -13.508 -26.861 1.00 88.31 797 PRO A N 1
ATOM 6194 C CA . PRO A 1 797 ? 1.172 -13.423 -25.646 1.00 88.31 797 PRO A CA 1
ATOM 6195 C C . PRO A 1 797 ? 0.450 -12.616 -24.560 1.00 88.31 797 PRO A C 1
ATOM 6197 O O . PRO A 1 797 ? 0.040 -11.478 -24.787 1.00 88.31 797 PRO A O 1
ATOM 6200 N N . LEU A 1 798 ? 0.336 -13.199 -23.366 1.00 87.44 798 LEU A N 1
ATOM 6201 C CA . LEU A 1 798 ? -0.265 -12.571 -22.189 1.00 87.44 798 LEU A CA 1
ATOM 6202 C C . LEU A 1 798 ? 0.797 -12.037 -21.235 1.00 87.44 798 LEU A C 1
ATOM 6204 O O . LEU A 1 798 ? 0.766 -10.873 -20.845 1.00 87.44 798 LEU A O 1
ATOM 6208 N N . GLU A 1 799 ? 1.744 -12.894 -20.861 1.00 89.88 799 GLU A N 1
ATOM 6209 C CA . GLU A 1 799 ? 2.796 -12.559 -19.909 1.00 89.88 799 GLU A CA 1
ATOM 6210 C C . GLU A 1 799 ? 4.040 -13.407 -20.173 1.00 89.88 799 GLU A C 1
ATOM 6212 O O . GLU A 1 799 ? 3.954 -14.540 -20.649 1.00 89.88 799 GLU A O 1
ATOM 6217 N N . ARG A 1 800 ? 5.216 -12.864 -19.850 1.00 91.69 800 ARG A N 1
ATOM 6218 C CA . ARG A 1 800 ? 6.491 -13.575 -19.917 1.00 91.69 800 ARG A CA 1
ATOM 6219 C C . ARG A 1 800 ? 7.345 -13.239 -18.703 1.00 91.69 800 ARG A C 1
ATOM 6221 O O . ARG A 1 800 ? 7.632 -12.069 -18.466 1.00 91.69 800 ARG A O 1
ATOM 6228 N N . GLN A 1 801 ? 7.817 -14.258 -17.992 1.00 91.31 801 GLN A N 1
ATOM 6229 C CA . GLN A 1 801 ? 8.716 -14.103 -16.847 1.00 91.31 801 GLN A CA 1
ATOM 6230 C C . GLN A 1 801 ? 10.011 -14.898 -17.044 1.00 91.31 801 GLN A C 1
ATOM 6232 O O . GLN A 1 801 ? 9.992 -16.003 -17.580 1.00 91.31 801 GLN A O 1
ATOM 6237 N N . VAL A 1 802 ? 11.141 -14.346 -16.591 1.00 90.56 802 VAL A N 1
ATOM 6238 C CA . VAL A 1 802 ? 12.445 -15.032 -16.583 1.00 90.56 802 VAL A CA 1
ATOM 6239 C C . VAL A 1 802 ? 12.662 -15.721 -15.238 1.00 90.56 802 VAL A C 1
ATOM 6241 O O . VAL A 1 802 ? 12.662 -15.070 -14.192 1.00 90.56 802 VAL A O 1
ATOM 6244 N N . MET A 1 803 ? 12.871 -17.033 -15.279 1.00 90.50 803 MET A N 1
ATOM 6245 C CA . MET A 1 803 ? 13.179 -17.898 -14.147 1.00 90.50 803 MET A CA 1
ATOM 6246 C C . MET A 1 803 ? 14.693 -18.041 -14.023 1.00 90.50 803 MET A C 1
ATOM 6248 O O . MET A 1 803 ? 15.339 -18.647 -14.874 1.00 90.50 803 MET A O 1
ATOM 6252 N N . ALA A 1 804 ? 15.249 -17.467 -12.959 1.00 88.50 804 ALA A N 1
ATOM 6253 C CA . ALA A 1 804 ? 16.673 -17.558 -12.625 1.00 88.50 804 ALA A CA 1
ATOM 6254 C C . ALA A 1 804 ? 16.922 -18.183 -11.239 1.00 88.50 804 ALA A C 1
ATOM 6256 O O . ALA A 1 804 ? 18.068 -18.375 -10.850 1.00 88.50 804 ALA A O 1
ATOM 6257 N N . LEU A 1 805 ? 15.855 -18.488 -10.493 1.00 87.38 805 LEU A N 1
ATOM 6258 C CA . LEU A 1 805 ? 15.881 -19.152 -9.192 1.00 87.38 805 LEU A CA 1
ATOM 6259 C C . LEU A 1 805 ? 14.796 -20.225 -9.151 1.00 87.38 805 LEU A C 1
ATOM 6261 O O . LEU A 1 805 ? 13.753 -20.076 -9.789 1.00 87.38 805 LEU A O 1
ATOM 6265 N N . SER A 1 806 ? 15.031 -21.260 -8.347 1.00 88.19 806 SER A N 1
ATOM 6266 C CA . SER A 1 806 ? 14.012 -22.256 -8.024 1.00 88.19 806 SER A CA 1
ATOM 6267 C C . SER A 1 806 ? 13.060 -21.711 -6.960 1.00 88.19 806 SER A C 1
ATOM 6269 O O . SER A 1 806 ? 13.380 -21.694 -5.770 1.00 88.19 806 SER A O 1
ATOM 6271 N N . GLU A 1 807 ? 11.901 -21.214 -7.386 1.00 88.31 807 GLU A N 1
ATOM 6272 C CA . GLU A 1 807 ? 10.942 -20.521 -6.525 1.00 88.31 807 GLU A CA 1
ATOM 6273 C C . GLU A 1 807 ? 9.510 -20.578 -7.074 1.00 88.31 807 GLU A C 1
ATOM 6275 O O . GLU A 1 807 ? 9.271 -20.954 -8.223 1.00 88.31 807 GLU A O 1
ATOM 6280 N N . SER A 1 808 ? 8.547 -20.195 -6.236 1.00 88.88 808 SER A N 1
ATOM 6281 C CA . SER A 1 808 ? 7.154 -20.034 -6.654 1.00 88.88 808 SER A CA 1
ATOM 6282 C C . SER A 1 808 ? 6.948 -18.690 -7.345 1.00 88.88 808 SER A C 1
ATOM 6284 O O . SER A 1 808 ? 7.505 -17.678 -6.924 1.00 88.88 808 SER A O 1
ATOM 6286 N N . ARG A 1 809 ? 6.112 -18.678 -8.381 1.00 90.25 809 ARG A N 1
ATOM 6287 C CA . ARG A 1 809 ? 5.742 -17.505 -9.170 1.00 90.25 809 ARG A CA 1
ATOM 6288 C C . ARG A 1 809 ? 4.243 -17.468 -9.409 1.00 90.25 809 ARG A C 1
ATOM 6290 O O . ARG A 1 809 ? 3.577 -18.505 -9.412 1.00 90.25 809 ARG A O 1
ATOM 6297 N N . LEU A 1 810 ? 3.745 -16.260 -9.634 1.00 91.88 810 LEU A N 1
ATOM 6298 C CA . LEU A 1 810 ? 2.397 -15.996 -10.106 1.00 91.88 810 LEU A CA 1
ATOM 6299 C C . LEU A 1 810 ? 2.489 -15.332 -11.477 1.00 91.88 810 LEU A C 1
ATOM 6301 O O . LEU A 1 810 ? 3.173 -14.321 -11.622 1.00 91.88 810 LEU A O 1
ATOM 6305 N N . MET A 1 811 ? 1.783 -15.888 -12.452 1.00 91.56 811 MET A N 1
ATOM 6306 C CA . MET A 1 811 ? 1.485 -15.238 -13.724 1.00 91.56 811 MET A CA 1
ATOM 6307 C C . MET A 1 811 ? -0.015 -14.979 -13.814 1.00 91.56 811 MET A C 1
ATOM 6309 O O . MET A 1 811 ? -0.828 -15.757 -13.308 1.00 91.56 811 MET A O 1
ATOM 6313 N N . ARG A 1 812 ? -0.380 -13.870 -14.443 1.00 88.88 812 ARG A N 1
ATOM 6314 C CA . ARG A 1 812 ? -1.743 -13.418 -14.654 1.00 88.88 812 ARG A CA 1
ATOM 6315 C C . ARG A 1 812 ? -1.899 -12.729 -15.995 1.00 88.88 812 ARG A C 1
ATOM 6317 O O . ARG A 1 812 ? -1.149 -11.825 -16.348 1.00 88.88 812 ARG A O 1
ATOM 6324 N N . GLY A 1 813 ? -2.919 -13.143 -16.730 1.00 88.25 813 GLY A N 1
ATOM 6325 C CA . GLY A 1 813 ? -3.196 -12.628 -18.063 1.00 88.25 813 GLY A CA 1
ATOM 6326 C C . GLY A 1 813 ? -4.679 -12.395 -18.268 1.00 88.25 813 GLY A C 1
ATOM 6327 O O . GLY A 1 813 ? -5.501 -13.172 -17.790 1.00 88.25 813 GLY A O 1
ATOM 6328 N N . TRP A 1 814 ? -5.020 -11.327 -18.985 1.00 87.50 814 TRP A N 1
ATOM 6329 C CA . TRP A 1 814 ? -6.391 -11.134 -19.447 1.00 87.50 814 TRP A CA 1
ATOM 6330 C C . TRP A 1 814 ? -6.643 -12.030 -20.651 1.00 87.50 814 TRP A C 1
ATOM 6332 O O . TRP A 1 814 ? -5.959 -11.906 -21.666 1.00 87.50 814 TRP A O 1
ATOM 6342 N N . VAL A 1 815 ? -7.619 -12.913 -20.526 1.00 89.31 815 VAL A N 1
ATOM 6343 C CA . VAL A 1 815 ? -8.024 -13.870 -21.544 1.00 89.31 815 VAL A CA 1
ATOM 6344 C C . VAL A 1 815 ? -9.311 -13.359 -22.200 1.00 89.31 815 VAL A C 1
ATOM 6346 O O . VAL A 1 815 ? -10.291 -13.134 -21.485 1.00 89.31 815 VAL A O 1
ATOM 6349 N N . PRO A 1 816 ? -9.323 -13.132 -23.528 1.00 87.50 816 PRO A N 1
ATOM 6350 C CA . PRO A 1 816 ? -10.527 -12.741 -24.258 1.00 87.50 816 PRO A CA 1
ATOM 6351 C C . PRO A 1 816 ? -11.660 -13.777 -24.176 1.00 87.50 816 PRO A C 1
ATOM 6353 O O . PRO A 1 816 ? -11.449 -14.952 -23.874 1.00 87.50 816 PRO A O 1
ATOM 6356 N N . ALA A 1 817 ? -12.878 -13.340 -24.495 1.00 87.50 817 ALA A N 1
ATOM 6357 C CA . ALA A 1 817 ? -13.992 -14.255 -24.715 1.00 87.50 817 ALA A CA 1
ATOM 6358 C C . ALA A 1 817 ? -13.724 -15.140 -25.946 1.00 87.50 817 ALA A C 1
ATOM 6360 O O . ALA A 1 817 ? -13.192 -14.675 -26.955 1.00 87.50 817 ALA A O 1
ATOM 6361 N N . GLY A 1 818 ? -14.121 -16.405 -25.866 1.00 87.94 818 GLY A N 1
ATOM 6362 C CA . GLY A 1 818 ? -13.936 -17.417 -26.902 1.00 87.94 818 GLY A CA 1
ATOM 6363 C C . GLY A 1 818 ? -12.552 -18.064 -26.918 1.00 87.94 818 GLY A C 1
ATOM 6364 O O . GLY A 1 818 ? -12.282 -18.843 -27.833 1.00 87.94 818 GLY A O 1
ATOM 6365 N N . THR A 1 819 ? -11.681 -17.764 -25.946 1.00 90.88 819 THR A N 1
ATOM 6366 C CA . THR A 1 819 ? -10.369 -18.409 -25.870 1.00 90.88 819 THR A CA 1
ATOM 6367 C C . THR A 1 819 ? -10.521 -19.894 -25.576 1.00 90.88 819 THR A C 1
ATOM 6369 O O . THR A 1 819 ? -11.188 -20.262 -24.609 1.00 90.88 819 THR A O 1
ATOM 6372 N N . ARG A 1 820 ? -9.862 -20.727 -26.394 1.00 91.69 820 ARG A N 1
ATOM 6373 C CA . ARG A 1 820 ? -9.934 -22.195 -26.305 1.00 91.69 820 ARG A CA 1
ATOM 6374 C C . ARG A 1 820 ? -8.795 -22.825 -25.510 1.00 91.69 820 ARG A C 1
ATOM 6376 O O . ARG A 1 820 ? -8.920 -23.912 -24.941 1.00 91.69 820 ARG A O 1
ATOM 6383 N N . ARG A 1 821 ? -7.633 -22.176 -25.513 1.00 92.81 821 ARG A N 1
ATOM 6384 C CA . ARG A 1 821 ? -6.420 -22.727 -24.914 1.00 92.81 821 ARG A CA 1
ATOM 6385 C C . ARG A 1 821 ? -5.553 -21.621 -24.340 1.00 92.81 821 ARG A C 1
ATOM 6387 O O . ARG A 1 821 ? -5.253 -20.629 -25.000 1.00 92.81 821 ARG A O 1
ATOM 6394 N N . VAL A 1 822 ? -5.059 -21.850 -23.128 1.00 95.19 822 VAL A N 1
ATOM 6395 C CA . VAL A 1 822 ? -3.930 -21.105 -22.570 1.00 95.19 822 VAL A CA 1
ATOM 6396 C C . VAL A 1 822 ? -2.696 -22.001 -22.589 1.00 95.19 822 VAL A C 1
ATOM 6398 O O . VAL A 1 822 ? -2.637 -23.020 -21.902 1.00 95.19 822 VAL A O 1
ATOM 6401 N N . ARG A 1 823 ? -1.709 -21.629 -23.405 1.00 95.31 823 ARG A N 1
ATOM 6402 C CA . ARG A 1 823 ? -0.436 -22.335 -23.565 1.00 95.31 823 ARG A CA 1
ATOM 6403 C C . ARG A 1 823 ? 0.629 -21.743 -22.649 1.00 95.31 823 ARG A C 1
ATOM 6405 O O . ARG A 1 823 ? 0.803 -20.528 -22.580 1.00 95.31 823 ARG A O 1
ATOM 6412 N N . ILE A 1 824 ? 1.358 -22.621 -21.971 1.00 95.88 824 ILE A N 1
ATOM 6413 C CA . ILE A 1 824 ? 2.506 -22.313 -21.126 1.00 95.88 824 ILE A CA 1
ATOM 6414 C C . ILE A 1 824 ? 3.747 -22.827 -21.852 1.00 95.88 824 ILE A C 1
ATOM 6416 O O . ILE A 1 824 ? 3.928 -24.033 -22.009 1.00 95.88 824 ILE A O 1
ATOM 6420 N N . ALA A 1 825 ? 4.579 -21.899 -22.317 1.00 95.56 825 ALA A N 1
ATOM 6421 C CA . ALA A 1 825 ? 5.754 -22.183 -23.128 1.00 95.56 825 ALA A CA 1
ATOM 6422 C C . ALA A 1 825 ? 7.042 -21.898 -22.349 1.00 95.56 825 ALA A C 1
ATOM 6424 O O . ALA A 1 825 ? 7.273 -20.776 -21.888 1.00 95.56 825 ALA A O 1
ATOM 6425 N N . LEU A 1 826 ? 7.901 -22.907 -22.248 1.00 95.25 826 LEU A N 1
ATOM 6426 C CA . LEU A 1 826 ? 9.213 -22.853 -21.617 1.00 95.25 826 LEU A CA 1
ATOM 6427 C C . LEU A 1 826 ? 10.288 -22.716 -22.693 1.00 95.25 826 LEU A C 1
ATOM 6429 O O . LEU A 1 826 ? 10.414 -23.575 -23.574 1.00 95.25 826 LEU A O 1
ATOM 6433 N N . ARG A 1 827 ? 11.054 -21.626 -22.645 1.00 94.06 827 ARG A N 1
ATOM 6434 C CA . ARG A 1 827 ? 12.117 -21.325 -23.614 1.00 94.06 827 ARG A CA 1
ATOM 6435 C C . ARG A 1 827 ? 13.389 -20.891 -22.902 1.00 94.06 827 ARG A C 1
ATOM 6437 O O . ARG A 1 827 ? 13.311 -20.126 -21.953 1.00 94.06 827 ARG A O 1
ATOM 6444 N N . THR A 1 828 ? 14.560 -21.296 -23.366 1.00 91.56 828 THR A N 1
ATOM 6445 C CA . THR A 1 828 ? 15.831 -20.677 -22.965 1.00 91.56 828 THR A CA 1
ATOM 6446 C C . THR A 1 828 ? 15.825 -19.184 -23.328 1.00 91.56 828 THR A C 1
ATOM 6448 O O . THR A 1 828 ? 14.974 -18.712 -24.091 1.00 91.56 828 THR A O 1
ATOM 6451 N N . LEU A 1 829 ? 16.763 -18.397 -22.790 1.00 89.19 829 LEU A N 1
ATOM 6452 C CA . LEU A 1 829 ? 16.797 -16.951 -23.064 1.00 89.19 829 LEU A CA 1
ATOM 6453 C C . LEU A 1 829 ? 17.030 -16.600 -24.541 1.00 89.19 829 LEU A C 1
ATOM 6455 O O . LEU A 1 829 ? 16.601 -15.534 -24.976 1.00 89.19 829 LEU A O 1
ATOM 6459 N N . ASP A 1 830 ? 17.643 -17.499 -25.307 1.00 89.94 830 ASP A N 1
ATOM 6460 C CA . ASP A 1 830 ? 17.832 -17.401 -26.756 1.00 89.94 830 ASP A CA 1
ATOM 6461 C C . ASP A 1 830 ? 16.706 -18.064 -27.577 1.00 89.94 830 ASP A C 1
ATOM 6463 O O . ASP A 1 830 ? 16.780 -18.118 -28.800 1.00 89.94 830 ASP A O 1
ATOM 6467 N N . GLY A 1 831 ? 15.638 -18.535 -26.923 1.00 90.56 831 GLY A N 1
ATOM 6468 C CA . GLY A 1 831 ? 14.395 -18.951 -27.576 1.00 90.56 831 GLY A CA 1
ATOM 6469 C C . GLY A 1 831 ? 14.269 -20.441 -27.906 1.00 90.56 831 GLY A C 1
ATOM 6470 O O . GLY A 1 831 ? 13.265 -20.829 -28.503 1.00 90.56 831 GLY A O 1
ATOM 6471 N N . ARG A 1 832 ? 15.221 -21.294 -27.509 1.00 92.88 832 ARG A N 1
ATOM 6472 C CA . ARG A 1 832 ? 15.132 -22.752 -27.707 1.00 92.88 832 ARG A CA 1
ATOM 6473 C C . ARG A 1 832 ? 14.158 -23.387 -26.699 1.00 92.88 832 ARG A C 1
ATOM 6475 O O . ARG A 1 832 ? 14.085 -22.917 -25.566 1.00 92.88 832 ARG A O 1
ATOM 6482 N N . PRO A 1 833 ? 13.394 -24.432 -27.056 1.00 93.25 833 PRO A N 1
ATOM 6483 C CA . PRO A 1 833 ? 12.507 -25.110 -26.108 1.00 93.25 833 PRO A CA 1
ATOM 6484 C C . PRO A 1 833 ? 13.252 -25.760 -24.934 1.00 93.25 833 PRO A C 1
ATOM 6486 O O . PRO A 1 833 ? 14.336 -26.318 -25.106 1.00 93.25 833 PRO A O 1
ATOM 6489 N N . VAL A 1 834 ? 12.654 -25.711 -23.740 1.00 90.19 834 VAL A N 1
ATOM 6490 C CA . VAL A 1 834 ? 13.175 -26.382 -22.536 1.00 90.19 834 VAL A CA 1
ATOM 6491 C C . VAL A 1 834 ? 12.444 -27.707 -22.336 1.00 90.19 834 VAL A C 1
ATOM 6493 O O . VAL A 1 834 ? 11.401 -27.764 -21.688 1.00 90.19 834 VAL A O 1
ATOM 6496 N N . HIS A 1 835 ? 12.996 -28.785 -22.892 1.00 85.38 835 HIS A N 1
ATOM 6497 C CA . HIS A 1 835 ? 12.432 -30.137 -22.803 1.00 85.38 835 HIS A CA 1
ATOM 6498 C C . HIS A 1 835 ? 12.823 -30.825 -21.489 1.00 85.38 835 HIS A C 1
ATOM 6500 O O . HIS A 1 835 ? 13.596 -31.782 -21.463 1.00 85.38 835 HIS A O 1
ATOM 6506 N N . ARG A 1 836 ? 12.314 -30.303 -20.370 1.00 82.50 836 ARG A N 1
ATOM 6507 C CA . ARG A 1 836 ? 12.522 -30.883 -19.040 1.00 82.50 836 ARG A CA 1
ATOM 6508 C C . ARG A 1 836 ? 11.180 -31.109 -18.360 1.00 82.50 836 ARG A C 1
ATOM 6510 O O . ARG A 1 836 ? 10.513 -30.156 -17.953 1.00 82.50 836 ARG A O 1
ATOM 6517 N N . ALA A 1 837 ? 10.812 -32.379 -18.211 1.00 84.56 837 ALA A N 1
ATOM 6518 C CA . ALA A 1 837 ? 9.628 -32.761 -17.456 1.00 84.56 837 ALA A CA 1
ATOM 6519 C C . ALA A 1 837 ? 9.751 -32.271 -16.004 1.00 84.56 837 ALA A C 1
ATOM 6521 O O . ALA A 1 837 ? 10.775 -32.482 -15.350 1.00 84.56 837 ALA A O 1
ATOM 6522 N N . GLY A 1 838 ? 8.710 -31.604 -15.510 1.00 86.69 838 GLY A N 1
ATOM 6523 C CA . GLY A 1 838 ? 8.669 -31.024 -14.170 1.00 86.69 838 GLY A CA 1
ATOM 6524 C C . GLY A 1 838 ? 9.495 -29.749 -13.985 1.00 86.69 838 GLY A C 1
ATOM 6525 O O . GLY A 1 838 ? 9.766 -29.376 -12.846 1.00 86.69 838 GLY A O 1
ATOM 6526 N N . ALA A 1 839 ? 9.896 -29.071 -15.067 1.00 89.81 839 ALA A N 1
ATOM 6527 C CA . ALA A 1 839 ? 10.515 -27.745 -14.980 1.00 89.81 839 ALA A CA 1
ATOM 6528 C C . ALA A 1 839 ? 9.591 -26.711 -14.319 1.00 89.81 839 ALA A C 1
ATOM 6530 O O . ALA A 1 839 ? 10.066 -25.815 -13.620 1.00 89.81 839 ALA A O 1
ATOM 6531 N N . ILE A 1 840 ? 8.277 -26.852 -14.508 1.00 92.69 840 ILE A N 1
ATOM 6532 C CA . ILE A 1 840 ? 7.268 -26.141 -13.734 1.00 92.69 840 ILE A CA 1
ATOM 6533 C C . ILE A 1 840 ? 6.296 -27.125 -13.082 1.00 92.69 840 ILE A C 1
ATOM 6535 O O . ILE A 1 840 ? 5.875 -28.127 -13.663 1.00 92.69 840 ILE A O 1
ATOM 6539 N N . ARG A 1 841 ? 5.910 -26.797 -11.854 1.00 92.25 841 ARG A N 1
ATOM 6540 C CA . ARG A 1 841 ? 4.899 -27.498 -11.072 1.00 92.25 841 ARG A CA 1
ATOM 6541 C C . ARG A 1 841 ? 3.762 -26.532 -10.774 1.00 92.25 841 ARG A C 1
ATOM 6543 O O . ARG A 1 841 ? 3.944 -25.590 -10.008 1.00 92.25 841 ARG A O 1
ATOM 6550 N N . VAL A 1 842 ? 2.599 -26.743 -11.376 1.00 92.19 842 VAL A N 1
ATOM 6551 C CA . VAL A 1 842 ? 1.421 -25.886 -11.211 1.00 92.19 842 VAL A CA 1
ATOM 6552 C C . VAL A 1 842 ? 0.631 -26.325 -9.986 1.00 92.19 842 VAL A C 1
ATOM 6554 O O . VAL A 1 842 ? 0.223 -27.481 -9.883 1.00 92.19 842 VAL A O 1
ATOM 6557 N N . GLY A 1 843 ? 0.420 -25.383 -9.067 1.00 86.75 843 GLY A N 1
ATOM 6558 C CA . GLY A 1 843 ? -0.425 -25.570 -7.887 1.00 86.75 843 GLY A CA 1
ATOM 6559 C C . GLY A 1 843 ? -1.776 -24.871 -8.024 1.00 86.75 843 GLY A C 1
ATOM 6560 O O . GLY A 1 843 ? -2.786 -25.453 -7.657 1.00 86.75 843 GLY A O 1
ATOM 6561 N N . VAL A 1 844 ? -1.816 -23.646 -8.572 1.00 87.50 844 VAL A N 1
ATOM 6562 C CA . VAL A 1 844 ? -3.068 -22.919 -8.874 1.00 87.50 844 VAL A CA 1
ATOM 6563 C C . VAL A 1 844 ? -3.153 -22.694 -10.375 1.00 87.50 844 VAL A C 1
ATOM 6565 O O . VAL A 1 844 ? -2.217 -22.157 -10.964 1.00 87.50 844 VAL A O 1
ATOM 6568 N N . ALA A 1 845 ? -4.304 -22.999 -10.961 1.00 91.06 845 ALA A N 1
ATOM 6569 C CA . ALA A 1 845 ? -4.720 -22.491 -12.261 1.00 91.06 845 ALA A CA 1
ATOM 6570 C C . ALA A 1 845 ? -6.207 -22.137 -12.162 1.00 91.06 845 ALA A C 1
ATOM 6572 O O . ALA A 1 845 ? -7.026 -23.018 -11.911 1.00 91.06 845 ALA A O 1
ATOM 6573 N N . GLN A 1 846 ? -6.546 -20.852 -12.266 1.00 88.75 846 GLN A N 1
ATOM 6574 C CA . GLN A 1 846 ? -7.916 -20.366 -12.106 1.00 88.75 846 GLN A CA 1
ATOM 6575 C C . GLN A 1 846 ? -8.279 -19.352 -13.181 1.00 88.75 846 GLN A C 1
ATOM 6577 O O . GLN A 1 846 ? -7.497 -18.456 -13.480 1.00 88.75 846 GLN A O 1
ATOM 6582 N N . PHE A 1 847 ? -9.483 -19.481 -13.732 1.00 88.88 847 PHE A N 1
ATOM 6583 C CA . PHE A 1 847 ? -10.094 -18.452 -14.564 1.00 88.88 847 PHE A CA 1
ATOM 6584 C C . PHE A 1 847 ? -11.147 -17.712 -13.742 1.00 88.88 847 PHE A C 1
ATOM 6586 O O . PHE A 1 847 ? -12.052 -18.336 -13.178 1.00 88.88 847 PHE A O 1
ATOM 6593 N N . LEU A 1 848 ? -11.003 -16.393 -13.679 1.00 84.88 848 LEU A N 1
ATOM 6594 C CA . LEU A 1 848 ? -11.892 -15.473 -12.987 1.00 84.88 848 LEU A CA 1
ATOM 6595 C C . LEU A 1 848 ? -12.564 -14.598 -14.048 1.00 84.88 848 LEU A C 1
ATOM 6597 O O . LEU A 1 848 ? -11.853 -13.889 -14.762 1.00 84.88 848 LEU A O 1
ATOM 6601 N N . PRO A 1 849 ? -13.894 -14.646 -14.200 1.00 78.81 849 PRO A N 1
ATOM 6602 C CA . PRO A 1 849 ? -14.573 -13.883 -15.242 1.00 78.81 849 PRO A CA 1
ATOM 6603 C C . PRO A 1 849 ? -14.447 -12.373 -15.000 1.00 78.81 849 PRO A C 1
ATOM 6605 O O . PRO A 1 849 ? -14.162 -11.940 -13.889 1.00 78.81 849 PRO A O 1
ATOM 6608 N N . ALA A 1 850 ? -14.670 -11.547 -16.018 1.00 77.00 850 ALA A N 1
ATOM 6609 C CA . ALA A 1 850 ? -14.783 -10.105 -15.822 1.00 77.00 850 ALA A CA 1
ATOM 6610 C C . ALA A 1 850 ? -16.017 -9.747 -14.955 1.00 77.00 850 ALA A C 1
ATOM 6612 O O . ALA A 1 850 ? -16.996 -10.499 -14.914 1.00 77.00 850 ALA A O 1
ATOM 6613 N N . PRO A 1 851 ? -16.016 -8.598 -14.257 1.00 69.00 851 PRO A N 1
ATOM 6614 C CA . PRO A 1 851 ? -17.170 -8.150 -13.475 1.00 69.00 851 PRO A CA 1
ATOM 6615 C C . PRO A 1 851 ? -18.444 -8.048 -14.327 1.00 69.00 851 PRO A C 1
ATOM 6617 O O . PRO A 1 851 ? -18.408 -7.550 -15.449 1.00 69.00 851 PRO A O 1
ATOM 6620 N N . GLY A 1 852 ? -19.587 -8.487 -13.788 1.00 61.59 852 GLY A N 1
ATOM 6621 C CA . GLY A 1 852 ? -20.884 -8.446 -14.487 1.00 61.59 852 GLY A CA 1
ATOM 6622 C C . GLY A 1 852 ? -21.160 -9.616 -15.444 1.00 61.59 852 GLY A C 1
ATOM 6623 O O . GLY A 1 852 ? -22.266 -9.714 -15.977 1.00 61.59 852 GLY A O 1
ATOM 6624 N N . ALA A 1 853 ? -20.198 -10.523 -15.612 1.00 61.06 853 ALA A N 1
ATOM 6625 C CA . ALA A 1 853 ? -20.340 -11.792 -16.317 1.00 61.06 853 ALA A CA 1
ATOM 6626 C C . ALA A 1 853 ? -21.461 -12.679 -15.734 1.00 61.06 853 ALA A C 1
ATOM 6628 O O . ALA A 1 853 ? -21.556 -12.893 -14.519 1.00 61.06 853 ALA A O 1
ATOM 6629 N N . ARG A 1 854 ? -22.317 -13.237 -16.597 1.00 54.06 854 ARG A N 1
ATOM 6630 C CA . ARG A 1 854 ? -23.453 -14.073 -16.192 1.00 54.06 854 ARG A CA 1
ATOM 6631 C C . ARG A 1 854 ? -23.026 -15.528 -16.063 1.00 54.06 854 ARG A C 1
ATOM 6633 O O . ARG A 1 854 ? -23.317 -16.338 -16.926 1.00 54.06 854 ARG A O 1
ATOM 6640 N N . GLY A 1 855 ? -22.463 -15.895 -14.913 1.00 48.94 855 GLY A N 1
ATOM 6641 C CA . GLY A 1 855 ? -22.757 -17.181 -14.261 1.00 48.94 855 GLY A CA 1
ATOM 6642 C C . GLY A 1 855 ? -22.385 -18.512 -14.949 1.00 48.94 855 GLY A C 1
ATOM 6643 O O . GLY A 1 855 ? -22.373 -19.519 -14.246 1.00 48.94 855 GLY A O 1
ATOM 6644 N N . THR A 1 856 ? -22.020 -18.584 -16.227 1.00 47.56 856 THR A N 1
ATOM 6645 C CA . THR A 1 856 ? -21.761 -19.859 -16.915 1.00 47.56 856 THR A CA 1
ATOM 6646 C C . THR A 1 856 ? -20.414 -20.466 -16.518 1.00 47.56 856 THR A C 1
ATOM 6648 O O . THR A 1 856 ? -19.391 -19.787 -16.514 1.00 47.56 856 THR A O 1
ATOM 6651 N N . GLN A 1 857 ? -20.407 -21.749 -16.134 1.00 54.16 857 GLN A N 1
ATOM 6652 C CA . GLN A 1 857 ? -19.167 -22.512 -15.940 1.00 54.16 857 GLN A CA 1
ATOM 6653 C C . GLN A 1 857 ? -18.388 -22.586 -17.261 1.00 54.16 857 GLN A C 1
ATOM 6655 O O . GLN A 1 857 ? -18.999 -22.775 -18.314 1.00 54.16 857 GLN A O 1
ATOM 6660 N N . VAL A 1 858 ? -17.057 -22.465 -17.188 1.00 48.94 858 VAL A N 1
ATOM 6661 C CA . VAL A 1 858 ? -16.157 -22.772 -18.312 1.00 48.94 858 VAL A CA 1
ATOM 6662 C C . VAL A 1 858 ? -16.375 -24.240 -18.663 1.00 48.94 858 VAL A C 1
ATOM 6664 O O . VAL A 1 858 ? -16.288 -25.107 -17.789 1.00 48.94 858 VAL A O 1
ATOM 6667 N N . ARG A 1 859 ? -16.729 -24.517 -19.917 1.00 45.94 859 ARG A N 1
ATOM 6668 C CA . ARG A 1 859 ? -16.912 -25.892 -20.391 1.00 45.94 859 ARG A CA 1
ATOM 6669 C C . ARG A 1 859 ? -15.559 -26.441 -20.835 1.00 45.94 859 ARG A C 1
ATOM 6671 O O . ARG A 1 859 ? -14.649 -25.691 -21.172 1.00 45.94 859 ARG A O 1
ATOM 6678 N N . ALA A 1 860 ? -15.396 -27.754 -20.762 1.00 39.62 860 ALA A N 1
ATOM 6679 C CA . ALA A 1 860 ? -14.284 -28.386 -21.449 1.00 39.62 860 ALA A CA 1
ATOM 6680 C C . ALA A 1 860 ? -14.563 -28.327 -22.956 1.00 39.62 860 ALA A C 1
ATOM 6682 O O . ALA A 1 860 ? -15.690 -28.623 -23.360 1.00 39.62 860 ALA A O 1
ATOM 6683 N N . SER A 1 861 ? -13.570 -27.911 -23.745 1.00 37.09 861 SER A N 1
ATOM 6684 C CA . SER A 1 861 ? -13.641 -27.921 -25.211 1.00 37.09 861 SER A CA 1
ATOM 6685 C C . SER A 1 861 ? -13.734 -29.336 -25.765 1.00 37.09 861 SER A C 1
ATOM 6687 O O . SER A 1 861 ? -12.911 -30.164 -25.299 1.00 37.09 861 SER A O 1
#

Sequence (861 aa):
MTAPETLCDPNGMEVRIPGTGFHRVRRLAARAADLARGWHSRISMARWVAGASPGLDLHRLDCREDFAALLGAAPGNDDALERGLSERHPEGRFRFDGYCWVDQARVSFAVDYAYALESGGRKRPNWRERLVCPKCGLNNRQRAMIHVACVGLGLHLETKLYLTEQVSAVYRCLAARFPRIVGSEFLGPTATPGSIDRRGVRHEDLTRLTFADGSVDAVLTFDVLEHVPDYRAALAECFRVLAPGGVLLLTAPFLADSDATRVRATLGADGSLQHHLPPQFHGDPVQPDRGVLCYQEFGWDLLERLRETGFIDAAAIALRSPALGYLGGWQIAFAAWKSPAERCATQPSFDRETLLQSPQAGEYAWHAITVDDRIPRVSTEHFDAIDRALGVHGIPKRGVRLLEVGAYRHFTGYVAAQRWSAEATLTDIASRSLQAGREAAHAAGFAAKPRLVAADFHDLPFGDCQYDVAFVASTIHHTRSPERVLREMFRVLRPGGLLLLENEPCSRLACFHRFASNRPERFTALERFLEEQGLLRTVASPFPGSRAEEVFGMVENDRIPAQLFHDELSAGGEILEWRLQTDGLIGEFEKSLLALPGSGETLARSVREHLLAAIEPARNRLGETDRLLHRRLPNAEEVGTLAERIASALASMPRRGSAREMAIAALFGAALKAVARKAGPREARTSIGPRFRRAMRYVDGVWEEADAQHGIAALLGAPRLPDVYRPENTAALAPFFPTSEWRRELEQHGGASLLNLDADASVHLDTPEEGVFLLRFFAAVAEDLPFAVSLLADDHPLERQVMALSESRLMRGWVPAGTRRVRIALRTLDGRPVHRAGAIRVGVAQFLPAPGARGTQVRAS